Protein AF-A0A137QNC9-F1 (afdb_monomer_lite)

Structure (mmCIF, N/CA/C/O backbone):
data_AF-A0A137QNC9-F1
#
_entry.id   AF-A0A137QNC9-F1
#
loop_
_atom_site.group_PDB
_atom_site.id
_atom_site.type_symbol
_atom_site.label_atom_id
_atom_site.label_alt_id
_atom_site.label_comp_id
_atom_site.label_asym_id
_atom_site.label_entity_id
_atom_site.label_seq_id
_atom_site.pdbx_PDB_ins_code
_atom_site.Cartn_x
_atom_site.Cartn_y
_atom_site.Cartn_z
_atom_site.occupancy
_atom_site.B_iso_or_equiv
_atom_site.auth_seq_id
_atom_site.auth_comp_id
_atom_site.auth_asym_id
_atom_site.auth_atom_id
_atom_site.pdbx_PDB_model_num
ATOM 1 N N . MET A 1 1 ? 22.836 -0.985 69.797 1.00 36.28 1 MET A N 1
ATOM 2 C CA . MET A 1 1 ? 22.566 0.465 69.897 1.00 36.28 1 MET A CA 1
ATOM 3 C C . MET A 1 1 ? 21.157 0.668 69.343 1.00 36.28 1 MET A C 1
ATOM 5 O O . MET A 1 1 ? 20.919 0.148 68.266 1.00 36.28 1 MET A O 1
ATOM 9 N N . SER A 1 2 ? 20.116 1.112 70.057 1.00 25.67 2 SER A N 1
ATOM 10 C CA . SER A 1 2 ? 19.940 2.239 71.001 1.00 25.67 2 SER A CA 1
ATOM 11 C C . SER A 1 2 ? 19.971 3.620 70.328 1.00 25.67 2 SER A C 1
ATOM 13 O O . SER A 1 2 ? 20.937 3.893 69.629 1.00 25.67 2 SER A O 1
ATOM 15 N N . ALA A 1 3 ? 19.033 4.544 70.569 1.00 28.45 3 ALA A N 1
ATOM 16 C CA . ALA A 1 3 ? 17.704 4.458 71.206 1.00 28.45 3 ALA A CA 1
ATOM 17 C C . ALA A 1 3 ? 16.944 5.795 71.007 1.00 28.45 3 ALA A C 1
ATOM 19 O O . ALA A 1 3 ? 17.605 6.819 70.896 1.00 28.45 3 ALA A O 1
ATOM 20 N N . LEU A 1 4 ? 15.604 5.775 71.135 1.00 28.45 4 LEU A N 1
ATOM 21 C CA . LEU A 1 4 ? 14.725 6.922 71.475 1.00 28.45 4 LEU A CA 1
ATOM 22 C C . LEU A 1 4 ? 14.684 8.125 70.481 1.00 28.45 4 LEU A C 1
ATOM 24 O O . LEU A 1 4 ? 15.599 8.359 69.709 1.00 28.45 4 LEU A O 1
ATOM 28 N N . GLY A 1 5 ? 13.612 8.925 70.438 1.00 25.12 5 GLY A N 1
ATOM 29 C CA . GLY A 1 5 ? 12.312 8.721 71.082 1.00 25.12 5 GLY A CA 1
ATOM 30 C C . GLY A 1 5 ? 11.288 9.843 70.845 1.00 25.12 5 GLY A C 1
ATOM 31 O O . GLY A 1 5 ? 11.634 10.952 70.467 1.00 25.12 5 GLY A O 1
ATOM 32 N N . ILE A 1 6 ? 10.026 9.503 71.128 1.00 29.64 6 ILE A N 1
ATOM 33 C CA . ILE A 1 6 ? 9.035 10.305 71.872 1.00 29.64 6 ILE A CA 1
ATOM 34 C C . ILE A 1 6 ? 8.845 11.782 71.460 1.00 29.64 6 ILE A C 1
ATOM 36 O O . ILE A 1 6 ? 9.586 12.656 71.886 1.00 29.64 6 ILE A O 1
ATOM 40 N N . PHE A 1 7 ? 7.682 12.073 70.866 1.00 26.94 7 PHE A N 1
ATOM 41 C CA . PHE A 1 7 ? 6.724 13.024 71.456 1.00 26.94 7 PHE A CA 1
ATOM 42 C C . PHE A 1 7 ? 5.288 12.561 71.162 1.00 26.94 7 PHE A C 1
ATOM 44 O O . PHE A 1 7 ? 5.067 11.765 70.249 1.00 26.94 7 PHE A O 1
ATOM 51 N N . SER A 1 8 ? 4.308 12.969 71.977 1.00 26.45 8 SER A N 1
ATOM 52 C CA . SER A 1 8 ? 2.973 12.352 71.966 1.00 26.45 8 SER A CA 1
ATOM 53 C C . SER A 1 8 ? 1.828 13.310 72.287 1.00 26.45 8 SER A C 1
ATOM 55 O O . SER A 1 8 ? 1.968 14.125 73.191 1.00 26.45 8 SER A O 1
ATOM 57 N N . ARG A 1 9 ? 0.665 13.043 71.670 1.00 29.95 9 ARG A N 1
ATOM 58 C CA . ARG A 1 9 ? -0.686 13.540 72.009 1.00 29.95 9 ARG A CA 1
ATOM 59 C C . ARG A 1 9 ? -0.914 15.057 71.926 1.00 29.95 9 ARG A C 1
ATOM 61 O O . ARG A 1 9 ? -0.487 15.807 72.787 1.00 29.95 9 ARG A O 1
ATOM 68 N N . ILE A 1 10 ? -1.817 15.437 71.025 1.00 29.27 10 ILE A N 1
ATOM 69 C CA . ILE A 1 10 ? -3.150 15.969 71.366 1.00 29.27 10 ILE A CA 1
ATOM 70 C C . ILE A 1 10 ? -4.120 15.377 70.331 1.00 29.27 10 ILE A C 1
ATOM 72 O O . ILE A 1 10 ? -3.712 15.067 69.213 1.00 29.27 10 ILE A O 1
ATOM 76 N N . GLY A 1 11 ? -5.385 15.176 70.695 1.00 30.97 11 GLY A N 1
ATOM 77 C CA . GLY A 1 11 ? -6.416 14.735 69.759 1.00 30.97 11 GLY A CA 1
ATOM 78 C C . GLY A 1 11 ? -7.754 15.388 70.073 1.00 30.97 11 GLY A C 1
ATOM 79 O O . GLY A 1 11 ? -8.141 15.456 71.235 1.00 30.97 11 GLY A O 1
ATOM 80 N N . TYR A 1 12 ? -8.454 15.836 69.033 1.00 28.39 12 TYR A N 1
ATOM 81 C CA . TYR A 1 12 ? -9.879 16.163 69.061 1.00 28.39 12 TYR A CA 1
ATOM 82 C C . TYR A 1 12 ? -10.503 15.799 67.711 1.00 28.39 12 TYR A C 1
ATOM 84 O O . TYR A 1 12 ? -9.828 15.793 66.682 1.00 28.39 12 TYR A O 1
ATOM 92 N N . ALA A 1 13 ? -11.778 15.421 67.728 1.00 30.16 13 ALA A N 1
ATOM 93 C CA . ALA A 1 13 ? -12.428 14.778 66.593 1.00 30.16 13 ALA A CA 1
ATOM 94 C C . ALA A 1 13 ? -13.126 15.762 65.645 1.00 30.16 13 ALA A C 1
ATOM 96 O O . ALA A 1 13 ? -13.734 16.736 66.085 1.00 30.16 13 ALA A O 1
ATOM 97 N N . ARG A 1 14 ? -13.178 15.394 64.359 1.00 27.77 14 ARG A N 1
ATOM 98 C CA . ARG A 1 14 ? -14.380 15.512 63.516 1.00 27.77 14 ARG A CA 1
ATOM 99 C C . ARG A 1 14 ? -14.284 14.535 62.345 1.00 27.77 14 ARG A C 1
ATOM 101 O O . ARG A 1 14 ? -13.280 14.502 61.644 1.00 27.77 14 ARG A O 1
ATOM 108 N N . ALA A 1 15 ? -15.326 13.732 62.149 1.00 34.94 15 ALA A N 1
ATOM 109 C CA . ALA A 1 15 ? -15.453 12.892 60.965 1.00 34.94 15 ALA A CA 1
ATOM 110 C C . ALA A 1 15 ? -15.916 13.748 59.778 1.00 34.94 15 ALA A C 1
ATOM 112 O O . ALA A 1 15 ? -16.928 14.438 59.874 1.00 34.94 15 ALA A O 1
ATOM 113 N N . ALA A 1 16 ? -15.186 13.673 58.666 1.00 29.22 16 ALA A N 1
ATOM 114 C CA . ALA A 1 16 ? -15.615 14.186 57.368 1.00 29.22 16 ALA A CA 1
ATOM 115 C C . ALA A 1 16 ? -15.875 12.992 56.426 1.00 29.22 16 ALA A C 1
ATOM 117 O O . ALA A 1 16 ? -15.197 11.966 56.567 1.00 29.22 16 ALA A O 1
ATOM 118 N N . PRO A 1 17 ? -16.822 13.075 55.473 1.00 30.53 17 PRO A N 1
ATOM 119 C CA . PRO A 1 17 ? -17.079 11.978 54.546 1.00 30.53 17 PRO A CA 1
ATOM 120 C C . PRO A 1 17 ? -15.838 11.659 53.706 1.00 30.53 17 PRO A C 1
ATOM 122 O O . PRO A 1 17 ? -15.236 12.556 53.116 1.00 30.53 17 PRO A O 1
ATOM 125 N N . LYS A 1 18 ? -15.471 10.375 53.605 1.00 26.89 18 LYS A N 1
ATOM 126 C CA . LYS A 1 18 ? -14.440 9.923 52.662 1.00 26.89 18 LYS A CA 1
ATOM 127 C C . LYS A 1 18 ? -14.991 9.970 51.236 1.00 26.89 18 LYS A C 1
ATOM 129 O O . LYS A 1 18 ? -15.414 8.948 50.699 1.00 26.89 18 LYS A O 1
ATOM 134 N N . THR A 1 19 ? -14.940 11.138 50.604 1.00 31.59 19 THR A N 1
ATOM 135 C CA . THR A 1 19 ? -14.963 11.212 49.143 1.00 31.59 19 THR A CA 1
ATOM 136 C C . THR A 1 19 ? -13.762 10.424 48.621 1.00 31.59 19 THR A C 1
ATOM 138 O O . THR A 1 19 ? -12.608 10.813 48.807 1.00 31.59 19 THR A O 1
ATOM 141 N N . ARG A 1 20 ? -14.016 9.266 47.997 1.00 27.59 20 ARG A N 1
ATOM 142 C CA . ARG A 1 20 ? -12.987 8.557 47.232 1.00 27.59 20 ARG A CA 1
ATOM 143 C C . ARG A 1 20 ? -12.587 9.464 46.069 1.00 27.59 20 ARG A C 1
ATOM 145 O O . ARG A 1 20 ? -13.263 9.477 45.046 1.00 27.59 20 ARG A O 1
ATOM 152 N N . ARG A 1 21 ? -11.484 10.206 46.210 1.00 29.16 21 ARG A N 1
ATOM 153 C CA . ARG A 1 21 ? -10.731 10.639 45.030 1.00 29.16 21 ARG A CA 1
ATOM 154 C C . ARG A 1 21 ? -10.358 9.368 44.278 1.00 29.16 21 ARG A C 1
ATOM 156 O O . ARG A 1 21 ? -9.693 8.506 44.851 1.00 29.16 21 ARG A O 1
ATOM 163 N N . PHE A 1 22 ? -10.808 9.251 43.033 1.00 30.48 22 PHE A N 1
ATOM 164 C CA . PHE A 1 22 ? -10.213 8.304 42.103 1.00 30.48 22 PHE A CA 1
ATOM 165 C C . PHE A 1 22 ? -8.739 8.688 41.975 1.00 30.48 22 PHE A C 1
ATOM 167 O O . PHE A 1 22 ? -8.408 9.750 41.454 1.00 30.48 22 PHE A O 1
ATOM 174 N N . ILE A 1 23 ? -7.869 7.845 42.519 1.00 31.05 23 ILE A N 1
ATOM 175 C CA . ILE A 1 23 ? -6.488 7.755 42.070 1.00 31.05 23 ILE A CA 1
ATOM 176 C C . ILE A 1 23 ? -6.564 6.734 40.933 1.00 31.05 23 ILE A C 1
ATOM 178 O O . ILE A 1 23 ? -6.962 5.598 41.212 1.00 31.05 23 ILE A O 1
ATOM 182 N N . PRO A 1 24 ? -6.287 7.109 39.671 1.00 40.06 24 PRO A N 1
ATOM 183 C CA . PRO A 1 24 ? -6.196 6.137 38.590 1.00 40.06 24 PRO A CA 1
ATOM 184 C C . PRO A 1 24 ? -5.197 5.044 38.970 1.00 40.06 24 PRO A C 1
ATOM 186 O O . PRO A 1 24 ? -4.183 5.325 39.611 1.00 40.06 24 PRO A O 1
ATOM 189 N N . SER A 1 25 ? -5.468 3.800 38.583 1.00 41.09 25 SER A N 1
ATOM 190 C CA . SER A 1 25 ? -4.513 2.702 38.732 1.00 41.09 25 SER A CA 1
ATOM 191 C C . SER A 1 25 ? -3.387 2.876 37.711 1.00 41.09 25 SER A C 1
ATOM 193 O O . SER A 1 25 ? -3.369 2.195 36.689 1.00 41.09 25 SER A O 1
ATOM 195 N N . SER A 1 26 ? -2.491 3.834 37.959 1.00 48.34 26 SER A N 1
ATOM 196 C CA . SER A 1 26 ? -1.333 4.117 37.111 1.00 48.34 26 SER A CA 1
ATOM 197 C C . SER A 1 26 ? -0.527 2.840 36.903 1.00 48.34 26 SER A C 1
ATOM 199 O O . SER A 1 26 ? -0.136 2.204 37.890 1.00 48.34 26 SER A O 1
ATOM 201 N N . ARG A 1 27 ? -0.271 2.488 35.639 1.00 54.75 27 ARG A N 1
ATOM 202 C CA . ARG A 1 27 ? 0.516 1.310 35.269 1.00 54.75 27 ARG A CA 1
ATOM 203 C C . ARG A 1 27 ? 1.860 1.322 36.003 1.00 54.75 27 ARG A C 1
ATOM 205 O O . ARG A 1 27 ? 2.487 2.372 36.155 1.00 54.75 27 ARG A O 1
ATOM 212 N N . GLY A 1 28 ? 2.282 0.165 36.507 1.00 52.97 28 GLY A N 1
ATOM 213 C CA . GLY A 1 28 ? 3.537 0.057 37.250 1.00 52.97 28 GLY A CA 1
ATOM 214 C C . GLY A 1 28 ? 4.739 0.436 36.381 1.00 52.97 28 GLY A C 1
ATOM 215 O O . GLY A 1 28 ? 4.760 0.135 35.191 1.00 52.97 28 GLY A O 1
ATOM 216 N N . LEU A 1 29 ? 5.774 1.036 36.984 1.00 47.19 29 LEU A N 1
ATOM 217 C CA . LEU A 1 29 ? 7.011 1.444 36.286 1.00 47.19 29 LEU A CA 1
ATOM 218 C C . LEU A 1 29 ? 7.770 0.280 35.610 1.00 47.19 29 LEU A C 1
ATOM 220 O O . LEU A 1 29 ? 8.699 0.517 34.841 1.00 47.19 29 LEU A O 1
ATOM 224 N N . ALA A 1 30 ? 7.379 -0.966 35.884 1.00 51.03 30 ALA A N 1
ATOM 225 C CA . ALA A 1 30 ? 7.722 -2.139 35.095 1.00 51.03 30 ALA A CA 1
ATOM 226 C C . ALA A 1 30 ? 6.448 -2.970 34.862 1.00 51.03 30 ALA A C 1
ATOM 228 O O . ALA A 1 30 ? 5.854 -3.460 35.823 1.00 51.03 30 ALA A O 1
ATOM 229 N N . SER A 1 31 ? 6.045 -3.120 33.598 1.00 55.16 31 SER A N 1
ATOM 230 C CA . SER A 1 31 ? 4.897 -3.932 33.156 1.00 55.16 31 SER A CA 1
ATOM 231 C C . SER A 1 31 ? 5.289 -5.315 32.615 1.00 55.16 31 SER A C 1
ATOM 233 O O . SER A 1 31 ? 4.423 -6.155 32.393 1.00 55.16 31 SER A O 1
ATOM 235 N N . LEU A 1 32 ? 6.587 -5.552 32.395 1.00 65.88 32 LEU A N 1
ATOM 236 C CA . LEU A 1 32 ? 7.104 -6.789 31.808 1.00 65.88 32 LEU A CA 1
ATOM 237 C C . LEU A 1 32 ? 7.105 -7.935 32.817 1.00 65.88 32 LEU A C 1
ATOM 239 O O . LEU A 1 32 ? 7.441 -7.752 33.994 1.00 65.88 32 LEU A O 1
ATOM 243 N N . LYS A 1 33 ? 6.784 -9.138 32.345 1.00 73.06 33 LYS A N 1
ATOM 244 C CA . LYS A 1 33 ? 6.760 -10.334 33.186 1.00 73.06 33 LYS A CA 1
ATOM 245 C C . LYS A 1 33 ? 8.184 -10.733 33.550 1.00 73.06 33 LYS A C 1
ATOM 247 O O . LYS A 1 33 ? 9.122 -10.626 32.761 1.00 73.06 33 LYS A O 1
ATOM 252 N N . LYS A 1 34 ? 8.361 -11.230 34.775 1.00 77.56 34 LYS A N 1
ATOM 253 C CA . LYS A 1 34 ? 9.634 -11.839 35.166 1.00 77.56 34 LYS A CA 1
ATOM 254 C C . LYS A 1 34 ? 9.826 -13.121 34.333 1.00 77.56 34 LYS A C 1
ATOM 256 O O . LYS A 1 34 ? 8.919 -13.953 34.359 1.00 77.56 34 LYS A O 1
ATOM 261 N N . PRO A 1 35 ? 10.975 -13.321 33.658 1.00 79.50 35 PRO A N 1
ATOM 262 C CA . PRO A 1 35 ? 11.243 -14.560 32.932 1.00 79.50 35 PRO A CA 1
ATOM 263 C C . PRO A 1 35 ? 11.198 -15.770 33.876 1.00 79.50 35 PRO A C 1
ATOM 265 O O . PRO A 1 35 ? 11.553 -15.669 35.059 1.00 79.50 35 PRO A O 1
ATOM 268 N N . ALA A 1 36 ? 10.762 -16.916 33.355 1.00 82.69 36 ALA A N 1
ATOM 269 C CA . ALA A 1 36 ? 10.651 -18.159 34.117 1.00 82.69 36 ALA A CA 1
ATOM 270 C C . ALA A 1 36 ? 12.030 -18.797 34.365 1.00 82.69 36 ALA A C 1
ATOM 272 O O . ALA A 1 36 ? 12.232 -19.482 35.369 1.00 82.69 36 ALA A O 1
ATOM 273 N N . SER A 1 37 ? 12.985 -18.534 33.472 1.00 89.25 37 SER A N 1
ATOM 274 C CA . SER A 1 37 ? 14.354 -19.039 33.478 1.00 89.25 37 SER A CA 1
ATOM 275 C C . SER A 1 37 ? 15.372 -17.919 33.243 1.00 89.25 37 SER A C 1
ATOM 277 O O . SER A 1 37 ? 15.095 -16.928 32.574 1.00 89.25 37 SER A O 1
ATOM 279 N N . LEU A 1 38 ? 16.604 -18.113 33.723 1.00 85.38 38 LEU A N 1
ATOM 280 C CA . LEU A 1 38 ? 17.752 -17.261 33.372 1.00 85.38 38 LEU A CA 1
ATOM 281 C C . LEU A 1 38 ? 18.099 -17.332 31.868 1.00 85.38 38 LEU A C 1
ATOM 283 O O . LEU A 1 38 ? 18.800 -16.465 31.356 1.00 85.38 38 LEU A O 1
ATOM 287 N N . PHE A 1 39 ? 17.626 -18.373 31.178 1.00 88.44 39 PHE A N 1
ATOM 288 C CA . PHE A 1 39 ? 17.890 -18.633 29.761 1.00 88.44 39 PHE A CA 1
ATOM 289 C C . PHE A 1 39 ? 16.769 -18.154 28.820 1.00 88.44 39 PHE A C 1
ATOM 291 O O . PHE A 1 39 ? 16.887 -18.338 27.608 1.00 88.44 39 PHE A O 1
ATOM 298 N N . ASP A 1 40 ? 15.696 -17.560 29.351 1.00 85.88 40 ASP A N 1
ATOM 299 C CA . ASP A 1 40 ? 14.621 -16.995 28.528 1.00 85.88 40 ASP A CA 1
ATOM 300 C C . ASP A 1 40 ? 15.068 -15.662 27.892 1.00 85.88 40 ASP A C 1
ATOM 302 O O . ASP A 1 40 ? 15.790 -14.885 28.527 1.00 85.88 40 ASP A O 1
ATOM 306 N N . PRO A 1 41 ? 14.638 -15.346 26.656 1.00 85.81 41 PRO A N 1
ATOM 307 C CA . PRO A 1 41 ? 14.890 -14.039 26.058 1.00 85.81 41 PRO A CA 1
ATOM 308 C C . PRO A 1 41 ? 14.138 -12.926 26.805 1.00 85.81 41 PRO A C 1
ATOM 310 O O . PRO A 1 41 ? 12.983 -13.090 27.190 1.00 85.81 41 PRO A O 1
ATOM 313 N N . LEU A 1 42 ? 14.781 -11.765 26.953 1.00 87.19 42 LEU A N 1
ATOM 314 C CA . LEU A 1 42 ? 14.193 -10.565 27.575 1.00 87.19 42 LEU A CA 1
ATOM 315 C C . LEU A 1 42 ? 13.498 -9.637 26.554 1.00 87.19 42 LEU A C 1
ATOM 317 O O . LEU A 1 42 ? 12.871 -8.644 26.922 1.00 87.19 42 LEU A O 1
ATOM 321 N N . ASP A 1 43 ? 13.625 -9.954 25.264 1.00 89.31 43 ASP A N 1
ATOM 322 C CA . ASP A 1 43 ? 13.065 -9.244 24.112 1.00 89.31 43 ASP A CA 1
ATOM 323 C C . ASP A 1 43 ? 11.944 -10.058 23.434 1.00 89.31 43 ASP A C 1
ATOM 325 O O . ASP A 1 43 ? 11.914 -10.248 22.216 1.00 89.31 43 ASP A O 1
ATOM 329 N N . THR A 1 44 ? 11.024 -10.583 24.249 1.00 90.12 44 THR A N 1
ATOM 330 C CA . THR A 1 44 ? 9.786 -11.231 23.796 1.00 90.12 44 THR A CA 1
ATOM 331 C C . THR A 1 44 ? 8.804 -10.206 23.224 1.00 90.12 44 THR A C 1
ATOM 333 O O . THR A 1 44 ? 8.556 -9.155 23.815 1.00 90.12 44 THR A O 1
ATOM 336 N N . PHE A 1 45 ? 8.218 -10.522 22.067 1.00 94.25 45 PHE A N 1
ATOM 337 C CA . PHE A 1 45 ? 7.383 -9.579 21.318 1.00 94.25 45 PHE A CA 1
ATOM 338 C C . PHE A 1 45 ? 5.923 -9.507 21.799 1.00 94.25 45 PHE A C 1
ATOM 340 O O . PHE A 1 45 ? 5.290 -8.464 21.671 1.00 94.25 45 PHE A O 1
ATOM 347 N N . SER A 1 46 ? 5.369 -10.573 22.386 1.00 90.50 46 SER A N 1
ATOM 348 C CA . SER A 1 46 ? 3.953 -10.597 22.800 1.00 90.50 46 SER A CA 1
ATOM 349 C C . SER A 1 46 ? 3.608 -9.510 23.829 1.00 90.50 46 SER A C 1
ATOM 351 O O . SER A 1 46 ? 2.549 -8.903 23.735 1.00 90.50 46 SER A O 1
ATOM 353 N N . GLU A 1 47 ? 4.538 -9.192 24.739 1.00 85.88 47 GLU A N 1
ATOM 354 C CA . GLU A 1 47 ? 4.428 -8.100 25.731 1.00 85.88 47 GLU A CA 1
ATOM 355 C C . GLU A 1 47 ? 4.725 -6.701 25.141 1.00 85.88 47 GLU A C 1
ATOM 357 O O . GLU A 1 47 ? 4.805 -5.710 25.866 1.00 85.88 47 GLU A O 1
ATOM 362 N N . ARG A 1 48 ? 4.918 -6.618 23.817 1.00 90.44 48 ARG A N 1
ATOM 363 C CA . ARG A 1 48 ? 5.011 -5.380 23.019 1.00 90.44 48 ARG A CA 1
ATOM 364 C C . ARG A 1 48 ? 3.821 -5.222 22.077 1.00 90.44 48 ARG A C 1
ATOM 366 O O . ARG A 1 48 ? 3.449 -4.101 21.759 1.00 90.44 48 ARG A O 1
ATOM 373 N N . HIS A 1 49 ? 3.272 -6.344 21.605 1.00 94.31 49 HIS A N 1
ATOM 374 C CA . HIS A 1 49 ? 2.185 -6.388 20.627 1.00 94.31 49 HIS A CA 1
ATOM 375 C C . HIS A 1 49 ? 0.793 -6.300 21.248 1.00 94.31 49 HIS A C 1
ATOM 377 O O . HIS A 1 49 ? -0.104 -5.723 20.636 1.00 94.31 49 HIS A O 1
ATOM 383 N N . ILE A 1 50 ? 0.606 -6.895 22.428 1.00 93.56 50 ILE A N 1
ATOM 384 C CA . ILE A 1 50 ? -0.652 -6.860 23.176 1.00 93.56 50 ILE A CA 1
ATOM 385 C C . ILE A 1 50 ? -0.597 -5.669 24.139 1.00 93.56 50 ILE A C 1
ATOM 387 O O . ILE A 1 50 ? 0.327 -5.561 24.945 1.00 93.56 50 ILE A O 1
ATOM 391 N N . GLY A 1 51 ? -1.572 -4.767 24.028 1.00 90.06 51 GLY A N 1
ATOM 392 C CA . GLY A 1 51 ? -1.614 -3.508 24.773 1.00 90.06 51 GLY A CA 1
ATOM 393 C C . GLY A 1 51 ? -1.900 -3.677 26.270 1.00 90.06 51 GLY A C 1
ATOM 394 O O . GLY A 1 51 ? -1.124 -3.149 27.077 1.00 90.06 51 GLY A O 1
ATOM 395 N N . PRO A 1 52 ? -2.975 -4.393 26.665 1.00 90.31 52 PRO A N 1
ATOM 396 C CA . PRO A 1 52 ? -3.324 -4.630 28.066 1.00 90.31 52 PRO A CA 1
ATOM 397 C C . PRO A 1 52 ? -2.427 -5.692 28.718 1.00 90.31 52 PRO A C 1
ATOM 399 O O . PRO A 1 52 ? -2.201 -6.761 28.152 1.00 90.31 52 PRO A O 1
ATOM 402 N N . ASP A 1 53 ? -1.952 -5.433 29.938 1.00 88.88 53 ASP A N 1
ATOM 403 C CA . ASP A 1 53 ? -1.238 -6.424 30.755 1.00 88.88 53 ASP A CA 1
ATOM 404 C C . ASP A 1 53 ? -2.195 -7.367 31.515 1.00 88.88 53 ASP A C 1
ATOM 406 O O . ASP A 1 53 ? -3.420 -7.281 31.394 1.00 88.88 53 ASP A O 1
ATOM 410 N N . ASP A 1 54 ? -1.652 -8.312 32.291 1.00 89.19 54 ASP A N 1
ATOM 411 C CA . ASP A 1 54 ? -2.450 -9.320 33.010 1.00 89.19 54 ASP A CA 1
ATOM 412 C C . ASP A 1 54 ? -3.414 -8.699 34.041 1.00 89.19 54 ASP A C 1
ATOM 414 O O . ASP A 1 54 ? -4.496 -9.243 34.282 1.00 89.19 54 ASP A O 1
ATOM 418 N N . ALA A 1 55 ? -3.054 -7.563 34.651 1.00 90.88 55 ALA A N 1
ATOM 419 C CA . ALA A 1 55 ? -3.889 -6.888 35.644 1.00 90.88 55 ALA A CA 1
ATOM 420 C C . ALA A 1 55 ? -4.980 -6.040 34.973 1.00 90.88 55 ALA A C 1
ATOM 422 O O . ALA A 1 55 ? -6.130 -6.035 35.421 1.00 90.88 55 ALA A O 1
ATOM 423 N N . GLU A 1 56 ? -4.643 -5.378 33.865 1.00 92.12 56 GLU A N 1
ATOM 424 C CA . GLU A 1 56 ? -5.606 -4.693 32.999 1.00 92.12 56 GLU A CA 1
ATOM 425 C C . GLU A 1 56 ? -6.625 -5.690 32.419 1.00 92.12 56 GLU A C 1
ATOM 427 O O . GLU A 1 56 ? -7.832 -5.490 32.558 1.00 92.12 56 GLU A O 1
ATOM 432 N N . THR A 1 57 ? -6.154 -6.826 31.898 1.00 94.06 57 THR A N 1
ATOM 433 C CA . THR A 1 57 ? -6.975 -7.945 31.401 1.00 94.06 57 THR A CA 1
ATOM 434 C C . THR A 1 57 ? -7.937 -8.466 32.474 1.00 94.06 57 THR A C 1
ATOM 436 O O . THR A 1 57 ? -9.123 -8.666 32.201 1.00 94.06 57 THR A O 1
ATOM 439 N N . ALA A 1 58 ? -7.469 -8.643 33.716 1.00 95.19 58 ALA A N 1
ATOM 440 C CA . ALA A 1 58 ? -8.316 -9.068 34.831 1.00 95.19 58 ALA A CA 1
ATOM 441 C C . ALA A 1 58 ? -9.402 -8.027 35.184 1.00 95.19 58 ALA A C 1
ATOM 443 O O . ALA A 1 58 ? -10.569 -8.399 35.321 1.00 95.19 58 ALA A O 1
ATOM 444 N N . LYS A 1 59 ? -9.054 -6.728 35.249 1.00 94.94 59 LYS A N 1
ATOM 445 C CA . LYS A 1 59 ? -10.011 -5.611 35.432 1.00 94.94 59 LYS A CA 1
ATOM 446 C C . LYS A 1 59 ? -11.072 -5.602 34.324 1.00 94.94 59 LYS A C 1
ATOM 448 O O . LYS A 1 59 ? -12.252 -5.373 34.597 1.00 94.94 59 LYS A O 1
ATOM 453 N N . MET A 1 60 ? -10.672 -5.840 33.074 1.00 96.69 60 MET A N 1
ATOM 454 C CA . MET A 1 60 ? -11.587 -5.867 31.929 1.00 96.69 60 MET A CA 1
ATOM 455 C C . MET A 1 60 ? -12.559 -7.048 32.015 1.00 96.69 60 MET A C 1
ATOM 457 O O . MET A 1 60 ? -13.765 -6.831 31.897 1.00 96.69 60 MET A O 1
ATOM 461 N N . LEU A 1 61 ? -12.064 -8.259 32.304 1.00 98.00 61 LEU A N 1
ATOM 462 C CA . LEU A 1 61 ? -12.890 -9.458 32.509 1.00 98.00 61 LEU A CA 1
ATOM 463 C C . LEU A 1 61 ? -13.896 -9.281 33.656 1.00 98.00 61 LEU A C 1
ATOM 465 O O . LEU A 1 61 ? -15.082 -9.554 33.459 1.00 98.00 61 LEU A O 1
ATOM 469 N N . GLU A 1 62 ? -13.463 -8.749 34.806 1.00 97.31 62 GLU A N 1
ATOM 470 C CA . GLU A 1 62 ? -14.353 -8.426 35.932 1.00 97.31 62 GLU A CA 1
ATOM 471 C C . GLU A 1 62 ? -15.453 -7.442 35.501 1.00 97.31 62 GLU A C 1
ATOM 473 O O . GLU A 1 62 ? -16.634 -7.681 35.758 1.00 97.31 62 GLU A O 1
ATOM 478 N N . THR A 1 63 ? -15.086 -6.386 34.763 1.00 96.00 63 THR A N 1
ATOM 479 C CA . THR A 1 63 ? -16.028 -5.368 34.263 1.00 96.00 63 THR A CA 1
ATOM 480 C C . THR A 1 63 ? -17.083 -5.954 33.316 1.00 96.00 63 THR A C 1
ATOM 482 O O . THR A 1 63 ? -18.241 -5.541 33.368 1.00 96.00 63 THR A O 1
ATOM 485 N N . ILE A 1 64 ? -16.720 -6.924 32.465 1.00 96.75 64 ILE A N 1
ATOM 486 C CA . ILE A 1 64 ? -17.663 -7.567 31.530 1.00 96.75 64 ILE A CA 1
ATOM 487 C C . ILE A 1 64 ? -18.402 -8.789 32.112 1.00 96.75 64 ILE A C 1
ATOM 489 O O . ILE A 1 64 ? -19.267 -9.346 31.422 1.00 96.75 64 ILE A O 1
ATOM 493 N N . GLY A 1 65 ? -18.108 -9.167 33.364 1.00 96.69 65 GLY A N 1
ATOM 494 C CA . GLY A 1 65 ? -18.829 -10.174 34.152 1.00 96.69 65 GLY A CA 1
ATOM 495 C C . GLY A 1 65 ? -18.202 -11.575 34.222 1.00 96.69 65 GLY A C 1
ATOM 496 O O . GLY A 1 65 ? -18.891 -12.511 34.630 1.00 96.69 65 GLY A O 1
ATOM 497 N N . TYR A 1 66 ? -16.932 -11.749 33.840 1.00 97.69 66 TYR A N 1
ATOM 498 C CA . TYR A 1 66 ? -16.257 -13.055 33.774 1.00 97.69 66 TYR A CA 1
ATOM 499 C C . TYR A 1 66 ? -15.063 -13.152 34.731 1.00 97.69 66 TYR A C 1
ATOM 501 O O . TYR A 1 66 ? -14.425 -12.158 35.064 1.00 97.69 66 TYR A O 1
ATOM 509 N N . LYS A 1 67 ? -14.748 -14.376 35.176 1.00 94.88 67 LYS A N 1
ATOM 510 C CA . LYS A 1 67 ? -13.604 -14.653 36.068 1.00 94.88 67 LYS A CA 1
ATOM 511 C C . LYS A 1 67 ? -12.341 -15.067 35.322 1.00 94.88 67 LYS A C 1
ATOM 513 O O . LYS A 1 67 ? -11.244 -14.864 35.830 1.00 94.88 67 LYS A O 1
ATOM 518 N N . THR A 1 68 ? -12.493 -15.675 34.149 1.00 96.75 68 THR A N 1
ATOM 519 C CA . THR A 1 68 ? -11.383 -16.127 33.310 1.00 96.75 68 THR A CA 1
ATOM 520 C C . THR A 1 68 ? -11.625 -15.736 31.857 1.00 96.75 68 THR A C 1
ATOM 522 O O . THR A 1 68 ? -12.766 -15.547 31.430 1.00 96.75 68 THR A O 1
ATOM 525 N N . MET A 1 69 ? -10.540 -15.648 31.085 1.00 96.69 69 MET A N 1
ATOM 526 C CA . MET A 1 69 ? -10.621 -15.439 29.640 1.00 96.69 69 MET A CA 1
ATOM 527 C C . MET A 1 69 ? -11.404 -16.572 28.961 1.00 96.69 69 MET A C 1
ATOM 529 O O . MET A 1 69 ? -12.213 -16.314 28.077 1.00 96.69 69 MET A O 1
ATOM 533 N N . ASP A 1 70 ? -11.228 -17.821 29.398 1.00 95.25 70 ASP A N 1
ATOM 534 C CA . ASP A 1 70 ? -11.887 -18.960 28.757 1.00 95.25 70 ASP A CA 1
ATOM 535 C C . ASP A 1 70 ? -13.397 -19.010 29.048 1.00 95.25 70 ASP A C 1
ATOM 537 O O . ASP A 1 70 ? -14.155 -19.378 28.155 1.00 95.25 70 ASP A O 1
ATOM 541 N N . ASP A 1 71 ? -13.875 -18.542 30.210 1.00 96.69 71 ASP A N 1
ATOM 542 C CA . ASP A 1 71 ? -15.317 -18.336 30.460 1.00 96.69 71 ASP A CA 1
ATOM 543 C C . ASP A 1 71 ? -15.924 -17.291 29.503 1.00 96.69 71 ASP A C 1
ATOM 545 O O . ASP A 1 71 ? -17.039 -17.460 29.003 1.00 96.69 71 ASP A O 1
ATOM 549 N N . PHE A 1 72 ? -15.181 -16.217 29.218 1.00 97.94 72 PHE A N 1
ATOM 550 C CA . PHE A 1 72 ? -15.597 -15.169 28.286 1.00 97.94 72 PHE A CA 1
ATOM 551 C C . PHE A 1 72 ? -15.611 -15.666 26.829 1.00 97.94 72 PHE A C 1
ATOM 553 O O . PHE A 1 72 ? -16.602 -15.478 26.115 1.00 97.94 72 PHE A O 1
ATOM 560 N N . ILE A 1 73 ? -14.562 -16.371 26.393 1.00 97.25 73 ILE A N 1
ATOM 561 C CA . ILE A 1 73 ? -14.509 -17.017 25.071 1.00 97.25 73 ILE A CA 1
ATOM 562 C C . ILE A 1 73 ? -15.613 -18.076 24.941 1.00 97.25 73 ILE A C 1
ATOM 564 O O . ILE A 1 73 ? -16.257 -18.161 23.892 1.00 97.25 73 ILE A O 1
ATOM 568 N N . ASN A 1 74 ? -15.907 -18.816 26.018 1.00 95.06 74 ASN A N 1
ATOM 569 C CA . ASN A 1 74 ? -16.995 -19.793 26.071 1.00 95.06 74 ASN A CA 1
ATOM 570 C C . ASN A 1 74 ? -18.369 -19.179 25.764 1.00 95.06 74 ASN A C 1
ATOM 572 O O . ASN A 1 74 ? -19.195 -19.852 25.149 1.00 95.06 74 ASN A O 1
ATOM 576 N N . ALA A 1 75 ? -18.600 -17.924 26.158 1.00 96.06 75 ALA A N 1
ATOM 577 C CA . ALA A 1 75 ? -19.828 -17.184 25.875 1.00 96.06 75 ALA A CA 1
ATOM 578 C C . ALA A 1 75 ? -19.815 -16.433 24.526 1.00 96.06 75 ALA A C 1
ATOM 580 O O . ALA A 1 75 ? -20.873 -16.014 24.052 1.00 96.06 75 ALA A O 1
ATOM 581 N N . THR A 1 76 ? -18.644 -16.249 23.912 1.00 96.38 76 THR A N 1
ATOM 582 C CA . THR A 1 76 ? -18.462 -15.394 22.725 1.00 96.38 76 THR A CA 1
ATOM 583 C C . THR A 1 76 ? -18.438 -16.186 21.418 1.00 96.38 76 THR A C 1
ATOM 585 O O . THR A 1 76 ? -19.137 -15.816 20.477 1.00 96.38 76 THR A O 1
ATOM 588 N N . VAL A 1 77 ? -17.684 -17.291 21.360 1.00 96.62 77 VAL A N 1
ATOM 589 C CA . VAL A 1 77 ? -17.493 -18.094 20.135 1.00 96.62 77 VAL A CA 1
ATOM 590 C C . VAL A 1 77 ? -18.396 -19.341 20.165 1.00 96.62 77 VAL A C 1
ATOM 592 O O . VAL A 1 77 ? -18.261 -20.135 21.100 1.00 96.62 77 VAL A O 1
ATOM 595 N N . PRO A 1 78 ? -19.275 -19.585 19.173 1.00 94.44 78 PRO A N 1
ATOM 596 C CA . PRO A 1 78 ? -20.117 -20.781 19.083 1.00 94.44 78 PRO A CA 1
ATOM 597 C C . PRO A 1 78 ? -19.348 -22.100 19.283 1.00 94.44 78 PRO A C 1
ATOM 599 O O . PRO A 1 78 ? -18.324 -22.303 18.630 1.00 94.44 78 PRO A O 1
ATOM 602 N N . PRO A 1 79 ? -19.802 -23.038 20.141 1.00 92.31 79 PRO A N 1
ATOM 603 C CA . PRO A 1 79 ? -19.078 -24.289 20.397 1.00 92.31 79 PRO A CA 1
ATOM 604 C C . PRO A 1 79 ? -18.855 -25.179 19.163 1.00 92.31 79 PRO A C 1
ATOM 606 O O . PRO A 1 79 ? -17.835 -25.857 19.092 1.00 92.31 79 PRO A O 1
ATOM 609 N N . LYS A 1 80 ? -19.780 -25.172 18.190 1.00 92.00 80 LYS A N 1
ATOM 610 C CA . LYS A 1 80 ? -19.768 -26.074 17.017 1.00 92.00 80 LYS A CA 1
ATOM 611 C C . LYS A 1 80 ? -18.600 -25.855 16.045 1.00 92.00 80 LYS A C 1
ATOM 613 O O . LYS A 1 80 ? -18.231 -26.778 15.326 1.00 92.00 80 LYS A O 1
ATOM 618 N N . ILE A 1 81 ? -18.042 -24.644 16.013 1.00 94.31 81 ILE A N 1
ATOM 619 C CA . ILE A 1 81 ? -16.987 -24.239 15.068 1.00 94.31 81 ILE A CA 1
ATOM 620 C C . ILE A 1 81 ? -15.595 -24.184 15.707 1.00 94.31 81 ILE A C 1
ATOM 622 O O . ILE A 1 81 ? -14.639 -23.753 15.058 1.00 94.31 81 ILE A O 1
ATOM 626 N N . ARG A 1 82 ? -15.467 -24.525 16.996 1.00 94.69 82 ARG A N 1
ATOM 627 C CA . ARG A 1 82 ? -14.195 -24.352 17.700 1.00 94.69 82 ARG A CA 1
ATOM 628 C C . ARG A 1 82 ? -13.194 -25.419 17.294 1.00 94.69 82 ARG A C 1
ATOM 630 O O . ARG A 1 82 ? -13.498 -26.609 17.323 1.00 94.69 82 ARG A O 1
ATOM 637 N N . ILE A 1 83 ? -11.978 -24.980 16.994 1.00 95.06 83 ILE A N 1
ATOM 638 C CA . ILE A 1 83 ? -10.842 -25.884 16.815 1.00 95.06 83 ILE A CA 1
ATOM 639 C C . ILE A 1 83 ? -10.298 -26.328 18.177 1.00 95.06 83 ILE A C 1
ATOM 641 O O . ILE A 1 83 ? -10.516 -25.679 19.202 1.00 95.06 83 ILE A O 1
ATOM 645 N N . ALA A 1 84 ? -9.588 -27.455 18.205 1.00 89.31 84 ALA A N 1
ATOM 646 C CA . ALA A 1 84 ? -8.957 -27.932 19.430 1.00 89.31 84 ALA A CA 1
ATOM 647 C C . ALA A 1 84 ? -7.869 -26.950 19.902 1.00 89.31 84 ALA A C 1
ATOM 649 O O . ALA A 1 84 ? -7.081 -26.460 19.097 1.00 89.31 84 ALA A O 1
ATOM 650 N N . ALA A 1 85 ? -7.769 -26.716 21.214 1.00 81.31 85 ALA A N 1
ATOM 651 C CA . ALA A 1 85 ? -6.872 -25.707 21.798 1.00 81.31 85 ALA A CA 1
ATOM 652 C C . ALA A 1 85 ? -5.361 -25.944 21.554 1.00 81.31 85 ALA A C 1
ATOM 654 O O . ALA A 1 85 ? -4.550 -25.073 21.851 1.00 81.31 85 ALA A O 1
ATOM 655 N N . TYR A 1 86 ? -4.979 -27.109 21.019 1.00 80.88 86 TYR A N 1
ATOM 656 C CA . TYR A 1 86 ? -3.610 -27.443 20.610 1.00 80.88 86 TYR A CA 1
ATOM 657 C C . TYR A 1 86 ? -3.343 -27.261 19.102 1.00 80.88 86 TYR A C 1
ATOM 659 O O . TYR A 1 86 ? -2.205 -27.426 18.675 1.00 80.88 86 TYR A O 1
ATOM 667 N N . ALA A 1 87 ? -4.354 -26.937 18.284 1.00 88.06 87 ALA A N 1
ATOM 668 C CA . ALA A 1 87 ? -4.215 -26.824 16.826 1.00 88.06 87 ALA A CA 1
ATOM 669 C C . ALA A 1 87 ? -3.293 -25.666 16.392 1.00 88.06 87 ALA A C 1
ATOM 671 O O . ALA A 1 87 ? -2.613 -25.762 15.371 1.00 88.06 87 ALA A O 1
ATOM 672 N N . ILE A 1 88 ? -3.247 -24.597 17.194 1.00 93.69 88 ILE A N 1
ATOM 673 C CA . ILE A 1 88 ? -2.311 -23.475 17.070 1.00 93.69 88 ILE A CA 1
ATOM 674 C C . ILE A 1 88 ? -1.579 -23.335 18.414 1.00 93.69 88 ILE A C 1
ATOM 676 O O . ILE A 1 88 ? -2.075 -22.710 19.348 1.00 93.69 88 ILE A O 1
ATOM 680 N N . SER A 1 89 ? -0.404 -23.961 18.529 1.00 93.06 89 SER A N 1
ATOM 681 C CA . SER A 1 89 ? 0.444 -23.950 19.735 1.00 93.06 89 SER A CA 1
ATOM 682 C C . SER A 1 89 ? 1.880 -23.505 19.433 1.00 93.06 89 SER A C 1
ATOM 684 O O . SER A 1 89 ? 2.304 -23.491 18.274 1.00 93.06 89 SER A O 1
ATOM 686 N N . ASN A 1 90 ? 2.661 -23.197 20.475 1.00 93.19 90 ASN A N 1
ATOM 687 C CA . ASN A 1 90 ? 4.094 -22.893 20.344 1.00 93.19 90 ASN A CA 1
ATOM 688 C C . ASN A 1 90 ? 4.947 -24.088 19.874 1.00 93.19 90 ASN A C 1
ATOM 690 O O . ASN A 1 90 ? 6.077 -23.878 19.436 1.00 93.19 90 ASN A O 1
ATOM 694 N N . ASP A 1 91 ? 4.426 -25.314 19.942 1.00 90.38 91 ASP A N 1
ATOM 695 C CA . ASP A 1 91 ? 5.083 -26.504 19.387 1.00 90.38 91 ASP A CA 1
ATOM 696 C C . ASP A 1 91 ? 4.918 -26.554 17.862 1.00 90.38 91 ASP A C 1
ATOM 698 O O . ASP A 1 91 ? 5.833 -26.959 17.149 1.00 90.38 91 ASP A O 1
ATOM 702 N N . SER A 1 92 ? 3.765 -26.089 17.364 1.00 90.06 92 SER A N 1
ATOM 703 C CA . SER A 1 92 ? 3.452 -26.018 15.931 1.00 90.06 92 SER A CA 1
ATOM 704 C C . SER A 1 92 ? 4.039 -24.778 15.237 1.00 90.06 92 SER A C 1
ATOM 706 O O . SER A 1 92 ? 4.641 -24.884 14.172 1.00 90.06 92 SER A O 1
ATOM 708 N N . ILE A 1 93 ? 3.937 -23.602 15.869 1.00 94.25 93 ILE A N 1
ATOM 709 C CA . ILE A 1 93 ? 4.482 -22.331 15.381 1.00 94.25 93 ILE A CA 1
ATOM 710 C C . ILE A 1 93 ? 5.346 -21.750 16.501 1.00 94.25 93 ILE A C 1
ATOM 712 O O . ILE A 1 93 ? 4.850 -21.104 17.426 1.00 94.25 93 ILE A O 1
ATOM 716 N N . LYS A 1 94 ? 6.652 -22.018 16.445 1.00 94.06 94 LYS A N 1
ATOM 717 C CA . LYS A 1 94 ? 7.586 -21.648 17.513 1.00 94.06 94 LYS A CA 1
ATOM 718 C C . LYS A 1 94 ? 7.873 -20.135 17.534 1.00 94.06 94 LYS A C 1
ATOM 720 O O . LYS A 1 94 ? 8.336 -19.625 16.512 1.00 94.06 94 LYS A O 1
ATOM 725 N N . PRO A 1 95 ? 7.688 -19.439 18.676 1.00 95.25 95 PRO A N 1
ATOM 726 C CA . PRO A 1 95 ? 8.015 -18.022 18.805 1.00 95.25 95 PRO A CA 1
ATOM 727 C C . PRO A 1 95 ? 9.529 -17.770 18.813 1.00 95.25 95 PRO A C 1
ATOM 729 O O . PRO A 1 95 ? 10.305 -18.567 19.351 1.00 95.25 95 PRO A O 1
ATOM 732 N N . TYR A 1 96 ? 9.926 -16.623 18.267 1.00 96.31 96 TYR A N 1
ATOM 733 C CA . TYR A 1 96 ? 11.264 -16.033 18.315 1.00 96.31 96 TYR A CA 1
ATOM 734 C C . TYR A 1 96 ? 11.231 -14.704 19.081 1.00 96.31 96 TYR A C 1
ATOM 736 O O . TYR A 1 96 ? 10.276 -13.940 18.971 1.00 96.31 96 TYR A O 1
ATOM 744 N N . SER A 1 97 ? 12.310 -14.384 19.797 1.00 95.50 97 SER A N 1
ATOM 745 C CA . SER A 1 97 ? 12.531 -13.020 20.296 1.00 95.50 97 SER A CA 1
ATOM 746 C C . SER A 1 97 ? 12.874 -12.048 19.156 1.00 95.50 97 SER A C 1
ATOM 748 O O . SER A 1 97 ? 13.252 -12.479 18.061 1.00 95.50 97 SER A O 1
ATOM 750 N N . GLU A 1 98 ? 12.774 -10.737 19.380 1.00 95.56 98 GLU A N 1
ATOM 751 C CA . GLU A 1 98 ? 13.036 -9.734 18.332 1.00 95.56 98 GLU A CA 1
ATOM 752 C C . GLU A 1 98 ? 14.469 -9.835 17.763 1.00 95.56 98 GLU A C 1
ATOM 754 O O . GLU A 1 98 ? 14.683 -9.769 16.546 1.00 95.56 98 GLU A O 1
ATOM 759 N N . SER A 1 99 ? 15.461 -10.108 18.616 1.00 95.75 99 SER A N 1
ATOM 760 C CA . SER A 1 99 ? 16.848 -10.372 18.207 1.00 95.75 99 SER A CA 1
ATOM 761 C C . SER A 1 99 ? 16.992 -11.678 17.420 1.00 95.75 99 SER A C 1
ATOM 763 O O . SER A 1 99 ? 17.773 -11.739 16.466 1.00 95.75 99 SER A O 1
ATOM 765 N N . GLN A 1 100 ? 16.228 -12.717 17.774 1.00 97.00 100 GLN A N 1
ATOM 766 C CA . GLN A 1 100 ? 16.221 -13.998 17.057 1.00 97.00 100 GLN A CA 1
ATOM 767 C C . GLN A 1 100 ? 15.573 -13.868 15.671 1.00 97.00 100 GLN A C 1
ATOM 769 O O . GLN A 1 100 ? 16.125 -14.386 14.695 1.00 97.00 100 GLN A O 1
ATOM 774 N N . LEU A 1 101 ? 14.472 -13.113 15.550 1.00 97.38 101 LEU A N 1
ATOM 775 C CA . LEU A 1 101 ? 13.893 -12.739 14.257 1.00 97.38 101 LEU A CA 1
ATOM 776 C C . LEU A 1 101 ? 14.936 -12.018 13.402 1.00 97.38 101 LEU A C 1
ATOM 778 O O . LEU A 1 101 ? 15.204 -12.443 12.280 1.00 97.38 101 LEU A O 1
ATOM 782 N N . LYS A 1 102 ? 15.555 -10.956 13.932 1.00 97.12 102 LYS A N 1
ATOM 783 C CA . LYS A 1 102 ? 16.562 -10.155 13.220 1.00 97.12 102 LYS A CA 1
ATOM 784 C C . LYS A 1 102 ? 17.731 -11.011 12.716 1.00 97.12 102 LYS A C 1
ATOM 786 O O . LYS A 1 102 ? 18.206 -10.798 11.599 1.00 97.12 102 LYS A O 1
ATOM 791 N N . ALA A 1 103 ? 18.158 -12.003 13.500 1.00 97.62 103 ALA A N 1
ATOM 792 C CA . ALA A 1 103 ? 19.184 -12.966 13.109 1.00 97.62 103 ALA A CA 1
ATOM 793 C C . ALA A 1 103 ? 18.717 -13.912 11.983 1.00 97.62 103 ALA A C 1
ATOM 795 O O . ALA A 1 103 ? 19.405 -14.016 10.966 1.00 97.62 103 ALA A O 1
ATOM 796 N N . LYS A 1 104 ? 17.538 -14.549 12.099 1.00 97.69 104 LYS A N 1
ATOM 797 C CA . LYS A 1 104 ? 16.963 -15.410 11.039 1.00 97.69 104 LYS A CA 1
ATOM 798 C C . LYS A 1 104 ? 16.709 -14.618 9.754 1.00 97.69 104 LYS A C 1
ATOM 800 O O . LYS A 1 104 ? 17.083 -15.086 8.684 1.00 97.69 104 LYS A O 1
ATOM 805 N N . ALA A 1 105 ? 16.136 -13.419 9.844 1.00 97.75 105 ALA A N 1
ATOM 806 C CA . ALA A 1 105 ? 15.873 -12.551 8.698 1.00 97.75 105 ALA A CA 1
ATOM 807 C C . ALA A 1 105 ? 17.168 -12.176 7.960 1.00 97.75 105 ALA A C 1
ATOM 809 O O . ALA A 1 105 ? 17.183 -12.149 6.729 1.00 97.75 105 ALA A O 1
ATOM 810 N N . ARG A 1 106 ? 18.272 -11.931 8.685 1.00 98.19 106 ARG A N 1
ATOM 811 C CA . ARG A 1 106 ? 19.593 -11.691 8.078 1.00 98.19 106 ARG A CA 1
ATOM 812 C C . ARG A 1 106 ? 20.164 -12.967 7.454 1.00 98.19 106 ARG A C 1
ATOM 814 O O . ARG A 1 106 ? 20.695 -12.905 6.351 1.00 98.19 106 ARG A O 1
ATOM 821 N N . ALA A 1 107 ? 20.026 -14.112 8.122 1.00 98.44 107 ALA A N 1
ATOM 822 C CA . ALA A 1 107 ? 20.498 -15.402 7.621 1.00 98.44 107 ALA A CA 1
ATOM 823 C C . ALA A 1 107 ? 19.758 -15.864 6.351 1.00 98.44 107 ALA A C 1
ATOM 825 O O . ALA A 1 107 ? 20.396 -16.431 5.469 1.00 98.44 107 ALA A O 1
ATOM 826 N N . LEU A 1 108 ? 18.452 -15.593 6.234 1.00 98.25 108 LEU A N 1
ATOM 827 C CA . LEU A 1 108 ? 17.686 -15.802 4.999 1.00 98.25 108 LEU A CA 1
ATOM 828 C C . LEU A 1 108 ? 18.048 -14.768 3.927 1.00 98.25 108 LEU A C 1
ATOM 830 O O . LEU A 1 108 ? 18.275 -15.142 2.783 1.00 98.25 108 LEU A O 1
ATOM 834 N N . GLY A 1 109 ? 18.195 -13.489 4.289 1.00 97.88 109 GLY A N 1
ATOM 835 C CA . GLY A 1 109 ? 18.580 -12.442 3.337 1.00 97.88 109 GLY A CA 1
ATOM 836 C C . GLY A 1 109 ? 19.936 -12.724 2.685 1.00 97.88 109 GLY A C 1
ATOM 837 O O . GLY A 1 109 ? 20.096 -12.543 1.485 1.00 97.88 109 GLY A O 1
ATOM 838 N N . ASN A 1 110 ? 20.892 -13.270 3.438 1.00 97.62 110 ASN A N 1
ATOM 839 C CA . ASN A 1 110 ? 22.196 -13.689 2.916 1.00 97.62 110 ASN A CA 1
ATOM 840 C C . ASN A 1 110 ? 22.135 -14.883 1.929 1.00 97.62 110 ASN A C 1
ATOM 842 O O . ASN A 1 110 ? 23.167 -15.242 1.369 1.00 97.62 110 ASN A O 1
ATOM 846 N N . GLN A 1 111 ? 20.966 -15.501 1.714 1.00 98.25 111 GLN A N 1
ATOM 847 C CA . GLN A 1 111 ? 20.731 -16.517 0.674 1.00 98.25 111 GLN A CA 1
ATOM 848 C C . GLN A 1 111 ? 20.177 -15.912 -0.627 1.00 98.25 111 GLN A C 1
ATOM 850 O O . GLN A 1 111 ? 20.114 -16.607 -1.641 1.00 98.25 111 GLN A O 1
ATOM 855 N N . ASN A 1 112 ? 19.798 -14.628 -0.614 1.00 98.38 112 ASN A N 1
ATOM 856 C CA . ASN A 1 112 ? 19.461 -13.869 -1.812 1.00 98.38 112 ASN A CA 1
ATOM 857 C C . ASN A 1 112 ? 20.731 -13.204 -2.374 1.00 98.38 112 ASN A C 1
ATOM 859 O O . ASN A 1 112 ? 21.474 -12.539 -1.647 1.00 98.38 112 ASN A O 1
ATOM 863 N N . LYS A 1 113 ? 20.981 -13.357 -3.677 1.00 97.56 113 LYS A N 1
ATOM 864 C CA . LYS A 1 113 ? 22.128 -12.761 -4.373 1.00 97.56 113 LYS A CA 1
ATOM 865 C C . LYS A 1 113 ? 21.716 -11.404 -4.947 1.00 97.56 113 LYS A C 1
ATOM 867 O O . LYS A 1 113 ? 20.874 -11.331 -5.836 1.00 97.56 113 LYS A O 1
ATOM 872 N N . VAL A 1 114 ? 22.324 -10.325 -4.458 1.00 95.88 114 VAL A N 1
ATOM 873 C CA . VAL A 1 114 ? 22.070 -8.964 -4.963 1.00 95.88 114 VAL A CA 1
ATOM 874 C C . VAL A 1 114 ? 22.892 -8.739 -6.239 1.00 95.88 114 VAL A C 1
ATOM 876 O O . VAL A 1 114 ? 24.000 -8.212 -6.190 1.00 95.88 114 VAL A O 1
ATOM 879 N N . PHE A 1 115 ? 22.373 -9.217 -7.370 1.00 97.12 115 PHE A N 1
ATOM 880 C CA . PHE A 1 115 ? 22.965 -9.047 -8.704 1.00 97.12 115 PHE A CA 1
ATOM 881 C C . PHE A 1 115 ? 22.579 -7.698 -9.332 1.00 97.12 115 PHE A C 1
ATOM 883 O O . PHE A 1 115 ? 21.559 -7.103 -8.976 1.00 97.12 115 PHE A O 1
ATOM 890 N N . LYS A 1 116 ? 23.360 -7.230 -10.315 1.00 97.19 116 LYS A N 1
ATOM 891 C CA . LYS A 1 116 ? 22.978 -6.085 -11.155 1.00 97.19 116 LYS A CA 1
ATOM 892 C C . LYS A 1 116 ? 21.981 -6.554 -12.219 1.00 97.19 116 LYS A C 1
ATOM 894 O O . LYS A 1 116 ? 22.317 -7.386 -13.058 1.00 97.19 116 LYS A O 1
ATOM 899 N N . ASN A 1 117 ? 20.752 -6.042 -12.181 1.00 96.25 117 ASN A N 1
ATOM 900 C CA . ASN A 1 117 ? 19.670 -6.503 -13.056 1.00 96.25 117 ASN A CA 1
ATOM 901 C C . ASN A 1 117 ? 19.448 -5.549 -14.233 1.00 96.25 117 ASN A C 1
ATOM 903 O O . ASN A 1 117 ? 19.039 -4.417 -14.004 1.00 96.25 117 ASN A O 1
ATOM 907 N N . PHE A 1 118 ? 19.613 -6.044 -15.462 1.00 98.38 118 PHE A N 1
ATOM 908 C CA . PHE A 1 118 ? 19.253 -5.361 -16.713 1.00 98.38 118 PHE A CA 1
ATOM 909 C C . PHE A 1 118 ? 18.090 -6.082 -17.428 1.00 98.38 118 PHE A C 1
ATOM 911 O O . PHE A 1 118 ? 18.045 -6.157 -18.653 1.00 98.38 118 PHE A O 1
ATOM 918 N N . ILE A 1 119 ? 17.169 -6.685 -16.664 1.00 98.00 119 ILE A N 1
ATOM 919 C CA . ILE A 1 119 ? 16.066 -7.514 -17.192 1.00 98.00 119 ILE A CA 1
ATOM 920 C C . ILE A 1 119 ? 14.909 -6.652 -17.741 1.00 98.00 119 ILE A C 1
ATOM 922 O O . ILE A 1 119 ? 14.262 -7.037 -18.714 1.00 98.00 119 ILE A O 1
ATOM 926 N N . GLY A 1 120 ? 14.633 -5.500 -17.118 1.00 96.38 120 GLY A N 1
ATOM 927 C CA . GLY A 1 120 ? 13.538 -4.609 -17.510 1.00 96.38 120 GLY A CA 1
ATOM 928 C C . GLY A 1 120 ? 12.157 -5.210 -17.246 1.00 96.38 120 GLY A C 1
ATOM 929 O O . GLY A 1 120 ? 11.838 -5.567 -16.109 1.00 96.38 120 GLY A O 1
ATOM 930 N N . MET A 1 121 ? 11.339 -5.317 -18.301 1.00 96.62 121 MET A N 1
ATOM 931 C CA . MET A 1 121 ? 9.966 -5.855 -18.263 1.00 96.62 121 MET A CA 1
ATOM 932 C C . MET A 1 121 ? 9.048 -5.126 -17.257 1.00 96.62 121 MET A C 1
ATOM 934 O O . MET A 1 121 ? 8.295 -5.767 -16.527 1.00 96.62 121 MET A O 1
ATOM 938 N N . GLY A 1 122 ? 9.144 -3.794 -17.181 1.00 95.50 122 GLY A N 1
ATOM 939 C CA . GLY A 1 122 ? 8.365 -2.955 -16.252 1.00 95.50 122 GLY A CA 1
ATOM 940 C C . GLY A 1 122 ? 8.984 -2.779 -14.856 1.00 95.50 122 GLY A C 1
ATOM 941 O O . GLY A 1 122 ? 8.394 -2.117 -13.999 1.00 95.50 122 GLY A O 1
ATOM 942 N N . TYR A 1 123 ? 10.177 -3.338 -14.618 1.00 97.81 123 TYR A N 1
ATOM 943 C CA . TYR A 1 123 ? 10.885 -3.269 -13.338 1.00 97.81 123 TYR A CA 1
ATOM 944 C C . TYR A 1 123 ? 12.347 -2.824 -13.507 1.00 97.81 123 TYR A C 1
ATOM 946 O O . TYR A 1 123 ? 13.095 -3.370 -14.317 1.00 97.81 123 TYR A O 1
ATOM 954 N N . HIS A 1 124 ? 12.760 -1.861 -12.681 1.00 96.06 124 HIS A N 1
ATOM 955 C CA . HIS A 1 124 ? 14.063 -1.185 -12.713 1.00 96.06 124 HIS A CA 1
ATOM 956 C C . HIS A 1 124 ? 14.622 -1.073 -11.289 1.00 96.06 124 HIS A C 1
ATOM 958 O O . HIS A 1 124 ? 13.839 -0.928 -10.349 1.00 96.06 124 HIS A O 1
ATOM 964 N N . ASN A 1 125 ? 15.945 -1.089 -11.096 1.00 94.31 125 ASN A N 1
ATOM 965 C CA . ASN A 1 125 ? 16.535 -0.881 -9.771 1.00 94.31 125 ASN A CA 1
ATOM 966 C C . ASN A 1 125 ? 16.443 0.616 -9.409 1.00 94.31 125 ASN A C 1
ATOM 968 O O . ASN A 1 125 ? 17.179 1.443 -9.948 1.00 94.31 125 ASN A O 1
ATOM 972 N N . ALA A 1 126 ? 15.524 0.977 -8.511 1.00 89.44 126 ALA A N 1
ATOM 973 C CA . ALA A 1 126 ? 15.328 2.366 -8.102 1.00 89.44 126 ALA A CA 1
ATOM 974 C C . ALA A 1 126 ? 16.453 2.874 -7.184 1.00 89.44 126 ALA A C 1
ATOM 976 O O . ALA A 1 126 ? 16.884 2.177 -6.261 1.00 89.44 126 ALA A O 1
ATOM 977 N N . VAL A 1 127 ? 16.866 4.129 -7.378 1.00 96.19 127 VAL A N 1
ATOM 978 C CA . VAL A 1 127 ? 17.680 4.864 -6.403 1.00 96.19 127 VAL A CA 1
ATOM 979 C C . VAL A 1 127 ? 16.724 5.614 -5.480 1.00 96.19 127 VAL A C 1
ATOM 981 O O . VAL A 1 127 ? 16.092 6.586 -5.878 1.00 96.19 127 VAL A O 1
ATOM 984 N N . VAL A 1 128 ? 16.567 5.137 -4.245 1.00 97.38 128 VAL A N 1
ATOM 985 C CA . VAL A 1 128 ? 15.697 5.782 -3.248 1.00 97.38 128 VAL A CA 1
ATOM 986 C C . VAL A 1 128 ? 16.466 6.923 -2.569 1.00 97.38 128 VAL A C 1
ATOM 988 O O . VAL A 1 128 ? 17.493 6.647 -1.944 1.00 97.38 128 VAL A O 1
ATOM 991 N N . PRO A 1 129 ? 16.004 8.188 -2.623 1.00 98.19 129 PRO A N 1
ATOM 992 C CA . PRO A 1 129 ? 16.639 9.276 -1.885 1.00 98.19 129 PRO A CA 1
ATOM 993 C C . PRO A 1 129 ? 16.600 8.998 -0.371 1.00 98.19 129 PRO A C 1
ATOM 995 O O . PRO A 1 129 ? 15.511 8.739 0.153 1.00 98.19 129 PRO A O 1
ATOM 998 N N . PRO A 1 130 ? 17.730 9.066 0.364 1.00 97.38 130 PRO A N 1
ATOM 999 C CA . PRO A 1 130 ? 17.775 8.701 1.784 1.00 97.38 130 PRO A CA 1
ATOM 1000 C C . PRO A 1 130 ? 16.780 9.466 2.665 1.00 97.38 130 PRO A C 1
ATOM 1002 O O . PRO A 1 130 ? 16.194 8.883 3.574 1.00 97.38 130 PRO A O 1
ATOM 1005 N N . VAL A 1 131 ? 16.509 10.737 2.352 1.00 97.50 131 VAL A N 1
ATOM 1006 C CA . VAL A 1 131 ? 15.500 11.553 3.047 1.00 97.50 131 VAL A CA 1
ATOM 1007 C C . VAL A 1 131 ? 14.075 11.005 2.885 1.00 97.50 131 VAL A C 1
ATOM 1009 O O . VAL A 1 131 ? 13.312 11.014 3.850 1.00 97.50 131 VAL A O 1
ATOM 1012 N N . ILE A 1 132 ? 13.728 10.447 1.719 1.00 98.50 132 ILE A N 1
ATOM 1013 C CA . ILE A 1 132 ? 12.427 9.803 1.459 1.00 98.50 132 ILE A CA 1
ATOM 1014 C C . ILE A 1 132 ? 12.382 8.425 2.124 1.00 98.50 132 ILE A C 1
ATOM 1016 O O . ILE A 1 132 ? 11.404 8.092 2.797 1.00 98.50 132 ILE A O 1
ATOM 1020 N N . GLN A 1 133 ? 13.461 7.641 2.004 1.00 97.31 133 GLN A N 1
ATOM 1021 C CA . GLN A 1 133 ? 13.568 6.345 2.677 1.00 97.31 133 GLN A CA 1
ATOM 1022 C C . GLN A 1 133 ? 13.373 6.504 4.189 1.00 97.31 133 GLN A C 1
ATOM 1024 O O . GLN A 1 133 ? 12.559 5.807 4.790 1.00 97.31 133 GLN A O 1
ATOM 1029 N N . ARG A 1 134 ? 14.071 7.462 4.804 1.00 97.06 134 ARG A N 1
ATOM 1030 C CA . ARG A 1 134 ? 14.071 7.628 6.254 1.00 97.06 134 ARG A CA 1
ATOM 1031 C C . ARG A 1 134 ? 12.798 8.271 6.796 1.00 97.06 134 ARG A C 1
ATOM 1033 O O . ARG A 1 134 ? 12.310 7.842 7.838 1.00 97.06 134 ARG A O 1
ATOM 1040 N N . ASN A 1 135 ? 12.274 9.294 6.119 1.00 97.31 135 ASN A N 1
ATOM 1041 C CA . ASN A 1 135 ? 11.194 10.126 6.658 1.00 97.31 135 ASN A CA 1
ATOM 1042 C C . ASN A 1 135 ? 9.801 9.787 6.100 1.00 97.31 135 ASN A C 1
ATOM 1044 O O . ASN A 1 135 ? 8.825 10.349 6.594 1.00 97.31 135 ASN A O 1
ATOM 1048 N N . ILE A 1 136 ? 9.694 8.850 5.146 1.00 97.75 136 ILE A N 1
ATOM 1049 C CA . ILE A 1 136 ? 8.418 8.284 4.667 1.00 97.75 136 ILE A CA 1
ATOM 1050 C C . ILE A 1 136 ? 8.409 6.759 4.823 1.00 97.75 136 ILE A C 1
ATOM 1052 O O . ILE A 1 136 ? 7.612 6.238 5.598 1.00 97.75 136 ILE A O 1
ATOM 1056 N N . PHE A 1 137 ? 9.303 6.033 4.140 1.00 97.00 137 PHE A N 1
ATOM 1057 C CA . PHE A 1 137 ? 9.260 4.560 4.106 1.00 97.00 137 PHE A CA 1
ATOM 1058 C C . PHE A 1 137 ? 9.533 3.915 5.478 1.00 97.00 137 PHE A C 1
ATOM 1060 O O . PHE A 1 137 ? 8.850 2.971 5.868 1.00 97.00 137 PHE A O 1
ATOM 1067 N N . GLU A 1 138 ? 10.479 4.459 6.249 1.00 97.19 138 GLU A N 1
ATOM 1068 C CA . GLU A 1 138 ? 10.786 4.022 7.619 1.00 97.19 138 GLU A CA 1
ATOM 1069 C C . GLU A 1 138 ? 10.010 4.796 8.711 1.00 97.19 138 GLU A C 1
ATOM 1071 O O . GLU A 1 138 ? 10.230 4.555 9.901 1.00 97.19 138 GLU A O 1
ATOM 1076 N N . ASN A 1 139 ? 9.084 5.698 8.351 1.00 96.88 139 ASN A N 1
ATOM 1077 C CA . ASN A 1 139 ? 8.409 6.597 9.295 1.00 96.88 139 ASN A CA 1
ATOM 1078 C C . ASN A 1 139 ? 6.946 6.183 9.594 1.00 96.88 139 ASN A C 1
ATOM 1080 O O . ASN A 1 139 ? 6.088 6.299 8.711 1.00 96.88 139 ASN A O 1
ATOM 1084 N N . PRO A 1 140 ? 6.598 5.793 10.840 1.00 94.50 140 PRO A N 1
ATOM 1085 C CA . PRO A 1 140 ? 5.232 5.395 11.188 1.00 94.50 140 PRO A CA 1
ATOM 1086 C C . PRO A 1 140 ? 4.195 6.513 11.016 1.00 94.50 140 PRO A C 1
ATOM 1088 O O . PRO A 1 140 ? 3.018 6.207 10.831 1.00 94.50 140 PRO A O 1
ATOM 1091 N N . ALA A 1 141 ? 4.606 7.787 11.002 1.00 93.00 141 ALA A N 1
ATOM 1092 C CA . ALA A 1 141 ? 3.716 8.914 10.713 1.00 93.00 141 ALA A CA 1
ATOM 1093 C C . ALA A 1 141 ? 3.264 9.001 9.238 1.00 93.00 141 ALA A C 1
ATOM 1095 O O . ALA A 1 141 ? 2.421 9.838 8.925 1.00 93.00 141 ALA A O 1
ATOM 1096 N N . TRP A 1 142 ? 3.799 8.154 8.349 1.00 97.19 142 TRP A N 1
ATOM 1097 C CA . TRP A 1 142 ? 3.349 8.003 6.958 1.00 97.19 142 TRP A CA 1
ATOM 1098 C C . TRP A 1 142 ? 2.725 6.635 6.656 1.00 97.19 142 TRP A C 1
ATOM 1100 O O . TRP A 1 142 ? 1.860 6.551 5.782 1.00 97.19 142 TRP A O 1
ATOM 1110 N N . TYR A 1 143 ? 3.152 5.564 7.340 1.00 97.56 143 TYR A N 1
ATOM 1111 C CA . TYR A 1 143 ? 2.695 4.205 7.025 1.00 97.56 143 TYR A CA 1
ATOM 1112 C C . TYR A 1 143 ? 1.592 3.639 7.934 1.00 97.56 143 TYR A C 1
ATOM 1114 O O . TYR A 1 143 ? 0.963 2.662 7.535 1.00 97.56 143 TYR A O 1
ATOM 1122 N N . THR A 1 144 ? 1.326 4.194 9.123 1.00 96.75 144 THR A N 1
ATOM 1123 C CA . THR A 1 144 ? 0.366 3.572 10.069 1.00 96.75 144 THR A CA 1
ATOM 1124 C C . THR A 1 144 ? -1.083 4.033 9.903 1.00 96.75 144 THR A C 1
ATOM 1126 O O . THR A 1 144 ? -2.004 3.308 10.266 1.00 96.75 144 THR A O 1
ATOM 1129 N N . GLN A 1 145 ? -1.325 5.221 9.344 1.00 90.00 145 GLN A N 1
ATOM 1130 C CA . GLN A 1 145 ? -2.675 5.667 8.990 1.00 90.00 145 GLN A CA 1
ATOM 1131 C C . GLN A 1 145 ? -3.255 4.841 7.828 1.00 90.00 145 GLN A C 1
ATOM 1133 O O . GLN A 1 145 ? -2.514 4.269 7.032 1.00 90.00 145 GLN A O 1
ATOM 1138 N N . TYR A 1 146 ? -4.583 4.821 7.672 1.00 92.88 146 TYR A N 1
ATOM 1139 C CA . TYR A 1 146 ? -5.251 4.187 6.525 1.00 92.88 146 TYR A CA 1
ATOM 1140 C C . TYR A 1 146 ? -5.856 5.227 5.565 1.00 92.88 146 TYR A C 1
ATOM 1142 O O . TYR A 1 146 ? -5.541 6.420 5.621 1.00 92.88 146 TYR A O 1
ATOM 1150 N N . THR A 1 147 ? -6.698 4.753 4.647 1.00 87.12 147 THR A N 1
ATOM 1151 C CA . THR A 1 147 ? -7.456 5.532 3.656 1.00 87.12 147 THR A CA 1
ATOM 1152 C C . THR A 1 147 ? -7.977 6.857 4.239 1.00 87.12 147 THR A C 1
ATOM 1154 O O . THR A 1 147 ? -8.523 6.842 5.343 1.00 87.12 147 THR A O 1
ATOM 1157 N N . PRO A 1 148 ? -7.854 8.002 3.537 1.00 89.38 148 PRO A N 1
ATOM 1158 C CA . PRO A 1 148 ? -8.255 9.316 4.048 1.00 89.38 148 PRO A CA 1
ATOM 1159 C C . PRO A 1 148 ? -9.784 9.523 4.033 1.00 89.38 148 PRO A C 1
ATOM 1161 O O . PRO A 1 148 ? -10.304 10.426 3.383 1.00 89.38 148 PRO A O 1
ATOM 1164 N N . TYR A 1 149 ? -10.516 8.688 4.778 1.00 76.94 149 TYR A N 1
ATOM 1165 C CA . TYR A 1 149 ? -11.962 8.812 5.013 1.00 76.94 149 TYR A CA 1
ATOM 1166 C C . TYR A 1 149 ? -12.332 10.081 5.805 1.00 76.94 149 TYR A C 1
ATOM 1168 O O . TYR A 1 149 ? -13.487 10.497 5.815 1.00 76.94 149 TYR A O 1
ATOM 1176 N N . GLN A 1 150 ? -11.361 10.674 6.505 1.00 80.31 150 GLN A N 1
ATOM 1177 C CA . GLN A 1 150 ? -11.524 11.849 7.359 1.00 80.31 150 GLN A CA 1
ATOM 1178 C C . GLN A 1 150 ? -10.545 12.937 6.881 1.00 80.31 150 GLN A C 1
ATOM 1180 O O . GLN A 1 150 ? -9.430 13.039 7.404 1.00 80.31 150 GLN A O 1
ATOM 1185 N N . PRO A 1 151 ? -10.898 13.686 5.816 1.00 78.56 151 PRO A N 1
ATOM 1186 C CA . PRO A 1 151 ? -9.960 14.549 5.097 1.00 78.56 151 PRO A CA 1
ATOM 1187 C C . PRO A 1 151 ? -9.332 15.656 5.953 1.00 78.56 151 PRO A C 1
ATOM 1189 O O . PRO A 1 151 ? -8.183 16.013 5.708 1.00 78.56 151 PRO A O 1
ATOM 1192 N N . GLU A 1 152 ? -10.018 16.164 6.979 1.00 75.25 152 GLU A N 1
ATOM 1193 C CA . GLU A 1 152 ? -9.536 17.271 7.826 1.00 75.25 152 GLU A CA 1
ATOM 1194 C C . GLU A 1 152 ? -8.274 16.910 8.628 1.00 75.25 152 GLU A C 1
ATOM 1196 O O . GLU A 1 152 ? -7.438 17.767 8.927 1.00 75.25 152 GLU A O 1
ATOM 1201 N N . ILE A 1 153 ? -8.125 15.617 8.928 1.00 76.69 153 ILE A N 1
ATOM 1202 C CA . ILE A 1 153 ? -7.006 15.008 9.661 1.00 76.69 153 ILE A CA 1
ATOM 1203 C C . ILE A 1 153 ? -6.114 14.157 8.732 1.00 76.69 153 ILE A C 1
ATOM 1205 O O . ILE A 1 153 ? -5.465 13.204 9.168 1.00 76.69 153 ILE A O 1
ATOM 1209 N N . SER A 1 154 ? -6.156 14.458 7.427 1.00 89.50 154 SER A N 1
ATOM 1210 C CA . SER A 1 154 ? -5.484 13.700 6.362 1.00 89.50 154 SER A CA 1
ATOM 1211 C C . SER A 1 154 ? -4.921 14.568 5.222 1.00 89.50 154 SER A C 1
ATOM 1213 O O . SER A 1 154 ? -4.635 14.043 4.142 1.00 89.50 154 SER A O 1
ATOM 1215 N N . GLN A 1 155 ? -4.818 15.894 5.394 1.00 87.69 155 GLN A N 1
ATOM 1216 C CA . GLN A 1 155 ? -4.449 16.791 4.286 1.00 87.69 155 GLN A CA 1
ATOM 1217 C C . GLN A 1 155 ? -3.017 16.568 3.782 1.00 87.69 155 GLN A C 1
ATOM 1219 O O . GLN A 1 155 ? -2.749 16.856 2.621 1.00 87.69 155 GLN A O 1
ATOM 1224 N N . GLY A 1 156 ? -2.110 16.029 4.601 1.00 90.19 156 GLY A N 1
ATOM 1225 C CA . GLY A 1 156 ? -0.720 15.788 4.217 1.00 90.19 156 GLY A CA 1
ATOM 1226 C C . GLY A 1 156 ? -0.604 14.705 3.154 1.00 90.19 156 GLY A C 1
ATOM 1227 O O . GLY A 1 156 ? -0.075 14.944 2.066 1.00 90.19 156 GLY A O 1
ATOM 1228 N N . ARG A 1 157 ? -1.175 13.523 3.418 1.00 96.19 157 ARG A N 1
ATOM 1229 C CA . ARG A 1 157 ? -1.198 12.452 2.410 1.00 96.19 157 ARG A CA 1
ATOM 1230 C C . ARG A 1 157 ? -2.120 12.762 1.232 1.00 96.19 157 ARG A C 1
ATOM 1232 O O . ARG A 1 157 ? -1.839 12.306 0.131 1.00 96.19 157 ARG A O 1
ATOM 1239 N N . LEU A 1 158 ? -3.177 13.557 1.420 1.00 94.00 158 LEU A N 1
ATOM 1240 C CA . LEU A 1 158 ? -4.029 14.008 0.312 1.00 94.00 158 LEU A CA 1
ATOM 1241 C C . LEU A 1 158 ? -3.295 14.979 -0.629 1.00 94.00 158 LEU A C 1
ATOM 1243 O O . LEU A 1 158 ? -3.357 14.787 -1.839 1.00 94.00 158 LEU A O 1
ATOM 1247 N N . GLU A 1 159 ? -2.553 15.958 -0.102 1.00 95.69 159 GLU A N 1
ATOM 1248 C CA . GLU A 1 159 ? -1.717 16.875 -0.894 1.00 95.69 159 GLU A CA 1
ATOM 1249 C C . GLU A 1 159 ? -0.630 16.106 -1.664 1.00 95.69 159 GLU A C 1
ATOM 1251 O O . GLU A 1 159 ? -0.468 16.287 -2.870 1.00 95.69 159 GLU A O 1
ATOM 1256 N N . SER A 1 160 ? 0.045 15.158 -1.004 1.00 97.94 160 SER A N 1
ATOM 1257 C CA . SER A 1 160 ? 1.034 14.282 -1.644 1.00 97.94 160 SER A CA 1
ATOM 1258 C C . SER A 1 160 ? 0.433 13.396 -2.755 1.00 97.94 160 SER A C 1
ATOM 1260 O O . SER A 1 160 ? 1.072 13.173 -3.785 1.00 97.94 160 SER A O 1
ATOM 1262 N N . LEU A 1 161 ? -0.819 12.948 -2.617 1.00 98.12 161 LEU A N 1
ATOM 1263 C CA . LEU A 1 161 ? -1.528 12.223 -3.679 1.00 98.12 161 LEU A CA 1
ATOM 1264 C C . LEU A 1 161 ? -2.010 13.143 -4.821 1.00 98.12 161 LEU A C 1
ATOM 1266 O O . LEU A 1 161 ? -2.077 12.691 -5.963 1.00 98.12 161 LEU A O 1
ATOM 1270 N N . VAL A 1 162 ? -2.274 14.432 -4.574 1.00 97.25 162 VAL A N 1
ATOM 1271 C CA . VAL A 1 162 ? -2.482 15.424 -5.651 1.00 97.25 162 VAL A CA 1
ATOM 1272 C C . VAL A 1 162 ? -1.170 15.714 -6.386 1.00 97.25 162 VAL A C 1
ATOM 1274 O O . VAL A 1 162 ? -1.173 15.794 -7.615 1.00 97.25 162 VAL A O 1
ATOM 1277 N N . ASN A 1 163 ? -0.033 15.761 -5.683 1.00 98.00 163 ASN A N 1
ATOM 1278 C CA . ASN A 1 163 ? 1.287 15.823 -6.320 1.00 98.00 163 ASN A CA 1
ATOM 1279 C C . ASN A 1 163 ? 1.518 14.594 -7.227 1.00 98.00 163 ASN A C 1
ATOM 1281 O O . ASN A 1 163 ? 1.984 14.758 -8.353 1.00 98.00 163 ASN A O 1
ATOM 1285 N N . PHE A 1 164 ? 1.126 13.384 -6.798 1.00 98.69 164 PHE A N 1
ATOM 1286 C CA . PHE A 1 164 ? 1.167 12.173 -7.636 1.00 98.69 164 PHE A CA 1
ATOM 1287 C C . PHE A 1 164 ? 0.287 12.298 -8.891 1.00 98.69 164 PHE A C 1
ATOM 1289 O O . PHE A 1 164 ? 0.769 12.066 -9.999 1.00 98.69 164 PHE A O 1
ATOM 1296 N N . GLN A 1 165 ? -0.980 12.701 -8.744 1.00 98.50 165 GLN A N 1
ATOM 1297 C CA . GLN A 1 165 ? -1.897 12.872 -9.880 1.00 98.50 165 GLN A CA 1
ATOM 1298 C C . GLN A 1 165 ? -1.367 13.915 -10.879 1.00 98.50 165 GLN A C 1
ATOM 1300 O O . GLN A 1 165 ? -1.303 13.647 -12.077 1.00 98.50 165 GLN A O 1
ATOM 1305 N N . THR A 1 166 ? -0.887 15.058 -10.383 1.00 98.00 166 THR A N 1
ATOM 1306 C CA . THR A 1 166 ? -0.304 16.141 -11.196 1.00 98.00 166 THR A CA 1
ATOM 1307 C C . THR A 1 166 ? 0.970 15.697 -11.915 1.00 98.00 166 THR A C 1
ATOM 1309 O O . THR A 1 166 ? 1.163 16.013 -13.089 1.00 98.00 166 THR A O 1
ATOM 1312 N N . MET A 1 167 ? 1.827 14.925 -11.238 1.00 98.56 167 MET A N 1
ATOM 1313 C CA . MET A 1 167 ? 3.029 14.333 -11.825 1.00 98.56 167 MET A CA 1
ATOM 1314 C C . MET A 1 167 ? 2.675 13.414 -12.998 1.00 98.56 167 MET A C 1
ATOM 1316 O O . MET A 1 167 ? 3.244 13.557 -14.081 1.00 98.56 167 MET A O 1
ATOM 1320 N N . VAL A 1 168 ? 1.717 12.504 -12.803 1.00 98.75 168 VAL A N 1
ATOM 1321 C CA . VAL A 1 168 ? 1.267 11.573 -13.845 1.00 98.75 168 VAL A CA 1
ATOM 1322 C C . VAL A 1 168 ? 0.637 12.329 -15.015 1.00 98.75 168 VAL A C 1
ATOM 1324 O O . VAL A 1 168 ? 1.070 12.134 -16.150 1.00 98.75 168 VAL A O 1
ATOM 1327 N N . SER A 1 169 ? -0.333 13.216 -14.771 1.00 98.19 169 SER A N 1
ATOM 1328 C CA . SER A 1 169 ? -0.995 14.001 -15.825 1.00 98.19 169 SER A CA 1
ATOM 1329 C C . SER A 1 169 ? -0.004 14.847 -16.629 1.00 98.19 169 SER A C 1
ATOM 1331 O O . SER A 1 169 ? -0.031 14.821 -17.859 1.00 98.19 169 SER A O 1
ATOM 1333 N N . SER A 1 170 ? 0.940 15.527 -15.968 1.00 98.00 170 SER A N 1
ATOM 1334 C CA . SER A 1 170 ? 1.934 16.373 -16.644 1.00 98.00 170 SER A CA 1
ATOM 1335 C C . SER A 1 170 ? 2.961 15.571 -17.458 1.00 98.00 170 SER A C 1
ATOM 1337 O O . SER A 1 170 ? 3.342 15.989 -18.555 1.00 98.00 170 SER A O 1
ATOM 1339 N N . LEU A 1 171 ? 3.391 14.401 -16.971 1.00 98.62 171 LEU A N 1
ATOM 1340 C CA . LEU A 1 171 ? 4.298 13.529 -17.723 1.00 98.62 171 LEU A CA 1
ATOM 1341 C C . LEU A 1 171 ? 3.588 12.825 -18.886 1.00 98.62 171 LEU A C 1
ATOM 1343 O O . LEU A 1 171 ? 4.159 12.759 -19.969 1.00 98.62 171 LEU A O 1
ATOM 1347 N N . THR A 1 172 ? 2.348 12.365 -18.709 1.00 98.69 172 THR A N 1
ATOM 1348 C CA . THR A 1 172 ? 1.571 11.653 -19.748 1.00 98.69 172 THR A CA 1
ATOM 1349 C C . THR A 1 172 ? 0.852 12.567 -20.750 1.00 98.69 172 THR A C 1
ATOM 1351 O O . THR A 1 172 ? 0.409 12.077 -21.790 1.00 98.69 172 THR A O 1
ATOM 1354 N N . ALA A 1 173 ? 0.783 13.875 -20.468 1.00 97.88 173 ALA A N 1
ATOM 1355 C CA . ALA A 1 173 ? -0.014 14.876 -21.188 1.00 97.88 173 ALA A CA 1
ATOM 1356 C C . ALA A 1 173 ? -1.527 14.557 -21.208 1.00 97.88 173 ALA A C 1
ATOM 1358 O O . ALA A 1 173 ? -2.198 14.753 -22.217 1.00 97.88 173 ALA A O 1
ATOM 1359 N N . MET A 1 174 ? -2.055 14.055 -20.085 1.00 98.00 174 MET A N 1
ATOM 1360 C CA . MET A 1 174 ? -3.449 13.612 -19.937 1.00 98.00 174 MET A CA 1
ATOM 1361 C C . MET A 1 174 ? -4.223 14.473 -18.935 1.00 98.00 174 MET A C 1
ATOM 1363 O O . MET A 1 174 ? -3.699 14.801 -17.870 1.00 98.00 174 MET A O 1
ATOM 1367 N N . ASP A 1 175 ? -5.494 14.750 -19.236 1.00 96.06 175 ASP A N 1
ATOM 1368 C CA . ASP A 1 175 ? -6.362 15.650 -18.457 1.00 96.06 175 ASP A CA 1
ATOM 1369 C C . ASP A 1 175 ? -6.473 15.285 -16.965 1.00 96.06 175 ASP A C 1
ATOM 1371 O O . ASP A 1 175 ? -6.557 16.169 -16.117 1.00 96.06 175 ASP A O 1
ATOM 1375 N N . ILE A 1 176 ? -6.511 13.989 -16.624 1.00 95.38 176 ILE A N 1
ATOM 1376 C CA . ILE A 1 176 ? -6.726 13.543 -15.240 1.00 95.38 176 ILE A CA 1
ATOM 1377 C C . ILE A 1 176 ? -6.067 12.191 -14.946 1.00 95.38 176 ILE A C 1
ATOM 1379 O O . ILE A 1 176 ? -6.092 11.286 -15.780 1.00 95.38 176 ILE A O 1
ATOM 1383 N N . ALA A 1 177 ? -5.538 12.034 -13.731 1.00 97.75 177 ALA A N 1
ATOM 1384 C CA . ALA A 1 177 ? -4.960 10.797 -13.205 1.00 97.75 177 ALA A CA 1
ATOM 1385 C C . ALA A 1 177 ? -5.577 10.403 -11.850 1.00 97.75 177 ALA A C 1
ATOM 1387 O O . ALA A 1 177 ? -6.159 11.240 -11.160 1.00 97.75 177 ALA A O 1
ATOM 1388 N N . ASN A 1 178 ? -5.456 9.128 -11.464 1.00 97.06 178 ASN A N 1
ATOM 1389 C CA . ASN A 1 178 ? -6.017 8.589 -10.219 1.00 97.06 178 ASN A CA 1
ATOM 1390 C C . ASN A 1 178 ? -4.989 8.439 -9.073 1.00 97.06 178 ASN A C 1
ATOM 1392 O O . ASN A 1 178 ? -3.776 8.524 -9.267 1.00 97.06 178 ASN A O 1
ATOM 1396 N N . ALA A 1 179 ? -5.480 8.159 -7.863 1.00 96.62 179 ALA A N 1
ATOM 1397 C CA . ALA A 1 179 ? -4.678 7.956 -6.653 1.00 96.62 179 ALA A CA 1
ATOM 1398 C C . ALA A 1 179 ? -4.153 6.504 -6.523 1.00 96.62 179 ALA A C 1
ATOM 1400 O O . ALA A 1 179 ? -4.321 5.847 -5.488 1.00 96.62 179 ALA A O 1
ATOM 1401 N N . SER A 1 180 ? -3.491 6.030 -7.583 1.00 97.81 180 SER A N 1
ATOM 1402 C CA . SER A 1 180 ? -2.870 4.707 -7.790 1.00 97.81 180 SER A CA 1
ATOM 1403 C C . SE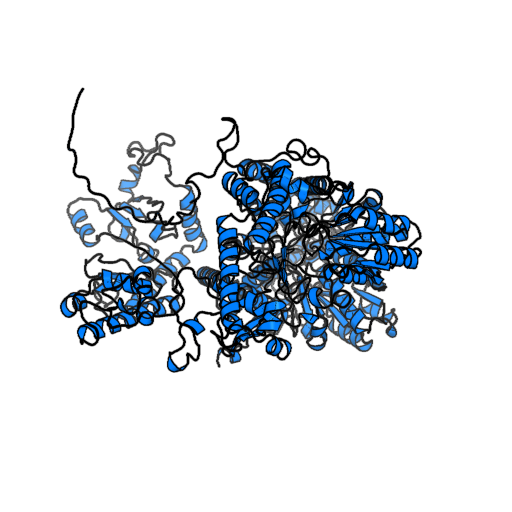R A 1 180 ? -3.788 3.484 -7.956 1.00 97.81 180 SER A C 1
ATOM 1405 O O . SER A 1 180 ? -4.864 3.375 -7.361 1.00 97.81 180 SER A O 1
ATOM 1407 N N . LEU A 1 181 ? -3.287 2.519 -8.736 1.00 98.25 181 LEU A N 1
ATOM 1408 C CA . LEU A 1 181 ? -3.736 1.126 -8.850 1.00 98.25 181 LEU A CA 1
ATOM 1409 C C . LEU A 1 181 ? -2.638 0.159 -8.351 1.00 98.25 181 LEU A C 1
ATOM 1411 O O . LEU A 1 181 ? -1.578 0.594 -7.901 1.00 98.25 181 LEU A O 1
ATOM 1415 N N . LEU A 1 182 ? -2.918 -1.149 -8.395 1.00 98.12 182 LEU A N 1
ATOM 1416 C CA . LEU A 1 182 ? -2.137 -2.202 -7.730 1.00 98.12 182 LEU A CA 1
ATOM 1417 C C . LEU A 1 182 ? -0.801 -2.530 -8.413 1.00 98.12 182 LEU A C 1
ATOM 1419 O O . LEU A 1 182 ? 0.217 -2.606 -7.730 1.00 98.12 182 LEU A O 1
ATOM 1423 N N . ASP A 1 183 ? -0.811 -2.731 -9.731 1.00 98.50 183 ASP A N 1
ATOM 1424 C CA . ASP A 1 183 ? 0.366 -2.932 -10.584 1.00 98.50 183 ASP A CA 1
ATOM 1425 C C . ASP A 1 183 ? 0.032 -2.582 -12.054 1.00 98.50 183 ASP A C 1
ATOM 1427 O O . ASP A 1 183 ? -1.117 -2.289 -12.391 1.00 98.50 183 ASP A O 1
ATOM 1431 N N . GLU A 1 184 ? 1.033 -2.555 -12.938 1.00 98.50 184 GLU A N 1
ATOM 1432 C CA . GLU A 1 184 ? 0.844 -2.158 -14.345 1.00 98.50 184 GLU A CA 1
ATOM 1433 C C . GLU A 1 184 ? -0.076 -3.115 -15.121 1.00 98.50 184 GLU A C 1
ATOM 1435 O O . GLU A 1 184 ? -0.904 -2.674 -15.919 1.00 98.50 184 GLU A O 1
ATOM 1440 N N . ALA A 1 185 ? 0.023 -4.418 -14.855 1.00 98.56 185 ALA A N 1
ATOM 1441 C CA . ALA A 1 185 ? -0.756 -5.442 -15.544 1.00 98.56 185 ALA A CA 1
ATOM 1442 C C . ALA A 1 185 ? -2.255 -5.335 -15.208 1.00 98.56 185 ALA A C 1
ATOM 1444 O O . ALA A 1 185 ? -3.116 -5.387 -16.089 1.00 98.56 185 ALA A O 1
ATOM 1445 N N . THR A 1 186 ? -2.574 -5.109 -13.932 1.00 98.50 186 THR A N 1
ATOM 1446 C CA . THR A 1 186 ? -3.936 -4.826 -13.468 1.00 98.50 186 THR A CA 1
ATOM 1447 C C . THR A 1 186 ? -4.427 -3.460 -13.948 1.00 98.50 186 THR A C 1
ATOM 1449 O O . THR A 1 186 ? -5.583 -3.360 -14.352 1.00 98.50 186 THR A O 1
ATOM 1452 N N . ALA A 1 187 ? -3.573 -2.430 -14.013 1.00 98.75 187 ALA A N 1
ATOM 1453 C CA . ALA A 1 187 ? -3.935 -1.130 -14.586 1.00 98.75 187 ALA A CA 1
ATOM 1454 C C . ALA A 1 187 ? -4.309 -1.225 -16.079 1.00 98.75 187 ALA A C 1
ATOM 1456 O O . ALA A 1 187 ? -5.340 -0.690 -16.490 1.00 98.75 187 ALA A O 1
ATOM 1457 N N . ALA A 1 188 ? -3.540 -1.969 -16.879 1.00 98.81 188 ALA A N 1
ATOM 1458 C CA . ALA A 1 188 ? -3.878 -2.264 -18.272 1.00 98.81 188 ALA A CA 1
ATOM 1459 C C . ALA A 1 188 ? -5.201 -3.046 -18.396 1.00 98.81 188 ALA A C 1
ATOM 1461 O O . ALA A 1 188 ? -6.022 -2.745 -19.267 1.00 98.81 188 ALA A O 1
ATOM 1462 N N . ALA A 1 189 ? -5.455 -3.995 -17.488 1.00 98.62 189 ALA A N 1
ATOM 1463 C CA . ALA A 1 189 ? -6.705 -4.751 -17.449 1.00 98.62 189 ALA A CA 1
ATOM 1464 C C . ALA A 1 189 ? -7.932 -3.886 -17.096 1.00 98.62 189 ALA A C 1
ATOM 1466 O O . ALA A 1 189 ? -8.990 -4.063 -17.702 1.00 98.62 189 ALA A O 1
ATOM 1467 N N . GLU A 1 190 ? -7.806 -2.904 -16.196 1.00 98.56 190 GLU A N 1
ATOM 1468 C CA . GLU A 1 190 ? -8.855 -1.893 -15.975 1.00 98.56 190 GLU A CA 1
ATOM 1469 C C . GLU A 1 190 ? -9.059 -0.998 -17.219 1.00 98.56 190 GLU A C 1
ATOM 1471 O O . GLU A 1 190 ? -10.187 -0.613 -17.532 1.00 98.56 190 GLU A O 1
ATOM 1476 N N . GLY A 1 191 ? -7.997 -0.720 -17.987 1.00 98.38 191 GLY A N 1
ATOM 1477 C CA . GLY A 1 191 ? -8.072 -0.000 -19.267 1.00 98.38 191 GLY A CA 1
ATOM 1478 C C . GLY A 1 191 ? -8.898 -0.750 -20.319 1.00 98.38 191 GLY A C 1
ATOM 1479 O O . GLY A 1 191 ? -9.802 -0.173 -20.929 1.00 98.38 191 GLY A O 1
ATOM 1480 N N . MET A 1 192 ? -8.663 -2.058 -20.464 1.00 98.62 192 MET A N 1
ATOM 1481 C CA . MET A 1 192 ? -9.472 -2.956 -21.301 1.00 98.62 192 MET A CA 1
ATOM 1482 C C . MET A 1 192 ? -10.949 -2.971 -20.870 1.00 98.62 192 MET A C 1
ATOM 1484 O O . MET A 1 192 ? -11.844 -2.852 -21.711 1.00 98.62 192 MET A O 1
ATOM 1488 N N . VAL A 1 193 ? -11.229 -3.074 -19.565 1.00 97.88 193 VAL A N 1
ATOM 1489 C CA . VAL A 1 193 ? -12.608 -3.050 -19.040 1.00 97.88 193 VAL A CA 1
ATOM 1490 C C . VAL A 1 193 ? -13.274 -1.692 -19.298 1.00 97.88 193 VAL A C 1
ATOM 1492 O O . VAL A 1 193 ? -14.435 -1.647 -19.713 1.00 97.88 193 VAL A O 1
ATOM 1495 N N . MET A 1 194 ? -12.550 -0.575 -19.162 1.00 97.62 194 MET A N 1
ATOM 1496 C CA . MET A 1 194 ? -13.074 0.753 -19.498 1.00 97.62 194 MET A CA 1
ATOM 1497 C C . MET A 1 194 ? -13.376 0.909 -20.996 1.00 97.62 194 MET A C 1
ATOM 1499 O O . MET A 1 194 ? -14.389 1.528 -21.346 1.00 97.62 194 MET A O 1
ATOM 1503 N N . ALA A 1 195 ? -12.548 0.343 -21.878 1.00 97.81 195 ALA A N 1
ATOM 1504 C CA . ALA A 1 195 ? -12.792 0.309 -23.320 1.00 97.81 195 ALA A CA 1
ATOM 1505 C C . ALA A 1 195 ? -14.064 -0.494 -23.652 1.00 97.81 195 ALA A C 1
ATOM 1507 O O . ALA A 1 195 ? -14.978 0.022 -24.301 1.00 97.81 195 ALA A O 1
ATOM 1508 N N . PHE A 1 196 ? -14.201 -1.698 -23.089 1.00 97.19 196 PHE A N 1
ATOM 1509 C CA . PHE A 1 196 ? -15.398 -2.541 -23.199 1.00 97.19 196 PHE A CA 1
ATOM 1510 C C . PHE A 1 196 ? -16.683 -1.828 -22.732 1.00 97.19 196 PHE A C 1
ATOM 1512 O O . PHE A 1 196 ? -17.661 -1.728 -23.479 1.00 97.19 196 PHE A O 1
ATOM 1519 N N . VAL A 1 197 ? -16.664 -1.233 -21.534 1.00 94.31 197 VAL A N 1
ATOM 1520 C CA . VAL A 1 197 ? -17.782 -0.450 -20.963 1.00 94.31 197 VAL A CA 1
ATOM 1521 C C . VAL A 1 197 ? -18.010 0.877 -21.716 1.00 94.31 197 VAL A C 1
ATOM 1523 O O . VAL A 1 197 ? -19.050 1.524 -21.575 1.00 94.31 197 VAL A O 1
ATOM 1526 N N . SER A 1 198 ? -17.073 1.313 -22.561 1.00 92.38 198 SER A N 1
ATOM 1527 C CA . SER A 1 198 ? -17.256 2.452 -23.475 1.00 92.38 198 SER A CA 1
ATOM 1528 C C . SER A 1 198 ? -17.857 2.055 -24.819 1.00 92.38 198 SER A C 1
ATOM 1530 O O . SER A 1 198 ? -18.697 2.792 -25.328 1.00 92.38 198 SER A O 1
ATOM 1532 N N . GLY A 1 199 ? -17.617 0.829 -25.286 1.00 89.00 199 GLY A N 1
ATOM 1533 C CA . GLY A 1 199 ? -18.410 0.161 -26.326 1.00 89.00 199 GLY A CA 1
ATOM 1534 C C . GLY A 1 199 ? -19.810 -0.298 -25.875 1.00 89.00 199 GLY A C 1
ATOM 1535 O O . GLY A 1 199 ? -20.397 -1.176 -26.509 1.00 89.00 199 GLY A O 1
ATOM 1536 N N . ASN A 1 200 ? -20.344 0.248 -24.771 1.00 89.25 200 ASN A N 1
ATOM 1537 C CA . ASN A 1 200 ? -21.592 -0.168 -24.111 1.00 89.25 200 ASN A CA 1
ATOM 1538 C C . ASN A 1 200 ? -21.672 -1.686 -23.830 1.00 89.25 200 ASN A C 1
ATOM 1540 O O . ASN A 1 200 ? -22.756 -2.266 -23.893 1.00 89.25 200 ASN A O 1
ATOM 1544 N N . SER A 1 201 ? -20.527 -2.338 -23.584 1.00 92.19 201 SER A N 1
ATOM 1545 C CA . SER A 1 201 ? -20.398 -3.789 -23.371 1.00 92.19 201 SER A CA 1
ATOM 1546 C C . SER A 1 201 ? -20.926 -4.669 -24.521 1.00 92.19 201 SER A C 1
ATOM 1548 O O . SER A 1 201 ? -21.192 -5.854 -24.325 1.00 92.19 201 SER A O 1
ATOM 1550 N N . LYS A 1 202 ? -21.093 -4.106 -25.730 1.00 92.31 202 LYS A N 1
ATOM 1551 C CA . LYS A 1 202 ? -21.561 -4.837 -26.926 1.00 92.31 202 LYS A CA 1
ATOM 1552 C C . LYS A 1 202 ? -20.417 -5.410 -27.754 1.00 92.31 202 LYS A C 1
ATOM 1554 O O . LYS A 1 202 ? -20.522 -6.533 -28.231 1.00 92.31 202 LYS A O 1
ATOM 1559 N N . LYS A 1 203 ? -19.365 -4.611 -27.919 1.00 95.12 203 LYS A N 1
ATOM 1560 C CA . LYS A 1 203 ? -18.136 -4.937 -28.644 1.00 95.12 203 LYS A CA 1
ATOM 1561 C C . LYS A 1 203 ? -17.223 -5.805 -27.787 1.00 95.12 203 LYS A C 1
ATOM 1563 O O . LYS A 1 203 ? -16.957 -5.413 -26.652 1.00 95.12 203 LYS A O 1
ATOM 1568 N N . LYS A 1 204 ? -16.742 -6.937 -28.295 1.00 96.25 204 LYS A N 1
ATOM 1569 C CA . LYS A 1 204 ? -16.048 -7.958 -27.494 1.00 96.25 204 LYS A CA 1
ATOM 1570 C C . LYS A 1 204 ? -14.579 -8.170 -27.832 1.00 96.25 204 LYS A C 1
ATOM 1572 O O . LYS A 1 204 ? -13.909 -8.834 -27.049 1.00 96.25 204 LYS A O 1
ATOM 1577 N N . THR A 1 205 ? -14.053 -7.620 -28.919 1.00 98.12 205 THR A N 1
ATOM 1578 C CA . THR A 1 205 ? -12.647 -7.812 -29.300 1.00 98.12 205 THR A CA 1
ATOM 1579 C C . THR A 1 205 ? -11.773 -6.675 -28.771 1.00 98.12 205 THR A C 1
ATOM 1581 O O . THR A 1 205 ? -12.040 -5.506 -29.042 1.00 98.12 205 THR A O 1
ATOM 1584 N N . PHE A 1 206 ? -10.713 -7.012 -28.034 1.00 98.69 206 PHE A N 1
ATOM 1585 C CA . PHE A 1 206 ? -9.686 -6.074 -27.574 1.00 98.69 206 PHE A CA 1
ATOM 1586 C C . PHE A 1 206 ? -8.330 -6.496 -28.145 1.00 98.69 206 PHE A C 1
ATOM 1588 O O . PHE A 1 206 ? -7.918 -7.648 -27.985 1.00 98.69 206 PHE A O 1
ATOM 1595 N N . LEU A 1 207 ? -7.659 -5.582 -28.844 1.00 98.75 207 LEU A N 1
ATOM 1596 C CA . LEU A 1 207 ? -6.401 -5.873 -29.533 1.00 98.75 207 LEU A CA 1
ATOM 1597 C C . LEU A 1 207 ? -5.210 -5.491 -28.650 1.00 98.75 207 LEU A C 1
ATOM 1599 O O . LEU A 1 207 ? -5.241 -4.466 -27.971 1.00 98.75 207 LEU A O 1
ATOM 1603 N N . VAL A 1 208 ? -4.154 -6.295 -28.667 1.00 98.75 208 VAL A N 1
ATOM 1604 C CA . VAL A 1 208 ? -2.953 -6.087 -27.852 1.00 98.75 208 VAL A CA 1
ATOM 1605 C C . VAL A 1 208 ? -1.728 -6.222 -28.744 1.00 98.75 208 VAL A C 1
ATOM 1607 O O . VAL A 1 208 ? -1.542 -7.244 -29.402 1.00 98.75 208 VAL A O 1
ATOM 1610 N N . ASP A 1 209 ? -0.895 -5.190 -28.777 1.00 98.62 209 ASP A N 1
ATOM 1611 C CA . ASP A 1 209 ? 0.347 -5.217 -29.541 1.00 98.62 209 ASP A CA 1
ATOM 1612 C C . ASP A 1 209 ? 1.318 -6.283 -28.995 1.00 98.62 209 ASP A C 1
ATOM 1614 O O . ASP A 1 209 ? 1.441 -6.466 -27.781 1.00 98.62 209 ASP A O 1
ATOM 1618 N N . SER A 1 210 ? 2.033 -6.982 -29.879 1.00 96.69 210 SER A N 1
ATOM 1619 C CA . SER A 1 210 ? 3.016 -8.012 -29.506 1.00 96.69 210 SER A CA 1
ATOM 1620 C C . SER A 1 210 ? 4.176 -7.495 -28.647 1.00 96.69 210 SER A C 1
ATOM 1622 O O . SER A 1 210 ? 4.853 -8.292 -28.005 1.00 96.69 210 SER A O 1
ATOM 1624 N N . GLY A 1 211 ? 4.397 -6.179 -28.613 1.00 96.88 211 GLY A N 1
ATOM 1625 C CA . GLY A 1 211 ? 5.375 -5.511 -27.763 1.00 96.88 211 GLY A CA 1
ATOM 1626 C C . GLY A 1 211 ? 4.926 -5.261 -26.314 1.00 96.88 211 GLY A C 1
ATOM 1627 O O . GLY A 1 211 ? 5.693 -4.692 -25.538 1.00 96.88 211 GLY A O 1
ATOM 1628 N N . VAL A 1 212 ? 3.705 -5.643 -25.928 1.00 98.56 212 VAL A N 1
ATOM 1629 C CA . VAL A 1 212 ? 3.213 -5.553 -24.539 1.00 98.56 212 VAL A CA 1
ATOM 1630 C C . VAL A 1 212 ? 3.840 -6.647 -23.669 1.00 98.56 212 VAL A C 1
ATOM 1632 O O . VAL A 1 212 ? 4.029 -7.778 -24.113 1.00 98.56 212 VAL A O 1
ATOM 1635 N N . PHE A 1 213 ? 4.167 -6.332 -22.409 1.00 98.31 213 PHE A N 1
ATOM 1636 C CA . PHE A 1 213 ? 4.861 -7.283 -21.532 1.00 98.31 213 PHE A CA 1
ATOM 1637 C C . PHE A 1 213 ? 4.070 -8.601 -21.316 1.00 98.31 213 PHE A C 1
ATOM 1639 O O . PHE A 1 213 ? 2.860 -8.550 -21.069 1.00 98.31 213 PHE A O 1
ATOM 1646 N N . PRO A 1 214 ? 4.723 -9.786 -21.299 1.00 97.25 214 PRO A N 1
ATOM 1647 C CA . PRO A 1 214 ? 4.041 -11.080 -21.159 1.00 97.25 214 PRO A CA 1
ATOM 1648 C C . PRO A 1 214 ? 3.148 -11.212 -19.917 1.00 97.25 214 PRO A C 1
ATOM 1650 O O . PRO A 1 214 ? 2.042 -11.746 -20.004 1.00 97.25 214 PRO A O 1
ATOM 1653 N N . GLN A 1 215 ? 3.575 -10.683 -18.764 1.00 97.94 215 GLN A N 1
ATOM 1654 C CA . GLN A 1 215 ? 2.757 -10.677 -17.545 1.00 97.94 215 GLN A CA 1
ATOM 1655 C C . GLN A 1 215 ? 1.499 -9.800 -17.677 1.00 97.94 215 GLN A C 1
ATOM 1657 O O . GLN A 1 215 ? 0.453 -10.135 -17.125 1.00 97.94 215 GLN A O 1
ATOM 1662 N N . THR A 1 216 ? 1.575 -8.711 -18.447 1.00 98.69 216 THR A N 1
ATOM 1663 C CA . THR A 1 216 ? 0.435 -7.833 -18.739 1.00 98.69 216 THR A CA 1
ATOM 1664 C C . THR A 1 216 ? -0.573 -8.552 -19.633 1.00 98.69 216 THR A C 1
ATOM 1666 O O . THR A 1 216 ? -1.770 -8.515 -19.353 1.00 98.69 216 THR A O 1
ATOM 1669 N N . ILE A 1 217 ? -0.098 -9.293 -20.641 1.00 98.56 217 ILE A N 1
ATOM 1670 C CA . ILE A 1 217 ? -0.939 -10.133 -21.509 1.00 98.56 217 ILE A CA 1
ATOM 1671 C C . ILE A 1 217 ? -1.655 -11.228 -20.698 1.00 98.56 217 ILE A C 1
ATOM 1673 O O . ILE A 1 217 ? -2.862 -11.401 -20.861 1.00 98.56 217 ILE A O 1
ATOM 1677 N N . ALA A 1 218 ? -0.961 -11.915 -19.784 1.00 98.00 218 ALA A N 1
ATOM 1678 C CA . ALA A 1 218 ? -1.573 -12.950 -18.943 1.00 98.00 218 ALA A CA 1
ATOM 1679 C C . ALA A 1 218 ? -2.687 -12.390 -18.036 1.00 98.00 218 ALA A C 1
ATOM 1681 O O . ALA A 1 218 ? -3.801 -12.911 -18.036 1.00 98.00 218 ALA A O 1
ATOM 1682 N N . VAL A 1 219 ? -2.448 -11.274 -17.332 1.00 98.62 219 VAL A N 1
ATOM 1683 C CA . VAL A 1 219 ? -3.475 -10.639 -16.477 1.00 98.62 219 VAL A CA 1
ATOM 1684 C C . VAL A 1 219 ? -4.659 -10.109 -17.299 1.00 98.62 219 VAL A C 1
ATOM 1686 O O . VAL A 1 219 ? -5.809 -10.227 -16.862 1.00 98.62 219 VAL A O 1
ATOM 1689 N N . LEU A 1 220 ? -4.419 -9.590 -18.511 1.00 98.31 220 LEU A N 1
ATOM 1690 C CA . LEU A 1 220 ? -5.481 -9.230 -19.460 1.00 98.31 220 LEU A CA 1
ATOM 1691 C C . LEU A 1 220 ? -6.337 -10.444 -19.833 1.00 98.31 220 LEU A C 1
ATOM 1693 O O . LEU A 1 220 ? -7.561 -10.363 -19.755 1.00 98.31 220 LEU A O 1
ATOM 1697 N N . GLN A 1 221 ? -5.721 -11.575 -20.183 1.00 97.62 221 GLN A N 1
ATOM 1698 C CA . GLN A 1 221 ? -6.431 -12.816 -20.506 1.00 97.62 221 GLN A CA 1
ATOM 1699 C C . GLN A 1 221 ? -7.252 -13.328 -19.312 1.00 97.62 221 GLN A C 1
ATOM 1701 O O . GLN A 1 221 ? -8.426 -13.669 -19.484 1.00 97.62 221 GLN A O 1
ATOM 1706 N N . THR A 1 222 ? -6.697 -13.303 -18.095 1.00 97.25 222 THR A N 1
ATOM 1707 C CA . THR A 1 222 ? -7.425 -13.653 -16.865 1.00 97.25 222 THR A CA 1
ATOM 1708 C C . THR A 1 222 ? -8.636 -12.748 -16.651 1.00 97.25 222 THR A C 1
ATOM 1710 O O . THR A 1 222 ? -9.731 -13.253 -16.408 1.00 97.25 222 THR A O 1
ATOM 1713 N N . ARG A 1 223 ? -8.480 -11.420 -16.772 1.00 97.88 223 ARG A N 1
ATOM 1714 C CA . ARG A 1 223 ? -9.574 -10.448 -16.580 1.00 97.88 223 ARG A CA 1
ATOM 1715 C C . ARG A 1 223 ? -10.639 -10.543 -17.676 1.00 97.88 223 ARG A C 1
ATOM 1717 O O . ARG A 1 223 ? -11.829 -10.419 -17.394 1.00 97.88 223 ARG A O 1
ATOM 1724 N N . ALA A 1 224 ? -10.237 -10.803 -18.918 1.00 97.88 224 ALA A N 1
ATOM 1725 C CA . ALA A 1 224 ? -11.129 -10.875 -20.074 1.00 97.88 224 ALA A CA 1
ATOM 1726 C C . ALA A 1 224 ? -12.177 -11.999 -19.966 1.00 97.88 224 ALA A C 1
ATOM 1728 O O . ALA A 1 224 ? -13.324 -11.805 -20.387 1.00 97.88 224 ALA A O 1
ATOM 1729 N N . LYS A 1 225 ? -11.822 -13.134 -19.336 1.00 95.50 225 LYS A N 1
ATOM 1730 C CA . LYS A 1 225 ? -12.722 -14.282 -19.105 1.00 95.50 225 LYS A CA 1
ATOM 1731 C C . LYS A 1 225 ? -14.009 -13.909 -18.362 1.00 95.50 225 LYS A C 1
ATOM 1733 O O . LYS A 1 225 ? -15.051 -14.501 -18.646 1.00 95.50 225 LYS A O 1
ATOM 1738 N N . GLY A 1 226 ? -13.962 -12.953 -17.431 1.00 93.94 226 GLY A N 1
ATOM 1739 C CA . GLY A 1 226 ? -15.133 -12.521 -16.658 1.00 93.94 226 GLY A CA 1
ATOM 1740 C C . GLY A 1 226 ? -16.140 -11.695 -17.464 1.00 93.94 226 GLY A C 1
ATOM 1741 O O . GLY A 1 226 ? -17.345 -11.819 -17.274 1.00 93.94 226 GLY A O 1
ATOM 1742 N N . PHE A 1 227 ? -15.658 -10.909 -18.429 1.00 95.69 227 PHE A N 1
ATOM 1743 C CA . PHE A 1 227 ? -16.491 -10.034 -19.266 1.00 95.69 227 PHE A CA 1
ATOM 1744 C C . PHE A 1 227 ? -16.861 -10.653 -20.626 1.00 95.69 227 PHE A C 1
ATOM 1746 O O . PHE A 1 227 ? -17.645 -10.076 -21.382 1.00 95.69 227 PHE A O 1
ATOM 1753 N N . GLY A 1 228 ? -16.300 -11.822 -20.959 1.00 95.62 228 GLY A N 1
ATOM 1754 C CA . GLY A 1 228 ? -16.451 -12.446 -22.275 1.00 95.62 228 GLY A CA 1
ATOM 1755 C C . GLY A 1 228 ? -15.768 -11.648 -23.391 1.00 95.62 228 GLY A C 1
ATOM 1756 O O . GLY A 1 228 ? -16.290 -11.596 -24.506 1.00 95.62 228 GLY A O 1
ATOM 1757 N N . ILE A 1 229 ? -14.645 -10.998 -23.070 1.00 98.12 229 ILE A N 1
ATOM 1758 C CA . ILE A 1 229 ? -13.803 -10.251 -24.014 1.00 98.12 229 ILE A CA 1
ATOM 1759 C C . ILE A 1 229 ? -12.842 -11.233 -24.699 1.00 98.12 229 ILE A C 1
ATOM 1761 O O . ILE A 1 229 ? -12.240 -12.086 -24.048 1.00 98.12 229 ILE A O 1
ATOM 1765 N N . ARG A 1 230 ? -12.668 -11.098 -26.014 1.00 97.81 230 ARG A N 1
ATOM 1766 C CA . ARG A 1 230 ? -11.630 -11.780 -26.790 1.00 97.81 230 ARG A CA 1
ATOM 1767 C C . ARG A 1 230 ? -10.404 -10.876 -26.875 1.00 97.81 230 ARG A C 1
ATOM 1769 O O . ARG A 1 230 ? -10.427 -9.872 -27.584 1.00 97.81 230 ARG A O 1
ATOM 1776 N N . VAL A 1 231 ? -9.343 -11.252 -26.168 1.00 98.31 231 VAL A N 1
ATOM 1777 C CA . VAL A 1 231 ? -8.012 -10.646 -26.313 1.00 98.31 231 VAL A CA 1
ATOM 1778 C C . VAL A 1 231 ? -7.341 -11.244 -27.550 1.00 98.31 231 VAL A C 1
ATOM 1780 O O . VAL A 1 231 ? -7.294 -12.467 -27.683 1.00 98.31 231 VAL A O 1
ATOM 1783 N N . VAL A 1 232 ? -6.836 -10.401 -28.452 1.00 98.19 232 VAL A N 1
ATOM 1784 C CA . VAL A 1 232 ? -6.101 -10.820 -29.658 1.00 98.19 232 VAL A CA 1
ATOM 1785 C C . VAL A 1 232 ? -4.737 -10.138 -29.664 1.00 98.19 232 VAL A C 1
ATOM 1787 O O . VAL A 1 232 ? -4.674 -8.911 -29.637 1.00 98.19 232 VAL A O 1
ATOM 1790 N N . THR A 1 233 ? -3.658 -10.923 -29.691 1.00 98.31 233 THR A N 1
ATOM 1791 C CA . THR A 1 233 ? -2.275 -10.421 -29.613 1.00 98.31 233 THR A CA 1
ATOM 1792 C C . THR A 1 233 ? -1.542 -10.574 -30.947 1.00 98.31 233 THR A C 1
ATOM 1794 O O . THR A 1 233 ? -1.650 -11.619 -31.588 1.00 98.31 233 THR A O 1
ATOM 1797 N N . GLY A 1 234 ? -0.789 -9.552 -31.362 1.00 97.75 234 GLY A N 1
ATOM 1798 C CA . GLY A 1 234 ? -0.030 -9.534 -32.620 1.00 97.75 234 GLY A CA 1
ATOM 1799 C C . GLY A 1 234 ? 0.429 -8.124 -33.005 1.00 97.75 234 GLY A C 1
ATOM 1800 O O . GLY A 1 234 ? 0.311 -7.203 -32.203 1.00 97.75 234 GLY A O 1
ATOM 1801 N N . ASP A 1 235 ? 0.926 -7.935 -34.230 1.00 96.38 235 ASP A N 1
ATOM 1802 C CA . ASP A 1 235 ? 1.217 -6.590 -34.751 1.00 96.38 235 ASP A CA 1
ATOM 1803 C C . ASP A 1 235 ? -0.070 -5.752 -34.829 1.00 96.38 235 ASP A C 1
ATOM 1805 O O . ASP A 1 235 ? -1.033 -6.130 -35.508 1.00 96.38 235 ASP A O 1
ATOM 1809 N N . ILE A 1 236 ? -0.096 -4.607 -34.142 1.00 97.25 236 ILE A N 1
ATOM 1810 C CA . ILE A 1 236 ? -1.333 -3.843 -33.969 1.00 97.25 236 ILE A CA 1
ATOM 1811 C C . ILE A 1 236 ? -1.824 -3.182 -35.264 1.00 97.25 236 ILE A C 1
ATOM 1813 O O . ILE A 1 236 ? -3.034 -3.052 -35.462 1.00 97.25 236 ILE A O 1
ATOM 1817 N N . GLU A 1 237 ? -0.919 -2.810 -36.177 1.00 94.56 237 GLU A N 1
ATOM 1818 C CA . GLU A 1 237 ? -1.302 -2.248 -37.477 1.00 94.56 237 GLU A CA 1
ATOM 1819 C C . GLU A 1 237 ? -1.993 -3.296 -38.358 1.00 94.56 237 GLU A C 1
ATOM 1821 O O . GLU A 1 237 ? -2.976 -2.971 -39.029 1.00 94.56 237 GLU A O 1
ATOM 1826 N N . SER A 1 238 ? -1.517 -4.543 -38.337 1.00 95.44 238 SER A N 1
ATOM 1827 C CA . SER A 1 238 ? -2.120 -5.680 -39.041 1.00 95.44 238 SER A CA 1
ATOM 1828 C C . SER A 1 238 ? -3.445 -6.107 -38.409 1.00 95.44 238 SER A C 1
ATOM 1830 O O . SER A 1 238 ? -4.430 -6.280 -39.128 1.00 95.44 238 SER A O 1
ATOM 1832 N N . LEU A 1 239 ? -3.515 -6.206 -37.075 1.00 96.25 239 LEU A N 1
ATOM 1833 C CA . LEU A 1 239 ? -4.749 -6.579 -36.372 1.00 96.25 239 LEU A CA 1
ATOM 1834 C C . LEU A 1 239 ? -5.888 -5.580 -36.628 1.00 96.25 239 LEU A C 1
ATOM 1836 O O . LEU A 1 239 ? -7.015 -6.000 -36.883 1.00 96.25 239 LEU A O 1
ATOM 1840 N N . LEU A 1 240 ? -5.596 -4.274 -36.652 1.00 93.56 240 LEU A N 1
ATOM 1841 C CA . LEU A 1 240 ? -6.569 -3.225 -36.999 1.00 93.56 240 LEU A CA 1
ATOM 1842 C C . LEU A 1 240 ? -7.090 -3.298 -38.450 1.00 93.56 240 LEU A C 1
ATOM 1844 O O . LEU A 1 240 ? -8.053 -2.606 -38.774 1.00 93.56 240 LEU A O 1
ATOM 1848 N N . GLN A 1 241 ? -6.474 -4.107 -39.319 1.00 91.56 241 GLN A N 1
ATOM 1849 C CA . GLN A 1 241 ? -6.916 -4.342 -40.700 1.00 91.56 241 GLN A CA 1
ATOM 1850 C C . GLN A 1 241 ? -7.634 -5.688 -40.877 1.00 91.56 241 GLN A C 1
ATOM 1852 O O . GLN A 1 241 ? -8.527 -5.789 -41.717 1.00 91.56 241 GLN A O 1
ATOM 1857 N N . SER A 1 242 ? -7.251 -6.721 -40.118 1.00 91.44 242 SER A N 1
ATOM 1858 C CA . SER A 1 242 ? -7.831 -8.066 -40.230 1.00 91.44 242 SER A CA 1
ATOM 1859 C C . SER A 1 242 ? -9.065 -8.292 -39.355 1.00 91.44 242 SER A C 1
ATOM 1861 O O . SER A 1 242 ? -9.898 -9.134 -39.687 1.00 91.44 242 SER A O 1
ATOM 1863 N N . GLU A 1 243 ? -9.176 -7.592 -38.223 1.00 93.12 243 GLU A N 1
ATOM 1864 C CA . GLU A 1 243 ? -10.255 -7.803 -37.255 1.00 93.12 243 GLU A CA 1
ATOM 1865 C C . GLU A 1 243 ? -11.512 -6.973 -37.538 1.00 93.12 243 GLU A C 1
ATOM 1867 O O . GLU A 1 243 ? -11.486 -5.920 -38.177 1.00 93.12 243 GLU A O 1
ATOM 1872 N N . SER A 1 244 ? -12.659 -7.456 -37.050 1.00 90.69 244 SER A N 1
ATOM 1873 C CA . SER A 1 244 ? -13.951 -6.825 -37.333 1.00 90.69 244 SER A CA 1
ATOM 1874 C C . SER A 1 244 ? -14.079 -5.458 -36.650 1.00 90.69 244 SER A C 1
ATOM 1876 O O . SER A 1 244 ? -14.366 -5.374 -35.456 1.00 90.69 244 SER A O 1
ATOM 1878 N N . ALA A 1 245 ? -13.955 -4.377 -37.427 1.00 87.06 245 ALA A N 1
ATOM 1879 C CA . ALA A 1 245 ? -14.119 -2.987 -36.980 1.00 87.06 245 ALA A CA 1
ATOM 1880 C C . ALA A 1 245 ? -15.371 -2.745 -36.106 1.00 87.06 245 ALA A C 1
ATOM 1882 O O . ALA A 1 245 ? -15.328 -1.993 -35.131 1.00 87.06 245 ALA A O 1
ATOM 1883 N N . SER A 1 246 ? -16.484 -3.420 -36.408 1.00 90.12 246 SER A N 1
ATOM 1884 C CA . SER A 1 246 ? -17.722 -3.344 -35.622 1.00 90.12 246 SER A CA 1
ATOM 1885 C C . SER A 1 246 ? -17.616 -3.909 -34.198 1.00 90.12 246 SER A C 1
ATOM 1887 O O . SER A 1 246 ? -18.414 -3.510 -33.351 1.00 90.12 246 SER A O 1
ATOM 1889 N N . ASP A 1 247 ? -16.653 -4.792 -33.916 1.00 95.12 247 ASP A N 1
ATOM 1890 C CA . ASP A 1 247 ? -16.490 -5.497 -32.635 1.00 95.12 247 ASP A CA 1
ATOM 1891 C C . ASP A 1 247 ? -15.241 -5.079 -31.826 1.00 95.12 247 ASP A C 1
ATOM 1893 O O . ASP A 1 247 ? -15.121 -5.444 -30.657 1.00 95.12 247 ASP A O 1
ATOM 1897 N N . ILE A 1 248 ? -14.334 -4.270 -32.391 1.00 97.69 248 ILE A N 1
ATOM 1898 C CA . ILE A 1 248 ? -13.139 -3.772 -31.682 1.00 97.69 248 ILE A CA 1
ATOM 1899 C C . ILE A 1 248 ? -13.538 -2.716 -30.637 1.00 97.69 248 ILE A C 1
ATOM 1901 O O . ILE A 1 248 ? -13.955 -1.607 -30.993 1.00 97.69 248 ILE A O 1
ATOM 1905 N N . CYS A 1 249 ? -13.421 -3.036 -29.344 1.00 97.62 249 CYS A N 1
ATOM 1906 C CA . CYS A 1 249 ? -13.715 -2.112 -28.241 1.00 97.62 249 CYS A CA 1
ATOM 1907 C C . CYS A 1 249 ? -12.530 -1.201 -27.875 1.00 97.62 249 CYS A C 1
ATOM 1909 O O . CYS A 1 249 ? -12.746 -0.098 -27.371 1.00 97.62 249 CYS A O 1
ATOM 1911 N N . GLY A 1 250 ? -11.297 -1.612 -28.176 1.00 98.19 250 GLY A N 1
ATOM 1912 C CA . GLY A 1 250 ? -10.092 -0.811 -27.976 1.00 98.19 250 GLY A CA 1
ATOM 1913 C C . GLY A 1 250 ? -8.807 -1.562 -28.315 1.00 98.19 250 GLY A C 1
ATOM 1914 O O . GLY A 1 250 ? -8.849 -2.731 -28.713 1.00 98.19 250 GLY A O 1
ATOM 1915 N N . VAL A 1 251 ? -7.682 -0.868 -28.144 1.00 98.56 251 VAL A N 1
ATOM 1916 C CA . VAL A 1 251 ? -6.328 -1.401 -28.349 1.00 98.56 251 VAL A CA 1
ATOM 1917 C C . VAL A 1 251 ? -5.429 -1.106 -27.150 1.00 98.56 251 VAL A C 1
ATOM 1919 O O . VAL A 1 251 ? -5.622 -0.089 -26.483 1.00 98.56 251 VAL A O 1
ATOM 1922 N N . LEU A 1 252 ? -4.421 -1.946 -26.914 1.00 98.88 252 LEU A N 1
ATOM 1923 C CA . LEU A 1 252 ? -3.305 -1.679 -26.004 1.00 98.88 252 LEU A CA 1
ATOM 1924 C C . LEU A 1 252 ? -1.966 -1.737 -26.747 1.00 98.88 252 LEU A C 1
ATOM 1926 O O . LEU A 1 252 ? -1.672 -2.724 -27.422 1.00 98.88 252 LEU A O 1
ATOM 1930 N N . VAL A 1 253 ? -1.142 -0.710 -26.546 1.00 98.75 253 VAL A N 1
ATOM 1931 C CA . VAL A 1 253 ? 0.263 -0.643 -26.982 1.00 98.75 253 VAL A CA 1
ATOM 1932 C C . VAL A 1 253 ? 1.189 -0.373 -25.790 1.00 98.75 253 VAL A C 1
ATOM 1934 O O . VAL A 1 253 ? 0.746 0.157 -24.770 1.00 98.75 253 VAL A O 1
ATOM 1937 N N . GLN A 1 254 ? 2.472 -0.714 -25.919 1.00 98.69 254 GLN A N 1
ATOM 1938 C CA . GLN A 1 254 ? 3.520 -0.460 -24.920 1.00 98.69 254 GLN A CA 1
ATOM 1939 C C . GLN A 1 254 ? 4.520 0.572 -25.480 1.00 98.69 254 GLN A C 1
ATOM 1941 O O . GLN A 1 254 ? 4.831 0.537 -26.671 1.00 98.69 254 GLN A O 1
ATOM 1946 N N . TYR A 1 255 ? 4.978 1.524 -24.662 1.00 98.38 255 TYR A N 1
ATOM 1947 C CA . TYR A 1 255 ? 5.748 2.687 -25.123 1.00 98.38 255 TYR A CA 1
ATOM 1948 C C . TYR A 1 255 ? 6.792 3.196 -24.094 1.00 98.38 255 TYR A C 1
ATOM 1950 O O . TYR A 1 255 ? 6.410 3.878 -23.136 1.00 98.38 255 TYR A O 1
ATOM 1958 N N . PRO A 1 256 ? 8.105 2.943 -24.285 1.00 98.19 256 PRO A N 1
ATOM 1959 C CA . PRO A 1 256 ? 8.696 2.007 -25.251 1.00 98.19 256 PRO A CA 1
ATOM 1960 C C . PRO A 1 256 ? 8.150 0.586 -25.086 1.00 98.19 256 PRO A C 1
ATOM 1962 O O . PRO A 1 256 ? 7.674 0.230 -24.008 1.00 98.19 256 PRO A O 1
ATOM 1965 N N . ASP A 1 257 ? 8.206 -0.218 -26.145 1.00 97.31 257 ASP A N 1
ATOM 1966 C CA . ASP A 1 257 ? 7.758 -1.612 -26.074 1.00 97.31 257 ASP A CA 1
ATOM 1967 C C . ASP A 1 257 ? 8.771 -2.546 -25.390 1.00 97.31 257 ASP A C 1
ATOM 1969 O O . ASP A 1 257 ? 9.853 -2.124 -24.976 1.00 97.31 257 ASP A O 1
ATOM 1973 N N . VAL A 1 258 ? 8.403 -3.822 -25.221 1.00 96.75 258 VAL A N 1
ATOM 1974 C CA . VAL A 1 258 ? 9.216 -4.821 -24.512 1.00 96.75 258 VAL A CA 1
ATOM 1975 C C . VAL A 1 258 ? 10.638 -4.917 -25.050 1.00 96.75 258 VAL A C 1
ATOM 1977 O O . VAL A 1 258 ? 11.568 -4.988 -24.252 1.00 96.75 258 VAL A O 1
ATOM 1980 N N . ASP A 1 259 ? 10.847 -4.858 -26.363 1.00 96.31 259 ASP A N 1
ATOM 1981 C CA . ASP A 1 259 ? 12.180 -4.953 -26.973 1.00 96.31 259 ASP A CA 1
ATOM 1982 C C . ASP A 1 259 ? 12.954 -3.629 -26.937 1.00 96.31 259 ASP A C 1
ATOM 1984 O O . ASP A 1 259 ? 14.132 -3.586 -27.305 1.00 96.31 259 ASP A O 1
ATOM 1988 N N . GLY A 1 260 ? 12.306 -2.581 -26.420 1.00 96.50 260 GLY A N 1
ATOM 1989 C CA . GLY A 1 260 ? 12.826 -1.239 -26.218 1.00 96.50 260 GLY A CA 1
ATOM 1990 C C . GLY A 1 260 ? 12.560 -0.288 -27.378 1.00 96.50 260 GLY A C 1
ATOM 1991 O O . GLY A 1 260 ? 13.074 0.831 -27.356 1.00 96.50 260 GLY A O 1
ATOM 1992 N N . ALA A 1 261 ? 11.790 -0.697 -28.392 1.00 96.69 261 ALA A N 1
ATOM 1993 C CA . ALA A 1 261 ? 11.574 0.113 -29.580 1.00 96.69 261 ALA A CA 1
ATOM 1994 C C . ALA A 1 261 ? 10.631 1.298 -29.311 1.00 96.69 261 ALA A C 1
ATOM 1996 O O . ALA A 1 261 ? 9.665 1.224 -28.544 1.00 96.69 261 ALA A O 1
ATOM 1997 N N . ILE A 1 262 ? 10.918 2.417 -29.979 1.00 97.38 262 ILE A N 1
ATOM 1998 C CA . ILE A 1 262 ? 10.087 3.625 -29.965 1.00 97.38 262 ILE A CA 1
ATOM 1999 C C . ILE A 1 262 ? 9.361 3.705 -31.310 1.00 97.38 262 ILE A C 1
ATOM 2001 O O . ILE A 1 262 ? 9.995 3.943 -32.343 1.00 97.38 262 ILE A O 1
ATOM 2005 N N . ARG A 1 263 ? 8.036 3.524 -31.282 1.00 94.69 263 ARG A N 1
ATOM 2006 C CA . ARG A 1 263 ? 7.127 3.592 -32.438 1.00 94.69 263 ARG A CA 1
ATOM 2007 C C . ARG A 1 263 ? 6.177 4.791 -32.326 1.00 94.69 263 ARG A C 1
ATOM 2009 O O . ARG A 1 263 ? 5.829 5.206 -31.223 1.00 94.69 263 ARG A O 1
ATOM 2016 N N . ASP A 1 264 ? 5.759 5.339 -33.468 1.00 95.38 264 ASP A N 1
ATOM 2017 C CA . ASP A 1 264 ? 4.710 6.366 -33.541 1.00 95.38 264 ASP A CA 1
ATOM 2018 C C . ASP A 1 264 ? 3.329 5.704 -33.632 1.00 95.38 264 ASP A C 1
ATOM 2020 O O . ASP A 1 264 ? 2.955 5.150 -34.667 1.00 95.38 264 ASP A O 1
ATOM 2024 N N . PHE A 1 265 ? 2.561 5.782 -32.547 1.00 97.44 265 PHE A N 1
ATOM 2025 C CA . PHE A 1 265 ? 1.219 5.209 -32.462 1.00 97.44 265 PHE A CA 1
ATOM 2026 C C . PHE A 1 265 ? 0.096 6.185 -32.866 1.00 97.44 265 PHE A C 1
ATOM 2028 O O . PHE A 1 265 ? -1.074 5.810 -32.791 1.00 97.44 265 PHE A O 1
ATOM 2035 N N . SER A 1 266 ? 0.402 7.390 -33.373 1.00 97.06 266 SER A N 1
ATOM 2036 C CA . SER A 1 266 ? -0.616 8.387 -33.775 1.00 97.06 266 SER A CA 1
ATOM 2037 C C . SER A 1 266 ? -1.649 7.816 -34.767 1.00 97.06 266 SER A C 1
ATOM 2039 O O . SER A 1 266 ? -2.852 8.008 -34.607 1.00 97.06 266 SER A O 1
ATOM 2041 N N . LYS A 1 267 ? -1.195 7.027 -35.753 1.00 96.88 267 LYS A N 1
ATOM 2042 C CA . LYS A 1 267 ? -2.066 6.344 -36.736 1.00 96.88 267 LYS A CA 1
ATOM 2043 C C . LYS A 1 267 ? -2.867 5.183 -36.140 1.00 96.88 267 LYS A C 1
ATOM 2045 O O . LYS A 1 267 ? -3.937 4.849 -36.642 1.00 96.88 267 LYS A O 1
ATOM 2050 N N . VAL A 1 268 ? -2.347 4.545 -35.092 1.00 97.44 268 VAL A N 1
ATOM 2051 C CA . VAL A 1 268 ? -3.020 3.451 -34.374 1.00 97.44 268 VAL A CA 1
ATOM 2052 C C . VAL A 1 268 ? -4.159 4.019 -33.527 1.00 97.44 268 VAL A C 1
ATOM 2054 O O . VAL A 1 268 ? -5.257 3.460 -33.550 1.00 97.44 268 VAL A O 1
ATOM 2057 N N . ALA A 1 269 ? -3.950 5.170 -32.878 1.00 97.94 269 ALA A N 1
ATOM 2058 C CA . ALA A 1 269 ? -5.008 5.924 -32.208 1.00 97.94 269 ALA A CA 1
ATOM 2059 C C . ALA A 1 269 ? -6.101 6.361 -33.205 1.00 97.94 269 ALA A C 1
ATOM 2061 O O . ALA A 1 269 ? -7.253 5.964 -33.040 1.00 97.94 269 ALA A O 1
ATOM 2062 N N . GLU A 1 270 ? -5.736 7.043 -34.300 1.00 97.75 270 GLU A N 1
ATOM 2063 C CA . GLU A 1 270 ? -6.669 7.490 -35.353 1.00 97.75 270 GLU A CA 1
ATOM 2064 C C . GLU A 1 270 ? -7.545 6.342 -35.900 1.00 97.75 270 GLU A C 1
ATOM 2066 O O . GLU A 1 270 ? -8.778 6.435 -35.915 1.00 97.75 270 GLU A O 1
ATOM 2071 N N . LYS A 1 271 ? -6.928 5.214 -36.288 1.00 96.88 271 LYS A N 1
ATOM 2072 C CA . LYS A 1 271 ? -7.646 4.005 -36.731 1.00 96.88 271 LYS A CA 1
ATOM 2073 C C . LYS A 1 271 ? -8.588 3.482 -35.640 1.00 96.88 271 LYS A C 1
ATOM 2075 O O . LYS A 1 271 ? -9.744 3.170 -35.931 1.00 96.88 271 LYS A O 1
ATOM 208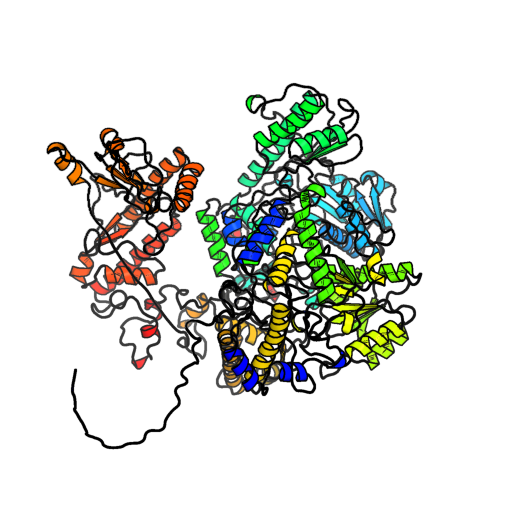0 N N . THR A 1 272 ? -8.135 3.436 -34.386 1.00 97.44 272 THR A N 1
ATOM 2081 C CA . THR A 1 272 ? -8.937 2.976 -33.238 1.00 97.44 272 THR A CA 1
ATOM 2082 C C . THR A 1 272 ? -10.149 3.878 -32.985 1.00 97.44 272 THR A C 1
ATOM 2084 O O . THR A 1 272 ? -11.245 3.381 -32.715 1.00 97.44 272 THR A O 1
ATOM 2087 N N . HIS A 1 273 ? -10.010 5.195 -33.144 1.00 97.56 273 HIS A N 1
ATOM 2088 C CA . HIS A 1 273 ? -11.134 6.130 -33.043 1.00 97.56 273 HIS A CA 1
ATOM 2089 C C . HIS A 1 273 ? -12.102 6.002 -34.213 1.00 97.56 273 HIS A C 1
ATOM 2091 O O . HIS A 1 273 ? -13.311 6.037 -33.989 1.00 97.56 273 HIS A O 1
ATOM 2097 N N . SER A 1 274 ? -11.603 5.773 -35.434 1.00 96.31 274 SER A N 1
ATOM 2098 C CA . SER A 1 274 ? -12.449 5.595 -36.625 1.00 96.31 274 SER A CA 1
ATOM 2099 C C . SER A 1 274 ? -13.448 4.438 -36.471 1.00 96.31 274 SER A C 1
ATOM 2101 O O . SER A 1 274 ? -14.598 4.537 -36.903 1.00 96.31 274 SER A O 1
ATOM 2103 N N . VAL A 1 275 ? -13.053 3.372 -35.761 1.00 94.62 275 VAL A N 1
ATOM 2104 C CA . VAL A 1 275 ? -13.927 2.232 -35.453 1.00 94.62 275 VAL A CA 1
ATOM 2105 C C . VAL A 1 275 ? -14.775 2.435 -34.193 1.00 94.62 275 VAL A C 1
ATOM 2107 O O . VAL A 1 275 ? -15.623 1.597 -33.903 1.00 94.62 275 VAL A O 1
ATOM 2110 N N . ASN A 1 276 ? -14.627 3.544 -33.459 1.00 94.94 276 ASN A N 1
ATOM 2111 C CA . ASN A 1 276 ? -15.199 3.795 -32.124 1.00 94.94 276 ASN A CA 1
ATOM 2112 C C . ASN A 1 276 ? -14.692 2.801 -31.054 1.00 94.94 276 ASN A C 1
ATOM 2114 O O . ASN A 1 276 ? -15.491 2.179 -30.343 1.00 94.94 276 ASN A O 1
ATOM 2118 N N . GLY A 1 277 ? -13.377 2.588 -30.984 1.00 96.88 277 GLY A N 1
ATOM 2119 C CA . GLY A 1 277 ? -12.686 1.997 -29.832 1.00 96.88 277 GLY A CA 1
ATOM 2120 C C . GLY A 1 277 ? -11.980 3.065 -28.981 1.00 96.88 277 GLY A C 1
ATOM 2121 O O . GLY A 1 277 ? -12.008 4.246 -29.327 1.00 96.88 277 GLY A O 1
ATOM 2122 N N . LEU A 1 278 ? -11.339 2.656 -27.880 1.00 98.25 278 LEU A N 1
ATOM 2123 C CA . LEU A 1 278 ? -10.404 3.501 -27.116 1.00 98.25 278 LEU A CA 1
ATOM 2124 C C . LEU A 1 278 ? -8.952 3.041 -27.303 1.00 98.25 278 LEU A C 1
ATOM 2126 O O . LEU A 1 278 ? -8.685 1.837 -27.306 1.00 98.25 278 LEU A O 1
ATOM 2130 N N . SER A 1 279 ? -8.022 3.992 -27.399 1.00 98.44 279 SER A N 1
ATOM 2131 C CA . SER A 1 279 ? -6.580 3.714 -27.454 1.00 98.44 279 SER A CA 1
ATOM 2132 C C . SER A 1 279 ? -5.959 3.742 -26.054 1.00 98.44 279 SER A C 1
ATOM 2134 O O . SER A 1 279 ? -6.028 4.769 -25.373 1.00 98.44 279 SER A O 1
ATOM 2136 N N . VAL A 1 280 ? -5.346 2.632 -25.630 1.00 98.75 280 VAL A N 1
ATOM 2137 C CA . VAL A 1 280 ? -4.672 2.473 -24.330 1.00 98.75 280 VAL A CA 1
ATOM 2138 C C . VAL A 1 280 ? -3.157 2.368 -24.531 1.00 98.75 280 VAL A C 1
ATOM 2140 O O . VAL A 1 280 ? -2.695 1.608 -25.381 1.00 98.75 280 VAL A O 1
ATOM 2143 N N . ALA A 1 281 ? -2.379 3.097 -23.731 1.00 98.81 281 ALA A N 1
ATOM 2144 C CA . ALA A 1 281 ? -0.917 3.081 -23.763 1.00 98.81 281 ALA A CA 1
ATOM 2145 C C . ALA A 1 281 ? -0.331 2.690 -22.396 1.00 98.81 281 ALA A C 1
ATOM 2147 O O . ALA A 1 281 ? -0.537 3.406 -21.417 1.00 98.81 281 ALA A O 1
ATOM 2148 N N . ALA A 1 282 ? 0.420 1.592 -22.323 1.00 98.81 282 ALA A N 1
ATOM 2149 C CA . ALA A 1 282 ? 1.280 1.276 -21.181 1.00 98.81 282 ALA A CA 1
ATOM 2150 C C . ALA A 1 282 ? 2.661 1.925 -21.388 1.00 98.81 282 ALA A C 1
ATOM 2152 O O . ALA A 1 282 ? 3.242 1.798 -22.466 1.00 98.81 282 ALA A O 1
ATOM 2153 N N . THR A 1 283 ? 3.175 2.685 -20.417 1.00 98.69 283 THR A N 1
ATOM 2154 C CA . THR A 1 283 ? 4.328 3.576 -20.645 1.00 98.69 283 THR A CA 1
ATOM 2155 C C . THR A 1 283 ? 5.176 3.852 -19.402 1.00 98.69 283 THR A C 1
ATOM 2157 O O . THR A 1 283 ? 4.714 3.737 -18.267 1.00 98.69 283 THR A O 1
ATOM 2160 N N . ASP A 1 284 ? 6.428 4.254 -19.626 1.00 98.50 284 ASP A N 1
ATOM 2161 C CA . ASP A 1 284 ? 7.406 4.558 -18.584 1.00 98.50 284 ASP A CA 1
ATOM 2162 C C . ASP A 1 284 ? 7.558 6.073 -18.337 1.00 98.50 284 ASP A C 1
ATOM 2164 O O . ASP A 1 284 ? 7.909 6.841 -19.235 1.00 98.50 284 ASP A O 1
ATOM 2168 N N . LEU A 1 285 ? 7.347 6.511 -17.091 1.00 98.56 285 LEU A N 1
ATOM 2169 C CA . LEU A 1 285 ? 7.372 7.934 -16.726 1.00 98.56 285 LEU A CA 1
ATOM 2170 C C . LEU A 1 285 ? 8.751 8.608 -16.838 1.00 98.56 285 LEU A C 1
ATOM 2172 O O . LEU A 1 285 ? 8.797 9.827 -17.013 1.00 98.56 285 LEU A O 1
ATOM 2176 N N . LEU A 1 286 ? 9.863 7.868 -16.749 1.00 98.69 286 LEU A N 1
ATOM 2177 C CA . LEU A 1 286 ? 11.195 8.439 -16.975 1.00 98.69 286 LEU A CA 1
ATOM 2178 C C . LEU A 1 286 ? 11.430 8.636 -18.476 1.00 98.69 286 LEU A C 1
ATOM 2180 O O . LEU A 1 286 ? 11.913 9.695 -18.881 1.00 98.69 286 LEU A O 1
ATOM 2184 N N . ALA A 1 287 ? 11.019 7.671 -19.303 1.00 98.50 287 ALA A N 1
ATOM 2185 C CA . ALA A 1 287 ? 11.063 7.795 -20.757 1.00 98.50 287 ALA A CA 1
ATOM 2186 C C . ALA A 1 287 ? 10.248 9.011 -21.239 1.00 98.50 287 ALA A C 1
ATOM 2188 O O . ALA A 1 287 ? 10.732 9.787 -22.065 1.00 98.50 287 ALA A O 1
ATOM 2189 N N . LEU A 1 288 ? 9.068 9.267 -20.655 1.00 98.69 288 LEU A N 1
ATOM 2190 C CA . LEU A 1 288 ? 8.229 10.433 -20.986 1.00 98.69 288 LEU A CA 1
ATOM 2191 C C . LEU A 1 288 ? 8.827 11.806 -20.619 1.00 98.69 288 LEU A C 1
ATOM 2193 O O . LEU A 1 288 ? 8.258 12.832 -20.990 1.00 98.69 288 LEU A O 1
ATOM 2197 N N . THR A 1 289 ? 9.986 11.873 -19.957 1.00 98.50 289 THR A N 1
ATOM 2198 C CA . THR A 1 289 ? 10.749 13.134 -19.847 1.00 98.50 289 THR A CA 1
ATOM 2199 C C . THR A 1 289 ? 11.455 13.509 -21.158 1.00 98.50 289 THR A C 1
ATOM 2201 O O . THR A 1 289 ? 11.778 14.677 -21.370 1.00 98.50 289 THR A O 1
ATOM 2204 N N . ARG A 1 290 ? 11.696 12.528 -22.047 1.00 97.75 290 ARG A N 1
ATOM 2205 C CA . ARG A 1 290 ? 12.407 12.675 -23.334 1.00 97.75 290 ARG A CA 1
ATOM 2206 C C . ARG A 1 290 ? 11.555 12.314 -24.547 1.00 97.75 290 ARG A C 1
ATOM 2208 O O . ARG A 1 290 ? 11.817 12.834 -25.630 1.00 97.75 290 ARG A O 1
ATOM 2215 N N . LEU A 1 291 ? 10.568 11.437 -24.379 1.00 98.38 291 LEU A N 1
ATOM 2216 C CA . LEU A 1 291 ? 9.678 10.964 -25.436 1.00 98.38 291 LEU A CA 1
ATOM 2217 C C . LEU A 1 291 ? 8.395 11.790 -25.518 1.00 98.38 291 LEU A C 1
ATOM 2219 O O . LEU A 1 291 ? 7.829 12.163 -24.490 1.00 98.38 291 LEU A O 1
ATOM 2223 N N . LYS A 1 292 ? 7.903 12.008 -26.743 1.00 98.25 292 LYS A N 1
ATOM 2224 C CA . LYS A 1 292 ? 6.585 12.590 -27.021 1.00 98.25 292 LYS A CA 1
ATOM 2225 C C . LYS A 1 292 ? 5.515 11.801 -26.238 1.00 98.25 292 LYS A C 1
ATOM 2227 O O . LYS A 1 292 ? 5.374 10.601 -26.492 1.00 98.25 292 LYS A O 1
ATOM 2232 N N . PRO A 1 293 ? 4.802 12.409 -25.277 1.00 98.31 293 PRO A N 1
ATOM 2233 C CA . PRO A 1 293 ? 3.928 11.680 -24.363 1.00 98.31 293 PRO A CA 1
ATOM 2234 C C . PRO A 1 293 ? 2.602 11.245 -25.019 1.00 98.31 293 PRO A C 1
ATOM 2236 O O . PRO A 1 293 ? 2.181 11.863 -25.999 1.00 98.31 293 PRO A O 1
ATOM 2239 N N . PRO A 1 294 ? 1.914 10.202 -24.503 1.00 98.56 294 PRO A N 1
ATOM 2240 C CA . PRO A 1 294 ? 0.774 9.601 -25.202 1.00 98.56 294 PRO A CA 1
ATOM 2241 C C . PRO A 1 294 ? -0.433 10.510 -25.447 1.00 98.56 294 PRO A C 1
ATOM 2243 O O . PRO A 1 294 ? -1.110 10.338 -26.462 1.00 98.56 294 PRO A O 1
ATOM 2246 N N . GLY A 1 295 ? -0.678 11.515 -24.600 1.00 98.00 295 GLY A N 1
ATOM 2247 C CA . GLY A 1 295 ? -1.708 12.524 -24.870 1.00 98.00 295 GLY A CA 1
ATOM 2248 C C . GLY A 1 295 ? -1.446 13.334 -26.148 1.00 98.00 295 GLY A C 1
ATOM 2249 O O . GLY A 1 295 ? -2.375 13.635 -26.892 1.00 98.00 295 GLY A O 1
ATOM 2250 N N . GLU A 1 296 ? -0.180 13.596 -26.493 1.00 97.81 296 GLU A N 1
ATOM 2251 C CA . GLU A 1 296 ? 0.199 14.327 -27.716 1.00 97.81 296 GLU A CA 1
ATOM 2252 C C . GLU A 1 296 ? 0.090 13.479 -29.001 1.00 97.81 296 GLU A C 1
ATOM 2254 O O . GLU A 1 296 ? 0.244 14.006 -30.108 1.00 97.81 296 GLU A O 1
ATOM 2259 N N . TRP A 1 297 ? -0.157 12.169 -28.891 1.00 97.50 297 TRP A N 1
ATOM 2260 C CA . TRP A 1 297 ? -0.588 11.311 -30.006 1.00 97.50 297 TRP A CA 1
ATOM 2261 C C . TRP A 1 297 ? -2.023 10.770 -29.836 1.00 97.50 297 TRP A C 1
ATOM 2263 O O . TRP A 1 297 ? -2.422 9.819 -30.499 1.00 97.50 297 TRP A O 1
ATOM 2273 N N . ASP A 1 298 ? -2.817 11.446 -29.000 1.00 97.50 298 ASP A N 1
ATOM 2274 C CA . ASP A 1 298 ? -4.246 11.226 -28.753 1.00 97.50 298 ASP A CA 1
ATOM 2275 C C . ASP A 1 298 ? -4.627 9.849 -28.161 1.00 97.50 298 ASP A C 1
ATOM 2277 O O . ASP A 1 298 ? -5.749 9.369 -28.344 1.00 97.50 298 ASP A O 1
ATOM 2281 N N . ALA A 1 299 ? -3.759 9.225 -27.356 1.00 98.38 299 ALA A N 1
ATOM 2282 C CA . ALA A 1 299 ? -4.166 8.098 -26.506 1.00 98.38 299 ALA A CA 1
ATOM 2283 C C . ALA A 1 299 ? -5.330 8.498 -25.571 1.00 98.38 299 ALA A C 1
ATOM 2285 O O . ALA A 1 299 ? -5.354 9.605 -25.043 1.00 98.38 299 ALA A O 1
ATOM 2286 N N . ASP A 1 300 ? -6.321 7.628 -25.348 1.00 98.69 300 ASP A N 1
ATOM 2287 C CA . ASP A 1 300 ? -7.466 7.932 -24.469 1.00 98.69 300 ASP A CA 1
ATOM 2288 C C . ASP A 1 300 ? -7.214 7.572 -23.003 1.00 98.69 300 ASP A C 1
ATOM 2290 O O . ASP A 1 300 ? -7.794 8.195 -22.108 1.00 98.69 300 ASP A O 1
ATOM 2294 N N . ILE A 1 301 ? -6.390 6.544 -22.784 1.00 98.81 301 ILE A N 1
ATOM 2295 C CA . ILE A 1 301 ? -6.043 5.963 -21.487 1.00 98.81 301 ILE A CA 1
ATOM 2296 C C . ILE A 1 301 ? -4.533 5.699 -21.472 1.00 98.81 301 ILE A C 1
ATOM 2298 O O . ILE A 1 301 ? -3.991 5.142 -22.427 1.00 98.81 301 ILE A O 1
ATOM 2302 N N . VAL A 1 302 ? -3.859 6.058 -20.382 1.00 98.88 302 VAL A N 1
ATOM 2303 C CA . VAL A 1 302 ? -2.416 5.868 -20.196 1.00 98.88 302 VAL A CA 1
ATOM 2304 C C . VAL A 1 302 ? -2.154 5.238 -18.830 1.00 98.88 302 VAL A C 1
ATOM 2306 O O . VAL A 1 302 ? -2.689 5.693 -17.818 1.00 98.88 302 VAL A O 1
ATOM 2309 N N . VAL A 1 303 ? -1.354 4.175 -18.799 1.00 98.88 303 VAL A N 1
ATOM 2310 C CA . VAL A 1 303 ? -1.070 3.358 -17.609 1.00 98.88 303 VAL A CA 1
ATOM 2311 C C . VAL A 1 303 ? 0.419 3.034 -17.506 1.00 98.88 303 VAL A C 1
ATOM 2313 O O . VAL A 1 303 ? 1.157 3.189 -18.476 1.00 98.88 303 VAL A O 1
ATOM 2316 N N . GLY A 1 304 ? 0.865 2.556 -16.348 1.00 98.44 304 GLY A N 1
ATOM 2317 C CA . GLY A 1 304 ? 2.243 2.100 -16.155 1.00 98.44 304 GLY A CA 1
ATOM 2318 C C . GLY A 1 304 ? 2.625 1.982 -14.683 1.00 98.44 304 GLY A C 1
ATOM 2319 O O . GLY A 1 304 ? 1.808 2.235 -13.792 1.00 98.44 304 GLY A O 1
ATOM 2320 N N . ASN A 1 305 ? 3.877 1.619 -14.422 1.00 96.94 305 ASN A N 1
ATOM 2321 C CA . ASN A 1 305 ? 4.457 1.525 -13.081 1.00 96.94 305 ASN A CA 1
ATOM 2322 C C . ASN A 1 305 ? 5.263 2.789 -12.702 1.00 96.94 305 ASN A C 1
ATOM 2324 O O . ASN A 1 305 ? 6.091 3.249 -13.487 1.00 96.94 305 ASN A O 1
ATOM 2328 N N . THR A 1 306 ? 5.103 3.333 -11.485 1.00 98.12 306 THR A N 1
ATOM 2329 C CA . THR A 1 306 ? 5.963 4.431 -10.983 1.00 98.12 306 THR A CA 1
ATOM 2330 C C . THR A 1 306 ? 7.181 3.955 -10.184 1.00 98.12 306 THR A C 1
ATOM 2332 O O . THR A 1 306 ? 7.906 4.790 -9.651 1.00 98.12 306 THR A O 1
ATOM 2335 N N . ALA A 1 307 ? 7.436 2.643 -10.087 1.00 96.44 307 ALA A N 1
ATOM 2336 C CA . ALA A 1 307 ? 8.496 2.058 -9.252 1.00 96.44 307 ALA A CA 1
ATOM 2337 C C . ALA A 1 307 ? 9.871 2.736 -9.382 1.00 96.44 307 ALA A C 1
ATOM 2339 O O . ALA A 1 307 ? 10.531 3.003 -8.377 1.00 96.44 307 ALA A O 1
ATOM 2340 N N . ARG A 1 308 ? 10.301 3.052 -10.614 1.00 97.31 308 ARG A N 1
ATOM 2341 C CA . ARG A 1 308 ? 11.636 3.625 -10.863 1.00 97.31 308 ARG A CA 1
ATOM 2342 C C . ARG A 1 308 ? 11.820 5.033 -10.285 1.00 97.31 308 ARG A C 1
ATOM 2344 O O . ARG A 1 308 ? 12.957 5.458 -10.123 1.00 97.31 308 ARG A O 1
ATOM 2351 N N . PHE A 1 309 ? 10.738 5.720 -9.911 1.00 98.44 309 PHE A N 1
ATOM 2352 C CA . PHE A 1 309 ? 10.778 6.959 -9.133 1.00 98.44 309 PHE A CA 1
ATOM 2353 C C . PHE A 1 309 ? 10.933 6.649 -7.634 1.00 98.44 309 PHE A C 1
ATOM 2355 O O . PHE A 1 309 ? 10.029 6.863 -6.829 1.00 98.44 309 PHE A O 1
ATOM 2362 N N . GLY A 1 310 ? 12.096 6.109 -7.262 1.00 96.25 310 GLY A N 1
ATOM 2363 C CA . GLY A 1 310 ? 12.505 5.976 -5.863 1.00 96.25 310 GLY A CA 1
ATOM 2364 C C . GLY A 1 310 ? 11.753 4.940 -5.015 1.00 96.25 310 GLY A C 1
ATOM 2365 O O . GLY A 1 310 ? 11.683 5.127 -3.802 1.00 96.25 310 GLY A O 1
ATOM 2366 N N . VAL A 1 311 ? 11.218 3.851 -5.588 1.00 97.81 311 VAL A N 1
ATOM 2367 C CA . VAL A 1 311 ? 10.584 2.754 -4.821 1.00 97.81 311 VAL A CA 1
ATOM 2368 C C . VAL A 1 311 ? 11.337 1.419 -5.022 1.00 97.81 311 VAL A C 1
ATOM 2370 O O . VAL A 1 311 ? 11.523 1.006 -6.166 1.00 97.81 311 VAL A O 1
ATOM 2373 N N . PRO A 1 312 ? 11.775 0.710 -3.955 1.00 96.06 312 PRO A N 1
ATOM 2374 C CA . PRO A 1 312 ? 12.541 -0.543 -4.072 1.00 96.06 312 PRO A CA 1
ATOM 2375 C C . PRO A 1 312 ? 11.846 -1.629 -4.913 1.00 96.06 312 PRO A C 1
ATOM 2377 O O . PRO A 1 312 ? 10.627 -1.770 -4.857 1.00 96.06 312 PRO A O 1
ATOM 2380 N N . THR A 1 313 ? 12.601 -2.454 -5.648 1.00 94.31 313 THR A N 1
ATOM 2381 C CA . THR A 1 313 ? 12.048 -3.524 -6.509 1.00 94.31 313 THR A CA 1
ATOM 2382 C C . THR A 1 313 ? 11.306 -4.611 -5.733 1.00 94.31 313 THR A C 1
ATOM 2384 O O . THR A 1 313 ? 10.313 -5.140 -6.236 1.00 94.31 313 THR A O 1
ATOM 2387 N N . GLY A 1 314 ? 11.761 -4.936 -4.518 1.00 95.88 314 GLY A N 1
ATOM 2388 C CA . GLY A 1 314 ? 11.024 -5.745 -3.539 1.00 95.88 314 GLY A CA 1
ATOM 2389 C C . GLY A 1 314 ? 10.573 -7.134 -4.015 1.00 95.88 314 GLY A C 1
ATOM 2390 O O . GLY A 1 314 ? 9.556 -7.628 -3.535 1.00 95.88 314 GLY A O 1
ATOM 2391 N N . TYR A 1 315 ? 11.269 -7.723 -4.995 1.00 87.38 315 TYR A N 1
ATOM 2392 C CA . TYR A 1 315 ? 10.889 -8.938 -5.734 1.00 87.38 315 TYR A CA 1
ATOM 2393 C C . TYR A 1 315 ? 9.448 -8.939 -6.289 1.00 87.38 315 TYR A C 1
ATOM 2395 O O . TYR A 1 315 ? 8.803 -9.980 -6.383 1.00 87.38 315 TYR A O 1
ATOM 2403 N N . GLY A 1 316 ? 8.948 -7.763 -6.688 1.00 96.31 316 GLY A N 1
ATOM 2404 C CA . GLY A 1 316 ? 7.658 -7.600 -7.375 1.00 96.31 316 GLY A CA 1
ATOM 2405 C C . GLY A 1 316 ? 6.842 -6.397 -6.920 1.00 96.31 316 GLY A C 1
ATOM 2406 O O . GLY A 1 316 ? 6.014 -5.903 -7.684 1.00 96.31 316 GLY A O 1
ATOM 2407 N N . GLY A 1 317 ? 7.106 -5.900 -5.710 1.00 96.38 317 GLY A N 1
ATOM 2408 C CA . GLY A 1 317 ? 6.440 -4.731 -5.150 1.00 96.38 317 GLY A CA 1
ATOM 2409 C C . GLY A 1 317 ? 6.589 -4.627 -3.626 1.00 96.38 317 GLY A C 1
ATOM 2410 O O . GLY A 1 317 ? 7.387 -5.357 -3.027 1.00 96.38 317 GLY A O 1
ATOM 2411 N N . PRO A 1 318 ? 5.799 -3.757 -2.975 1.00 97.69 318 PRO A N 1
ATOM 2412 C CA . PRO A 1 318 ? 4.709 -2.976 -3.563 1.00 97.69 318 PRO A CA 1
ATOM 2413 C C . PRO A 1 318 ? 5.209 -1.788 -4.399 1.00 97.69 318 PRO A C 1
ATOM 2415 O O . PRO A 1 318 ? 6.188 -1.138 -4.040 1.00 97.69 318 PRO A O 1
ATOM 2418 N N . HIS A 1 319 ? 4.493 -1.468 -5.477 1.00 98.19 319 HIS A N 1
ATOM 2419 C CA . HIS A 1 319 ? 4.707 -0.281 -6.316 1.00 98.19 319 HIS A CA 1
ATOM 2420 C C . HIS A 1 319 ? 3.365 0.368 -6.626 1.00 98.19 319 HIS A C 1
ATOM 2422 O O . HIS A 1 319 ? 2.367 -0.336 -6.714 1.00 98.19 319 HIS A O 1
ATOM 2428 N N . ALA A 1 320 ? 3.327 1.685 -6.828 1.00 98.56 320 ALA A N 1
ATOM 2429 C CA . ALA A 1 320 ? 2.127 2.339 -7.335 1.00 98.56 320 ALA A CA 1
ATOM 2430 C C . ALA A 1 320 ? 2.079 2.247 -8.864 1.00 98.56 320 ALA A C 1
ATOM 2432 O O . ALA A 1 320 ? 2.971 2.743 -9.553 1.00 98.56 320 ALA A O 1
ATOM 2433 N N . ALA A 1 321 ? 1.013 1.655 -9.399 1.00 98.62 321 ALA A N 1
ATOM 2434 C CA . ALA A 1 321 ? 0.677 1.834 -10.803 1.00 98.62 321 ALA A CA 1
ATOM 2435 C C . ALA A 1 321 ? -0.152 3.104 -10.984 1.00 98.62 321 ALA A C 1
ATOM 2437 O O . ALA A 1 321 ? -0.975 3.441 -10.128 1.00 98.62 321 ALA A O 1
ATOM 2438 N N . PHE A 1 322 ? 0.048 3.802 -12.096 1.00 98.56 322 PHE A N 1
ATOM 2439 C CA . PHE A 1 322 ? -0.727 4.985 -12.447 1.00 98.56 322 PHE A CA 1
ATOM 2440 C C . PHE A 1 322 ? -1.781 4.669 -13.510 1.00 98.56 322 PHE A C 1
ATOM 2442 O O . PHE A 1 322 ? -1.643 3.731 -14.297 1.00 98.56 322 PHE A O 1
ATOM 2449 N N . PHE A 1 323 ? -2.842 5.472 -13.522 1.00 98.75 323 PHE A N 1
ATOM 2450 C CA . PHE A 1 323 ? -3.915 5.395 -14.504 1.00 98.75 323 PHE A CA 1
ATOM 2451 C C . PHE A 1 323 ? -4.409 6.812 -14.802 1.00 98.75 323 PHE A C 1
ATOM 2453 O O . PHE A 1 323 ? -4.890 7.499 -13.897 1.00 98.75 323 PHE A O 1
ATOM 2460 N N . ALA A 1 324 ? -4.272 7.248 -16.052 1.00 98.69 324 ALA A N 1
ATOM 2461 C CA . ALA A 1 324 ? -4.646 8.577 -16.522 1.00 98.69 324 ALA A CA 1
ATOM 2462 C C . ALA A 1 324 ? -5.509 8.505 -17.785 1.00 98.69 324 ALA A C 1
ATOM 2464 O O . ALA A 1 324 ? -5.384 7.572 -18.577 1.00 98.69 324 ALA A O 1
ATOM 2465 N N . VAL A 1 325 ? -6.414 9.467 -17.965 1.00 98.44 325 VAL A N 1
ATOM 2466 C CA . VAL A 1 325 ? -7.412 9.469 -19.046 1.00 98.44 325 VAL A CA 1
ATOM 2467 C C . VAL A 1 325 ? -7.735 10.875 -19.543 1.00 98.44 325 VAL A C 1
ATOM 2469 O O . VAL A 1 325 ? -7.488 11.863 -18.853 1.00 98.44 325 VAL A O 1
ATOM 2472 N N . LYS A 1 326 ? -8.357 10.955 -20.724 1.00 97.06 326 LYS A N 1
ATOM 2473 C CA . LYS A 1 326 ? -9.062 12.167 -21.172 1.00 97.06 326 LYS A CA 1
ATOM 2474 C C . LYS A 1 326 ? -10.290 12.433 -20.291 1.00 97.06 326 LYS A C 1
ATOM 2476 O O . LYS A 1 326 ? -10.990 11.492 -19.903 1.00 97.06 326 LYS A O 1
ATOM 2481 N N . ASP A 1 327 ? -10.629 13.699 -20.059 1.00 93.56 327 ASP A N 1
ATOM 2482 C CA . ASP A 1 327 ? -11.673 14.163 -19.129 1.00 93.56 327 ASP A CA 1
ATOM 2483 C C . ASP A 1 327 ? -13.028 13.467 -19.355 1.00 93.56 327 ASP A C 1
ATOM 2485 O O . ASP A 1 327 ? -13.690 13.020 -18.412 1.00 93.56 327 ASP A O 1
ATOM 2489 N N . LYS A 1 328 ? -13.374 13.245 -20.633 1.00 94.56 328 LYS A N 1
ATOM 2490 C CA . LYS A 1 328 ? -14.567 12.512 -21.098 1.00 94.56 328 LYS A CA 1
ATOM 2491 C C . LYS A 1 328 ? -14.769 11.137 -20.432 1.00 94.56 328 LYS A C 1
ATOM 2493 O O . LYS A 1 328 ? -15.893 10.636 -20.397 1.00 94.56 328 LYS A O 1
ATOM 2498 N N . LEU A 1 329 ? -13.707 10.517 -19.904 1.00 95.31 329 LEU A N 1
ATOM 2499 C CA . LEU A 1 329 ? -13.722 9.194 -19.272 1.00 95.31 329 LEU A CA 1
ATOM 2500 C C . LEU A 1 329 ? -13.738 9.224 -17.733 1.00 95.31 329 LEU A C 1
ATOM 2502 O O . LEU A 1 329 ? -14.012 8.187 -17.126 1.00 95.31 329 LEU A O 1
ATOM 2506 N N . LYS A 1 330 ? -13.522 10.374 -17.072 1.00 92.94 330 LYS A N 1
ATOM 2507 C CA . LYS A 1 330 ? -13.264 10.457 -15.614 1.00 92.94 330 LYS A CA 1
ATOM 2508 C C . LYS A 1 330 ? -14.317 9.788 -14.722 1.00 92.94 330 LYS A C 1
ATOM 2510 O O . LYS A 1 330 ? -13.993 9.194 -13.697 1.00 92.94 330 LYS A O 1
ATOM 2515 N N . ARG A 1 331 ? -15.587 9.788 -15.146 1.00 90.44 331 ARG A N 1
ATOM 2516 C CA . ARG A 1 331 ? -16.700 9.122 -14.434 1.00 90.44 331 ARG A CA 1
ATOM 2517 C C . ARG A 1 331 ? -16.661 7.585 -14.473 1.00 90.44 331 ARG A C 1
ATOM 2519 O O . ARG A 1 331 ? -17.410 6.962 -13.725 1.00 90.44 331 ARG A O 1
ATOM 2526 N N . LYS A 1 332 ? -15.817 6.979 -15.314 1.00 93.25 332 LYS A N 1
ATOM 2527 C CA . LYS A 1 332 ? -15.585 5.524 -15.396 1.00 93.25 332 LYS A CA 1
ATOM 2528 C C . LYS A 1 332 ? -14.280 5.081 -14.727 1.00 93.25 332 LYS A C 1
ATOM 2530 O O . LYS A 1 332 ? -14.023 3.886 -14.673 1.00 93.25 332 LYS A O 1
ATOM 2535 N N . MET A 1 333 ? -13.458 6.023 -14.264 1.00 94.19 333 MET A N 1
ATOM 2536 C CA . MET A 1 333 ? -12.095 5.758 -13.805 1.00 94.19 333 MET A CA 1
ATOM 2537 C C . MET A 1 333 ? -12.062 4.802 -12.598 1.00 94.19 333 MET A C 1
ATOM 2539 O O . MET A 1 333 ? -12.830 5.031 -11.657 1.00 94.19 333 MET A O 1
ATOM 2543 N N . PRO A 1 334 ? -11.201 3.763 -12.606 1.00 95.75 334 PRO A N 1
ATOM 2544 C CA . PRO A 1 334 ? -11.028 2.846 -11.483 1.00 95.75 334 PRO A CA 1
ATOM 2545 C C . PRO A 1 334 ? -10.311 3.525 -10.309 1.00 95.75 334 PRO A C 1
ATOM 2547 O O . PRO A 1 334 ? -9.549 4.480 -10.482 1.00 95.75 334 PRO A O 1
ATOM 2550 N N . GLY A 1 335 ? -10.505 2.983 -9.107 1.00 92.94 335 GLY A N 1
ATOM 2551 C CA . GLY A 1 335 ? -9.792 3.420 -7.907 1.00 92.94 335 GLY A CA 1
ATOM 2552 C C . GLY A 1 335 ? -10.185 4.806 -7.394 1.00 92.94 335 GLY A C 1
ATOM 2553 O O . GLY A 1 335 ? -11.172 5.418 -7.811 1.00 92.94 335 GLY A O 1
ATOM 2554 N N . ARG A 1 336 ? -9.407 5.292 -6.430 1.00 93.81 336 ARG A N 1
ATOM 2555 C CA . ARG A 1 336 ? -9.641 6.570 -5.749 1.00 93.81 336 ARG A CA 1
ATOM 2556 C C . ARG A 1 336 ? -9.164 7.737 -6.606 1.00 93.81 336 ARG A C 1
ATOM 2558 O O . ARG A 1 336 ? -8.258 7.593 -7.420 1.00 93.81 336 ARG A O 1
ATOM 2565 N N . LEU A 1 337 ? -9.762 8.899 -6.389 1.00 93.75 337 LEU A N 1
ATOM 2566 C CA . LEU A 1 337 ? -9.409 10.150 -7.050 1.00 93.75 337 LEU A CA 1
ATOM 2567 C C . LEU A 1 337 ? -9.387 11.239 -5.984 1.00 93.75 337 LEU A C 1
ATOM 2569 O O . LEU A 1 337 ? -10.389 11.407 -5.289 1.00 93.75 337 LEU A O 1
ATOM 2573 N N . ILE A 1 338 ? -8.274 11.952 -5.830 1.00 95.25 338 ILE A N 1
ATOM 2574 C CA . ILE A 1 338 ? -8.226 13.124 -4.954 1.00 95.25 338 ILE A CA 1
ATOM 2575 C C . ILE A 1 338 ? -8.689 14.339 -5.752 1.00 95.25 338 ILE A C 1
ATOM 2577 O O . ILE A 1 338 ? -8.309 14.492 -6.913 1.00 95.25 338 ILE A O 1
ATOM 2581 N N . GLY A 1 339 ? -9.503 15.199 -5.148 1.00 89.69 339 GLY A N 1
ATOM 2582 C CA . GLY A 1 339 ? -9.881 16.480 -5.728 1.00 89.69 339 GLY A CA 1
ATOM 2583 C C . GLY A 1 339 ? -9.818 17.627 -4.727 1.00 89.69 339 GLY A C 1
ATOM 2584 O O . GLY A 1 339 ? -10.008 17.439 -3.521 1.00 89.69 339 GLY A O 1
ATOM 2585 N N . ARG A 1 340 ? -9.563 18.826 -5.249 1.00 89.81 340 ARG A N 1
ATOM 2586 C CA . ARG A 1 340 ? -9.652 20.100 -4.538 1.00 89.81 340 ARG A CA 1
ATOM 2587 C C . ARG A 1 340 ? -11.125 20.459 -4.331 1.00 89.81 340 ARG A C 1
ATOM 2589 O O . ARG A 1 340 ? -11.911 20.477 -5.272 1.00 89.81 340 ARG A O 1
ATOM 2596 N N . SER A 1 341 ? -11.486 20.760 -3.095 1.00 86.06 341 SER A N 1
ATOM 2597 C CA . SER A 1 341 ? -12.737 21.405 -2.706 1.00 86.06 341 SER A CA 1
ATOM 2598 C C . SER A 1 341 ? -12.413 22.605 -1.806 1.00 86.06 341 SER A C 1
ATOM 2600 O O . SER A 1 341 ? -11.297 23.133 -1.840 1.00 86.06 341 SER A O 1
ATOM 2602 N N . ARG A 1 342 ? -13.385 23.041 -1.007 1.00 77.81 342 ARG A N 1
ATOM 2603 C CA . ARG A 1 342 ? -13.261 24.090 0.003 1.00 77.81 342 ARG A CA 1
ATOM 2604 C C . ARG A 1 342 ? -13.706 23.600 1.380 1.00 77.81 342 ARG A C 1
ATOM 2606 O O . ARG A 1 342 ? -14.526 22.684 1.478 1.00 77.81 342 ARG A O 1
ATOM 2613 N N . ASP A 1 343 ? -13.192 24.236 2.422 1.00 72.12 343 ASP A N 1
ATOM 2614 C CA . ASP A 1 343 ? -13.668 24.088 3.797 1.00 72.12 343 ASP A CA 1
ATOM 2615 C C . ASP A 1 343 ? -14.811 25.075 4.129 1.00 72.12 343 ASP A C 1
ATOM 2617 O O . ASP A 1 343 ? -15.243 25.858 3.277 1.00 72.12 343 ASP A O 1
ATOM 2621 N N . ALA A 1 344 ? -15.325 25.040 5.361 1.00 61.84 344 ALA A N 1
ATOM 2622 C CA . ALA A 1 344 ? -16.422 25.897 5.814 1.00 61.84 344 ALA A CA 1
ATOM 2623 C C . ALA A 1 344 ? -16.049 27.392 5.943 1.00 61.84 344 ALA A C 1
ATOM 2625 O O . ALA A 1 344 ? -16.944 28.234 6.028 1.00 61.84 344 ALA A O 1
ATOM 2626 N N . GLU A 1 345 ? -14.756 27.738 5.922 1.00 59.44 345 GLU A N 1
ATOM 2627 C CA . GLU A 1 345 ? -14.260 29.119 5.812 1.00 59.44 345 GLU A CA 1
ATOM 2628 C C . GLU A 1 345 ? -14.013 29.530 4.343 1.00 59.44 345 GLU A C 1
ATOM 2630 O O . GLU A 1 345 ? -13.661 30.678 4.070 1.00 59.44 345 GLU A O 1
ATOM 2635 N N . GLY A 1 346 ? -14.225 28.614 3.389 1.00 66.19 346 GLY A N 1
ATOM 2636 C CA . GLY A 1 346 ? -14.019 28.811 1.953 1.00 66.19 346 GLY A CA 1
ATOM 2637 C C . GLY A 1 346 ? -12.588 28.550 1.470 1.00 66.19 346 GLY A C 1
ATOM 2638 O O . GLY A 1 346 ? -12.304 28.780 0.295 1.00 66.19 346 GLY A O 1
ATOM 2639 N N . LYS A 1 347 ? -11.687 28.072 2.337 1.00 70.94 347 LYS A N 1
ATOM 2640 C CA . LYS A 1 347 ? -10.274 27.821 2.004 1.00 70.94 347 LYS A CA 1
ATOM 2641 C C . LYS A 1 347 ? -10.118 26.537 1.183 1.00 70.94 347 LYS A C 1
ATOM 2643 O O . LYS A 1 347 ? -10.858 25.589 1.444 1.00 70.94 347 LYS A O 1
ATOM 2648 N N . PRO A 1 348 ? -9.150 26.447 0.250 1.00 78.50 348 PRO A N 1
ATOM 2649 C CA . PRO A 1 348 ? -8.868 25.209 -0.474 1.00 78.50 348 PRO A CA 1
ATOM 2650 C C . PRO A 1 348 ? -8.548 24.037 0.466 1.00 78.50 348 PRO A C 1
ATOM 2652 O O . PRO A 1 348 ? -7.729 24.172 1.373 1.00 78.50 348 PRO A O 1
ATOM 2655 N N . ALA A 1 349 ? -9.176 22.885 0.226 1.00 77.69 349 ALA A N 1
ATOM 2656 C CA . ALA A 1 349 ? -8.978 21.657 0.997 1.00 77.69 349 ALA A CA 1
ATOM 2657 C C . ALA A 1 349 ? -9.195 20.417 0.113 1.00 77.69 349 ALA A C 1
ATOM 2659 O O . ALA A 1 349 ? -10.094 20.398 -0.728 1.00 77.69 349 ALA A O 1
ATOM 2660 N N . TYR A 1 350 ? -8.396 19.368 0.293 1.00 88.94 350 TYR A N 1
ATOM 2661 C CA . TYR A 1 350 ? -8.435 18.157 -0.534 1.00 88.94 350 TYR A CA 1
ATOM 2662 C C . TYR A 1 350 ? -9.348 17.066 0.046 1.00 88.94 350 TYR A C 1
ATOM 2664 O O . TYR A 1 350 ? -9.486 16.939 1.263 1.00 88.94 350 TYR A O 1
ATOM 2672 N N . ARG A 1 351 ? -9.941 16.237 -0.822 1.00 87.38 351 ARG A N 1
ATOM 2673 C CA . ARG A 1 351 ? -10.810 15.100 -0.453 1.00 87.38 351 ARG A CA 1
ATOM 2674 C C . ARG A 1 351 ? -10.790 13.981 -1.493 1.00 87.38 351 ARG A C 1
ATOM 2676 O O . ARG A 1 351 ? -10.356 14.187 -2.621 1.00 87.38 351 ARG A O 1
ATOM 2683 N N . LEU A 1 352 ? -11.324 12.814 -1.130 1.00 85.75 352 LEU A N 1
ATOM 2684 C CA . LEU A 1 352 ? -11.709 11.776 -2.092 1.00 85.75 352 LEU A CA 1
ATOM 2685 C C . LEU A 1 352 ? -12.937 12.253 -2.891 1.00 85.75 352 LEU A C 1
ATOM 2687 O O . LEU A 1 352 ? -13.952 12.598 -2.291 1.00 85.75 352 LEU A O 1
ATOM 2691 N N . SER A 1 353 ? -12.861 12.251 -4.223 1.00 88.56 353 SER A N 1
ATOM 2692 C CA . SER A 1 353 ? -13.895 12.793 -5.118 1.00 88.56 353 SER A CA 1
ATOM 2693 C C . SER A 1 353 ? -14.493 11.749 -6.068 1.00 88.56 353 SER A C 1
ATOM 2695 O O . SER A 1 353 ? -13.864 10.757 -6.455 1.00 88.56 353 SER A O 1
ATOM 2697 N N . LEU A 1 354 ? -15.751 11.976 -6.460 1.00 86.56 354 LEU A N 1
ATOM 2698 C CA . LEU A 1 354 ? -16.582 11.051 -7.235 1.00 86.56 354 LEU A CA 1
ATOM 2699 C C . LEU A 1 354 ? -16.636 9.638 -6.619 1.00 86.56 354 LEU A C 1
ATOM 2701 O O . LEU A 1 354 ? -16.615 8.642 -7.348 1.00 86.56 354 LEU A O 1
ATOM 2705 N N . GLN A 1 355 ? -16.707 9.538 -5.286 1.00 81.44 355 GLN A N 1
ATOM 2706 C CA . GLN A 1 355 ? -16.679 8.263 -4.544 1.00 81.44 355 GLN A CA 1
ATOM 2707 C C . GLN A 1 355 ? -17.812 7.303 -4.942 1.00 81.44 355 GLN A C 1
ATOM 2709 O O . GLN A 1 355 ? -17.693 6.091 -4.788 1.00 81.44 355 GLN A O 1
ATOM 2714 N N . THR A 1 356 ? -18.890 7.810 -5.549 1.00 86.19 356 THR A N 1
ATOM 2715 C CA . THR A 1 356 ? -19.981 6.993 -6.112 1.00 86.19 356 THR A CA 1
ATOM 2716 C C . THR A 1 356 ? -19.553 6.071 -7.266 1.00 86.19 356 THR A C 1
ATOM 2718 O O . THR A 1 356 ? -20.388 5.325 -7.771 1.00 86.19 356 THR A O 1
ATOM 2721 N N . ARG A 1 357 ? -18.283 6.086 -7.696 1.00 91.62 357 ARG A N 1
ATOM 2722 C CA . ARG A 1 357 ? -17.667 5.074 -8.580 1.00 91.62 357 ARG A CA 1
ATOM 2723 C C . ARG A 1 357 ? -17.205 3.812 -7.841 1.00 91.62 357 ARG A C 1
ATOM 2725 O O . ARG A 1 357 ? -16.996 2.789 -8.494 1.00 91.62 357 ARG A O 1
ATOM 2732 N N . GLU A 1 358 ? -16.982 3.900 -6.531 1.00 85.31 358 GLU A N 1
ATOM 2733 C CA . GLU A 1 358 ? -16.243 2.918 -5.734 1.00 85.31 358 GLU A CA 1
ATOM 2734 C C . GLU A 1 358 ? -17.144 1.836 -5.114 1.00 85.31 358 GLU A C 1
ATOM 2736 O O . GLU A 1 358 ? -18.343 2.029 -4.881 1.00 85.31 358 GLU A O 1
ATOM 2741 N N . GLN A 1 359 ? -16.530 0.690 -4.808 1.00 80.38 359 GLN A N 1
ATOM 2742 C CA . GLN A 1 359 ? -17.178 -0.517 -4.281 1.00 80.38 359 GLN A CA 1
ATOM 2743 C C . GLN A 1 359 ? -18.076 -0.265 -3.055 1.00 80.38 359 GLN A C 1
ATOM 2745 O O . GLN A 1 359 ? -19.183 -0.800 -2.987 1.00 80.38 359 GLN A O 1
ATOM 2750 N N . HIS A 1 360 ? -17.659 0.620 -2.141 1.00 72.44 360 HIS A N 1
ATOM 2751 C CA . HIS A 1 360 ? -18.328 0.829 -0.853 1.00 72.44 360 HIS A CA 1
ATOM 2752 C C . HIS A 1 360 ? -19.688 1.542 -0.974 1.00 72.44 360 HIS A C 1
ATOM 2754 O O . HIS A 1 360 ? -20.519 1.426 -0.076 1.00 72.44 360 HIS A O 1
ATOM 2760 N N . ILE A 1 361 ? -19.940 2.232 -2.096 1.00 77.38 361 ILE A N 1
ATOM 2761 C CA . ILE A 1 361 ? -21.246 2.822 -2.433 1.00 77.38 361 ILE A CA 1
ATOM 2762 C C . ILE A 1 361 ? -21.973 1.979 -3.488 1.00 77.38 361 ILE A C 1
ATOM 2764 O O . ILE A 1 361 ? -23.182 1.776 -3.387 1.00 77.38 361 ILE A O 1
ATOM 2768 N N . ARG A 1 362 ? -21.265 1.507 -4.525 1.00 84.50 362 ARG A N 1
ATOM 2769 C CA . ARG A 1 362 ? -21.902 0.937 -5.725 1.00 84.50 362 ARG A CA 1
ATOM 2770 C C . ARG A 1 362 ? -21.918 -0.582 -5.847 1.00 84.50 362 ARG A C 1
ATOM 2772 O O . ARG A 1 362 ? -22.631 -1.065 -6.728 1.00 84.50 362 ARG A O 1
ATOM 2779 N N . ARG A 1 363 ? -21.196 -1.322 -5.001 1.00 90.56 363 ARG A N 1
ATOM 2780 C CA . ARG A 1 363 ? -21.212 -2.796 -4.973 1.00 90.56 363 ARG A CA 1
ATOM 2781 C C . ARG A 1 363 ? -20.988 -3.384 -6.380 1.00 90.56 363 ARG A C 1
ATOM 2783 O O . ARG A 1 363 ? -20.035 -2.988 -7.046 1.00 90.56 363 ARG A O 1
ATOM 2790 N N . GLU A 1 364 ? -21.878 -4.240 -6.887 1.00 87.69 364 GLU A N 1
ATOM 2791 C CA . GLU A 1 364 ? -21.789 -4.860 -8.224 1.00 87.69 364 GLU A CA 1
ATOM 2792 C C . GLU A 1 364 ? -21.808 -3.874 -9.412 1.00 87.69 364 GLU A C 1
ATOM 2794 O O . GLU A 1 364 ? -21.577 -4.277 -10.549 1.00 87.69 364 GLU A O 1
ATOM 2799 N N . LYS A 1 365 ? -22.089 -2.584 -9.175 1.00 89.06 365 LYS A N 1
ATOM 2800 C CA . LYS A 1 365 ? -22.140 -1.516 -10.194 1.00 89.06 365 LYS A CA 1
ATOM 2801 C C . LYS A 1 365 ? -20.955 -0.542 -10.116 1.00 89.06 365 LYS A C 1
ATOM 2803 O O . LYS A 1 365 ? -21.004 0.531 -10.732 1.00 89.06 365 LYS A O 1
ATOM 2808 N N . ALA A 1 366 ? -19.943 -0.860 -9.306 1.00 90.94 366 ALA A N 1
ATOM 2809 C CA . ALA A 1 366 ? -18.717 -0.078 -9.188 1.00 90.94 366 ALA A CA 1
ATOM 2810 C C . ALA A 1 366 ? -17.891 -0.125 -10.487 1.00 90.94 366 ALA A C 1
ATOM 2812 O O . ALA A 1 366 ? -18.113 -0.965 -11.355 1.00 90.94 366 ALA A O 1
ATOM 2813 N N . THR A 1 367 ? -16.947 0.804 -10.633 1.00 92.75 367 THR A N 1
ATOM 2814 C CA . THR A 1 367 ? -16.049 0.859 -11.808 1.00 92.75 367 THR A CA 1
ATOM 2815 C C . THR A 1 367 ? -14.986 -0.241 -11.801 1.00 92.75 367 THR A C 1
ATOM 2817 O O . THR A 1 367 ? -14.575 -0.690 -12.861 1.00 92.75 367 THR A O 1
ATOM 2820 N N . SER A 1 368 ? -14.583 -0.688 -10.611 1.00 96.00 368 SER A N 1
ATOM 2821 C CA . SER A 1 368 ? -13.670 -1.802 -10.342 1.00 96.00 368 SER A CA 1
ATOM 2822 C C . SER A 1 368 ? -13.956 -2.332 -8.927 1.00 96.00 368 SER A C 1
ATOM 2824 O O . SER A 1 368 ? -14.630 -1.661 -8.138 1.00 96.00 368 SER A O 1
ATOM 2826 N N . ASN A 1 369 ? -13.444 -3.517 -8.588 1.00 95.44 369 ASN A N 1
ATOM 2827 C CA . ASN A 1 369 ? -13.515 -4.070 -7.234 1.00 95.44 369 ASN A CA 1
ATOM 2828 C C . ASN A 1 369 ? -12.414 -3.532 -6.296 1.00 95.44 369 ASN A C 1
ATOM 2830 O O . ASN A 1 369 ? -12.439 -3.837 -5.108 1.00 95.44 369 ASN A O 1
ATOM 2834 N N . ILE A 1 370 ? -11.456 -2.740 -6.795 1.00 94.31 370 ILE A N 1
ATOM 2835 C CA . ILE A 1 370 ? -10.342 -2.216 -5.991 1.00 94.31 370 ILE A CA 1
ATOM 2836 C C . ILE A 1 370 ? -10.823 -1.430 -4.752 1.00 94.31 370 ILE A C 1
ATOM 2838 O O . ILE A 1 370 ? -11.779 -0.652 -4.803 1.00 94.31 370 ILE A O 1
ATOM 2842 N N . CYS A 1 371 ? -10.127 -1.624 -3.628 1.00 90.38 371 CYS A N 1
ATOM 2843 C CA . CYS A 1 371 ? -10.348 -0.894 -2.379 1.00 90.38 371 CYS A CA 1
ATOM 2844 C C . CYS A 1 371 ? -9.015 -0.333 -1.859 1.00 90.38 371 CYS A C 1
ATOM 2846 O O . CYS A 1 371 ? -8.676 0.805 -2.175 1.00 90.38 371 CYS A O 1
ATOM 2848 N N . THR A 1 372 ? -8.225 -1.133 -1.133 1.00 91.31 372 THR A N 1
ATOM 2849 C CA . THR A 1 372 ? -6.807 -0.839 -0.859 1.00 91.31 372 THR A CA 1
ATOM 2850 C C . THR A 1 372 ? -6.057 -0.686 -2.190 1.00 91.31 372 THR A C 1
ATOM 2852 O O . THR A 1 372 ? -6.229 -1.523 -3.076 1.00 91.31 372 THR A O 1
ATOM 2855 N N . SER A 1 373 ? -5.251 0.371 -2.330 1.00 93.75 373 SER A N 1
ATOM 2856 C CA . SER A 1 373 ? -4.386 0.619 -3.496 1.00 93.75 373 SER A CA 1
ATOM 2857 C C . SER A 1 373 ? -2.909 0.612 -3.074 1.00 93.75 373 SER A C 1
ATOM 2859 O O . SER A 1 373 ? -2.495 -0.322 -2.390 1.00 93.75 373 SER A O 1
ATOM 2861 N N . GLN A 1 374 ? -2.107 1.612 -3.458 1.00 97.94 374 GLN A N 1
ATOM 2862 C CA . GLN A 1 374 ? -0.651 1.664 -3.238 1.00 97.94 374 GLN A CA 1
ATOM 2863 C C . GLN A 1 374 ? -0.203 3.056 -2.732 1.00 97.94 374 GLN A C 1
ATOM 2865 O O . GLN A 1 374 ? 0.854 3.568 -3.103 1.00 97.94 374 GLN A O 1
ATOM 2870 N N . ALA A 1 375 ? -1.032 3.697 -1.899 1.00 97.75 375 ALA A N 1
ATOM 2871 C CA . ALA A 1 375 ? -0.928 5.114 -1.530 1.00 97.75 375 ALA A CA 1
ATOM 2872 C C . ALA A 1 375 ? 0.438 5.550 -0.951 1.00 97.75 375 ALA A C 1
ATOM 2874 O O . ALA A 1 375 ? 0.957 6.587 -1.361 1.00 97.75 375 ALA A O 1
ATOM 2875 N N . LEU A 1 376 ? 1.065 4.762 -0.070 1.00 98.38 376 LEU A N 1
ATOM 2876 C CA . LEU A 1 376 ? 2.404 5.061 0.463 1.00 98.38 376 LEU A CA 1
ATOM 2877 C C . LEU A 1 376 ? 3.466 5.145 -0.648 1.00 98.38 376 LEU A C 1
ATOM 2879 O O . LEU A 1 376 ? 4.354 5.994 -0.602 1.00 98.38 376 LEU A O 1
ATOM 2883 N N . LEU A 1 377 ? 3.353 4.294 -1.668 1.00 98.50 377 LEU A N 1
ATOM 2884 C CA . LEU A 1 377 ? 4.310 4.193 -2.769 1.00 98.50 377 LEU A CA 1
ATOM 2885 C C . LEU A 1 377 ? 4.061 5.285 -3.817 1.00 98.50 377 LEU A C 1
ATOM 2887 O O . LEU A 1 377 ? 5.010 5.817 -4.388 1.00 98.50 377 LEU A O 1
ATOM 2891 N N . ALA A 1 378 ? 2.798 5.683 -3.998 1.00 98.69 378 ALA A N 1
ATOM 2892 C CA . ALA A 1 378 ? 2.432 6.875 -4.756 1.00 98.69 378 ALA A CA 1
ATOM 2893 C C . ALA A 1 378 ? 3.012 8.146 -4.106 1.00 98.69 378 ALA A C 1
ATOM 2895 O O . ALA A 1 378 ? 3.573 8.992 -4.800 1.00 98.69 378 ALA A O 1
ATOM 2896 N N . ASN A 1 379 ? 2.974 8.240 -2.772 1.00 98.50 379 ASN A N 1
ATOM 2897 C CA . ASN A 1 379 ? 3.597 9.338 -2.029 1.00 98.50 379 ASN A CA 1
ATOM 2898 C C . ASN A 1 379 ? 5.129 9.343 -2.161 1.00 98.50 379 ASN A C 1
ATOM 2900 O O . ASN A 1 379 ? 5.711 10.404 -2.373 1.00 98.50 379 ASN A O 1
ATOM 2904 N N . MET A 1 380 ? 5.791 8.181 -2.115 1.00 98.69 380 MET A N 1
ATOM 2905 C CA . MET A 1 380 ? 7.236 8.091 -2.382 1.00 98.69 380 MET A CA 1
ATOM 2906 C C . MET A 1 380 ? 7.596 8.559 -3.801 1.00 98.69 380 MET A C 1
ATOM 2908 O O . MET A 1 380 ? 8.510 9.368 -3.953 1.00 98.69 380 MET A O 1
ATOM 2912 N N . ALA A 1 381 ? 6.850 8.123 -4.823 1.00 98.75 381 ALA A N 1
ATOM 2913 C CA . ALA A 1 381 ? 7.083 8.525 -6.213 1.00 98.75 381 ALA A CA 1
ATOM 2914 C C . ALA A 1 381 ? 6.818 10.024 -6.455 1.00 98.75 381 ALA A C 1
ATOM 2916 O O . ALA A 1 381 ? 7.598 10.688 -7.140 1.00 98.75 381 ALA A O 1
ATOM 2917 N N . ALA A 1 382 ? 5.769 10.583 -5.840 1.00 98.62 382 ALA A N 1
ATOM 2918 C CA . ALA A 1 382 ? 5.510 12.020 -5.866 1.00 98.62 382 ALA A CA 1
ATOM 2919 C C . ALA A 1 382 ? 6.655 12.810 -5.214 1.00 98.62 382 ALA A C 1
ATOM 2921 O O . ALA A 1 382 ? 7.130 13.788 -5.786 1.00 98.62 382 ALA A O 1
ATOM 2922 N N . MET A 1 383 ? 7.147 12.364 -4.055 1.00 98.62 383 MET A N 1
ATOM 2923 C CA . MET A 1 383 ? 8.246 13.027 -3.347 1.00 98.62 383 MET A CA 1
ATOM 2924 C C . MET A 1 383 ? 9.582 12.915 -4.088 1.00 98.62 383 MET A C 1
ATOM 2926 O O . MET A 1 383 ? 10.358 13.866 -4.068 1.00 98.62 383 MET A O 1
ATOM 2930 N N . TYR A 1 384 ? 9.829 11.820 -4.813 1.00 98.75 384 TYR A N 1
ATOM 2931 C CA . TYR A 1 384 ? 10.970 11.698 -5.727 1.00 98.75 384 TYR A CA 1
ATOM 2932 C C . TYR A 1 384 ? 10.890 12.755 -6.844 1.00 98.75 384 TYR A C 1
ATOM 2934 O O . TYR A 1 384 ? 11.850 13.495 -7.068 1.00 98.75 384 TYR A O 1
ATOM 2942 N N . ALA A 1 385 ? 9.727 12.916 -7.487 1.00 98.69 385 ALA A N 1
ATOM 2943 C CA . ALA A 1 385 ? 9.527 13.958 -8.498 1.00 98.69 385 ALA A CA 1
ATOM 2944 C C . ALA A 1 385 ? 9.615 15.387 -7.923 1.00 98.69 385 ALA A C 1
ATOM 2946 O O . ALA A 1 385 ? 10.124 16.282 -8.598 1.00 98.69 385 ALA A O 1
ATOM 2947 N N . VAL A 1 386 ? 9.172 15.609 -6.679 1.00 98.62 386 VAL A N 1
ATOM 2948 C CA . VAL A 1 386 ? 9.322 16.891 -5.965 1.00 98.62 386 VAL A CA 1
ATOM 2949 C C . VAL A 1 386 ? 10.790 17.190 -5.640 1.00 98.62 386 VAL A C 1
ATOM 2951 O O . VAL A 1 386 ? 11.225 18.323 -5.832 1.00 98.62 386 VAL A O 1
ATOM 2954 N N . TYR A 1 387 ? 11.562 16.188 -5.206 1.00 98.62 387 TYR A N 1
ATOM 2955 C CA . TYR A 1 387 ? 12.976 16.335 -4.841 1.00 98.62 387 TYR A CA 1
ATOM 2956 C C . TYR A 1 387 ? 13.877 16.615 -6.048 1.00 98.62 387 TYR A C 1
ATOM 2958 O O . TYR A 1 387 ? 14.765 17.463 -5.985 1.00 98.62 387 TYR A O 1
ATOM 2966 N N . HIS A 1 388 ? 13.647 15.916 -7.163 1.00 98.69 388 HIS A N 1
ATOM 2967 C CA . HIS A 1 388 ? 14.462 16.065 -8.369 1.00 98.69 388 HIS A CA 1
ATOM 2968 C C . HIS A 1 388 ? 13.999 17.213 -9.280 1.00 98.69 388 HIS A C 1
ATOM 2970 O O . HIS A 1 388 ? 14.828 17.815 -9.970 1.00 98.69 388 HIS A O 1
ATOM 2976 N N . GLY A 1 389 ? 12.696 17.510 -9.312 1.00 98.25 389 GLY A N 1
ATOM 2977 C CA . GLY A 1 389 ? 12.096 18.456 -10.253 1.00 98.25 389 GLY A CA 1
ATOM 2978 C C . GLY A 1 389 ? 12.242 18.041 -11.727 1.00 98.25 389 GLY A C 1
ATOM 2979 O O . GLY A 1 389 ? 12.912 17.052 -12.053 1.00 98.25 389 GLY A O 1
ATOM 2980 N N . PRO A 1 390 ? 11.651 18.797 -12.669 1.00 98.06 390 PRO A N 1
ATOM 2981 C CA . PRO A 1 390 ? 11.710 18.448 -14.089 1.00 98.06 390 PRO A CA 1
ATOM 2982 C C . PRO A 1 390 ? 13.144 18.410 -14.639 1.00 98.06 390 PRO A C 1
ATOM 2984 O O . PRO A 1 390 ? 13.469 17.564 -15.474 1.00 98.06 390 PRO A O 1
ATOM 2987 N N . GLN A 1 391 ? 14.043 19.263 -14.137 1.00 97.81 391 GLN A N 1
ATOM 2988 C CA . GLN A 1 391 ? 15.443 19.297 -14.568 1.00 97.81 391 GLN A CA 1
ATOM 2989 C C . GLN A 1 391 ? 16.254 18.129 -13.985 1.00 97.81 391 GLN A C 1
ATOM 2991 O O . GLN A 1 391 ? 17.166 17.641 -14.649 1.00 97.81 391 GLN A O 1
ATOM 2996 N N . GLY A 1 392 ? 15.956 17.661 -12.766 1.00 98.25 392 GLY A N 1
ATOM 2997 C CA . GLY A 1 392 ? 16.606 16.479 -12.192 1.00 98.25 392 GLY A CA 1
ATOM 2998 C C . GLY A 1 392 ? 16.182 15.197 -12.893 1.00 98.25 392 GLY A C 1
ATOM 2999 O O . GLY A 1 392 ? 17.048 14.443 -13.331 1.00 98.25 392 GLY A O 1
ATOM 3000 N N . LEU A 1 393 ? 14.875 15.011 -13.105 1.00 98.62 393 LEU A N 1
ATOM 3001 C CA . LEU A 1 393 ? 14.344 13.884 -13.879 1.00 98.62 393 LEU A CA 1
ATOM 3002 C C . LEU A 1 393 ? 14.901 13.867 -15.313 1.00 98.62 393 LEU A C 1
ATOM 3004 O O . LEU A 1 393 ? 15.302 12.810 -15.795 1.00 98.62 393 LEU A O 1
ATOM 3008 N N . SER A 1 394 ? 15.029 15.038 -15.956 1.00 98.25 394 SER A N 1
ATOM 3009 C CA . SER A 1 394 ? 15.685 15.164 -17.268 1.00 98.25 394 SER A CA 1
ATOM 3010 C C . SER A 1 394 ? 17.128 14.652 -17.252 1.00 98.25 394 SER A C 1
ATOM 3012 O O . SER A 1 394 ? 17.478 13.831 -18.095 1.00 98.25 394 SER A O 1
ATOM 3014 N N . ARG A 1 395 ? 17.951 15.070 -16.275 1.00 98.38 395 ARG A N 1
ATOM 3015 C CA . ARG A 1 395 ? 19.355 14.623 -16.154 1.00 98.38 395 ARG A CA 1
ATOM 3016 C C . ARG A 1 395 ? 19.475 13.120 -15.892 1.00 98.38 395 ARG A C 1
ATOM 3018 O O . ARG A 1 395 ? 20.403 12.483 -16.387 1.00 98.38 395 ARG A O 1
ATOM 3025 N N . ILE A 1 396 ? 18.550 12.552 -15.117 1.00 98.69 396 ILE A N 1
ATOM 3026 C CA . ILE A 1 396 ? 18.493 11.110 -14.844 1.00 98.69 396 ILE A CA 1
ATOM 3027 C C . ILE A 1 396 ? 18.179 10.356 -16.144 1.00 98.69 396 ILE A C 1
ATOM 3029 O O . ILE A 1 396 ? 18.922 9.450 -16.519 1.00 98.69 396 ILE A O 1
ATOM 3033 N N . ALA A 1 397 ? 17.156 10.782 -16.890 1.00 98.50 397 ALA A N 1
ATOM 3034 C CA . ALA A 1 397 ? 16.796 10.183 -18.173 1.00 98.50 397 ALA A CA 1
ATOM 3035 C C . ALA A 1 397 ? 17.892 10.339 -19.245 1.00 98.50 397 ALA A C 1
ATOM 3037 O O . ALA A 1 397 ? 18.169 9.393 -19.980 1.00 98.50 397 ALA A O 1
ATOM 3038 N N . GLU A 1 398 ? 18.556 11.498 -19.312 1.00 97.38 398 GLU A N 1
ATOM 3039 C CA . GLU A 1 398 ? 19.705 11.746 -20.195 1.00 97.38 398 GLU A CA 1
ATOM 3040 C C . GLU A 1 398 ? 20.871 10.802 -19.895 1.00 97.38 398 GLU A C 1
ATOM 3042 O O . GLU A 1 398 ? 21.450 10.235 -20.822 1.00 97.38 398 GLU A O 1
ATOM 3047 N N . ARG A 1 399 ? 21.183 10.569 -18.614 1.00 97.62 399 ARG A N 1
ATOM 3048 C CA . ARG A 1 399 ? 22.225 9.617 -18.208 1.00 97.62 399 ARG A CA 1
ATOM 3049 C C . ARG A 1 399 ? 21.858 8.173 -18.551 1.00 97.62 399 ARG A C 1
ATOM 3051 O O . ARG A 1 399 ? 22.710 7.453 -19.064 1.00 97.62 399 ARG A O 1
ATOM 3058 N N . VAL A 1 400 ? 20.623 7.748 -18.275 1.00 98.50 400 VAL A N 1
ATOM 3059 C CA . VAL A 1 400 ? 20.161 6.379 -18.568 1.00 98.50 400 VAL A CA 1
ATOM 3060 C C . VAL A 1 400 ? 20.171 6.117 -20.078 1.00 98.50 400 VAL A C 1
ATOM 3062 O O . VAL A 1 400 ? 20.749 5.122 -20.523 1.00 98.50 400 VAL A O 1
ATOM 3065 N N . HIS A 1 401 ? 19.634 7.044 -20.878 1.00 98.38 401 HIS A N 1
ATOM 3066 C CA . HIS A 1 401 ? 19.700 6.970 -22.338 1.00 98.38 401 HIS A CA 1
ATOM 3067 C C . HIS A 1 401 ? 21.154 6.948 -22.825 1.00 98.38 401 HIS A C 1
ATOM 3069 O O . HIS A 1 401 ? 21.553 6.028 -23.536 1.00 98.38 401 HIS A O 1
ATOM 3075 N N . GLY A 1 402 ? 21.978 7.897 -22.372 1.00 97.88 402 GLY A N 1
ATOM 3076 C CA . GLY A 1 402 ? 23.379 8.001 -22.772 1.00 97.88 402 GLY A CA 1
ATOM 3077 C C . GLY A 1 402 ? 24.188 6.739 -22.465 1.00 97.88 402 GLY A C 1
ATOM 3078 O O . GLY A 1 402 ? 24.921 6.263 -23.326 1.00 97.88 402 GLY A O 1
ATOM 3079 N N . PHE A 1 403 ? 24.016 6.130 -21.288 1.00 98.38 403 PHE A N 1
ATOM 3080 C CA . PHE A 1 403 ? 24.695 4.874 -20.936 1.00 98.38 403 PHE A CA 1
ATOM 3081 C C . PHE A 1 403 ? 24.243 3.703 -21.823 1.00 98.38 403 PHE A C 1
ATOM 3083 O O . PHE A 1 403 ? 25.081 2.904 -22.243 1.00 98.38 403 PHE A O 1
ATOM 3090 N N . THR A 1 404 ? 22.956 3.650 -22.179 1.00 98.50 404 THR A N 1
ATOM 3091 C CA . THR A 1 404 ? 22.413 2.673 -23.141 1.00 98.50 404 THR A CA 1
ATOM 3092 C C . THR A 1 404 ? 23.052 2.847 -24.522 1.00 98.50 404 THR A C 1
ATOM 3094 O O . THR A 1 404 ? 23.450 1.873 -25.157 1.00 98.50 404 THR A O 1
ATOM 3097 N N . GLN A 1 405 ? 23.231 4.091 -24.977 1.00 97.81 405 GLN A N 1
ATOM 3098 C CA . GLN A 1 405 ? 23.896 4.387 -26.249 1.00 97.81 405 GLN A CA 1
ATOM 3099 C C . GLN A 1 405 ? 25.395 4.054 -26.235 1.00 97.81 405 GLN A C 1
ATOM 3101 O O . GLN A 1 405 ? 25.899 3.497 -27.208 1.00 97.81 405 GLN A O 1
ATOM 3106 N N . VAL A 1 406 ? 26.113 4.344 -25.144 1.00 98.06 406 VAL A N 1
ATOM 3107 C CA . VAL A 1 406 ? 27.535 3.974 -24.994 1.00 98.06 406 VAL A CA 1
ATOM 3108 C C . VAL A 1 406 ? 27.709 2.456 -25.027 1.00 98.06 406 VAL A C 1
ATOM 3110 O O . VAL A 1 406 ? 28.587 1.960 -25.735 1.00 98.06 406 VAL A O 1
ATOM 3113 N N . PHE A 1 407 ? 26.834 1.716 -24.339 1.00 98.06 407 PHE A N 1
ATOM 3114 C CA . PHE A 1 407 ? 26.773 0.259 -24.428 1.00 98.06 407 PHE A CA 1
ATOM 3115 C C . PHE A 1 407 ? 26.566 -0.215 -25.875 1.00 98.06 407 PHE A C 1
ATOM 3117 O O . PHE A 1 407 ? 27.384 -0.984 -26.374 1.00 98.06 407 PHE A O 1
ATOM 3124 N N . VAL A 1 408 ? 25.538 0.282 -26.575 1.00 97.38 408 VAL A N 1
ATOM 3125 C CA . VAL A 1 408 ? 25.242 -0.098 -27.972 1.00 97.38 408 VAL A CA 1
ATOM 3126 C C . VAL A 1 408 ? 26.408 0.191 -28.914 1.00 97.38 408 VAL A C 1
ATOM 3128 O O . VAL A 1 408 ? 26.784 -0.681 -29.699 1.00 97.38 408 VAL A O 1
ATOM 3131 N N . ASN A 1 409 ? 27.003 1.383 -28.838 1.00 96.19 409 ASN A N 1
ATOM 3132 C CA . ASN A 1 409 ? 28.096 1.784 -29.725 1.00 96.19 409 ASN A CA 1
ATOM 3133 C C . ASN A 1 409 ? 29.296 0.833 -29.597 1.00 96.19 409 ASN A C 1
ATOM 3135 O O . ASN A 1 409 ? 29.863 0.406 -30.601 1.00 96.19 409 ASN A O 1
ATOM 3139 N N . ILE A 1 410 ? 29.657 0.454 -28.367 1.00 97.25 410 ILE A N 1
ATOM 3140 C CA . ILE A 1 410 ? 30.797 -0.436 -28.123 1.00 97.25 410 ILE A CA 1
ATOM 3141 C C . ILE A 1 410 ? 30.431 -1.894 -28.441 1.00 97.25 410 ILE A C 1
ATOM 3143 O O . ILE A 1 410 ? 31.215 -2.593 -29.078 1.00 97.25 410 ILE A O 1
ATOM 3147 N N . VAL A 1 411 ? 29.231 -2.358 -28.081 1.00 97.31 411 VAL A N 1
ATOM 3148 C CA . VAL A 1 411 ? 28.787 -3.742 -28.333 1.00 97.31 411 VAL A CA 1
ATOM 3149 C C . VAL A 1 411 ? 28.574 -4.031 -29.822 1.00 97.31 411 VAL A C 1
ATOM 3151 O O . VAL A 1 411 ? 28.955 -5.106 -30.283 1.00 97.31 411 VAL A O 1
ATOM 3154 N N . THR A 1 412 ? 28.078 -3.075 -30.610 1.00 96.56 412 THR A N 1
ATOM 3155 C CA . THR A 1 412 ? 28.051 -3.221 -32.078 1.00 96.56 412 THR A CA 1
ATOM 3156 C C . THR A 1 412 ? 29.453 -3.127 -32.693 1.00 96.56 412 THR A C 1
ATOM 3158 O O . THR A 1 412 ? 29.757 -3.864 -33.628 1.00 96.56 412 THR A O 1
ATOM 3161 N N . GLY A 1 413 ? 30.361 -2.334 -32.107 1.00 96.31 413 GLY A N 1
ATOM 3162 C CA . GLY A 1 413 ? 31.792 -2.339 -32.444 1.00 96.31 413 GLY A CA 1
ATOM 3163 C C . GLY A 1 413 ? 32.507 -3.672 -32.162 1.00 96.31 413 GLY A C 1
ATOM 3164 O O . GLY A 1 413 ? 33.479 -4.000 -32.838 1.00 96.31 413 GLY A O 1
ATOM 3165 N N . LEU A 1 414 ? 31.996 -4.473 -31.219 1.00 97.44 414 LEU A N 1
ATOM 3166 C CA . LEU A 1 414 ? 32.426 -5.852 -30.943 1.00 97.44 414 LEU A CA 1
ATOM 3167 C C . LEU A 1 414 ? 31.792 -6.896 -31.891 1.00 97.44 414 LEU A C 1
ATOM 3169 O O . LEU A 1 414 ? 32.021 -8.092 -31.718 1.00 97.44 414 LEU A O 1
ATOM 3173 N N . GLY A 1 415 ? 31.002 -6.465 -32.880 1.00 97.25 415 GLY A N 1
ATOM 3174 C CA . GLY A 1 415 ? 30.404 -7.314 -33.916 1.00 97.25 415 GLY A CA 1
ATOM 3175 C C . GLY A 1 415 ? 28.990 -7.825 -33.623 1.00 97.25 415 GLY A C 1
ATOM 3176 O O . GLY A 1 415 ? 28.386 -8.432 -34.504 1.00 97.25 415 GLY A O 1
ATOM 3177 N N . TYR A 1 416 ? 28.430 -7.577 -32.434 1.00 98.06 416 TYR A N 1
ATOM 3178 C CA . TYR A 1 416 ? 27.046 -7.956 -32.119 1.00 98.06 416 TYR A CA 1
ATOM 3179 C C . TYR A 1 416 ? 26.038 -7.103 -32.903 1.00 98.06 416 TYR A C 1
ATOM 3181 O O . TYR A 1 416 ? 26.309 -5.950 -33.244 1.00 98.06 416 TYR A O 1
ATOM 3189 N N . LYS A 1 417 ? 24.836 -7.637 -33.149 1.00 97.88 417 LYS A N 1
ATOM 3190 C CA . LYS A 1 417 ? 23.801 -6.959 -33.940 1.00 97.88 417 LYS A CA 1
ATOM 3191 C C . LYS A 1 417 ? 22.676 -6.426 -33.052 1.00 97.88 417 LYS A C 1
ATOM 3193 O O . LYS A 1 417 ? 21.973 -7.188 -32.399 1.00 97.88 417 LYS A O 1
ATOM 3198 N N . LEU A 1 418 ? 22.472 -5.111 -33.071 1.00 97.44 418 LEU A N 1
ATOM 3199 C CA . LEU A 1 418 ? 21.278 -4.477 -32.508 1.00 97.44 418 LEU A CA 1
ATOM 3200 C C . LEU A 1 418 ? 20.042 -4.853 -33.345 1.00 97.44 418 LEU A C 1
ATOM 3202 O O . LEU A 1 418 ? 20.105 -4.843 -34.576 1.00 97.44 418 LEU A O 1
ATOM 3206 N N . VAL A 1 419 ? 18.928 -5.176 -32.685 1.00 96.19 419 VAL A N 1
ATOM 3207 C CA . VAL A 1 419 ? 17.658 -5.544 -33.336 1.00 96.19 419 VAL A CA 1
ATOM 3208 C C . VAL A 1 419 ? 16.713 -4.342 -33.441 1.00 96.19 419 VAL A C 1
ATOM 3210 O O . VAL A 1 419 ? 16.166 -4.091 -34.514 1.00 96.19 419 VAL A O 1
ATOM 3213 N N . ASN A 1 420 ? 16.543 -3.566 -32.365 1.00 92.62 420 ASN A N 1
ATOM 3214 C CA . ASN A 1 420 ? 15.674 -2.387 -32.341 1.00 92.62 420 ASN A CA 1
ATOM 3215 C C . ASN A 1 420 ? 16.435 -1.101 -32.719 1.00 92.62 420 ASN A C 1
ATOM 3217 O O . ASN A 1 420 ? 17.343 -0.669 -32.017 1.00 92.62 420 ASN A O 1
ATOM 3221 N N . GLY A 1 421 ? 16.047 -0.463 -33.829 1.00 83.31 421 GLY A N 1
ATOM 3222 C CA . GLY A 1 421 ? 16.737 0.723 -34.365 1.00 83.31 421 GLY A CA 1
ATOM 3223 C C . GLY A 1 421 ? 16.513 2.036 -33.598 1.00 83.31 421 GLY A C 1
ATOM 3224 O O . GLY A 1 421 ? 17.257 2.990 -33.803 1.00 83.31 421 GLY A O 1
ATOM 3225 N N . SER A 1 422 ? 15.509 2.095 -32.720 1.00 95.81 422 SER A N 1
ATOM 3226 C CA . SER A 1 422 ? 15.232 3.217 -31.815 1.00 95.81 422 SER A CA 1
ATOM 3227 C C . SER A 1 422 ? 15.102 2.701 -30.383 1.00 95.81 422 SER A C 1
ATOM 3229 O O . SER A 1 422 ? 14.634 1.580 -30.178 1.00 95.81 422 SER A O 1
ATOM 3231 N N . PHE A 1 423 ? 15.527 3.494 -29.395 1.00 97.88 423 PHE A N 1
ATOM 3232 C CA . PHE A 1 423 ? 15.431 3.117 -27.980 1.00 97.88 423 PHE A CA 1
ATOM 3233 C C . PHE A 1 423 ? 15.553 4.292 -27.012 1.00 97.88 423 PHE A C 1
ATOM 3235 O O . PHE A 1 423 ? 16.193 5.303 -27.308 1.00 97.88 423 PHE A O 1
ATOM 3242 N N . PHE A 1 424 ? 14.970 4.122 -25.820 1.00 98.44 424 PHE A N 1
ATOM 3243 C CA . PHE A 1 424 ? 15.252 4.957 -24.651 1.00 98.44 424 PHE A CA 1
ATOM 3244 C C . PHE A 1 424 ? 16.345 4.308 -23.790 1.00 98.44 424 PHE A C 1
ATOM 3246 O O . PHE A 1 424 ? 17.493 4.742 -23.857 1.00 98.44 424 PHE A O 1
ATOM 3253 N N . ASP A 1 425 ? 16.002 3.258 -23.041 1.00 98.25 425 ASP A N 1
ATOM 3254 C CA . ASP A 1 425 ? 16.871 2.596 -22.057 1.00 98.25 425 ASP A CA 1
ATOM 3255 C C . ASP A 1 425 ? 16.997 1.076 -22.242 1.00 98.25 425 ASP A C 1
ATOM 3257 O O . ASP A 1 425 ? 17.696 0.418 -21.478 1.00 98.25 425 ASP A O 1
ATOM 3261 N N . THR A 1 426 ? 16.301 0.509 -23.226 1.00 98.62 426 THR A N 1
ATOM 3262 C CA . THR A 1 426 ? 16.173 -0.936 -23.424 1.00 98.62 426 THR A CA 1
ATOM 3263 C C . THR A 1 426 ? 16.583 -1.298 -24.841 1.00 98.62 426 THR A C 1
ATOM 3265 O O . THR A 1 426 ? 16.178 -0.641 -25.800 1.00 98.62 426 THR A O 1
ATOM 3268 N N . VAL A 1 427 ? 17.411 -2.331 -24.975 1.00 98.44 427 VAL A N 1
ATOM 3269 C CA . VAL A 1 427 ? 17.915 -2.800 -26.269 1.00 98.44 427 VAL A CA 1
ATOM 3270 C C . VAL A 1 427 ? 17.914 -4.316 -26.364 1.00 98.44 427 VAL A C 1
ATOM 3272 O O . VAL A 1 427 ? 18.203 -5.020 -25.394 1.00 98.44 427 VAL A O 1
ATOM 3275 N N . THR A 1 428 ? 17.625 -4.798 -27.567 1.00 98.44 428 THR A N 1
ATOM 3276 C CA . THR A 1 428 ? 17.597 -6.212 -27.929 1.00 98.44 428 THR A CA 1
ATOM 3277 C C . THR A 1 428 ? 18.760 -6.513 -28.867 1.00 98.44 428 THR A C 1
ATOM 3279 O O . THR A 1 428 ? 18.921 -5.858 -29.900 1.00 98.44 428 THR A O 1
ATOM 3282 N N . ILE A 1 429 ? 19.598 -7.481 -28.493 1.00 98.31 429 ILE A N 1
ATOM 3283 C CA . ILE A 1 429 ? 20.846 -7.818 -29.187 1.00 98.31 429 ILE A CA 1
ATOM 3284 C C . ILE A 1 429 ? 20.780 -9.259 -29.701 1.00 98.31 429 ILE A C 1
ATOM 3286 O O . ILE A 1 429 ? 20.652 -10.200 -28.918 1.00 98.31 429 ILE A O 1
ATOM 3290 N N . ASP A 1 430 ? 20.926 -9.410 -31.014 1.00 98.00 430 ASP A N 1
ATOM 3291 C CA . ASP A 1 430 ? 21.167 -10.668 -31.720 1.00 98.00 430 ASP A CA 1
ATOM 3292 C C . ASP A 1 430 ? 22.651 -11.034 -31.571 1.00 98.00 430 ASP A C 1
ATOM 3294 O O . ASP A 1 430 ? 23.546 -10.285 -31.993 1.00 98.00 430 ASP A O 1
ATOM 3298 N N . VAL A 1 431 ? 22.916 -12.176 -30.928 1.00 97.94 431 VAL A N 1
ATOM 3299 C CA . VAL A 1 431 ? 24.283 -12.634 -30.643 1.00 97.94 431 VAL A CA 1
ATOM 3300 C C . VAL A 1 431 ? 24.877 -13.506 -31.747 1.00 97.94 431 VAL A C 1
ATOM 3302 O O . VAL A 1 431 ? 26.078 -13.764 -31.708 1.00 97.94 431 VAL A O 1
ATOM 3305 N N . THR A 1 432 ? 24.092 -13.927 -32.746 1.00 96.88 432 THR A N 1
ATOM 3306 C CA . THR A 1 432 ? 24.528 -14.887 -33.782 1.00 96.88 432 THR A CA 1
ATOM 3307 C C . THR A 1 432 ? 25.738 -14.472 -34.628 1.00 96.88 432 THR A C 1
ATOM 3309 O O . THR A 1 432 ? 26.459 -15.374 -35.060 1.00 96.88 432 THR A O 1
ATOM 3312 N N . PRO A 1 433 ? 26.061 -13.175 -34.837 1.00 96.94 433 PRO A N 1
ATOM 3313 C CA . PRO A 1 433 ? 27.304 -12.793 -35.512 1.00 96.94 433 PRO A CA 1
ATOM 3314 C C . PRO A 1 433 ? 28.583 -13.101 -34.710 1.00 96.94 433 PRO A C 1
ATOM 3316 O O . PRO A 1 433 ? 29.675 -13.038 -35.272 1.00 96.94 433 PRO A O 1
ATOM 3319 N N . VAL A 1 434 ? 28.464 -13.394 -33.406 1.00 96.38 434 VAL A N 1
ATOM 3320 C CA . VAL A 1 434 ? 29.592 -13.506 -32.459 1.00 96.38 434 VAL A CA 1
ATOM 3321 C C . VAL A 1 434 ? 29.574 -14.822 -31.666 1.00 96.38 434 VAL A C 1
ATOM 3323 O O . VAL A 1 434 ? 30.626 -15.399 -31.395 1.00 96.38 434 VAL A O 1
ATOM 3326 N N . LEU A 1 435 ? 28.392 -15.310 -31.285 1.00 95.12 435 LEU A N 1
ATOM 3327 C CA . LEU A 1 435 ? 28.179 -16.475 -30.425 1.00 95.12 435 LEU A CA 1
ATOM 3328 C C . LEU A 1 435 ? 27.145 -17.425 -31.033 1.00 95.12 435 LEU A C 1
ATOM 3330 O O . LEU A 1 435 ? 26.174 -17.003 -31.649 1.00 95.12 435 LEU A O 1
ATOM 3334 N N . THR A 1 436 ? 27.303 -18.725 -30.785 1.00 92.44 436 THR A N 1
ATOM 3335 C CA . THR A 1 436 ? 26.366 -19.755 -31.270 1.00 92.44 436 THR A CA 1
ATOM 3336 C C . THR A 1 436 ? 25.053 -19.836 -30.485 1.00 92.44 436 THR A C 1
ATOM 3338 O O . THR A 1 436 ? 24.135 -20.514 -30.935 1.00 92.44 436 THR A O 1
ATOM 3341 N N . SER A 1 437 ? 24.959 -19.194 -29.315 1.00 95.25 437 SER A N 1
ATOM 3342 C CA . SER A 1 437 ? 23.733 -19.092 -28.512 1.00 95.25 437 SER A CA 1
ATOM 3343 C C . SER A 1 437 ? 23.847 -17.994 -27.449 1.00 95.25 437 SER A C 1
ATOM 3345 O O . SER A 1 437 ? 24.924 -17.772 -26.882 1.00 95.25 437 SER A O 1
ATOM 3347 N N . ALA A 1 438 ? 22.712 -17.372 -27.121 1.00 96.81 438 ALA A N 1
ATOM 3348 C CA . ALA A 1 438 ? 22.534 -16.448 -26.005 1.00 96.81 438 ALA A CA 1
ATOM 3349 C C . ALA A 1 438 ? 22.932 -17.050 -24.641 1.00 96.81 438 ALA A C 1
ATOM 3351 O O . ALA A 1 438 ? 23.420 -16.323 -23.773 1.00 96.81 438 ALA A O 1
ATOM 3352 N N . GLU A 1 439 ? 22.808 -18.369 -24.437 1.00 96.38 439 GLU A N 1
ATOM 3353 C CA . GLU A 1 439 ? 23.143 -19.014 -23.154 1.00 96.38 439 GLU A CA 1
ATOM 3354 C C . GLU A 1 439 ? 24.620 -18.829 -22.768 1.00 96.38 439 GLU A C 1
ATOM 3356 O O . GLU A 1 439 ? 24.946 -18.617 -21.599 1.00 96.38 439 GLU A O 1
ATOM 3361 N N . LEU A 1 440 ? 25.525 -18.830 -23.754 1.00 95.75 440 LEU A N 1
ATOM 3362 C CA . LEU A 1 440 ? 26.956 -18.602 -23.526 1.00 95.75 440 LEU A CA 1
ATOM 3363 C C . LEU A 1 440 ? 27.232 -17.203 -22.957 1.00 95.75 440 LEU A C 1
ATOM 3365 O O . LEU A 1 440 ? 28.168 -17.026 -22.174 1.00 95.75 440 LEU A O 1
ATOM 3369 N N . LEU A 1 441 ? 26.408 -16.221 -23.331 1.00 97.38 441 LEU A N 1
ATOM 3370 C CA . LEU A 1 441 ? 26.486 -14.849 -22.844 1.00 97.38 441 LEU A CA 1
ATOM 3371 C C . LEU A 1 441 ? 25.787 -14.693 -21.487 1.00 97.38 441 LEU A C 1
ATOM 3373 O O . LEU A 1 441 ? 26.352 -14.071 -20.589 1.00 97.38 441 LEU A O 1
ATOM 3377 N N . HIS A 1 442 ? 24.618 -15.317 -21.294 1.00 97.62 442 HIS A N 1
ATOM 3378 C CA . HIS A 1 442 ? 23.941 -15.356 -19.992 1.00 97.62 442 HIS A CA 1
ATOM 33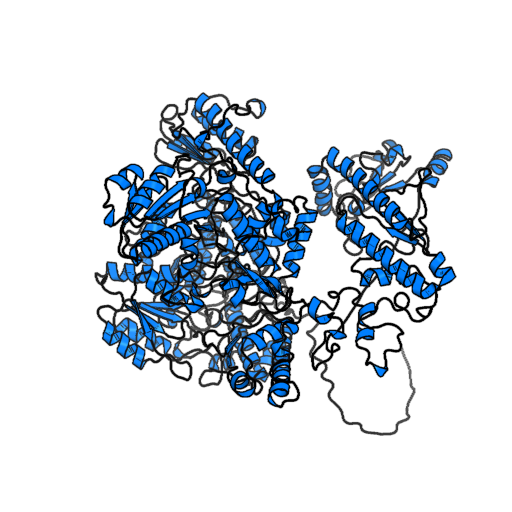79 C C . HIS A 1 442 ? 24.823 -15.973 -18.905 1.00 97.62 442 HIS A C 1
ATOM 3381 O O . HIS A 1 442 ? 24.893 -15.427 -17.805 1.00 97.62 442 HIS A O 1
ATOM 3387 N N . LYS A 1 443 ? 25.557 -17.048 -19.213 1.00 96.62 443 LYS A N 1
ATOM 3388 C CA . LYS A 1 443 ? 26.522 -17.628 -18.275 1.00 96.62 443 LYS A CA 1
ATOM 3389 C C . LYS A 1 443 ? 27.629 -16.634 -17.902 1.00 96.62 443 LYS A C 1
ATOM 3391 O O . LYS A 1 443 ? 27.859 -16.417 -16.719 1.00 96.62 443 LYS A O 1
ATOM 3396 N N . LYS A 1 444 ? 28.252 -15.976 -18.890 1.00 96.94 444 LYS A N 1
ATOM 3397 C CA . LYS A 1 444 ? 29.275 -14.935 -18.653 1.00 96.94 444 LYS A CA 1
ATOM 3398 C C . LYS A 1 444 ? 28.734 -13.753 -17.836 1.00 96.94 444 LYS A C 1
ATOM 3400 O O . LYS A 1 444 ? 29.473 -13.193 -17.034 1.00 96.94 444 LYS A O 1
ATOM 3405 N N . ALA A 1 445 ? 27.462 -13.388 -18.017 1.00 97.94 445 ALA A N 1
ATOM 3406 C CA . ALA A 1 445 ? 26.800 -12.361 -17.216 1.00 97.94 445 ALA A CA 1
ATOM 3407 C C . ALA A 1 445 ? 26.628 -12.811 -15.755 1.00 97.94 445 ALA A C 1
ATOM 3409 O O . ALA A 1 445 ? 27.022 -12.089 -14.841 1.00 97.94 445 ALA A O 1
ATOM 3410 N N . VAL A 1 446 ? 26.129 -14.032 -15.529 1.00 97.19 446 VAL A N 1
ATOM 3411 C CA . VAL A 1 446 ? 25.948 -14.609 -14.185 1.00 97.19 446 VAL A CA 1
ATOM 3412 C C . VAL A 1 446 ? 27.284 -14.770 -13.452 1.00 97.19 446 VAL A C 1
ATOM 3414 O O . VAL A 1 446 ? 27.371 -14.409 -12.279 1.00 97.19 446 VAL A O 1
ATOM 3417 N N . ASP A 1 447 ? 28.337 -15.214 -14.146 1.00 96.69 447 ASP A N 1
ATOM 3418 C CA . ASP A 1 447 ? 29.709 -15.289 -13.618 1.00 96.69 447 ASP A CA 1
ATOM 3419 C C . ASP A 1 447 ? 30.259 -13.896 -13.212 1.00 96.69 447 ASP A C 1
ATOM 3421 O O . ASP A 1 447 ? 31.127 -13.801 -12.344 1.00 96.69 447 ASP A O 1
ATOM 3425 N N . ALA A 1 448 ? 29.725 -12.810 -13.791 1.00 97.25 448 ALA A N 1
ATOM 3426 C CA . ALA A 1 448 ? 30.045 -11.416 -13.466 1.00 97.25 448 ALA A CA 1
ATOM 3427 C C . ALA A 1 448 ? 29.063 -10.747 -12.472 1.00 97.25 448 ALA A C 1
ATOM 3429 O O . ALA A 1 448 ? 29.202 -9.557 -12.187 1.00 97.25 448 ALA A O 1
ATOM 3430 N N . GLY A 1 449 ? 28.072 -11.473 -11.936 1.00 97.44 449 GLY A N 1
ATOM 3431 C CA . GLY A 1 449 ? 27.055 -10.918 -11.027 1.00 97.44 449 GLY A CA 1
ATOM 3432 C C . GLY A 1 449 ? 25.967 -10.079 -11.714 1.00 97.44 449 GLY A C 1
ATOM 3433 O O . GLY A 1 449 ? 25.358 -9.213 -11.080 1.00 97.44 449 GLY A O 1
ATOM 3434 N N . ILE A 1 450 ? 25.741 -10.307 -13.011 1.00 98.38 450 ILE A N 1
ATOM 3435 C CA . ILE A 1 450 ? 24.848 -9.537 -13.884 1.00 98.38 450 ILE A CA 1
ATOM 3436 C C . ILE A 1 450 ? 23.718 -10.433 -14.412 1.00 98.38 450 ILE A C 1
ATOM 3438 O O . ILE A 1 450 ? 23.961 -11.531 -14.909 1.00 98.38 450 ILE A O 1
ATOM 3442 N N . ASN A 1 451 ? 22.480 -9.934 -14.381 1.00 98.31 451 ASN A N 1
ATOM 3443 C CA . ASN A 1 451 ? 21.340 -10.551 -15.062 1.00 98.31 451 ASN A CA 1
ATOM 3444 C C . ASN A 1 451 ? 20.950 -9.753 -16.315 1.00 98.31 451 ASN A C 1
ATOM 3446 O O . ASN A 1 451 ? 20.733 -8.544 -16.242 1.00 98.31 451 ASN A O 1
ATOM 3450 N N . LEU A 1 452 ? 20.792 -10.456 -17.438 1.00 98.38 452 LEU A N 1
ATOM 3451 C CA . LEU A 1 452 ? 20.237 -9.960 -18.704 1.00 98.38 452 LEU A CA 1
ATOM 3452 C C . LEU A 1 452 ? 18.856 -10.582 -18.939 1.00 98.38 452 LEU A C 1
ATOM 3454 O O . LEU A 1 452 ? 18.599 -11.691 -18.458 1.00 98.38 452 LEU A O 1
ATOM 3458 N N . ARG A 1 453 ? 17.988 -9.932 -19.722 1.00 97.81 453 ARG A N 1
ATOM 3459 C CA . ARG A 1 453 ? 16.714 -10.538 -20.130 1.00 97.81 453 ARG A CA 1
ATOM 3460 C C . ARG A 1 453 ? 16.965 -11.669 -21.125 1.00 97.81 453 ARG A C 1
ATOM 3462 O O . ARG A 1 453 ? 17.620 -11.467 -22.146 1.00 97.81 453 ARG A O 1
ATOM 3469 N N . ARG A 1 454 ? 16.411 -12.843 -20.833 1.00 95.69 454 ARG A N 1
ATOM 3470 C CA . ARG A 1 454 ? 16.313 -13.974 -21.766 1.00 95.69 454 ARG A CA 1
ATOM 3471 C C . ARG A 1 454 ? 15.154 -13.708 -22.730 1.00 95.69 454 ARG A C 1
ATOM 3473 O O . ARG A 1 454 ? 14.078 -13.341 -22.263 1.00 95.69 454 ARG A O 1
ATOM 3480 N N . ILE A 1 455 ? 15.374 -13.857 -24.035 1.00 95.50 455 ILE A N 1
ATOM 3481 C CA . ILE A 1 455 ? 14.322 -13.722 -25.059 1.00 95.50 455 ILE A CA 1
ATOM 3482 C C . ILE A 1 455 ? 14.107 -15.082 -25.717 1.00 95.50 455 ILE A C 1
ATOM 3484 O O . ILE A 1 455 ? 13.051 -15.686 -25.553 1.00 95.50 455 ILE A O 1
ATOM 3488 N N . ASP A 1 456 ? 15.144 -15.585 -26.379 1.00 95.25 456 ASP A N 1
ATOM 3489 C CA . ASP A 1 456 ? 15.179 -16.879 -27.055 1.00 95.25 456 ASP A CA 1
ATOM 3490 C C . ASP A 1 456 ? 16.633 -17.409 -27.090 1.00 95.25 456 ASP A C 1
ATOM 3492 O O . ASP A 1 456 ? 17.494 -16.938 -26.341 1.00 95.25 456 ASP A O 1
ATOM 3496 N N . ASP A 1 457 ? 16.919 -18.410 -27.927 1.00 95.75 457 ASP A N 1
ATOM 3497 C CA . ASP A 1 457 ? 18.250 -19.021 -28.043 1.00 95.75 457 ASP A CA 1
ATOM 3498 C C . ASP A 1 457 ? 19.318 -18.110 -28.688 1.00 95.75 457 ASP A C 1
ATOM 3500 O O . ASP A 1 457 ? 20.512 -18.420 -28.589 1.00 95.75 457 ASP A O 1
ATOM 3504 N N . ILE A 1 458 ? 18.921 -17.014 -29.348 1.00 97.31 458 ILE A N 1
ATOM 3505 C CA . ILE A 1 458 ? 19.775 -16.144 -30.179 1.00 97.31 458 ILE A CA 1
ATOM 3506 C C . ILE A 1 458 ? 19.745 -14.655 -29.794 1.00 97.31 458 ILE A C 1
ATOM 3508 O O . ILE A 1 458 ? 20.689 -13.931 -30.118 1.00 97.31 458 ILE A O 1
ATOM 3512 N N . CYS A 1 459 ? 18.712 -14.194 -29.088 1.00 97.62 459 CYS A N 1
ATOM 3513 C CA . CYS A 1 459 ? 18.534 -12.805 -28.673 1.00 97.62 459 CYS A CA 1
ATOM 3514 C C . CYS A 1 459 ? 18.551 -12.640 -27.146 1.00 97.62 459 CYS A C 1
ATOM 3516 O O . CYS A 1 459 ? 17.968 -13.423 -26.392 1.00 97.62 459 CYS A O 1
ATOM 3518 N N . ILE A 1 460 ? 19.176 -11.552 -26.692 1.00 97.94 460 ILE A N 1
ATOM 3519 C CA . ILE A 1 460 ? 19.133 -11.080 -25.300 1.00 97.94 460 ILE A CA 1
ATOM 3520 C C . ILE A 1 460 ? 18.530 -9.680 -25.237 1.00 97.94 460 ILE A C 1
ATOM 3522 O O . ILE A 1 460 ? 18.617 -8.922 -26.203 1.00 97.94 460 ILE A O 1
ATOM 3526 N N . GLY A 1 461 ? 17.974 -9.314 -24.082 1.00 98.19 461 GLY A N 1
ATOM 3527 C CA . GLY A 1 461 ? 17.588 -7.937 -23.767 1.00 98.19 461 GLY A CA 1
ATOM 3528 C C . GLY A 1 461 ? 18.453 -7.342 -22.653 1.00 98.19 461 GLY A C 1
ATOM 3529 O O . GLY A 1 461 ? 18.832 -8.043 -21.709 1.00 98.19 461 GLY A O 1
ATOM 3530 N N . ALA A 1 462 ? 18.739 -6.045 -22.747 1.00 98.44 462 ALA A N 1
ATOM 3531 C CA . ALA A 1 462 ? 19.404 -5.262 -21.708 1.00 98.44 462 ALA A CA 1
ATOM 3532 C C . ALA A 1 462 ? 18.659 -3.934 -21.480 1.00 98.44 462 ALA A C 1
ATOM 3534 O O . ALA A 1 462 ? 18.590 -3.101 -22.382 1.00 98.44 462 ALA A O 1
ATOM 3535 N N . THR A 1 463 ? 18.126 -3.744 -20.271 1.00 98.62 463 THR A N 1
ATOM 3536 C CA . THR A 1 463 ? 17.444 -2.520 -19.814 1.00 98.62 463 THR A CA 1
ATOM 3537 C C . THR A 1 463 ? 18.280 -1.791 -18.765 1.00 98.62 463 THR A C 1
ATOM 3539 O O . THR A 1 463 ? 18.689 -2.393 -17.774 1.00 98.62 463 THR A O 1
ATOM 3542 N N . PHE A 1 464 ? 18.506 -0.494 -18.952 1.00 98.50 464 PHE A N 1
ATOM 3543 C CA . PHE A 1 464 ? 19.309 0.362 -18.080 1.00 98.50 464 PHE A CA 1
ATOM 3544 C C . PHE A 1 464 ? 18.440 1.169 -17.100 1.00 98.50 464 PHE A C 1
ATOM 3546 O O . PHE A 1 464 ? 17.280 1.483 -17.360 1.00 98.50 464 PHE A O 1
ATOM 3553 N N . ASP A 1 465 ? 19.012 1.544 -15.954 1.00 97.88 465 ASP A N 1
ATOM 3554 C CA . ASP A 1 465 ? 18.338 2.358 -14.940 1.00 97.88 465 ASP A CA 1
ATOM 3555 C C . ASP A 1 465 ? 19.273 3.364 -14.253 1.00 97.88 465 ASP A C 1
ATOM 3557 O O . ASP A 1 465 ? 20.483 3.392 -14.490 1.00 97.88 465 ASP A O 1
ATOM 3561 N N . GLU A 1 466 ? 18.695 4.226 -13.411 1.00 97.94 466 GLU A N 1
ATOM 3562 C CA . GLU A 1 466 ? 19.413 5.283 -12.687 1.00 97.94 466 GLU A CA 1
ATOM 3563 C C . GLU A 1 466 ? 20.570 4.737 -11.836 1.00 97.94 466 GLU A C 1
ATOM 3565 O O . GLU A 1 466 ? 21.603 5.396 -11.688 1.00 97.94 466 GLU A O 1
ATOM 3570 N N . SER A 1 467 ? 20.435 3.516 -11.306 1.00 96.88 467 SER A N 1
ATOM 3571 C CA . SER A 1 467 ? 21.447 2.914 -10.442 1.00 96.88 467 SER A CA 1
ATOM 3572 C C . SER A 1 467 ? 22.730 2.547 -11.191 1.00 96.88 467 SER A C 1
ATOM 3574 O O . SER A 1 467 ? 23.733 2.231 -10.550 1.00 96.88 467 SER A O 1
ATOM 3576 N N . VAL A 1 468 ? 22.724 2.502 -12.531 1.00 98.12 468 VAL A N 1
ATOM 3577 C CA . VAL A 1 468 ? 23.891 2.108 -13.333 1.00 98.12 468 VAL A CA 1
ATOM 3578 C C . VAL A 1 468 ? 25.018 3.131 -13.159 1.00 98.12 468 VAL A C 1
ATOM 3580 O O . VAL A 1 468 ? 24.894 4.321 -13.462 1.00 98.12 468 VAL A O 1
ATOM 3583 N N . THR A 1 469 ? 26.153 2.654 -12.660 1.00 97.62 469 THR A N 1
ATOM 3584 C CA . THR A 1 469 ? 27.409 3.400 -12.558 1.00 97.62 469 THR A CA 1
ATOM 3585 C C . THR A 1 469 ? 28.273 3.189 -13.809 1.00 97.62 469 THR A C 1
ATOM 3587 O O . THR A 1 469 ? 28.105 2.188 -14.507 1.00 97.62 469 THR A O 1
ATOM 3590 N N . PRO A 1 470 ? 29.255 4.068 -14.092 1.00 97.81 470 PRO A N 1
ATOM 3591 C CA . PRO A 1 470 ? 30.247 3.818 -15.143 1.00 97.81 470 PRO A CA 1
ATOM 3592 C C . PRO A 1 470 ? 30.985 2.480 -14.976 1.00 97.81 470 PRO A C 1
ATOM 3594 O O . PRO A 1 470 ? 31.358 1.851 -15.961 1.00 97.81 470 PRO A O 1
ATOM 3597 N N . GLN A 1 471 ? 31.160 2.014 -13.733 1.00 97.88 471 GLN A N 1
ATOM 3598 C CA . GLN A 1 471 ? 31.795 0.729 -13.453 1.00 97.88 471 GLN A CA 1
ATOM 3599 C C . GLN A 1 471 ? 30.865 -0.457 -13.745 1.00 97.88 471 GLN A C 1
ATOM 3601 O O . GLN A 1 471 ? 31.339 -1.460 -14.269 1.00 97.88 471 GLN A O 1
ATOM 3606 N N . ASP A 1 472 ? 29.558 -0.343 -13.478 1.00 98.06 472 ASP A N 1
ATOM 3607 C CA . ASP A 1 472 ? 28.566 -1.344 -13.908 1.00 98.06 472 ASP A CA 1
ATOM 3608 C C . ASP A 1 472 ? 28.523 -1.448 -15.439 1.00 98.06 472 ASP A C 1
ATOM 3610 O O . ASP A 1 472 ? 28.489 -2.548 -15.982 1.00 98.06 472 ASP A O 1
ATOM 3614 N N . LEU A 1 473 ? 28.571 -0.302 -16.131 1.00 98.38 473 LEU A N 1
ATOM 3615 C CA . LEU A 1 473 ? 28.594 -0.211 -17.592 1.00 98.38 473 LEU A CA 1
ATOM 3616 C C . LEU A 1 473 ? 29.842 -0.891 -18.185 1.00 98.38 473 LEU A C 1
ATOM 3618 O O . LEU A 1 473 ? 29.709 -1.714 -19.086 1.00 98.38 473 LEU A O 1
ATOM 3622 N N . VAL A 1 474 ? 31.037 -0.620 -17.646 1.00 98.50 474 VAL A N 1
ATOM 3623 C CA . VAL A 1 474 ? 32.280 -1.315 -18.042 1.00 98.50 474 VAL A CA 1
ATOM 3624 C C . VAL A 1 474 ? 32.200 -2.818 -17.764 1.00 98.50 474 VAL A C 1
ATOM 3626 O O . VAL A 1 474 ? 32.573 -3.615 -18.622 1.00 98.50 474 VAL A O 1
ATOM 3629 N N . SER A 1 475 ? 31.685 -3.227 -16.600 1.00 98.38 475 SER A N 1
ATOM 3630 C CA . SER A 1 475 ? 31.520 -4.646 -16.256 1.00 98.38 475 SER A CA 1
ATOM 3631 C C . SER A 1 475 ? 30.569 -5.359 -17.221 1.00 98.38 475 SER A C 1
ATOM 3633 O O . SER A 1 475 ? 30.891 -6.442 -17.705 1.00 98.38 475 SER A O 1
ATOM 3635 N N . LEU A 1 476 ? 29.443 -4.725 -17.567 1.00 98.56 476 LEU A N 1
ATOM 3636 C CA . LEU A 1 476 ? 28.490 -5.219 -18.557 1.00 98.56 476 LEU A CA 1
ATOM 3637 C C . LEU A 1 476 ? 29.126 -5.328 -19.951 1.00 98.56 476 LEU A C 1
ATOM 3639 O O . LEU A 1 476 ? 29.050 -6.387 -20.563 1.00 98.56 476 LEU A O 1
ATOM 3643 N N . ILE A 1 477 ? 29.797 -4.286 -20.450 1.00 98.62 477 ILE A N 1
ATOM 3644 C CA . ILE A 1 477 ? 30.459 -4.332 -21.766 1.00 98.62 477 ILE A CA 1
ATOM 3645 C C . ILE A 1 477 ? 31.533 -5.434 -21.799 1.00 98.62 477 ILE A C 1
ATOM 3647 O O . ILE A 1 477 ? 31.660 -6.146 -22.795 1.00 98.62 477 ILE A O 1
ATOM 3651 N N . ASN A 1 478 ? 32.251 -5.654 -20.694 1.00 98.50 478 ASN A N 1
ATOM 3652 C CA . ASN A 1 478 ? 33.265 -6.704 -20.600 1.00 98.50 478 ASN A CA 1
ATOM 3653 C C . ASN A 1 478 ? 32.693 -8.135 -20.638 1.00 98.50 478 ASN A C 1
ATOM 3655 O O . ASN A 1 478 ? 33.402 -9.048 -21.068 1.00 98.50 478 ASN A O 1
ATOM 3659 N N . VAL A 1 479 ? 31.411 -8.347 -20.311 1.00 98.44 479 VAL A N 1
ATOM 3660 C CA . VAL A 1 479 ? 30.707 -9.617 -20.589 1.00 98.44 479 VAL A CA 1
ATOM 3661 C C . VAL A 1 479 ? 30.605 -9.859 -22.102 1.00 98.44 479 VAL A C 1
ATOM 3663 O O . VAL A 1 479 ? 30.912 -10.956 -22.573 1.00 98.44 479 VAL A O 1
ATOM 3666 N N . PHE A 1 480 ? 30.261 -8.826 -22.880 1.00 98.50 480 PHE A N 1
ATOM 3667 C CA . PHE A 1 480 ? 30.158 -8.902 -24.343 1.00 98.50 480 PHE A CA 1
ATOM 3668 C C . PHE A 1 480 ? 31.535 -9.010 -25.008 1.00 98.50 480 PHE A C 1
ATOM 3670 O O . PHE A 1 480 ? 31.704 -9.844 -25.899 1.00 98.50 480 PHE A O 1
ATOM 3677 N N . ALA A 1 481 ? 32.541 -8.264 -24.537 1.00 97.94 481 ALA A N 1
ATOM 3678 C CA . ALA A 1 481 ? 33.927 -8.394 -25.000 1.00 97.94 481 ALA A CA 1
ATOM 3679 C C . ALA A 1 481 ? 34.474 -9.809 -24.740 1.00 97.94 481 ALA A C 1
ATOM 3681 O O . ALA A 1 481 ? 35.049 -10.426 -25.635 1.00 97.94 481 ALA A O 1
ATOM 3682 N N . SER A 1 482 ? 34.190 -10.380 -23.562 1.00 96.94 482 SER A N 1
ATOM 3683 C CA . SER A 1 482 ? 34.515 -11.775 -23.238 1.00 96.94 482 SER A CA 1
ATOM 3684 C C . SER A 1 482 ? 33.773 -12.786 -24.122 1.00 96.94 482 SER A C 1
ATOM 3686 O O . SER A 1 482 ? 34.281 -13.886 -24.339 1.00 96.94 482 SER A O 1
ATOM 3688 N N . GLY A 1 483 ? 32.577 -12.462 -24.624 1.00 94.50 483 GLY A N 1
ATOM 3689 C CA . GLY A 1 483 ? 31.891 -13.256 -25.649 1.00 94.50 483 GLY A CA 1
ATOM 3690 C C . GLY A 1 483 ? 32.576 -13.161 -27.016 1.00 94.50 483 GLY A C 1
ATOM 3691 O O . GLY A 1 483 ? 32.869 -14.188 -27.620 1.00 94.50 483 GLY A O 1
ATOM 3692 N N . ALA A 1 484 ? 32.944 -11.950 -27.440 1.00 95.69 484 ALA A N 1
ATOM 3693 C CA . ALA A 1 484 ? 33.650 -11.676 -28.696 1.00 95.69 484 ALA A CA 1
ATOM 3694 C C . ALA A 1 484 ? 35.135 -12.090 -28.703 1.00 95.69 484 ALA A C 1
ATOM 3696 O O . ALA A 1 484 ? 35.820 -11.908 -29.705 1.00 95.69 484 ALA A O 1
ATOM 3697 N N . SER A 1 485 ? 35.653 -12.634 -27.595 1.00 94.56 485 SER A N 1
ATOM 3698 C CA . SER A 1 485 ? 37.087 -12.911 -27.388 1.00 94.56 485 SER A CA 1
ATOM 3699 C C . SER A 1 485 ? 37.987 -11.675 -27.573 1.00 94.56 485 SER A C 1
ATOM 3701 O O . SER A 1 485 ? 39.164 -11.793 -27.913 1.00 94.56 485 SER A O 1
ATOM 3703 N N . ALA A 1 486 ? 37.428 -10.488 -27.333 1.00 96.00 486 ALA A N 1
ATOM 3704 C CA . ALA A 1 486 ? 38.107 -9.203 -27.407 1.00 96.00 486 ALA A CA 1
ATOM 3705 C C . ALA A 1 486 ? 38.760 -8.827 -26.065 1.00 96.00 486 ALA A C 1
ATOM 3707 O O . ALA A 1 486 ? 38.400 -9.344 -25.004 1.00 96.00 486 ALA A O 1
ATOM 3708 N N . SER A 1 487 ? 39.707 -7.887 -26.108 1.00 94.56 487 SER A N 1
ATOM 3709 C CA . SER A 1 487 ? 40.298 -7.294 -24.904 1.00 94.56 487 SER A CA 1
ATOM 3710 C C . SER A 1 487 ? 39.232 -6.604 -24.038 1.00 94.56 487 SER A C 1
ATOM 3712 O O . SER A 1 487 ? 38.343 -5.953 -24.589 1.00 94.56 487 SER A O 1
ATOM 3714 N N . PRO A 1 488 ? 39.321 -6.688 -22.697 1.00 95.44 488 PRO A N 1
ATOM 3715 C CA . PRO A 1 488 ? 38.437 -5.937 -21.815 1.00 95.44 488 PRO A CA 1
ATOM 3716 C C . PRO A 1 488 ? 38.729 -4.432 -21.896 1.00 95.44 488 PRO A C 1
ATOM 3718 O O . PRO A 1 488 ? 39.888 -4.022 -21.981 1.00 95.44 488 PRO A O 1
ATOM 3721 N N . ILE A 1 489 ? 37.674 -3.623 -21.815 1.00 96.81 489 ILE A N 1
ATOM 3722 C CA . ILE A 1 489 ? 37.741 -2.162 -21.744 1.00 96.81 489 ILE A CA 1
ATOM 3723 C C . ILE A 1 489 ? 37.827 -1.658 -20.296 1.00 96.81 489 ILE A C 1
ATOM 3725 O O . ILE A 1 489 ? 37.532 -2.376 -19.332 1.00 96.81 489 ILE A O 1
ATOM 3729 N N . SER A 1 490 ? 38.186 -0.385 -20.160 1.00 96.81 490 SER A N 1
ATOM 3730 C CA . SER A 1 490 ? 38.280 0.373 -18.916 1.00 96.81 490 SER A CA 1
ATOM 3731 C C . SER A 1 490 ? 37.350 1.597 -18.919 1.00 96.81 490 SER A C 1
ATOM 3733 O O . SER A 1 490 ? 36.669 1.895 -19.897 1.00 96.81 490 SER A O 1
ATOM 3735 N N . LEU A 1 491 ? 37.353 2.360 -17.820 1.00 95.00 491 LEU A N 1
ATOM 3736 C CA . LEU A 1 491 ? 36.649 3.647 -17.736 1.00 95.00 491 LEU A CA 1
ATOM 3737 C C . LEU A 1 491 ? 37.203 4.716 -18.699 1.00 95.00 491 LEU A C 1
ATOM 3739 O O . LEU A 1 491 ? 36.492 5.671 -18.992 1.00 95.00 491 LEU A O 1
ATOM 3743 N N . ALA A 1 492 ? 38.447 4.577 -19.175 1.00 94.88 492 ALA A N 1
ATOM 3744 C CA . ALA A 1 492 ? 39.070 5.527 -20.102 1.00 94.88 492 ALA A CA 1
ATOM 3745 C C . ALA A 1 492 ? 38.630 5.326 -21.565 1.00 94.88 492 ALA A C 1
ATOM 3747 O O . ALA A 1 492 ? 38.841 6.210 -22.390 1.00 94.88 492 ALA A O 1
ATOM 3748 N N . ASP A 1 493 ? 38.010 4.184 -21.872 1.00 94.38 493 ASP A N 1
ATOM 3749 C CA . ASP A 1 493 ? 37.528 3.821 -23.210 1.00 94.38 493 ASP A CA 1
ATOM 3750 C C . ASP A 1 493 ? 36.061 4.243 -23.442 1.00 94.38 493 ASP A C 1
ATOM 3752 O O . ASP A 1 493 ? 35.523 4.085 -24.538 1.00 94.38 493 ASP A O 1
ATOM 3756 N N . LEU A 1 494 ? 35.399 4.788 -22.412 1.00 95.25 494 LEU A N 1
ATOM 3757 C CA . LEU A 1 494 ? 34.047 5.335 -22.508 1.00 95.25 494 LEU A CA 1
ATOM 3758 C C . LEU A 1 494 ? 34.082 6.744 -23.123 1.00 95.25 494 LEU A C 1
ATOM 3760 O O . LEU A 1 494 ? 34.789 7.625 -22.638 1.00 95.25 494 LEU A O 1
ATOM 3764 N N . ALA A 1 495 ? 33.259 6.978 -24.145 1.00 93.62 495 ALA A N 1
ATOM 3765 C CA . ALA A 1 495 ? 33.085 8.282 -24.786 1.00 93.62 495 ALA A CA 1
ATOM 3766 C C . ALA A 1 495 ? 31.599 8.659 -24.856 1.00 93.62 495 ALA A C 1
ATOM 3768 O O . ALA A 1 495 ? 30.750 7.790 -25.041 1.00 93.62 495 ALA A O 1
ATOM 3769 N N . GLU A 1 496 ? 31.278 9.948 -24.727 1.00 92.12 496 GLU A N 1
ATOM 3770 C CA . GLU A 1 496 ? 29.892 10.433 -24.781 1.00 92.12 496 GLU A CA 1
ATOM 3771 C C . GLU A 1 496 ? 29.261 10.235 -26.180 1.00 92.12 496 GLU A C 1
ATOM 3773 O O . GLU A 1 496 ? 29.939 10.421 -27.200 1.00 92.12 496 GLU A O 1
ATOM 3778 N N . PRO A 1 497 ? 27.967 9.863 -26.264 1.00 90.56 497 PRO A N 1
ATOM 3779 C CA . PRO A 1 497 ? 27.275 9.690 -27.538 1.00 90.56 497 PRO A CA 1
ATOM 3780 C C . PRO A 1 497 ? 27.026 11.047 -28.214 1.00 90.56 497 PRO A C 1
ATOM 3782 O O . PRO A 1 497 ? 26.636 12.019 -27.573 1.00 90.56 497 PRO A O 1
ATOM 3785 N N . LYS A 1 498 ? 27.244 11.111 -29.533 1.00 87.38 498 LYS A N 1
ATOM 3786 C CA . LYS A 1 498 ? 27.140 12.354 -30.328 1.00 87.38 498 LYS A CA 1
ATOM 3787 C C . LYS A 1 498 ? 25.753 12.609 -30.923 1.00 87.38 498 LYS A C 1
ATOM 3789 O O . LYS A 1 498 ? 25.439 13.736 -31.289 1.00 87.38 498 LYS A O 1
ATOM 3794 N N . GLU A 1 499 ? 24.952 11.559 -31.042 1.00 87.25 499 GLU A N 1
ATOM 3795 C CA . GLU A 1 499 ? 23.623 11.541 -31.655 1.00 87.25 499 GLU A CA 1
ATOM 3796 C C . GLU A 1 499 ? 22.669 10.809 -30.701 1.00 87.25 499 GLU A C 1
ATOM 3798 O O . GLU A 1 499 ? 23.128 10.016 -29.881 1.00 87.25 499 GLU A O 1
ATOM 3803 N N . SER A 1 500 ? 21.357 11.058 -30.774 1.00 90.38 500 SER A N 1
ATOM 3804 C CA . SER A 1 500 ? 20.355 10.411 -29.906 1.00 90.38 500 SER A CA 1
ATOM 3805 C C . SER A 1 500 ? 19.577 9.337 -30.666 1.00 90.38 500 SER A C 1
ATOM 3807 O O . SER A 1 500 ? 19.090 9.597 -31.763 1.00 90.38 500 SER A O 1
ATOM 3809 N N . SER A 1 501 ? 19.391 8.167 -30.048 1.00 94.50 501 SER A N 1
ATOM 3810 C CA . SER A 1 501 ? 18.623 7.039 -30.609 1.00 94.50 501 SER A CA 1
ATOM 3811 C C . SER A 1 501 ? 17.098 7.203 -30.483 1.00 94.50 501 SER A C 1
ATOM 3813 O O . SER A 1 501 ? 16.341 6.274 -30.775 1.00 94.50 501 SER A O 1
ATOM 3815 N N . ILE A 1 502 ? 16.637 8.378 -30.041 1.00 96.38 502 ILE A N 1
ATOM 3816 C CA . ILE A 1 502 ? 15.232 8.793 -30.062 1.00 96.38 502 ILE A CA 1
ATOM 3817 C C . ILE A 1 502 ? 14.988 9.538 -31.390 1.00 96.38 502 ILE A C 1
ATOM 3819 O O . ILE A 1 502 ? 15.630 10.568 -31.613 1.00 96.38 502 ILE A O 1
ATOM 3823 N N . PRO A 1 503 ? 14.070 9.081 -32.266 1.00 95.19 503 PRO A N 1
ATOM 3824 C CA . PRO A 1 503 ? 13.745 9.778 -33.514 1.00 95.19 503 PRO A CA 1
ATOM 3825 C C . PRO A 1 503 ? 13.203 11.191 -33.263 1.00 95.19 503 PRO A C 1
ATOM 3827 O O . PRO A 1 503 ? 12.432 11.384 -32.327 1.00 95.19 503 PRO A O 1
ATOM 3830 N N . ASP A 1 504 ? 13.535 12.173 -34.111 1.00 94.62 504 ASP A N 1
ATOM 3831 C CA . ASP A 1 504 ? 13.154 13.584 -33.894 1.00 94.62 504 ASP A CA 1
ATOM 3832 C C . ASP A 1 504 ? 11.644 13.801 -33.713 1.00 94.62 504 ASP A C 1
ATOM 3834 O O . ASP A 1 504 ? 11.236 14.520 -32.806 1.00 94.62 504 ASP A O 1
ATOM 3838 N N . ALA A 1 505 ? 10.811 13.117 -34.505 1.00 94.75 505 ALA A N 1
ATOM 3839 C CA . ALA A 1 505 ? 9.348 13.175 -34.392 1.00 94.75 505 ALA A CA 1
ATOM 3840 C C . ALA A 1 505 ? 8.794 12.608 -33.065 1.00 94.75 505 ALA A C 1
ATOM 3842 O O . ALA A 1 505 ? 7.642 12.865 -32.718 1.00 94.75 505 ALA A O 1
ATOM 3843 N N . MET A 1 506 ? 9.611 11.847 -32.329 1.00 97.00 506 MET A N 1
ATOM 3844 C CA . MET A 1 506 ? 9.272 11.221 -31.049 1.00 97.00 506 MET A CA 1
ATOM 3845 C C . MET A 1 506 ? 9.966 11.893 -29.856 1.00 97.00 506 MET A C 1
ATOM 3847 O O . MET A 1 506 ? 9.814 11.416 -28.732 1.00 97.00 506 MET A O 1
ATOM 3851 N N . LYS A 1 507 ? 10.714 12.988 -30.055 1.00 96.94 507 LYS A N 1
ATOM 3852 C CA . LYS A 1 507 ? 11.294 13.778 -28.956 1.00 96.94 507 LYS A CA 1
ATOM 3853 C C . LYS A 1 507 ? 10.221 14.658 -28.316 1.00 96.94 507 LYS A C 1
ATOM 3855 O O . LYS A 1 507 ? 9.413 15.272 -29.010 1.00 96.94 507 LYS A O 1
ATOM 3860 N N . ARG A 1 508 ? 10.229 14.752 -26.986 1.00 97.44 508 ARG A N 1
ATOM 3861 C CA . ARG A 1 508 ? 9.349 15.662 -26.245 1.00 97.44 508 ARG A CA 1
ATOM 3862 C C . ARG A 1 508 ? 9.752 17.114 -26.494 1.00 97.44 508 ARG A C 1
ATOM 3864 O O . ARG A 1 508 ? 10.907 17.478 -26.288 1.00 97.44 508 ARG A O 1
ATOM 3871 N N . THR A 1 509 ? 8.783 17.945 -26.866 1.00 94.56 509 THR A N 1
ATOM 3872 C CA . THR A 1 509 ? 8.952 19.404 -27.000 1.00 94.56 509 THR A CA 1
ATOM 3873 C C . THR A 1 509 ? 8.191 20.200 -25.938 1.00 94.56 509 THR A C 1
ATOM 3875 O O . THR A 1 509 ? 8.453 21.387 -25.762 1.00 94.56 509 THR A O 1
ATOM 3878 N N . THR A 1 510 ? 7.250 19.574 -25.227 1.00 94.62 510 THR A N 1
ATOM 3879 C CA . THR A 1 510 ? 6.474 20.196 -24.146 1.00 94.62 510 THR A CA 1
ATOM 3880 C C . THR A 1 510 ? 7.214 20.164 -22.812 1.00 94.62 510 THR A C 1
ATOM 3882 O O . THR A 1 510 ? 7.896 19.194 -22.474 1.00 94.62 510 THR A O 1
ATOM 3885 N N . SER A 1 511 ? 7.047 21.216 -22.010 1.00 95.50 511 SER A N 1
ATOM 3886 C CA . SER A 1 511 ? 7.480 21.217 -20.612 1.00 95.50 511 SER A CA 1
ATOM 3887 C C . SER A 1 511 ? 6.647 20.245 -19.762 1.00 95.50 511 SER A C 1
ATOM 3889 O O . SER A 1 511 ? 5.563 19.803 -20.151 1.00 95.50 511 SER A O 1
ATOM 3891 N N . PHE A 1 512 ? 7.169 19.895 -18.587 1.00 97.81 512 PHE A N 1
ATOM 3892 C CA . PHE A 1 512 ? 6.493 19.066 -17.590 1.00 97.81 512 PHE A CA 1
ATOM 3893 C C . PHE A 1 512 ? 6.820 19.560 -16.176 1.00 97.81 512 PHE A C 1
ATOM 3895 O O . PHE A 1 512 ? 7.799 20.278 -15.977 1.00 97.81 512 PHE A O 1
ATOM 3902 N N . LEU A 1 513 ? 5.974 19.197 -15.207 1.00 97.19 513 LEU A N 1
ATOM 3903 C CA . LEU A 1 513 ? 6.050 19.610 -13.798 1.00 97.19 513 LEU A CA 1
ATOM 3904 C C . LEU A 1 513 ? 6.224 21.139 -13.581 1.00 97.19 513 LEU A C 1
ATOM 3906 O O . LEU A 1 513 ? 7.084 21.549 -12.797 1.00 97.19 513 LEU A O 1
ATOM 3910 N N . PRO A 1 514 ? 5.418 22.010 -14.232 1.00 94.62 514 PRO A N 1
ATOM 3911 C CA . PRO A 1 514 ? 5.537 23.465 -14.079 1.00 94.62 514 PRO A CA 1
ATOM 3912 C C . PRO A 1 514 ? 5.070 23.979 -12.706 1.00 94.62 514 PRO A C 1
ATOM 3914 O O . PRO A 1 514 ? 5.393 25.104 -12.331 1.00 94.62 514 PRO A O 1
ATOM 3917 N N . HIS A 1 515 ? 4.302 23.183 -11.952 1.00 93.00 515 HIS A N 1
ATOM 3918 C CA . HIS A 1 515 ? 3.762 23.590 -10.656 1.00 93.00 515 HIS A CA 1
ATOM 3919 C C . HIS A 1 515 ? 4.890 23.848 -9.626 1.00 93.00 515 HIS A C 1
ATOM 3921 O O . HIS A 1 515 ? 5.826 23.040 -9.540 1.00 93.00 515 HIS A O 1
ATOM 3927 N N . PRO A 1 516 ? 4.825 24.916 -8.798 1.00 91.12 516 PRO A N 1
ATOM 3928 C CA . PRO A 1 516 ? 5.932 25.289 -7.918 1.00 91.12 516 PRO A CA 1
ATOM 3929 C C . PRO A 1 516 ? 6.364 24.232 -6.895 1.00 91.12 516 PRO A C 1
ATOM 3931 O O . PRO A 1 516 ? 7.513 24.284 -6.468 1.00 91.12 516 PRO A O 1
ATOM 3934 N N . VAL A 1 517 ? 5.519 23.257 -6.525 1.00 93.81 517 VAL A N 1
ATOM 3935 C CA . VAL A 1 517 ? 5.925 22.181 -5.592 1.00 93.81 517 VAL A CA 1
ATOM 3936 C C . VAL A 1 517 ? 7.145 21.409 -6.109 1.00 93.81 517 VAL A C 1
ATOM 3938 O O . VAL A 1 517 ? 8.100 21.204 -5.368 1.00 93.81 517 VAL A O 1
ATOM 3941 N N . PHE A 1 518 ? 7.189 21.100 -7.410 1.00 97.94 518 PHE A N 1
ATOM 3942 C CA . PHE A 1 518 ? 8.296 20.376 -8.050 1.00 97.94 518 PHE A CA 1
ATOM 3943 C C . PHE A 1 518 ? 9.553 21.238 -8.255 1.00 97.94 518 PHE A C 1
ATOM 3945 O O . PHE A 1 518 ? 10.534 20.777 -8.835 1.00 97.94 518 PHE A O 1
ATOM 3952 N N . ASN A 1 519 ? 9.522 22.499 -7.812 1.00 94.69 519 ASN A N 1
ATOM 3953 C CA . ASN A 1 519 ? 10.535 23.519 -8.074 1.00 94.69 519 ASN A CA 1
ATOM 3954 C C . ASN A 1 519 ? 10.944 24.292 -6.792 1.00 94.69 519 ASN A C 1
ATOM 3956 O O . ASN A 1 519 ? 11.585 25.335 -6.897 1.00 94.69 519 ASN A O 1
ATOM 3960 N N . LYS A 1 520 ? 10.561 23.807 -5.595 1.00 89.94 520 LYS A N 1
ATOM 3961 C CA . LYS A 1 520 ? 10.770 24.484 -4.291 1.00 89.94 520 LYS A CA 1
ATOM 3962 C C . LYS A 1 520 ? 11.469 23.657 -3.200 1.00 89.94 520 LYS A C 1
ATOM 3964 O O . LYS A 1 520 ? 11.801 24.216 -2.161 1.00 89.94 520 LYS A O 1
ATOM 3969 N N . HIS A 1 521 ? 11.648 22.348 -3.382 1.00 93.00 521 HIS A N 1
ATOM 3970 C CA . HIS A 1 521 ? 12.062 21.440 -2.299 1.00 93.00 521 HIS A CA 1
ATOM 3971 C C . HIS A 1 521 ? 13.213 20.517 -2.728 1.00 93.00 521 HIS A C 1
ATOM 3973 O O . HIS A 1 521 ? 13.109 19.293 -2.653 1.00 93.00 521 HIS A O 1
ATOM 3979 N N . HIS A 1 522 ? 14.292 21.118 -3.243 1.00 93.75 522 HIS A N 1
ATOM 3980 C CA . HIS A 1 522 ? 15.411 20.403 -3.881 1.00 93.75 522 HIS A CA 1
ATOM 3981 C C . HIS A 1 522 ? 16.613 20.181 -2.956 1.00 93.75 522 HIS A C 1
ATOM 3983 O O . HIS A 1 522 ? 17.403 19.272 -3.205 1.00 93.75 522 HIS A O 1
ATOM 3989 N N . SER A 1 523 ? 16.774 20.966 -1.885 1.00 90.88 523 SER A N 1
ATOM 3990 C CA . SER A 1 523 ? 17.720 20.622 -0.817 1.00 90.88 523 SER A CA 1
ATOM 3991 C C . SER A 1 523 ? 17.124 19.583 0.136 1.00 90.88 523 SER A C 1
ATOM 3993 O O . SER A 1 523 ? 15.907 19.498 0.325 1.00 90.88 523 SER A O 1
ATOM 3995 N N . GLU A 1 524 ? 17.987 18.803 0.792 1.00 89.69 524 GLU A N 1
ATOM 3996 C CA . GLU A 1 524 ? 17.540 17.812 1.776 1.00 89.69 524 GLU A CA 1
ATOM 3997 C C . GLU A 1 524 ? 16.818 18.468 2.968 1.00 89.69 524 GLU A C 1
ATOM 3999 O O . GLU A 1 524 ? 15.835 17.920 3.463 1.00 89.69 524 GLU A O 1
ATOM 4004 N N . THR A 1 525 ? 17.223 19.679 3.370 1.00 81.12 525 THR A N 1
ATOM 4005 C CA . THR A 1 525 ? 16.565 20.456 4.434 1.00 81.12 525 THR A CA 1
ATOM 4006 C C . THR A 1 525 ? 15.157 20.911 4.042 1.00 81.12 525 THR A C 1
ATOM 4008 O O . THR A 1 525 ? 14.233 20.774 4.844 1.00 81.12 525 THR A O 1
ATOM 4011 N N . GLU A 1 526 ? 14.952 21.420 2.822 1.00 85.75 526 GLU A N 1
ATOM 4012 C CA . GLU A 1 526 ? 13.615 21.811 2.340 1.00 85.75 526 GLU A CA 1
ATOM 4013 C C . GLU A 1 526 ? 12.699 20.593 2.188 1.00 85.75 526 GLU A C 1
ATOM 4015 O O . GLU A 1 526 ? 11.538 20.647 2.590 1.00 85.75 526 GLU A O 1
ATOM 4020 N N . MET A 1 527 ? 13.225 19.481 1.663 1.00 95.81 527 MET A N 1
ATOM 4021 C CA . MET A 1 527 ? 12.494 18.218 1.539 1.00 95.81 527 MET A CA 1
ATOM 4022 C C . MET A 1 527 ? 12.112 17.649 2.914 1.00 95.81 527 MET A C 1
ATOM 4024 O O . MET A 1 527 ? 10.957 17.291 3.133 1.00 95.81 527 MET A O 1
ATOM 4028 N N . LEU A 1 528 ? 13.035 17.640 3.881 1.00 87.94 528 LEU A N 1
ATOM 4029 C CA . LEU A 1 528 ? 12.761 17.239 5.264 1.00 87.94 528 LEU A CA 1
ATOM 4030 C C . LEU A 1 528 ? 11.676 18.120 5.906 1.00 87.94 528 LEU A C 1
ATOM 4032 O O . LEU A 1 528 ? 10.753 17.598 6.536 1.00 87.94 528 LEU A O 1
ATOM 4036 N N . ARG A 1 529 ? 11.749 19.446 5.712 1.00 81.25 529 ARG A N 1
ATOM 4037 C CA . ARG A 1 529 ? 10.731 20.399 6.189 1.00 81.25 529 ARG A CA 1
ATOM 4038 C C . ARG A 1 529 ? 9.375 20.149 5.532 1.00 81.25 529 ARG A C 1
ATOM 4040 O O . ARG A 1 529 ? 8.377 20.128 6.248 1.00 81.25 529 ARG A O 1
ATOM 4047 N N . TYR A 1 530 ? 9.327 19.889 4.224 1.00 92.88 530 TYR A N 1
ATOM 4048 C CA . TYR A 1 530 ? 8.083 19.603 3.503 1.00 92.88 530 TYR A CA 1
ATOM 4049 C C . TYR A 1 530 ? 7.449 18.273 3.942 1.00 92.88 530 TYR A C 1
ATOM 4051 O O . TYR A 1 530 ? 6.279 18.253 4.324 1.00 92.88 530 TYR A O 1
ATOM 4059 N N . ILE A 1 531 ? 8.225 17.183 4.010 1.00 95.94 531 ILE A N 1
ATOM 4060 C CA . ILE A 1 531 ? 7.754 15.872 4.495 1.00 95.94 531 ILE A CA 1
ATOM 4061 C C . ILE A 1 531 ? 7.204 15.981 5.926 1.00 95.94 531 ILE A C 1
ATOM 4063 O O . ILE A 1 531 ? 6.139 15.435 6.218 1.00 95.94 531 ILE A O 1
ATOM 4067 N N . ASN A 1 532 ? 7.889 16.711 6.814 1.00 87.50 532 ASN A N 1
ATOM 4068 C CA . ASN A 1 532 ? 7.431 16.935 8.187 1.00 87.50 532 ASN A CA 1
ATOM 4069 C C . ASN A 1 532 ? 6.177 17.833 8.252 1.00 87.50 532 ASN A C 1
ATOM 4071 O O . ASN A 1 532 ? 5.256 17.553 9.020 1.00 87.50 532 ASN A O 1
ATOM 4075 N N . HIS A 1 533 ? 6.106 18.878 7.422 1.00 84.44 533 HIS A N 1
ATOM 4076 C CA . HIS A 1 533 ? 4.940 19.756 7.312 1.00 84.44 533 HIS A CA 1
ATOM 4077 C C . HIS A 1 533 ? 3.691 18.998 6.841 1.00 84.44 533 HIS A C 1
ATOM 4079 O O . HIS A 1 533 ? 2.609 19.230 7.379 1.00 84.44 533 HIS A O 1
ATOM 4085 N N . LEU A 1 534 ? 3.821 18.048 5.908 1.00 90.56 534 LEU A N 1
ATOM 4086 C CA . LEU A 1 534 ? 2.704 17.179 5.528 1.00 90.56 534 LEU A CA 1
ATOM 4087 C C . LEU A 1 534 ? 2.369 16.164 6.625 1.00 90.56 534 LEU A C 1
ATOM 4089 O O . LEU A 1 534 ? 1.199 16.028 6.968 1.00 90.56 534 LEU A O 1
ATOM 4093 N N . ALA A 1 535 ? 3.365 15.519 7.242 1.00 90.31 535 ALA A N 1
ATOM 4094 C CA . ALA A 1 535 ? 3.133 14.574 8.339 1.00 90.31 535 ALA A CA 1
ATOM 4095 C C . ALA A 1 535 ? 2.362 15.204 9.518 1.00 90.31 535 ALA A C 1
ATOM 4097 O O . ALA A 1 535 ? 1.508 14.554 10.111 1.00 90.31 535 ALA A O 1
ATOM 4098 N N . SER A 1 536 ? 2.590 16.489 9.822 1.00 81.50 536 SER A N 1
ATOM 4099 C CA . SER A 1 536 ? 1.843 17.208 10.870 1.00 81.50 536 SER A CA 1
ATOM 4100 C C . SER A 1 536 ? 0.366 17.500 10.549 1.00 81.50 536 SER A C 1
ATOM 4102 O O . SER A 1 536 ? -0.376 17.887 11.448 1.00 81.50 536 SER A O 1
ATOM 4104 N N . LYS A 1 537 ? -0.083 17.292 9.300 1.00 81.62 537 LYS A N 1
ATOM 4105 C CA . LYS A 1 537 ? -1.495 17.402 8.873 1.00 81.62 537 LYS A CA 1
ATOM 4106 C C . LYS A 1 537 ? -2.259 16.068 8.968 1.00 81.62 537 LYS A C 1
ATOM 4108 O O . LYS A 1 537 ? -3.444 16.023 8.631 1.00 81.62 537 LYS A O 1
ATOM 4113 N N . ASP A 1 538 ? -1.588 14.992 9.385 1.00 88.19 538 ASP A N 1
ATOM 4114 C CA . ASP A 1 538 ? -2.044 13.604 9.270 1.00 88.19 538 ASP A CA 1
ATOM 4115 C C . ASP A 1 538 ? -2.096 12.894 10.639 1.00 88.19 538 ASP A C 1
ATOM 4117 O O . ASP A 1 538 ? -1.067 12.685 11.285 1.00 88.19 538 ASP A O 1
ATOM 4121 N N . LEU A 1 539 ? -3.285 12.455 11.070 1.00 81.69 539 LEU A N 1
ATOM 4122 C CA . LEU A 1 539 ? -3.429 11.617 12.270 1.00 81.69 539 LEU A CA 1
ATOM 4123 C C . LEU A 1 539 ? -3.125 10.150 11.917 1.00 81.69 539 LEU A C 1
ATOM 4125 O O . LEU A 1 539 ? -3.651 9.600 10.947 1.00 81.69 539 LEU A O 1
ATOM 4129 N N . SER A 1 540 ? -2.262 9.526 12.716 1.00 91.19 540 SER A N 1
ATOM 4130 C CA . SER A 1 540 ? -1.687 8.186 12.524 1.00 91.19 540 SER A CA 1
ATOM 4131 C C . SER A 1 540 ? -1.537 7.455 13.870 1.00 91.19 540 SER A C 1
ATOM 4133 O O . SER A 1 540 ? -1.664 8.094 14.915 1.00 91.19 540 SER A O 1
ATOM 4135 N N . LEU A 1 541 ? -1.223 6.150 13.886 1.00 88.69 541 LEU A N 1
ATOM 4136 C CA . LEU A 1 541 ? -1.087 5.369 15.138 1.00 88.69 541 LEU A CA 1
ATOM 4137 C C . LEU A 1 541 ? 0.078 5.839 16.034 1.00 88.69 541 LEU A C 1
ATOM 4139 O O . LEU A 1 541 ? 0.178 5.445 17.189 1.00 88.69 541 LEU A O 1
ATOM 4143 N N . ALA A 1 542 ? 0.945 6.728 15.537 1.00 85.12 542 ALA A N 1
ATOM 4144 C CA . ALA A 1 542 ? 1.932 7.437 16.354 1.00 85.12 542 ALA A CA 1
ATOM 4145 C C . ALA A 1 542 ? 1.323 8.538 17.260 1.00 85.12 542 ALA A C 1
ATOM 4147 O O . ALA A 1 542 ? 2.057 9.158 18.032 1.00 85.12 542 ALA A O 1
ATOM 4148 N N . HIS A 1 543 ? 0.015 8.808 17.149 1.00 79.38 543 HIS A N 1
ATOM 4149 C CA . HIS A 1 543 ? -0.696 9.870 17.870 1.00 79.38 543 HIS A CA 1
ATOM 4150 C C . HIS A 1 543 ? -1.748 9.343 18.862 1.00 79.38 543 HIS A C 1
ATOM 4152 O O . HIS A 1 543 ? -1.776 9.802 20.003 1.00 79.38 543 HIS A O 1
ATOM 4158 N N . ALA A 1 544 ? -2.626 8.441 18.414 1.00 79.00 544 ALA A N 1
ATOM 4159 C CA . ALA A 1 544 ? -3.753 7.890 19.173 1.00 79.00 544 ALA A CA 1
ATOM 4160 C C . ALA A 1 544 ? -4.313 6.637 18.472 1.00 79.00 544 ALA A C 1
ATOM 4162 O O . ALA A 1 544 ? -4.026 6.413 17.290 1.00 79.00 544 ALA A O 1
ATOM 4163 N N . MET A 1 545 ? -5.172 5.883 19.165 1.00 88.25 545 MET A N 1
ATOM 4164 C CA . MET A 1 545 ? -5.930 4.770 18.573 1.00 88.25 545 MET A CA 1
ATOM 4165 C C . MET A 1 545 ? -6.753 5.221 17.353 1.00 88.25 545 MET A C 1
ATOM 4167 O O . MET A 1 545 ? -7.410 6.267 17.364 1.00 88.25 545 MET A O 1
ATOM 4171 N N . ILE A 1 546 ? -6.786 4.385 16.311 1.00 89.19 546 ILE A N 1
ATOM 4172 C CA . ILE A 1 546 ? -7.641 4.556 15.124 1.00 89.19 546 ILE A CA 1
ATOM 4173 C C . ILE A 1 546 ? -8.617 3.364 15.068 1.00 89.19 546 ILE A C 1
ATOM 4175 O O . ILE A 1 546 ? -8.321 2.366 14.418 1.00 89.19 546 ILE A O 1
ATOM 4179 N N . PRO A 1 547 ? -9.783 3.408 15.741 1.00 88.94 547 PRO A N 1
ATOM 4180 C CA . PRO A 1 547 ? -10.622 2.225 15.951 1.00 88.94 547 PRO A CA 1
ATOM 4181 C C . PRO A 1 547 ? -11.564 1.935 14.764 1.00 88.94 547 PRO A C 1
ATOM 4183 O O . PRO A 1 547 ? -12.784 1.822 14.918 1.00 88.94 547 PRO A O 1
ATOM 4186 N N . LEU A 1 548 ? -11.013 1.874 13.549 1.00 84.69 548 LEU A N 1
ATOM 4187 C CA . LEU A 1 548 ? -11.753 1.624 12.308 1.00 84.69 548 LEU A CA 1
ATOM 4188 C C . LEU A 1 548 ? -12.235 0.164 12.229 1.00 84.69 548 LEU A C 1
ATOM 4190 O O . LEU A 1 548 ? -11.434 -0.737 11.997 1.00 84.69 548 LEU A O 1
ATOM 4194 N N . GLY A 1 549 ? -13.549 -0.045 12.349 1.00 82.25 549 GLY A N 1
ATOM 4195 C CA . GLY A 1 549 ? -14.215 -1.330 12.115 1.00 82.25 549 GLY A CA 1
ATOM 4196 C C . GLY A 1 549 ? -13.877 -1.981 10.769 1.00 82.25 549 GLY A C 1
ATOM 4197 O O . GLY A 1 549 ? -13.753 -1.285 9.753 1.00 82.25 549 GLY A O 1
ATOM 4198 N N . SER A 1 550 ? -13.745 -3.309 10.779 1.00 91.06 550 SER A N 1
ATOM 4199 C CA . SER A 1 550 ? -13.230 -4.174 9.710 1.00 91.06 550 SER A CA 1
ATOM 4200 C C . SER A 1 550 ? -11.932 -3.669 9.054 1.00 91.06 550 SER A C 1
ATOM 4202 O O . SER A 1 550 ? -11.724 -3.843 7.849 1.00 91.06 550 SER A O 1
ATOM 4204 N N . CYS A 1 551 ? -11.036 -3.030 9.814 1.00 85.12 551 CYS A N 1
ATOM 4205 C CA . CYS A 1 551 ? -9.738 -2.548 9.311 1.00 85.12 551 CYS A CA 1
ATOM 4206 C C . CYS A 1 551 ? -8.533 -3.028 10.132 1.00 85.12 551 CYS A C 1
ATOM 4208 O O . CYS A 1 551 ? -7.416 -2.954 9.624 1.00 85.12 551 CYS A O 1
ATOM 4210 N N . THR A 1 552 ? -8.735 -3.522 11.355 1.00 95.75 552 THR A N 1
ATOM 4211 C CA . THR A 1 552 ? -7.708 -4.036 12.275 1.00 95.75 552 THR A CA 1
ATOM 4212 C C . THR A 1 552 ? -6.445 -3.169 12.311 1.00 95.75 552 THR A C 1
ATOM 4214 O O . THR A 1 552 ? -5.368 -3.577 11.874 1.00 95.75 552 THR A O 1
ATOM 4217 N N . MET A 1 553 ? -6.575 -1.950 12.836 1.00 94.31 553 MET A N 1
ATOM 4218 C CA . MET A 1 553 ? -5.495 -0.957 12.955 1.00 94.31 553 MET A CA 1
ATOM 4219 C C . MET A 1 553 ? -4.482 -1.301 14.074 1.00 94.31 553 MET A C 1
ATOM 4221 O O . MET A 1 553 ? -4.231 -0.500 14.968 1.00 94.31 553 MET A O 1
ATOM 4225 N N . LYS A 1 554 ? -3.934 -2.523 14.057 1.00 96.25 554 LYS A N 1
ATOM 4226 C CA . LYS A 1 554 ? -3.007 -3.053 15.073 1.00 96.25 554 LYS A CA 1
ATOM 4227 C C . LYS A 1 554 ? -1.568 -2.551 14.888 1.00 96.25 554 LYS A C 1
ATOM 4229 O O . LYS A 1 554 ? -1.221 -1.990 13.850 1.00 96.25 554 LYS A O 1
ATOM 4234 N N . LEU A 1 555 ? -0.696 -2.846 15.857 1.00 96.12 555 LEU A N 1
ATOM 4235 C CA . LEU A 1 555 ? 0.730 -2.508 15.797 1.00 96.12 555 LEU A CA 1
ATOM 4236 C C . LEU A 1 555 ? 1.426 -3.049 14.528 1.00 96.12 555 LEU A C 1
ATOM 4238 O O . LEU A 1 555 ? 1.563 -4.260 14.345 1.00 96.12 555 LEU A O 1
ATOM 4242 N N . ASN A 1 556 ? 1.987 -2.143 13.721 1.00 97.19 556 ASN A N 1
ATOM 4243 C CA . ASN A 1 556 ? 2.983 -2.460 12.693 1.00 97.19 556 ASN A CA 1
ATOM 4244 C C . ASN A 1 556 ? 4.383 -2.350 13.325 1.00 97.19 556 ASN A C 1
ATOM 4246 O O . ASN A 1 556 ? 4.909 -1.251 13.499 1.00 97.19 556 ASN A O 1
ATOM 4250 N N . SER A 1 557 ? 4.979 -3.466 13.754 1.00 95.81 557 SER A N 1
ATOM 4251 C CA . SER A 1 557 ? 6.157 -3.404 14.631 1.00 95.81 557 SER A CA 1
ATOM 4252 C C . SER A 1 557 ? 7.458 -3.073 13.893 1.00 95.81 557 SER A C 1
ATOM 4254 O O . SER A 1 557 ? 7.781 -3.663 12.861 1.00 95.81 557 SER A O 1
ATOM 4256 N N . THR A 1 558 ? 8.276 -2.185 14.464 1.00 95.88 558 THR A N 1
ATOM 4257 C CA . THR A 1 558 ? 9.559 -1.747 13.882 1.00 95.88 558 THR A CA 1
ATOM 4258 C C . THR A 1 558 ? 10.476 -2.920 13.515 1.00 95.88 558 THR A C 1
ATOM 4260 O O . THR A 1 558 ? 11.100 -2.913 12.455 1.00 95.88 558 THR A O 1
ATOM 4263 N N . SER A 1 559 ? 10.515 -3.970 14.340 1.00 95.62 559 SER A N 1
ATOM 4264 C CA . SER A 1 559 ? 11.323 -5.175 14.100 1.00 95.62 559 SER A CA 1
ATOM 4265 C C . SER A 1 559 ? 10.865 -6.009 12.895 1.00 95.62 559 SER A C 1
ATOM 4267 O O . SER A 1 559 ? 11.689 -6.702 12.298 1.00 95.62 559 SER A O 1
ATOM 4269 N N . SER A 1 560 ? 9.598 -5.891 12.480 1.00 95.75 560 SER A N 1
ATOM 4270 C CA . SER A 1 560 ? 9.081 -6.462 11.225 1.00 95.75 560 SER A CA 1
ATOM 4271 C C . SER A 1 560 ? 9.340 -5.574 9.994 1.00 95.75 560 SER A C 1
ATOM 4273 O O . SER A 1 560 ? 9.485 -6.094 8.890 1.00 95.75 560 SER A O 1
ATOM 4275 N N . MET A 1 561 ? 9.472 -4.254 10.185 1.00 96.62 561 MET A N 1
ATOM 4276 C CA . MET A 1 561 ? 9.726 -3.270 9.118 1.00 96.62 561 MET A CA 1
ATOM 4277 C C . MET A 1 561 ? 11.211 -3.166 8.727 1.00 96.62 561 MET A C 1
ATOM 4279 O O . MET A 1 561 ? 11.536 -2.995 7.554 1.00 96.62 561 MET A O 1
ATOM 4283 N N . ILE A 1 562 ? 12.132 -3.298 9.691 1.00 95.56 562 ILE A N 1
ATOM 4284 C CA . ILE A 1 562 ? 13.589 -3.144 9.488 1.00 95.56 562 ILE A CA 1
ATOM 4285 C C . ILE A 1 562 ? 14.181 -3.980 8.325 1.00 95.56 562 ILE A C 1
ATOM 4287 O O . ILE A 1 562 ? 15.093 -3.476 7.669 1.00 95.56 562 ILE A O 1
ATOM 4291 N N . PRO A 1 563 ? 13.751 -5.229 8.040 1.00 96.38 563 PRO A N 1
ATOM 4292 C CA . PRO A 1 563 ? 14.303 -6.006 6.926 1.00 96.38 563 PRO A CA 1
ATOM 4293 C C . PRO A 1 563 ? 14.007 -5.442 5.528 1.00 96.38 563 PRO A C 1
ATOM 4295 O O . PRO A 1 563 ? 14.736 -5.763 4.590 1.00 96.38 563 PRO A O 1
ATOM 4298 N N . LEU A 1 564 ? 12.969 -4.612 5.372 1.00 94.88 564 LEU A N 1
ATOM 4299 C CA . LEU A 1 564 ? 12.493 -4.132 4.068 1.00 94.88 564 LEU A CA 1
ATOM 4300 C C . LEU A 1 564 ? 13.508 -3.216 3.366 1.00 94.88 564 LEU A C 1
ATOM 4302 O O . LEU A 1 564 ? 13.642 -3.268 2.145 1.00 94.88 564 LEU A O 1
ATOM 4306 N N . SER A 1 565 ? 14.255 -2.407 4.127 1.00 94.38 565 SER A N 1
ATOM 4307 C CA . SER A 1 565 ? 15.301 -1.516 3.604 1.00 94.38 565 SER A CA 1
ATOM 4308 C C . SER A 1 565 ? 16.659 -2.207 3.389 1.00 94.38 565 SER A C 1
ATOM 4310 O O . SER A 1 565 ? 17.629 -1.556 3.000 1.00 94.38 565 SER A O 1
ATOM 4312 N N . TRP A 1 566 ? 16.768 -3.526 3.598 1.00 97.12 566 TRP A N 1
ATOM 4313 C CA . TRP A 1 566 ? 18.001 -4.271 3.315 1.00 97.12 566 TRP A CA 1
ATOM 4314 C C . TRP A 1 566 ? 18.086 -4.645 1.822 1.00 97.12 566 TRP A C 1
ATOM 4316 O O . TRP A 1 566 ? 17.135 -5.236 1.305 1.00 97.12 566 TRP A O 1
ATOM 4326 N N . PRO A 1 567 ? 19.222 -4.417 1.127 1.00 95.75 567 PRO A N 1
ATOM 4327 C CA . PRO A 1 567 ? 19.361 -4.735 -0.302 1.00 95.75 567 PRO A CA 1
ATOM 4328 C C . PRO A 1 567 ? 19.058 -6.196 -0.661 1.00 95.75 567 PRO A C 1
ATOM 4330 O O . PRO A 1 567 ? 18.547 -6.465 -1.744 1.00 95.75 567 PRO A O 1
ATOM 4333 N N . GLN A 1 568 ? 19.300 -7.128 0.269 1.00 96.88 568 GLN A N 1
ATOM 4334 C CA . GLN A 1 568 ? 18.967 -8.553 0.146 1.00 96.88 568 GLN A CA 1
ATOM 4335 C C . GLN A 1 568 ? 17.469 -8.842 -0.075 1.00 96.88 568 GLN A C 1
ATOM 4337 O O . GLN A 1 568 ? 17.120 -9.948 -0.482 1.00 96.88 568 GLN A O 1
ATOM 4342 N N . TYR A 1 569 ? 16.591 -7.877 0.203 1.00 97.31 569 TYR A N 1
ATOM 4343 C CA . TYR A 1 569 ? 15.152 -7.976 -0.032 1.00 97.31 569 TYR A CA 1
ATOM 4344 C C . TYR A 1 569 ? 14.651 -6.839 -0.931 1.00 97.31 569 TYR A C 1
ATOM 4346 O O . TYR A 1 569 ? 13.971 -7.103 -1.924 1.00 97.31 569 TYR A O 1
ATOM 4354 N N . GLY A 1 570 ? 15.019 -5.592 -0.623 1.00 95.06 570 GLY A N 1
ATOM 4355 C CA . GLY A 1 570 ? 14.555 -4.405 -1.343 1.00 95.06 570 GLY A CA 1
ATOM 4356 C C . GLY A 1 570 ? 15.054 -4.296 -2.787 1.00 95.06 570 GLY A C 1
ATOM 4357 O O . GLY A 1 570 ? 14.323 -3.771 -3.621 1.00 95.06 570 GLY A O 1
ATOM 4358 N N . ASN A 1 571 ? 16.242 -4.827 -3.106 1.00 95.12 571 ASN A N 1
ATOM 4359 C CA . ASN A 1 571 ? 16.912 -4.610 -4.399 1.00 95.12 571 ASN A CA 1
ATOM 4360 C C . ASN A 1 571 ? 16.918 -5.863 -5.300 1.00 95.12 571 ASN A C 1
ATOM 4362 O O . ASN A 1 571 ? 17.760 -5.985 -6.188 1.00 95.12 571 ASN A O 1
ATOM 4366 N N . ILE A 1 572 ? 16.000 -6.809 -5.081 1.00 96.75 572 ILE A N 1
ATOM 4367 C CA . ILE A 1 572 ? 15.881 -8.023 -5.901 1.00 96.75 572 ILE A CA 1
ATOM 4368 C C . ILE A 1 572 ? 14.795 -7.816 -6.971 1.00 96.75 572 ILE A C 1
ATOM 4370 O O . ILE A 1 572 ? 13.657 -7.474 -6.652 1.00 96.75 572 ILE A O 1
ATOM 4374 N N . HIS A 1 573 ? 15.139 -8.015 -8.245 1.00 97.75 573 HIS A N 1
ATOM 4375 C CA . HIS A 1 573 ? 14.224 -7.888 -9.393 1.00 97.75 573 HIS A CA 1
ATOM 4376 C C . HIS A 1 573 ? 13.274 -9.103 -9.493 1.00 97.75 573 HIS A C 1
ATOM 4378 O O . HIS A 1 573 ? 13.775 -10.221 -9.390 1.00 97.75 573 HIS A O 1
ATOM 4384 N N . PRO A 1 574 ? 11.947 -8.937 -9.702 1.00 97.25 574 PRO A N 1
ATOM 4385 C CA . PRO A 1 574 ? 10.950 -10.025 -9.639 1.00 97.25 574 PRO A CA 1
ATOM 4386 C C . PRO A 1 574 ? 11.175 -11.214 -10.577 1.00 97.25 574 PRO A C 1
ATOM 4388 O O . PRO A 1 574 ? 10.642 -12.290 -10.320 1.00 97.25 574 PRO A O 1
ATOM 4391 N N . PHE A 1 575 ? 11.933 -11.038 -11.661 1.00 97.25 575 PHE A N 1
ATOM 4392 C CA . PHE A 1 575 ? 12.238 -12.099 -12.625 1.00 97.25 575 PHE A CA 1
ATOM 4393 C C . PHE A 1 575 ? 13.706 -12.560 -12.536 1.00 97.25 575 PHE A C 1
ATOM 4395 O O . PHE A 1 575 ? 14.220 -13.190 -13.459 1.00 97.25 575 PHE A O 1
ATOM 4402 N N . ALA A 1 576 ? 14.396 -12.262 -11.426 1.00 96.19 576 ALA A N 1
ATOM 4403 C CA . ALA A 1 576 ? 15.714 -12.823 -11.142 1.00 96.19 576 ALA A CA 1
ATOM 4404 C C . ALA A 1 576 ? 15.635 -14.363 -10.986 1.00 96.19 576 ALA A C 1
ATOM 4406 O O . ALA A 1 576 ? 14.689 -14.855 -10.357 1.00 96.19 576 ALA A O 1
ATOM 4407 N N . PRO A 1 577 ? 16.610 -15.128 -11.525 1.00 94.75 577 PRO A N 1
ATOM 4408 C CA . PRO A 1 577 ? 16.619 -16.591 -11.473 1.00 94.75 577 PRO A CA 1
ATOM 4409 C C . PRO A 1 577 ? 16.484 -17.187 -10.064 1.00 94.75 577 PRO A C 1
ATOM 4411 O O . PRO A 1 577 ? 17.062 -16.682 -9.103 1.00 94.75 577 PRO A O 1
ATOM 4414 N N . TYR A 1 578 ? 15.774 -18.316 -9.960 1.00 93.12 578 TYR A N 1
ATOM 4415 C CA . TYR A 1 578 ? 15.442 -19.000 -8.698 1.00 93.12 578 TYR A CA 1
ATOM 4416 C C . TYR A 1 578 ? 16.650 -19.228 -7.768 1.00 93.12 578 TYR A C 1
ATOM 4418 O O . TYR A 1 578 ? 16.557 -19.043 -6.554 1.00 93.12 578 TYR A O 1
ATOM 4426 N N . ASP A 1 579 ? 17.816 -19.577 -8.327 1.00 94.69 579 ASP A N 1
ATOM 4427 C CA . ASP A 1 579 ? 19.032 -19.856 -7.554 1.00 94.69 579 ASP A CA 1
ATOM 4428 C C . ASP A 1 579 ? 19.604 -18.619 -6.827 1.00 94.69 579 ASP A C 1
ATOM 4430 O O . ASP A 1 579 ? 20.477 -18.737 -5.958 1.00 94.69 579 ASP A O 1
ATOM 4434 N N . GLN A 1 580 ? 19.115 -17.432 -7.187 1.00 97.50 580 GLN A N 1
ATOM 4435 C CA . GLN A 1 580 ? 19.486 -16.138 -6.629 1.00 97.50 580 GLN A CA 1
ATOM 4436 C C . GLN A 1 580 ? 18.533 -15.679 -5.516 1.00 97.50 580 GLN A C 1
ATOM 4438 O O . GLN A 1 580 ? 18.816 -14.669 -4.878 1.00 97.50 580 GLN A O 1
ATOM 4443 N N . VAL A 1 581 ? 17.423 -16.389 -5.266 1.00 97.31 581 VAL A N 1
ATOM 4444 C CA . VAL A 1 581 ? 16.311 -15.917 -4.411 1.00 97.31 581 VAL A CA 1
ATOM 4445 C C . VAL A 1 581 ? 15.798 -16.961 -3.404 1.00 97.31 581 VAL A C 1
ATOM 4447 O O . VAL A 1 581 ? 14.667 -16.894 -2.921 1.00 97.31 581 VAL A O 1
ATOM 4450 N N . HIS A 1 582 ? 16.653 -17.917 -3.026 1.00 98.12 582 HIS A N 1
ATOM 4451 C CA . HIS A 1 582 ? 16.349 -18.967 -2.041 1.00 98.12 582 HIS A CA 1
ATOM 4452 C C . HIS A 1 582 ? 15.824 -18.433 -0.693 1.00 98.12 582 HIS A C 1
ATOM 4454 O O . HIS A 1 582 ? 14.951 -19.052 -0.078 1.00 98.12 582 HIS A O 1
ATOM 4460 N N . GLY A 1 583 ? 16.322 -17.280 -0.236 1.00 98.12 583 GLY A N 1
ATOM 4461 C CA . GLY A 1 583 ? 15.860 -16.632 0.992 1.00 98.12 583 GLY A CA 1
ATOM 4462 C C . GLY A 1 583 ? 14.412 -16.156 0.881 1.00 98.12 583 GLY A C 1
ATOM 4463 O O . GLY A 1 583 ? 13.612 -16.419 1.778 1.00 98.12 583 GLY A O 1
ATOM 4464 N N . TYR A 1 584 ? 14.053 -15.534 -0.248 1.00 98.00 584 TYR A N 1
ATOM 4465 C CA . TYR A 1 584 ? 12.672 -15.148 -0.556 1.00 98.00 584 TYR A CA 1
ATOM 4466 C C . TYR A 1 584 ? 11.743 -16.364 -0.632 1.00 98.00 584 TYR A C 1
ATOM 4468 O O . TYR A 1 584 ? 10.724 -16.375 0.055 1.00 98.00 584 TYR A O 1
ATOM 4476 N N . HIS A 1 585 ? 12.109 -17.415 -1.377 1.00 97.38 585 HIS A N 1
ATOM 4477 C CA . HIS A 1 585 ? 11.293 -18.636 -1.448 1.00 97.38 585 HIS A CA 1
ATOM 4478 C C . HIS A 1 585 ? 11.122 -19.320 -0.085 1.00 97.38 585 HIS A C 1
ATOM 4480 O O . HIS A 1 585 ? 10.045 -19.838 0.199 1.00 97.38 585 HIS A O 1
ATOM 4486 N N . THR A 1 586 ? 12.130 -19.266 0.792 1.00 98.25 586 THR A N 1
ATOM 4487 C CA . THR A 1 586 ? 12.010 -19.788 2.163 1.00 98.25 586 THR A CA 1
ATOM 4488 C C . THR A 1 586 ? 11.011 -18.979 2.997 1.00 98.25 586 THR A C 1
ATOM 4490 O O . THR A 1 586 ? 10.194 -19.571 3.695 1.00 98.25 586 THR A O 1
ATOM 4493 N N . VAL A 1 587 ? 11.030 -17.641 2.918 1.00 98.25 587 VAL A N 1
ATOM 4494 C CA . VAL A 1 587 ? 10.041 -16.776 3.601 1.00 98.25 587 VAL A CA 1
ATOM 4495 C C . VAL A 1 587 ? 8.631 -17.021 3.066 1.00 98.25 587 VAL A C 1
ATOM 4497 O O . VAL A 1 587 ? 7.706 -17.189 3.857 1.00 98.25 587 VAL A O 1
ATOM 4500 N N . ILE A 1 588 ? 8.482 -17.059 1.738 1.00 97.94 588 ILE A N 1
ATOM 4501 C CA . ILE A 1 588 ? 7.213 -17.302 1.042 1.00 97.94 588 ILE A CA 1
ATOM 4502 C C . ILE A 1 588 ? 6.625 -18.642 1.480 1.00 97.94 588 ILE A C 1
ATOM 4504 O O . ILE A 1 588 ? 5.499 -18.667 1.967 1.00 97.94 588 ILE A O 1
ATOM 4508 N N . LYS A 1 589 ? 7.404 -19.729 1.412 1.00 97.88 589 LYS A N 1
ATOM 4509 C CA . LYS A 1 589 ? 6.911 -21.061 1.765 1.00 97.88 589 LYS A CA 1
ATOM 4510 C C . LYS A 1 589 ? 6.613 -21.205 3.260 1.00 97.88 589 LYS A C 1
ATOM 4512 O O . LYS A 1 589 ? 5.555 -21.715 3.613 1.00 97.88 589 LYS A O 1
ATOM 4517 N N . GLU A 1 590 ? 7.482 -20.692 4.141 1.00 97.94 590 GLU A N 1
ATOM 4518 C CA . GLU A 1 590 ? 7.186 -20.662 5.581 1.00 97.94 590 GLU A CA 1
ATOM 4519 C C . GLU A 1 590 ? 5.881 -19.882 5.865 1.00 97.94 590 GLU A C 1
ATOM 4521 O O . GLU A 1 590 ? 5.103 -20.306 6.714 1.00 97.94 590 GLU A O 1
ATOM 4526 N N . LEU A 1 591 ? 5.600 -18.778 5.155 1.00 98.50 591 LEU A N 1
ATOM 4527 C CA . LEU A 1 591 ? 4.350 -18.022 5.310 1.00 98.50 591 LEU A CA 1
ATOM 4528 C C . LEU A 1 591 ? 3.129 -18.770 4.751 1.00 98.50 591 LEU A C 1
ATOM 4530 O O . LEU A 1 591 ? 2.106 -18.822 5.429 1.00 98.50 591 LEU A O 1
ATOM 4534 N N . GLU A 1 592 ? 3.222 -19.364 3.559 1.00 98.50 592 GLU A N 1
ATOM 4535 C CA . GLU A 1 592 ? 2.156 -20.188 2.967 1.00 98.50 592 GLU A CA 1
ATOM 4536 C C . GLU A 1 592 ? 1.734 -21.324 3.906 1.00 98.50 592 GLU A C 1
ATOM 4538 O O . GLU A 1 592 ? 0.540 -21.503 4.149 1.00 98.50 592 GLU A O 1
ATOM 4543 N N . ASP A 1 593 ? 2.702 -22.037 4.489 1.00 98.38 593 ASP A N 1
ATOM 4544 C CA . ASP A 1 593 ? 2.445 -23.142 5.417 1.00 98.38 593 ASP A CA 1
ATOM 4545 C C . ASP A 1 593 ? 1.763 -22.661 6.710 1.00 98.38 593 ASP A C 1
ATOM 4547 O O . ASP A 1 593 ? 0.815 -23.296 7.181 1.00 98.38 593 ASP A O 1
ATOM 4551 N N . TYR A 1 594 ? 2.161 -21.505 7.259 1.00 98.25 594 TYR A N 1
ATOM 4552 C CA . TYR A 1 594 ? 1.484 -20.932 8.430 1.00 98.25 594 TYR A CA 1
ATOM 4553 C C . TYR A 1 594 ? 0.078 -20.412 8.122 1.00 98.25 594 TYR A C 1
ATOM 4555 O O . TYR A 1 594 ? -0.812 -20.579 8.956 1.00 98.25 594 TYR A O 1
ATOM 4563 N N . LEU A 1 595 ? -0.161 -19.819 6.948 1.00 98.44 595 LEU A N 1
ATOM 4564 C CA . LEU A 1 595 ? -1.508 -19.395 6.549 1.00 98.44 595 LEU A CA 1
ATOM 4565 C C . LEU A 1 595 ? -2.427 -20.608 6.326 1.00 98.44 595 LEU A C 1
ATOM 4567 O O . LEU A 1 595 ? -3.568 -20.586 6.792 1.00 98.44 595 LEU A O 1
ATOM 4571 N N . CYS A 1 596 ? -1.921 -21.695 5.730 1.00 98.44 596 CYS A N 1
ATOM 4572 C CA . CYS A 1 596 ? -2.642 -22.969 5.633 1.00 98.44 596 CYS A CA 1
ATOM 4573 C C . CYS A 1 596 ? -2.994 -23.517 7.026 1.00 98.44 596 CYS A C 1
ATOM 4575 O O . CYS A 1 596 ? -4.164 -23.785 7.297 1.00 98.44 596 CYS A O 1
ATOM 4577 N N . GLN A 1 597 ? -2.023 -23.598 7.948 1.00 96.75 597 GLN A N 1
ATOM 4578 C CA . GLN A 1 597 ? -2.263 -24.094 9.310 1.00 96.75 597 GLN A CA 1
ATOM 4579 C C . GLN A 1 597 ? -3.285 -23.233 10.075 1.00 96.75 597 GLN A C 1
ATOM 4581 O O . GLN A 1 597 ? -4.194 -23.770 10.709 1.00 96.75 597 GLN A O 1
ATOM 4586 N N . ILE A 1 598 ? -3.161 -21.903 10.009 1.00 97.56 598 ILE A N 1
ATOM 4587 C CA . ILE A 1 598 ? -4.061 -20.962 10.692 1.00 97.56 598 ILE A CA 1
ATOM 4588 C C . ILE A 1 598 ? -5.486 -21.049 10.132 1.00 97.56 598 ILE A C 1
ATOM 4590 O O . ILE A 1 598 ? -6.446 -20.997 10.901 1.00 97.56 598 ILE A O 1
ATOM 4594 N N . THR A 1 599 ? -5.642 -21.206 8.815 1.00 98.00 599 THR A N 1
ATOM 4595 C CA . THR A 1 599 ? -6.966 -21.261 8.173 1.00 98.00 599 THR A CA 1
ATOM 4596 C C . THR A 1 599 ? -7.599 -22.657 8.135 1.00 98.00 599 THR A C 1
ATOM 4598 O O . THR A 1 599 ? -8.818 -22.762 7.986 1.00 98.00 599 THR A O 1
ATOM 4601 N N . GLY A 1 600 ? -6.800 -23.713 8.318 1.00 97.00 600 GLY A N 1
ATOM 4602 C CA . GLY A 1 600 ? -7.210 -25.117 8.206 1.00 97.00 600 GLY A CA 1
ATOM 4603 C C . GLY A 1 600 ? -7.257 -25.652 6.769 1.00 97.00 600 GLY A C 1
ATOM 4604 O O . GLY A 1 600 ? -7.831 -26.714 6.543 1.00 97.00 600 GLY A O 1
ATOM 4605 N N . PHE A 1 601 ? -6.691 -24.921 5.807 1.00 98.50 601 PHE A N 1
ATOM 4606 C CA . PHE A 1 601 ? -6.707 -25.257 4.381 1.00 98.50 601 PHE A CA 1
ATOM 4607 C C . PHE A 1 601 ? -5.467 -26.038 3.920 1.00 98.50 601 PHE A C 1
ATOM 4609 O O . PHE A 1 601 ? -4.474 -26.145 4.637 1.00 98.50 601 PHE A O 1
ATOM 4616 N N . HIS A 1 602 ? -5.534 -26.590 2.704 1.00 98.31 602 HIS A N 1
ATOM 4617 C CA . HIS A 1 602 ? -4.508 -27.471 2.138 1.00 98.31 602 HIS A CA 1
ATOM 4618 C C . HIS A 1 602 ? -3.393 -26.720 1.392 1.00 98.31 602 HIS A C 1
ATOM 4620 O O . HIS A 1 602 ? -2.249 -27.173 1.351 1.00 98.31 602 HIS A O 1
ATOM 4626 N N . SER A 1 603 ? -3.706 -25.604 0.732 1.00 98.06 603 SER A N 1
ATOM 4627 C CA . SER A 1 603 ? -2.730 -24.869 -0.086 1.00 98.06 603 SER A CA 1
ATOM 4628 C C . SER A 1 603 ? -3.014 -23.375 -0.111 1.00 98.06 603 SER A C 1
ATOM 4630 O O . SER A 1 603 ? -4.155 -22.956 0.071 1.00 98.06 603 SER A O 1
ATOM 4632 N N . ALA A 1 604 ? -1.980 -22.577 -0.372 1.00 98.19 604 ALA A N 1
ATOM 4633 C CA . ALA A 1 604 ? -2.053 -21.123 -0.433 1.00 98.19 604 ALA A CA 1
ATOM 4634 C C . ALA A 1 604 ? -1.469 -20.576 -1.743 1.00 98.19 604 ALA A C 1
ATOM 4636 O O . ALA A 1 604 ? -0.707 -21.255 -2.427 1.00 98.19 604 ALA A O 1
ATOM 4637 N N . SER A 1 605 ? -1.801 -19.325 -2.068 1.00 98.00 605 SER A N 1
ATOM 4638 C CA . SER A 1 605 ? -1.090 -18.527 -3.071 1.00 98.00 605 SER A CA 1
ATOM 4639 C C . SER A 1 605 ? -0.923 -17.094 -2.575 1.00 98.00 605 SER A C 1
ATOM 4641 O O . SER A 1 605 ? -1.906 -16.443 -2.207 1.00 98.00 605 SER A O 1
ATOM 4643 N N . LEU A 1 606 ? 0.319 -16.596 -2.586 1.00 97.94 606 LEU A N 1
ATOM 4644 C CA . LEU A 1 606 ? 0.656 -15.214 -2.217 1.00 97.94 606 LEU A CA 1
ATOM 4645 C C . LEU A 1 606 ? 0.607 -14.220 -3.393 1.00 97.94 606 LEU A C 1
ATOM 4647 O O . LEU A 1 606 ? 0.923 -13.049 -3.200 1.00 97.94 606 LEU A O 1
ATOM 4651 N N . GLN A 1 607 ? 0.226 -14.652 -4.601 1.00 98.25 607 GLN A N 1
ATOM 4652 C CA . GLN A 1 607 ? 0.204 -13.781 -5.785 1.00 98.25 607 GLN A CA 1
ATOM 4653 C C . GLN A 1 607 ? -0.718 -12.543 -5.661 1.00 98.25 607 GLN A C 1
ATOM 4655 O O . GLN A 1 607 ? -0.279 -11.467 -6.073 1.00 98.25 607 GLN A O 1
ATOM 4660 N N . PRO A 1 608 ? -1.953 -12.622 -5.111 1.00 98.19 608 PRO A N 1
ATOM 4661 C CA . PRO A 1 608 ? -2.883 -11.495 -5.170 1.00 98.19 608 PRO A CA 1
ATOM 4662 C C . PRO A 1 608 ? -2.476 -10.337 -4.241 1.00 98.19 608 PRO A C 1
ATOM 4664 O O . PRO A 1 608 ? -2.469 -10.445 -3.013 1.00 98.19 608 PRO A O 1
ATOM 4667 N N . ASN A 1 609 ? -2.192 -9.176 -4.829 1.00 96.69 609 ASN A N 1
ATOM 4668 C CA . ASN A 1 609 ? -1.646 -7.993 -4.147 1.00 96.69 609 ASN A CA 1
ATOM 4669 C C . ASN A 1 609 ? -2.682 -7.074 -3.452 1.00 96.69 609 ASN A C 1
ATOM 4671 O O . ASN A 1 609 ? -2.361 -5.957 -3.055 1.00 96.69 609 ASN A O 1
ATOM 4675 N N . SER A 1 610 ? -3.922 -7.525 -3.238 1.00 97.50 610 SER A N 1
ATOM 4676 C CA . SER A 1 610 ? -4.906 -6.848 -2.372 1.00 97.50 610 SER A CA 1
ATOM 4677 C C . SER A 1 610 ? -6.034 -7.795 -1.957 1.00 97.50 610 SER A C 1
ATOM 4679 O O . SER A 1 610 ? -6.204 -8.847 -2.567 1.00 97.50 610 SER A O 1
ATOM 4681 N N . GLY A 1 611 ? -6.845 -7.420 -0.958 1.00 94.44 611 GLY A N 1
ATOM 4682 C CA . GLY A 1 611 ? -7.991 -8.242 -0.537 1.00 94.44 611 GLY A CA 1
ATOM 4683 C C . GLY A 1 611 ? -8.999 -8.493 -1.667 1.00 94.44 611 GLY A C 1
ATOM 4684 O O . GLY A 1 611 ? -9.368 -9.631 -1.936 1.00 94.44 611 GLY A O 1
ATOM 4685 N N . ALA A 1 612 ? -9.318 -7.445 -2.432 1.00 95.94 612 ALA A N 1
ATOM 4686 C CA . ALA A 1 612 ? -10.168 -7.533 -3.619 1.00 95.94 612 ALA A CA 1
ATOM 4687 C C . ALA A 1 612 ? -9.544 -8.384 -4.747 1.00 95.94 612 ALA A C 1
ATOM 4689 O O . ALA A 1 612 ? -10.259 -9.066 -5.483 1.00 95.94 612 ALA A O 1
ATOM 4690 N N . ALA A 1 613 ? -8.211 -8.396 -4.880 1.00 97.50 613 ALA A N 1
ATOM 4691 C CA . ALA A 1 613 ? -7.532 -9.335 -5.774 1.00 97.50 613 ALA A CA 1
ATOM 4692 C C . ALA A 1 613 ? -7.653 -10.783 -5.260 1.00 97.50 613 ALA A C 1
ATOM 4694 O O . ALA A 1 613 ? -7.887 -11.684 -6.062 1.00 97.50 613 ALA A O 1
ATOM 4695 N N . GLY A 1 614 ? -7.572 -11.009 -3.945 1.00 98.19 614 GLY A N 1
ATOM 4696 C CA . GLY A 1 614 ? -7.815 -12.309 -3.310 1.00 98.19 614 GLY A CA 1
ATOM 4697 C C . GLY A 1 614 ? -9.227 -12.842 -3.565 1.00 98.19 614 GLY A C 1
ATOM 4698 O O . GLY A 1 614 ? -9.380 -13.974 -4.017 1.00 98.19 614 GLY A O 1
ATOM 4699 N N . GLU A 1 615 ? -10.254 -12.005 -3.390 1.00 98.50 615 GLU A N 1
ATOM 4700 C CA . GLU A 1 615 ? -11.644 -12.330 -3.751 1.00 98.50 615 GLU A CA 1
ATOM 4701 C C . GLU A 1 615 ? -11.787 -12.719 -5.222 1.00 98.50 615 GLU A C 1
ATOM 4703 O O . GLU A 1 615 ? -12.309 -13.788 -5.539 1.00 98.50 615 GLU A O 1
ATOM 4708 N N . TYR A 1 616 ? -11.292 -11.869 -6.126 1.00 98.56 616 TYR A N 1
ATOM 4709 C CA . TYR A 1 616 ? -11.323 -12.127 -7.562 1.00 98.56 616 TYR A CA 1
ATOM 4710 C C . TYR A 1 616 ? -10.629 -13.453 -7.917 1.00 98.56 616 TYR A C 1
ATOM 4712 O O . TYR A 1 616 ? -11.150 -14.237 -8.708 1.00 98.56 616 TYR A O 1
ATOM 4720 N N . THR A 1 617 ? -9.487 -13.735 -7.285 1.00 98.62 617 THR A N 1
ATOM 4721 C CA . THR A 1 617 ? -8.716 -14.967 -7.494 1.00 98.62 617 THR A CA 1
ATOM 4722 C C . THR A 1 617 ? -9.474 -16.193 -6.992 1.00 98.62 617 THR A C 1
ATOM 4724 O O . THR A 1 617 ? -9.591 -17.169 -7.725 1.00 98.62 617 THR A O 1
ATOM 4727 N N . GLY A 1 618 ? -10.044 -16.143 -5.783 1.00 98.50 618 GLY A N 1
ATOM 4728 C CA . GLY A 1 618 ? -10.819 -17.250 -5.214 1.00 98.50 618 GLY A CA 1
ATOM 4729 C C . GLY A 1 618 ? -12.061 -17.598 -6.041 1.00 98.50 618 GLY A C 1
ATOM 4730 O O . GLY A 1 618 ? -12.368 -18.774 -6.227 1.00 98.50 618 GLY A O 1
ATOM 4731 N N . LEU A 1 619 ? -12.733 -16.595 -6.612 1.00 98.69 619 LEU A N 1
ATOM 4732 C CA . LEU A 1 619 ? -13.864 -16.813 -7.519 1.00 98.69 619 LEU A CA 1
ATOM 4733 C C . LEU A 1 619 ? -13.425 -17.334 -8.897 1.00 98.69 619 LEU A C 1
ATOM 4735 O O . LEU A 1 619 ? -14.111 -18.186 -9.458 1.00 98.69 619 LEU A O 1
ATOM 4739 N N . CYS A 1 620 ? -12.275 -16.896 -9.423 1.00 98.25 620 CYS A N 1
ATOM 4740 C CA . CYS A 1 620 ? -11.685 -17.485 -10.631 1.00 98.25 620 CYS A CA 1
ATOM 4741 C C . CYS A 1 620 ? -11.283 -18.956 -10.424 1.00 98.25 620 CYS A C 1
ATOM 4743 O O . CYS A 1 620 ? -11.500 -19.768 -11.319 1.00 98.25 620 CYS A O 1
ATOM 4745 N N . VAL A 1 621 ? -10.761 -19.309 -9.244 1.00 98.44 621 VAL A N 1
ATOM 4746 C CA . VAL A 1 621 ? -10.442 -20.689 -8.836 1.00 98.44 621 VAL A CA 1
ATOM 4747 C C . VAL A 1 621 ? -11.708 -21.553 -8.757 1.00 98.44 621 VAL A C 1
ATOM 4749 O O . VAL A 1 621 ? -11.752 -22.613 -9.376 1.00 98.44 621 VAL A O 1
ATOM 4752 N N . ILE A 1 622 ? -12.769 -21.081 -8.084 1.00 98.62 622 ILE A N 1
ATOM 4753 C CA . ILE A 1 622 ? -14.080 -21.763 -8.044 1.00 98.62 622 ILE A CA 1
ATOM 4754 C C . ILE A 1 622 ? -14.642 -21.966 -9.458 1.00 98.62 622 ILE A C 1
ATOM 4756 O O . ILE A 1 622 ? -15.143 -23.040 -9.788 1.00 98.62 622 ILE A O 1
ATOM 4760 N N . ARG A 1 623 ? -14.554 -20.941 -10.312 1.00 97.56 623 ARG A N 1
ATOM 4761 C CA . ARG A 1 623 ? -15.040 -21.016 -11.691 1.00 97.56 623 ARG A CA 1
ATOM 4762 C C . ARG A 1 623 ? -14.240 -22.021 -12.526 1.00 97.56 623 ARG A C 1
ATOM 4764 O O . ARG A 1 623 ? -14.852 -22.807 -13.238 1.00 97.56 623 ARG A O 1
ATOM 4771 N N . ALA A 1 624 ? -12.911 -22.025 -12.425 1.00 97.38 624 ALA A N 1
ATOM 4772 C CA . ALA A 1 624 ? -12.059 -22.976 -13.140 1.00 97.38 624 ALA A CA 1
ATOM 4773 C C . ALA A 1 624 ? -12.308 -24.428 -12.691 1.00 97.38 624 ALA A C 1
ATOM 4775 O O . ALA A 1 624 ? -12.349 -25.329 -13.528 1.00 97.38 624 ALA A O 1
ATOM 4776 N N . TYR A 1 625 ? -12.570 -24.645 -11.397 1.00 98.31 625 TYR A N 1
ATOM 4777 C CA . TYR A 1 625 ? -13.032 -25.930 -10.872 1.00 98.31 625 TYR A CA 1
ATOM 4778 C C . TYR A 1 625 ? -14.353 -26.372 -11.526 1.00 98.31 625 TYR A C 1
ATOM 4780 O O . TYR A 1 625 ? -14.397 -27.450 -12.120 1.00 98.31 625 TYR A O 1
ATOM 4788 N N . HIS A 1 626 ? -15.390 -25.523 -11.530 1.00 98.19 626 HIS A N 1
ATOM 4789 C CA . HIS A 1 626 ? -16.674 -25.832 -12.184 1.00 98.19 626 HIS A CA 1
ATOM 4790 C C . HIS A 1 626 ? -16.530 -26.073 -13.695 1.00 98.19 626 HIS A C 1
ATOM 4792 O O . HIS A 1 626 ? -17.104 -27.027 -14.220 1.00 98.19 626 HIS A O 1
ATOM 4798 N N . GLU A 1 627 ? -15.718 -25.271 -14.393 1.00 96.00 627 GLU A N 1
ATOM 4799 C CA . GLU A 1 627 ? -15.374 -25.484 -15.807 1.00 96.00 627 GLU A CA 1
ATOM 4800 C C . GLU A 1 627 ? -14.698 -26.859 -16.020 1.00 96.00 627 GLU A C 1
ATOM 4802 O O . GLU A 1 627 ? -15.054 -27.570 -16.961 1.00 96.00 627 GLU A O 1
ATOM 4807 N N . SER A 1 628 ? -13.807 -27.293 -15.116 1.00 96.88 628 SER A N 1
ATOM 4808 C CA . SER A 1 628 ? -13.141 -28.609 -15.178 1.00 96.88 628 SER A CA 1
ATOM 4809 C C . SER A 1 628 ? -14.073 -29.797 -14.909 1.00 96.88 628 SER A C 1
ATOM 4811 O O . SER A 1 628 ? -13.894 -30.865 -15.496 1.00 96.88 628 SER A O 1
ATOM 4813 N N . CYS A 1 629 ? -15.101 -29.604 -14.077 1.00 96.44 629 CYS A N 1
ATOM 4814 C CA . CYS A 1 629 ? -16.149 -30.592 -13.816 1.00 96.44 629 CYS A CA 1
ATOM 4815 C C . CYS A 1 629 ? -17.175 -30.701 -14.960 1.00 96.44 629 CYS A C 1
ATOM 4817 O O . CYS A 1 629 ? -18.064 -31.549 -14.901 1.00 96.44 629 CYS A O 1
ATOM 4819 N N . GLY A 1 630 ? -17.071 -29.859 -15.996 1.00 96.75 630 GLY A N 1
ATOM 4820 C CA . GLY A 1 630 ? -18.066 -29.762 -17.065 1.00 96.75 630 GLY A CA 1
ATOM 4821 C C . GLY A 1 630 ? -19.319 -28.970 -16.677 1.00 96.75 630 GLY A C 1
ATOM 4822 O O . GLY A 1 630 ? -20.280 -28.953 -17.439 1.00 96.75 630 GLY A O 1
ATOM 4823 N N . GLU A 1 631 ? -19.306 -28.287 -15.528 1.00 97.00 631 GLU A N 1
ATOM 4824 C CA . GLU A 1 631 ? -20.414 -27.490 -14.988 1.00 97.00 631 GLU A CA 1
ATOM 4825 C C . GLU A 1 631 ? -20.202 -25.973 -15.174 1.00 97.00 631 GLU A C 1
ATOM 4827 O O . GLU A 1 631 ? -20.687 -25.152 -14.394 1.00 97.00 631 GLU A O 1
ATOM 4832 N N . GLY A 1 632 ? -19.483 -25.572 -16.228 1.00 93.75 632 GLY A N 1
ATOM 4833 C CA . GLY A 1 632 ? -19.151 -24.171 -16.530 1.00 93.75 632 GLY A CA 1
ATOM 4834 C C . GLY A 1 632 ? -20.347 -23.234 -16.777 1.00 93.75 632 GLY A C 1
ATOM 4835 O O . GLY A 1 632 ? -20.150 -22.030 -16.922 1.00 93.75 632 GLY A O 1
ATOM 4836 N N . GLN A 1 633 ? -21.586 -23.744 -16.808 1.00 96.00 633 GLN A N 1
ATOM 4837 C CA . GLN A 1 633 ? -22.808 -22.929 -16.765 1.00 96.00 633 GLN A CA 1
ATOM 4838 C C . GLN A 1 633 ? -23.120 -22.360 -15.368 1.00 96.00 633 GLN A C 1
ATOM 4840 O O . GLN A 1 633 ? -24.005 -21.514 -15.241 1.00 96.00 633 GLN A O 1
ATOM 4845 N N . ARG A 1 634 ? -22.434 -22.822 -14.312 1.00 98.25 634 ARG A N 1
ATOM 4846 C CA . ARG A 1 634 ? -22.581 -22.300 -12.949 1.00 98.25 634 ARG A CA 1
ATOM 4847 C C . ARG A 1 634 ? -22.095 -20.851 -12.882 1.00 98.25 634 ARG A C 1
ATOM 4849 O O . ARG A 1 634 ? -20.899 -20.588 -12.795 1.00 98.25 634 ARG A O 1
ATOM 4856 N N . ASP A 1 635 ? -23.042 -19.913 -12.883 1.00 97.31 635 ASP A N 1
ATOM 4857 C CA . ASP A 1 635 ? -22.788 -18.470 -12.900 1.00 97.31 635 ASP A CA 1
ATOM 4858 C C . ASP A 1 635 ? -23.403 -17.695 -11.716 1.00 97.31 635 ASP A C 1
ATOM 4860 O O . ASP A 1 635 ? -23.146 -16.503 -11.576 1.00 97.31 635 ASP A O 1
ATOM 4864 N N . VAL A 1 636 ? -24.199 -18.316 -10.839 1.00 98.62 636 VAL A N 1
ATOM 4865 C CA . VAL A 1 636 ? -24.848 -17.625 -9.708 1.00 98.62 636 VAL A CA 1
ATOM 4866 C C . VAL A 1 636 ? -23.914 -17.537 -8.501 1.00 98.62 636 VAL A C 1
ATOM 4868 O O . VAL A 1 636 ? -23.455 -18.557 -7.985 1.00 98.62 636 VAL A O 1
ATOM 4871 N N . CYS A 1 637 ? -23.714 -16.318 -7.995 1.00 98.69 637 CYS A N 1
ATOM 4872 C CA . CYS A 1 637 ? -23.045 -16.059 -6.722 1.00 98.69 637 CYS A CA 1
ATOM 4873 C C . CYS A 1 637 ? -24.051 -15.528 -5.688 1.00 98.69 637 CYS A C 1
ATOM 4875 O O . CYS A 1 637 ? -24.616 -14.444 -5.863 1.00 98.69 637 CYS A O 1
ATOM 4877 N N . LEU A 1 638 ? -24.289 -16.284 -4.613 1.00 98.69 638 LEU A N 1
ATOM 4878 C CA . LEU A 1 638 ? -25.119 -15.853 -3.486 1.00 98.69 638 LEU A CA 1
ATOM 4879 C C . LEU A 1 638 ? -24.291 -14.972 -2.535 1.00 98.69 638 LEU A C 1
ATOM 4881 O O . LEU A 1 638 ? -23.189 -15.352 -2.144 1.00 98.69 638 LEU A O 1
ATOM 4885 N N . ILE A 1 639 ? -24.801 -13.796 -2.154 1.00 98.25 639 ILE A N 1
ATOM 4886 C CA . ILE A 1 639 ? -24.065 -12.839 -1.302 1.00 98.25 639 ILE A CA 1
ATOM 4887 C C . ILE A 1 639 ? -25.017 -12.190 -0.276 1.00 98.25 639 ILE A C 1
ATOM 4889 O O . ILE A 1 639 ? -26.014 -11.596 -0.690 1.00 98.25 639 ILE A O 1
ATOM 4893 N N . PRO A 1 640 ? -24.751 -12.243 1.044 1.00 96.19 640 PRO A N 1
ATOM 4894 C CA . PRO A 1 640 ? -25.548 -11.545 2.053 1.00 96.19 640 PRO A CA 1
ATOM 4895 C C . PRO A 1 640 ? -25.566 -10.025 1.851 1.00 96.19 640 PRO A C 1
ATOM 4897 O O . PRO A 1 640 ? -24.550 -9.417 1.511 1.00 96.19 640 PRO A O 1
ATOM 4900 N N . LEU A 1 641 ? -26.701 -9.379 2.135 1.00 91.94 641 LEU A N 1
ATOM 4901 C CA . LEU A 1 641 ? -26.825 -7.912 2.077 1.00 91.94 641 LEU A CA 1
ATOM 4902 C C . LEU A 1 641 ? -25.801 -7.180 2.970 1.00 91.94 641 LEU A C 1
ATOM 4904 O O . LEU A 1 641 ? -25.378 -6.074 2.630 1.00 91.94 641 LEU A O 1
ATOM 4908 N N . SER A 1 642 ? -25.376 -7.804 4.071 1.00 88.94 642 SER A N 1
ATOM 4909 C CA . SER A 1 642 ? -24.365 -7.299 5.009 1.00 88.94 642 SER A CA 1
ATOM 4910 C C . SER A 1 642 ? -22.921 -7.363 4.492 1.00 88.94 642 SER A C 1
ATOM 4912 O O . SER A 1 642 ? -22.068 -6.652 5.022 1.00 88.94 642 SER A O 1
ATOM 4914 N N . ALA A 1 643 ? -22.627 -8.172 3.465 1.00 90.44 643 ALA A N 1
ATOM 4915 C CA . ALA A 1 643 ? -21.269 -8.335 2.942 1.00 90.44 643 ALA A CA 1
ATOM 4916 C C . ALA A 1 643 ? -20.675 -7.001 2.453 1.00 90.44 643 ALA A C 1
ATOM 4918 O O . ALA A 1 643 ? -21.411 -6.099 2.033 1.00 90.44 643 ALA A O 1
ATOM 4919 N N . HIS A 1 644 ? -19.346 -6.893 2.477 1.00 91.19 644 HIS A N 1
ATOM 4920 C CA . HIS A 1 644 ? -18.624 -5.716 1.998 1.00 91.19 644 HIS A CA 1
ATOM 4921 C C . HIS A 1 644 ? -18.848 -5.482 0.486 1.00 91.19 644 HIS A C 1
ATOM 4923 O O . HIS A 1 644 ? -19.394 -6.322 -0.237 1.00 91.19 644 HIS A O 1
ATOM 4929 N N . GLY A 1 645 ? -18.541 -4.273 0.007 1.00 87.44 645 GLY A N 1
ATOM 4930 C CA . GLY A 1 645 ? -18.869 -3.857 -1.360 1.00 87.44 645 GLY A CA 1
ATOM 4931 C C . GLY A 1 645 ? -17.953 -4.460 -2.428 1.00 87.44 645 GLY A C 1
ATOM 4932 O O . GLY A 1 645 ? -18.343 -4.517 -3.595 1.00 87.44 645 GLY A O 1
ATOM 4933 N N . THR A 1 646 ? -16.778 -4.959 -2.033 1.00 93.12 646 THR A N 1
ATOM 4934 C CA . THR A 1 646 ? -15.848 -5.679 -2.910 1.00 93.12 646 THR A CA 1
ATOM 4935 C C . THR A 1 646 ? -16.428 -7.015 -3.349 1.00 93.12 646 THR A C 1
ATOM 4937 O O . THR A 1 646 ? -16.477 -7.256 -4.547 1.00 93.12 646 THR A O 1
ATOM 4940 N N . ASN A 1 647 ? -16.991 -7.816 -2.440 1.00 96.56 647 ASN A N 1
ATOM 4941 C CA . ASN A 1 647 ? -17.495 -9.169 -2.708 1.00 96.56 647 ASN A CA 1
ATOM 4942 C C . ASN A 1 647 ? -18.418 -9.228 -3.960 1.00 96.56 647 ASN A C 1
ATOM 4944 O O . ASN A 1 647 ? -18.125 -9.983 -4.890 1.00 96.56 647 ASN A O 1
ATOM 4948 N N . PRO A 1 648 ? -19.481 -8.398 -4.081 1.00 95.69 648 PRO A N 1
ATOM 4949 C CA . PRO A 1 648 ? -20.329 -8.364 -5.277 1.00 95.69 648 PRO A CA 1
ATOM 4950 C C . PRO A 1 648 ? -19.667 -7.726 -6.512 1.00 95.69 648 PRO A C 1
ATOM 4952 O O . PRO A 1 648 ? -20.042 -8.067 -7.633 1.00 95.69 648 PRO A O 1
ATOM 4955 N N . ALA A 1 649 ? -18.681 -6.837 -6.347 1.00 95.88 649 ALA A N 1
ATOM 4956 C CA . ALA A 1 649 ? -17.895 -6.302 -7.462 1.00 95.88 649 ALA A CA 1
ATOM 4957 C C . ALA A 1 649 ? -16.924 -7.358 -8.025 1.00 95.88 649 ALA A C 1
ATOM 4959 O O . ALA A 1 649 ? -16.837 -7.530 -9.238 1.00 95.88 649 ALA A O 1
ATOM 4960 N N . SER A 1 650 ? -16.253 -8.114 -7.153 1.00 98.19 650 SER A N 1
ATOM 4961 C CA . SER A 1 650 ? -15.384 -9.251 -7.473 1.00 98.19 650 SER A CA 1
ATOM 4962 C C . SER A 1 650 ? -16.162 -10.372 -8.163 1.00 98.19 650 SER A C 1
ATOM 4964 O O . SER A 1 650 ? -15.690 -10.916 -9.159 1.00 98.19 650 SER A O 1
ATOM 4966 N N . ALA A 1 651 ? -17.383 -10.666 -7.702 1.00 97.94 651 ALA A N 1
ATOM 4967 C CA . ALA A 1 651 ? -18.279 -11.621 -8.353 1.00 97.94 651 ALA A CA 1
ATOM 4968 C C . ALA A 1 651 ? -18.684 -11.177 -9.765 1.00 97.94 651 ALA A C 1
ATOM 4970 O O . ALA A 1 651 ? -18.494 -11.941 -10.712 1.00 97.94 651 ALA A O 1
ATOM 4971 N N . ALA A 1 652 ? -19.145 -9.933 -9.934 1.00 95.88 652 ALA A N 1
ATOM 4972 C CA . ALA A 1 652 ? -19.456 -9.390 -11.257 1.00 95.88 652 ALA A CA 1
ATOM 4973 C C . ALA A 1 652 ? -18.226 -9.392 -12.189 1.00 95.88 652 ALA A C 1
ATOM 4975 O O . ALA A 1 652 ? -18.337 -9.741 -13.362 1.00 95.88 652 ALA A O 1
ATOM 4976 N N . MET A 1 653 ? -17.041 -9.072 -11.659 1.00 96.50 653 MET A N 1
ATOM 4977 C CA . MET A 1 653 ? -15.772 -9.061 -12.394 1.00 96.50 653 MET A CA 1
ATOM 4978 C C . MET A 1 653 ? -15.285 -10.465 -12.797 1.00 96.50 653 MET A C 1
ATOM 4980 O O . MET A 1 653 ? -14.644 -10.598 -13.834 1.00 96.50 653 MET A O 1
ATOM 4984 N N . ALA A 1 654 ? -15.609 -11.514 -12.032 1.00 97.25 654 ALA A N 1
ATOM 4985 C CA . ALA A 1 654 ? -15.356 -12.916 -12.398 1.00 97.25 654 ALA A CA 1
ATOM 4986 C C . ALA A 1 654 ? -16.362 -13.473 -13.438 1.00 97.25 654 ALA A C 1
ATOM 4988 O O . ALA A 1 654 ? -16.177 -14.577 -13.964 1.00 97.25 654 ALA A O 1
ATOM 4989 N N . GLY A 1 655 ? -17.412 -12.704 -13.756 1.00 95.81 655 GLY A N 1
ATOM 4990 C CA . GLY A 1 655 ? -18.505 -13.082 -14.657 1.00 95.81 655 GLY A CA 1
ATOM 4991 C C . GLY A 1 655 ? -19.723 -13.703 -13.964 1.00 95.81 655 GLY A C 1
ATOM 4992 O O . GLY A 1 655 ? -20.587 -14.250 -14.643 1.00 95.81 655 GLY A O 1
ATOM 4993 N N . LEU A 1 656 ? -19.810 -13.630 -12.631 1.00 97.81 656 LEU A N 1
ATOM 4994 C CA . LEU A 1 656 ? -20.882 -14.245 -11.847 1.00 97.81 656 LEU A CA 1
ATOM 4995 C C . LEU A 1 656 ? -22.055 -13.279 -11.606 1.00 97.81 656 LEU A C 1
ATOM 4997 O O . LEU A 1 656 ? -21.884 -12.119 -11.220 1.00 97.81 656 LEU A O 1
ATOM 5001 N N . ARG A 1 657 ? -23.281 -13.783 -11.760 1.00 97.25 657 ARG A N 1
ATOM 5002 C CA . ARG A 1 657 ? -24.529 -13.083 -11.440 1.00 97.25 657 ARG A CA 1
ATOM 5003 C C . ARG A 1 657 ? -24.770 -13.082 -9.931 1.00 97.25 657 ARG A C 1
ATOM 5005 O O . ARG A 1 657 ? -25.148 -14.097 -9.347 1.00 97.25 657 ARG A O 1
ATOM 5012 N N . VAL A 1 658 ? -24.606 -11.914 -9.315 1.00 97.75 658 VAL A N 1
ATOM 5013 C CA . VAL A 1 658 ? -24.896 -11.690 -7.891 1.00 97.75 658 VAL A CA 1
ATOM 5014 C C . VAL A 1 658 ? -26.393 -11.843 -7.603 1.00 97.75 658 VAL A C 1
ATOM 5016 O O . VAL A 1 658 ? -27.230 -11.178 -8.216 1.00 97.75 658 VAL A O 1
ATOM 5019 N N . VAL A 1 659 ? -26.731 -12.670 -6.613 1.00 98.12 659 VAL A N 1
ATOM 5020 C CA . VAL A 1 659 ? -28.076 -12.795 -6.038 1.00 98.12 659 VAL A CA 1
ATOM 5021 C C . VAL A 1 659 ? -27.985 -12.533 -4.535 1.00 98.12 659 VAL A C 1
ATOM 5023 O O . VAL A 1 659 ? -27.369 -13.288 -3.785 1.00 98.12 659 VAL A O 1
ATOM 5026 N N . ALA A 1 660 ? -28.601 -11.438 -4.087 1.00 97.19 660 ALA A N 1
ATOM 5027 C CA . ALA A 1 660 ? -28.545 -11.025 -2.689 1.00 97.19 660 ALA A CA 1
ATOM 5028 C C . ALA A 1 660 ? -29.320 -11.986 -1.767 1.00 97.19 660 ALA A C 1
ATOM 5030 O O . ALA A 1 660 ? -30.464 -12.338 -2.070 1.00 97.19 660 ALA A O 1
ATOM 5031 N N . VAL A 1 661 ? -28.738 -12.346 -0.623 1.00 97.62 661 VAL A N 1
ATOM 5032 C CA . VAL A 1 661 ? -29.359 -13.124 0.467 1.00 97.62 661 VAL A CA 1
ATOM 5033 C C . VAL A 1 661 ? -29.747 -12.179 1.609 1.00 97.62 661 VAL A C 1
ATOM 5035 O O . VAL A 1 661 ? -29.025 -11.221 1.904 1.00 97.62 661 VAL A O 1
ATOM 5038 N N . LYS A 1 662 ? -30.913 -12.403 2.223 1.00 96.44 662 LYS A N 1
ATOM 5039 C CA . LYS A 1 662 ? -31.414 -11.575 3.326 1.00 96.44 662 LYS A CA 1
ATOM 5040 C C . LYS A 1 662 ? -30.591 -11.759 4.608 1.00 96.44 662 LYS A C 1
ATOM 5042 O O . LYS A 1 662 ? -29.924 -12.768 4.817 1.00 96.44 662 LYS A O 1
ATOM 5047 N N . VAL A 1 663 ? -30.713 -10.770 5.485 1.00 93.44 663 VAL A N 1
ATOM 5048 C CA . VAL A 1 663 ? -30.357 -10.861 6.904 1.00 93.44 663 VAL A CA 1
ATOM 5049 C C . VAL A 1 663 ? -31.593 -10.507 7.730 1.00 93.44 663 VAL A C 1
ATOM 5051 O O . VAL A 1 663 ? -32.429 -9.705 7.298 1.00 93.44 663 VAL A O 1
ATOM 5054 N N . HIS A 1 664 ? -31.731 -11.128 8.892 1.00 91.88 664 HIS A N 1
ATOM 5055 C CA . HIS A 1 664 ? -32.787 -10.863 9.857 1.00 91.88 664 HIS A CA 1
ATOM 5056 C C . HIS A 1 664 ? -32.556 -9.526 10.592 1.00 91.88 664 HIS A C 1
ATOM 5058 O O . HIS A 1 664 ? -31.488 -8.913 10.530 1.00 91.88 664 HIS A O 1
ATOM 5064 N N . SER A 1 665 ? -33.579 -9.027 11.295 1.00 86.81 665 SER A N 1
ATOM 5065 C CA . SER A 1 665 ? -33.530 -7.718 11.975 1.00 86.81 665 SER A CA 1
ATOM 5066 C C . SER A 1 665 ? -32.549 -7.645 13.153 1.00 86.81 665 SER A C 1
ATOM 5068 O O . SER A 1 665 ? -32.192 -6.544 13.577 1.00 86.81 665 SER A O 1
ATOM 5070 N N . ASP A 1 666 ? -32.131 -8.801 13.667 1.00 84.06 666 ASP A N 1
ATOM 5071 C CA . ASP A 1 666 ? -31.115 -9.020 14.704 1.00 84.06 666 ASP A CA 1
ATOM 5072 C C . ASP A 1 666 ? -29.693 -9.221 14.134 1.00 84.06 666 ASP A C 1
ATOM 5074 O O . ASP A 1 666 ? -28.753 -9.412 14.901 1.00 84.06 666 ASP A O 1
ATOM 5078 N N . GLY A 1 667 ? -29.533 -9.132 12.807 1.00 85.12 667 GLY A N 1
ATOM 5079 C CA . GLY A 1 667 ? -28.254 -9.193 12.097 1.00 85.12 667 GLY A CA 1
ATOM 5080 C C . GLY A 1 667 ? -27.900 -10.570 11.531 1.00 85.12 667 GLY A C 1
ATOM 5081 O O . GLY A 1 667 ? -27.080 -10.631 10.619 1.00 85.12 667 GLY A O 1
ATOM 5082 N N . ASN A 1 668 ? -28.534 -11.648 12.004 1.00 89.50 668 ASN A N 1
ATOM 5083 C CA . ASN A 1 668 ? -28.221 -13.014 11.576 1.00 89.50 668 ASN A CA 1
ATOM 5084 C C . ASN A 1 668 ? -28.566 -13.262 10.094 1.00 89.50 668 ASN A C 1
ATOM 5086 O O . ASN A 1 668 ? -29.517 -12.689 9.553 1.00 89.50 668 ASN A O 1
ATOM 5090 N N . LEU A 1 669 ? -27.830 -14.159 9.438 1.00 94.19 669 LEU A N 1
ATOM 5091 C CA . LEU A 1 669 ? -28.124 -14.639 8.088 1.00 94.19 669 LEU A CA 1
ATOM 5092 C C . LEU A 1 669 ? -29.487 -15.356 8.014 1.00 94.19 669 LEU A C 1
ATOM 5094 O O . LEU A 1 669 ? -29.772 -16.258 8.799 1.00 94.19 669 LEU A O 1
ATOM 5098 N N . ASP A 1 670 ? -30.309 -14.999 7.023 1.00 96.88 670 ASP A N 1
ATOM 5099 C CA . ASP A 1 670 ? -31.606 -15.642 6.769 1.00 96.88 670 ASP A CA 1
ATOM 5100 C C . ASP A 1 670 ? -31.389 -16.997 6.064 1.00 96.88 670 ASP A C 1
ATOM 5102 O O . ASP A 1 670 ? -31.301 -17.073 4.835 1.00 96.88 670 ASP A O 1
ATOM 5106 N N . LEU A 1 671 ? -31.249 -18.071 6.851 1.00 97.44 671 LEU A N 1
ATOM 5107 C CA . LEU A 1 671 ? -30.972 -19.424 6.343 1.00 97.44 671 LEU A CA 1
ATOM 5108 C C . LEU A 1 671 ? -32.107 -19.989 5.474 1.00 97.44 671 LEU A C 1
ATOM 5110 O O . LEU A 1 671 ? -31.840 -20.782 4.573 1.00 97.44 671 LEU A O 1
ATOM 5114 N N . GLU A 1 672 ? -33.355 -19.567 5.689 1.00 97.75 672 GLU A N 1
ATOM 5115 C CA . GLU A 1 672 ? -34.497 -19.996 4.872 1.00 97.75 672 GLU A CA 1
ATOM 5116 C C . GLU A 1 672 ? -34.485 -19.306 3.498 1.00 97.75 672 GLU A C 1
ATOM 5118 O O . GLU A 1 672 ? -34.666 -19.954 2.466 1.00 97.75 672 GLU A O 1
ATOM 5123 N N . ASP A 1 673 ? -34.188 -18.002 3.455 1.00 98.25 673 ASP A N 1
ATOM 5124 C CA . ASP A 1 673 ? -33.955 -17.269 2.206 1.00 98.25 673 ASP A CA 1
ATOM 5125 C C . ASP A 1 673 ? -32.709 -17.766 1.457 1.00 98.25 673 ASP A C 1
ATOM 5127 O O . ASP A 1 673 ? -32.738 -17.842 0.227 1.00 98.25 673 ASP A O 1
ATOM 5131 N N . LEU A 1 674 ? -31.649 -18.153 2.178 1.00 98.38 674 LEU A N 1
ATOM 5132 C CA . LEU A 1 674 ? -30.475 -18.817 1.608 1.00 98.38 674 LEU A CA 1
ATOM 5133 C C . LEU A 1 674 ? -30.861 -20.157 0.971 1.00 98.38 674 LEU A C 1
ATOM 5135 O O . LEU A 1 674 ? -30.564 -20.366 -0.205 1.00 98.38 674 LEU A O 1
ATOM 5139 N N . ARG A 1 675 ? -31.547 -21.042 1.710 1.00 98.56 675 ARG A N 1
ATOM 5140 C CA . ARG A 1 675 ? -31.932 -22.384 1.243 1.00 98.56 675 ARG A CA 1
ATOM 5141 C C . ARG A 1 675 ? -32.840 -22.305 0.019 1.00 98.56 675 ARG A C 1
ATOM 5143 O O . ARG A 1 675 ? -32.514 -22.880 -1.018 1.00 98.56 675 ARG A O 1
ATOM 5150 N N . ALA A 1 676 ? -33.882 -21.474 0.077 1.00 98.50 676 ALA A N 1
ATOM 5151 C CA . ALA A 1 676 ? -34.789 -21.245 -1.046 1.00 98.50 676 ALA A CA 1
ATOM 5152 C C . ALA A 1 676 ? -34.087 -20.665 -2.292 1.00 98.50 676 ALA A C 1
ATOM 5154 O O . ALA A 1 676 ? -34.527 -20.909 -3.416 1.00 98.50 676 ALA A O 1
ATOM 5155 N N . LYS A 1 677 ? -32.994 -19.902 -2.131 1.00 98.56 677 LYS A N 1
ATOM 5156 C CA . LYS A 1 677 ? -32.192 -19.382 -3.254 1.00 98.56 677 LYS A CA 1
ATOM 5157 C C . LYS A 1 677 ? -31.183 -20.396 -3.782 1.00 98.56 677 LYS A C 1
ATOM 5159 O O . LYS A 1 677 ? -31.023 -20.471 -4.997 1.00 98.56 677 LYS A O 1
ATOM 5164 N N . ALA A 1 678 ? -30.551 -21.180 -2.912 1.00 98.56 678 ALA A N 1
ATOM 5165 C CA . ALA A 1 678 ? -29.643 -22.256 -3.296 1.00 98.56 678 ALA A CA 1
ATOM 5166 C C . ALA A 1 678 ? -30.381 -23.340 -4.097 1.00 98.56 678 ALA A C 1
ATOM 5168 O O . ALA A 1 678 ? -29.946 -23.690 -5.190 1.00 98.56 678 ALA A O 1
ATOM 5169 N N . GLU A 1 679 ? -31.549 -23.783 -3.622 1.00 98.44 679 GLU A N 1
ATOM 5170 C CA . GLU A 1 679 ? -32.415 -24.740 -4.324 1.00 98.44 679 GLU A CA 1
ATOM 5171 C C . GLU A 1 679 ? -32.915 -24.179 -5.664 1.00 98.44 679 GLU A C 1
ATOM 5173 O O . GLU A 1 679 ? -32.761 -24.819 -6.703 1.00 98.44 679 GLU A O 1
ATOM 5178 N N . LYS A 1 680 ? -33.441 -22.943 -5.677 1.00 98.31 680 LYS A N 1
ATOM 5179 C CA . LYS A 1 680 ? -33.920 -22.272 -6.901 1.00 98.31 680 LYS A CA 1
ATOM 5180 C C . LYS A 1 680 ? -32.839 -22.115 -7.977 1.00 98.31 680 LYS A C 1
ATOM 5182 O O . LYS A 1 680 ? -33.166 -22.043 -9.161 1.00 98.31 680 LYS A O 1
ATOM 5187 N N . HIS A 1 681 ? -31.576 -21.987 -7.578 1.00 98.19 681 HIS A N 1
ATOM 5188 C CA . HIS A 1 681 ? -30.460 -21.749 -8.490 1.00 98.19 681 HIS A CA 1
ATOM 5189 C C . HIS A 1 681 ? -29.531 -22.958 -8.669 1.00 98.19 681 HIS A C 1
ATOM 5191 O O . HIS A 1 681 ? -28.543 -22.816 -9.382 1.00 98.19 681 HIS A O 1
ATOM 5197 N N . LYS A 1 682 ? -29.863 -24.131 -8.104 1.00 97.88 682 LYS A N 1
ATOM 5198 C CA . LYS A 1 682 ? -29.017 -25.338 -8.007 1.00 97.88 682 LYS A CA 1
ATOM 5199 C C . LYS A 1 682 ? -28.181 -25.646 -9.254 1.00 97.88 682 LYS A C 1
ATOM 5201 O O . LYS A 1 682 ? -26.963 -25.757 -9.154 1.00 97.88 682 LYS A O 1
ATOM 5206 N N . ASP A 1 683 ? -28.809 -25.717 -10.427 1.00 97.19 683 ASP A N 1
ATOM 5207 C CA . ASP A 1 683 ? -28.151 -26.117 -11.688 1.00 97.19 683 ASP A CA 1
ATOM 5208 C C . ASP A 1 683 ? -27.151 -25.072 -12.229 1.00 97.19 683 ASP A C 1
ATOM 5210 O O . ASP A 1 683 ? -26.364 -25.350 -13.135 1.00 97.19 683 ASP A O 1
ATOM 5214 N N . ASN A 1 684 ? -27.195 -23.855 -11.675 1.00 97.88 684 ASN A N 1
ATOM 5215 C CA . ASN A 1 684 ? -26.370 -22.704 -12.042 1.00 97.88 684 ASN A CA 1
ATOM 5216 C C . ASN A 1 684 ? -25.625 -22.120 -10.818 1.00 97.88 684 ASN A C 1
ATOM 5218 O O . ASN A 1 684 ? -25.044 -21.041 -10.916 1.00 97.88 684 ASN A O 1
ATOM 5222 N N . LEU A 1 685 ? -25.668 -22.771 -9.648 1.00 98.69 685 LEU A N 1
ATOM 5223 C CA . LEU A 1 685 ? -25.090 -22.252 -8.407 1.00 98.69 685 LEU A CA 1
ATOM 5224 C C . LEU A 1 685 ? -23.569 -22.421 -8.434 1.00 98.69 685 LEU A C 1
ATOM 5226 O O . LEU A 1 685 ? -23.079 -23.543 -8.358 1.00 98.69 685 LEU A O 1
ATOM 5230 N N . ALA A 1 686 ? -22.832 -21.315 -8.530 1.00 98.50 686 ALA A N 1
ATOM 5231 C CA . ALA A 1 686 ? -21.372 -21.318 -8.558 1.00 98.50 686 ALA A CA 1
ATOM 5232 C C . ALA A 1 686 ? -20.781 -21.167 -7.156 1.00 98.50 686 ALA A C 1
ATOM 5234 O O . ALA A 1 686 ? -19.964 -21.981 -6.726 1.00 98.50 686 ALA A O 1
ATOM 5235 N N . ALA A 1 687 ? -21.199 -20.114 -6.450 1.00 98.56 687 ALA A N 1
ATOM 5236 C CA . ALA A 1 687 ? -20.537 -19.655 -5.239 1.00 98.56 687 ALA A CA 1
ATOM 5237 C C . ALA A 1 687 ? -21.509 -19.074 -4.199 1.00 98.56 687 ALA A C 1
ATOM 5239 O O . ALA A 1 687 ? -22.586 -18.572 -4.529 1.00 98.56 687 ALA A O 1
ATOM 5240 N N . PHE A 1 688 ? -21.071 -19.066 -2.945 1.00 98.62 688 PHE A N 1
ATOM 5241 C CA . PHE A 1 688 ? -21.616 -18.262 -1.854 1.00 98.62 688 PHE A CA 1
ATOM 5242 C C . PHE A 1 688 ? -20.471 -17.502 -1.186 1.00 98.62 688 PHE A C 1
ATOM 5244 O O . PHE A 1 688 ? -19.485 -18.122 -0.799 1.00 98.62 688 PHE A O 1
ATOM 5251 N N . MET A 1 689 ? -20.580 -16.176 -1.062 1.00 98.56 689 MET A N 1
ATOM 5252 C CA . MET A 1 689 ? -19.571 -15.351 -0.385 1.00 98.56 689 MET A CA 1
ATOM 5253 C C . MET A 1 689 ? -20.068 -14.922 0.994 1.00 98.56 689 MET A C 1
ATOM 5255 O O . MET A 1 689 ? -21.063 -14.204 1.083 1.00 98.56 689 MET A O 1
ATOM 5259 N N . ILE A 1 690 ? -19.354 -15.295 2.058 1.00 97.38 690 ILE A N 1
ATOM 5260 C CA . ILE A 1 690 ? -19.711 -14.970 3.448 1.00 97.38 690 ILE A CA 1
ATOM 5261 C C . ILE A 1 690 ? -18.512 -14.425 4.233 1.00 97.38 690 ILE A C 1
ATOM 5263 O O . ILE A 1 690 ? -17.437 -15.014 4.224 1.00 97.38 690 ILE A O 1
ATOM 5267 N N . THR A 1 691 ? -18.691 -13.309 4.941 1.00 96.88 691 THR A N 1
ATOM 5268 C CA . THR A 1 691 ? -17.712 -12.781 5.911 1.00 96.88 691 THR A CA 1
ATOM 5269 C C . THR A 1 691 ? -17.969 -13.418 7.276 1.00 96.88 691 THR A C 1
ATOM 5271 O O . THR A 1 691 ? -19.122 -13.463 7.707 1.00 96.88 691 THR A O 1
ATOM 5274 N N . TYR 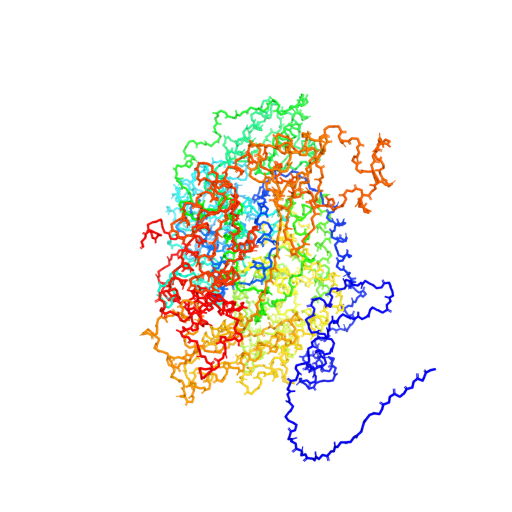A 1 692 ? -16.931 -13.909 7.966 1.00 95.56 692 TYR A N 1
ATOM 5275 C CA . TYR A 1 692 ? -17.093 -14.535 9.287 1.00 95.56 692 TYR A CA 1
ATOM 5276 C C . TYR A 1 692 ? -15.977 -14.147 10.287 1.00 95.56 692 TYR A C 1
ATOM 5278 O O . TYR A 1 692 ? -14.801 -14.251 9.929 1.00 95.56 692 TYR A O 1
ATOM 5286 N N . PRO A 1 693 ? -16.293 -13.749 11.541 1.00 94.88 693 PRO A N 1
ATOM 5287 C CA . PRO A 1 693 ? -17.612 -13.288 12.000 1.00 94.88 693 PRO A CA 1
ATOM 5288 C C . PRO A 1 693 ? -18.146 -12.167 11.099 1.00 94.88 693 PRO A C 1
ATOM 5290 O O . PRO A 1 693 ? -17.365 -11.488 10.426 1.00 94.88 693 PRO A O 1
ATOM 5293 N N . SER A 1 694 ? -19.467 -12.007 11.033 1.00 94.25 694 SER A N 1
ATOM 5294 C CA . SER A 1 694 ? -20.078 -11.118 10.043 1.00 94.25 694 SER A CA 1
ATOM 5295 C C . SER A 1 694 ? -19.723 -9.650 10.285 1.00 94.25 694 SER A C 1
ATOM 5297 O O . SER A 1 694 ? -19.307 -9.261 11.377 1.00 94.25 694 SER A O 1
ATOM 5299 N N . THR A 1 695 ? -19.909 -8.819 9.257 1.00 92.38 695 THR A N 1
ATOM 5300 C CA . THR A 1 695 ? -19.599 -7.371 9.235 1.00 92.38 695 THR A CA 1
ATOM 5301 C C . THR A 1 695 ? -20.374 -6.536 10.269 1.00 92.38 695 THR A C 1
ATOM 5303 O O . THR A 1 695 ? -20.161 -5.333 10.399 1.00 92.38 695 THR A O 1
ATOM 5306 N N . PHE A 1 696 ? -21.283 -7.169 11.012 1.00 92.50 696 PHE A N 1
ATOM 5307 C CA . PHE A 1 696 ? -21.973 -6.621 12.176 1.00 92.50 696 PHE A CA 1
ATOM 5308 C C . PHE A 1 696 ? -21.209 -6.814 13.499 1.00 92.50 696 PHE A C 1
ATOM 5310 O O . PHE A 1 696 ? -21.682 -6.351 14.538 1.00 92.50 696 PHE A O 1
ATOM 5317 N N . GLY A 1 697 ? -20.059 -7.495 13.480 1.00 92.62 697 GLY A N 1
ATOM 5318 C CA . GLY A 1 697 ? -19.252 -7.788 14.663 1.00 92.62 697 GLY A CA 1
ATOM 5319 C C . GLY A 1 697 ? -19.802 -8.923 15.526 1.00 92.62 697 GLY A C 1
ATOM 5320 O O . GLY A 1 697 ? -19.687 -8.864 16.748 1.00 92.62 697 GLY A O 1
ATOM 5321 N N . VAL A 1 698 ? -20.420 -9.954 14.936 1.00 93.69 698 VAL A N 1
ATOM 5322 C CA . VAL A 1 698 ? -21.064 -11.053 15.684 1.00 93.69 698 VAL A CA 1
ATOM 5323 C C . VAL A 1 698 ? -20.685 -12.425 15.116 1.00 93.69 698 VAL A C 1
ATOM 5325 O O . VAL A 1 698 ? -20.576 -12.614 13.906 1.00 93.69 698 VAL A O 1
ATOM 5328 N N . PHE A 1 699 ? -20.482 -13.400 16.007 1.00 94.62 699 PHE A N 1
ATOM 5329 C CA . PHE A 1 699 ? -20.397 -14.813 15.643 1.00 94.62 699 PHE A CA 1
ATOM 5330 C C . PHE A 1 699 ? -21.797 -15.430 15.561 1.00 94.62 699 PHE A C 1
ATOM 5332 O O . PHE A 1 699 ? -22.524 -15.449 16.553 1.00 94.62 699 PHE A O 1
ATOM 5339 N N . GLU A 1 700 ? -22.144 -15.968 14.395 1.00 86.94 700 GLU A N 1
ATOM 5340 C CA . GLU A 1 700 ? -23.449 -16.580 14.121 1.00 86.94 700 GLU A CA 1
ATOM 5341 C C . GLU A 1 700 ? -23.352 -18.114 14.204 1.00 86.94 700 GLU A C 1
ATOM 5343 O O . GLU A 1 700 ? -22.448 -18.708 13.611 1.00 86.94 700 GLU A O 1
ATOM 5348 N N . ASP A 1 701 ? -24.281 -18.771 14.912 1.00 84.69 701 ASP A N 1
ATOM 5349 C CA . ASP A 1 701 ? -24.294 -20.238 15.110 1.00 84.69 701 ASP A CA 1
ATOM 5350 C C . ASP A 1 701 ? -24.536 -21.042 13.812 1.00 84.69 701 ASP A C 1
ATOM 5352 O O . ASP A 1 701 ? -24.261 -22.244 13.760 1.00 84.69 701 ASP A O 1
ATOM 5356 N N . GLY A 1 702 ? -25.085 -20.396 12.777 1.00 90.88 702 GLY A N 1
ATOM 5357 C CA . GLY A 1 702 ? -25.580 -21.033 11.552 1.00 90.88 702 GLY A CA 1
ATOM 5358 C C . GLY A 1 702 ? -24.551 -21.268 10.441 1.00 90.88 702 GLY A C 1
ATOM 5359 O O . GLY A 1 702 ? -24.907 -21.860 9.426 1.00 90.88 702 GLY A O 1
ATOM 5360 N N . VAL A 1 703 ? -23.293 -20.829 10.589 1.00 95.56 703 VAL A N 1
ATOM 5361 C CA . VAL A 1 703 ? -22.322 -20.797 9.470 1.00 95.56 703 VAL A CA 1
ATOM 5362 C C . VAL A 1 703 ? -22.080 -22.164 8.814 1.00 95.56 703 VAL A C 1
ATOM 5364 O O . VAL A 1 703 ? -22.118 -22.260 7.591 1.00 95.56 703 VAL A O 1
ATOM 5367 N N . GLN A 1 704 ? -21.938 -23.239 9.596 1.00 96.75 704 GLN A N 1
ATOM 5368 C CA . GLN A 1 704 ? -21.767 -24.597 9.057 1.00 96.75 704 GLN A CA 1
ATOM 5369 C C . GLN A 1 704 ? -23.012 -25.096 8.302 1.00 96.75 704 GLN A C 1
ATOM 5371 O O . GLN A 1 704 ? -22.881 -25.826 7.322 1.00 96.75 704 GLN A O 1
ATOM 5376 N N . GLU A 1 705 ? -24.220 -24.693 8.718 1.00 97.38 705 GLU A N 1
ATOM 5377 C CA . GLU A 1 705 ? -25.452 -25.030 7.992 1.00 97.38 705 GLU A CA 1
ATOM 5378 C C . GLU A 1 705 ? -25.558 -24.227 6.691 1.00 97.38 705 GLU A C 1
ATOM 5380 O O . GLU A 1 705 ? -25.879 -24.798 5.651 1.00 97.38 705 GLU A O 1
ATOM 5385 N N . ALA A 1 706 ? -25.206 -22.936 6.720 1.00 97.44 706 ALA A N 1
ATOM 5386 C CA . ALA A 1 706 ? -25.137 -22.101 5.524 1.00 97.44 706 ALA A CA 1
ATOM 5387 C C . ALA A 1 706 ? -24.185 -22.695 4.475 1.00 97.44 706 ALA A C 1
ATOM 5389 O O . ALA A 1 706 ? -24.557 -22.807 3.310 1.00 97.44 706 ALA A O 1
ATOM 5390 N N . CYS A 1 707 ? -22.996 -23.146 4.889 1.00 98.06 707 CYS A N 1
ATOM 5391 C CA . CYS A 1 707 ? -22.049 -23.817 3.998 1.00 98.06 707 CYS A CA 1
ATOM 5392 C C . CYS A 1 707 ? -22.633 -25.122 3.433 1.00 98.06 707 CYS A C 1
ATOM 5394 O O . CYS A 1 707 ? -22.658 -25.313 2.216 1.00 98.06 707 CYS A O 1
ATOM 5396 N N . LYS A 1 708 ? -23.217 -25.971 4.292 1.00 98.19 708 LYS A N 1
ATOM 5397 C CA . LYS A 1 708 ? -23.838 -27.234 3.865 1.00 98.19 708 LYS A CA 1
ATOM 5398 C C . LYS A 1 708 ? -24.972 -27.027 2.850 1.00 98.19 708 LYS A C 1
ATOM 5400 O O . LYS A 1 708 ? -25.048 -27.767 1.876 1.00 98.19 708 LYS A O 1
ATOM 5405 N N . ILE A 1 709 ? -25.819 -26.010 3.035 1.00 98.62 709 ILE A N 1
ATOM 5406 C CA . ILE A 1 709 ? -26.907 -25.649 2.104 1.00 98.62 709 ILE A CA 1
ATOM 5407 C C . ILE A 1 709 ? -26.375 -25.363 0.687 1.00 98.62 709 ILE A C 1
ATOM 5409 O O . ILE A 1 709 ? -27.055 -25.656 -0.301 1.00 98.62 709 ILE A O 1
ATOM 5413 N N . ILE A 1 710 ? -25.165 -24.811 0.575 1.00 98.62 710 ILE A N 1
ATOM 5414 C CA . ILE A 1 710 ? -24.506 -24.511 -0.701 1.00 98.62 710 ILE A CA 1
ATOM 5415 C C . ILE A 1 710 ? -23.894 -25.773 -1.312 1.00 98.62 710 ILE A C 1
ATOM 5417 O O . ILE A 1 710 ? -24.133 -26.047 -2.491 1.00 98.62 710 ILE A O 1
ATOM 5421 N N . HIS A 1 711 ? -23.186 -26.578 -0.514 1.00 98.69 711 HIS A N 1
ATOM 5422 C CA . HIS A 1 711 ? -22.602 -27.852 -0.953 1.00 98.69 711 HIS A CA 1
ATOM 5423 C C . HIS A 1 711 ? -23.666 -28.862 -1.413 1.00 98.69 711 HIS A C 1
ATOM 5425 O O . HIS A 1 711 ? -23.532 -29.443 -2.488 1.00 98.69 711 HIS A O 1
ATOM 5431 N N . ASP A 1 712 ? -24.783 -28.990 -0.687 1.00 98.50 712 ASP A N 1
ATOM 5432 C CA . ASP A 1 712 ? -25.939 -29.833 -1.058 1.00 98.50 712 ASP A CA 1
ATOM 5433 C C . ASP A 1 712 ? -26.582 -29.419 -2.404 1.00 98.50 712 ASP A C 1
ATOM 5435 O O . ASP A 1 712 ? -27.343 -30.180 -3.018 1.00 98.50 712 ASP A O 1
ATOM 5439 N N . ASN A 1 713 ? -26.287 -28.204 -2.878 1.00 98.50 713 ASN A N 1
ATOM 5440 C CA . ASN A 1 713 ? -26.756 -27.638 -4.141 1.00 98.50 713 ASN A CA 1
ATOM 5441 C C . ASN A 1 713 ? -25.643 -27.424 -5.188 1.00 98.50 713 ASN A C 1
ATOM 5443 O O . ASN A 1 713 ? -25.888 -26.785 -6.210 1.00 98.50 713 ASN A O 1
ATOM 5447 N N . GLY A 1 714 ? -24.457 -28.009 -4.982 1.00 97.12 714 GLY A N 1
ATOM 5448 C CA . GLY A 1 714 ? -23.354 -28.007 -5.954 1.00 97.12 714 GLY A CA 1
ATOM 5449 C C . GLY A 1 714 ? -22.589 -26.684 -6.066 1.00 97.12 714 GLY A C 1
ATOM 5450 O O . GLY A 1 714 ? -21.808 -26.507 -6.995 1.00 97.12 714 GLY A O 1
ATOM 5451 N N . GLY A 1 715 ? -22.809 -25.743 -5.145 1.00 98.31 715 GLY A N 1
ATOM 5452 C CA . GLY A 1 715 ? -22.007 -24.526 -5.062 1.00 98.31 715 GLY A CA 1
ATOM 5453 C C . GLY A 1 715 ? -20.694 -24.730 -4.302 1.00 98.31 715 GLY A C 1
ATOM 5454 O O . GLY A 1 715 ? -20.440 -25.778 -3.706 1.00 98.31 715 GLY A O 1
ATOM 5455 N N . GLN A 1 716 ? -19.875 -23.684 -4.289 1.00 98.75 716 GLN A N 1
ATOM 5456 C CA . GLN A 1 716 ? -18.669 -23.573 -3.464 1.00 98.75 716 GLN A CA 1
ATOM 5457 C C . GLN A 1 716 ? -18.788 -22.401 -2.485 1.00 98.75 716 GLN A C 1
ATOM 5459 O O . GLN A 1 716 ? -19.467 -21.410 -2.760 1.00 98.75 716 GLN A O 1
ATOM 5464 N N . VAL A 1 717 ? -18.125 -22.491 -1.340 1.00 98.75 717 VAL A N 1
ATOM 5465 C CA . VAL A 1 717 ? -18.160 -21.477 -0.286 1.00 98.75 717 VAL A CA 1
ATOM 5466 C C . VAL A 1 717 ? -16.860 -20.682 -0.287 1.00 98.75 717 VAL A C 1
ATOM 5468 O O . VAL A 1 717 ? -15.787 -21.187 0.046 1.00 98.75 717 VAL A O 1
ATOM 5471 N N . TYR A 1 718 ? -16.979 -19.400 -0.611 1.00 98.69 718 TYR A N 1
ATOM 5472 C CA . TYR A 1 718 ? -15.925 -18.415 -0.449 1.00 98.69 718 TYR A CA 1
ATOM 5473 C C . TYR A 1 718 ? -16.094 -17.694 0.895 1.00 98.69 718 TYR A C 1
ATOM 5475 O O . TYR A 1 718 ? -17.115 -17.044 1.139 1.00 98.69 718 TYR A O 1
ATOM 5483 N N . LEU A 1 719 ? -15.078 -17.768 1.753 1.00 97.81 719 LEU A N 1
ATOM 5484 C CA . LEU A 1 719 ? -15.047 -17.059 3.027 1.00 97.81 719 LEU A CA 1
ATOM 5485 C C . LEU A 1 719 ? -14.199 -15.782 2.917 1.00 97.81 719 LEU A C 1
ATOM 5487 O O . LEU A 1 719 ? -13.043 -15.770 2.496 1.00 97.81 719 LEU A O 1
ATOM 5491 N N . ASP A 1 720 ? -14.800 -14.669 3.302 1.00 97.38 720 ASP A N 1
ATOM 5492 C CA . ASP A 1 720 ? -14.156 -13.370 3.394 1.00 97.38 720 ASP A CA 1
ATOM 5493 C C . ASP A 1 720 ? -13.471 -13.243 4.765 1.00 97.38 720 ASP A C 1
ATOM 5495 O O . ASP A 1 720 ? -14.106 -12.990 5.792 1.00 97.38 720 ASP A O 1
ATOM 5499 N N . GLY A 1 721 ? -12.156 -13.484 4.771 1.00 96.06 721 GLY A N 1
ATOM 5500 C CA . GLY A 1 721 ? -11.297 -13.447 5.954 1.00 96.06 721 GLY A CA 1
ATOM 5501 C C . GLY A 1 721 ? -10.853 -12.047 6.383 1.00 96.06 721 GLY A C 1
ATOM 5502 O O . GLY A 1 721 ? -9.867 -11.934 7.111 1.00 96.06 721 GLY A O 1
ATOM 5503 N N . ALA A 1 722 ? -11.555 -10.982 5.979 1.00 93.12 722 ALA A N 1
ATOM 5504 C CA . ALA A 1 722 ? -11.333 -9.633 6.505 1.00 93.12 722 ALA A CA 1
ATOM 5505 C C . ALA A 1 722 ? -11.354 -9.575 8.041 1.00 93.12 722 ALA A C 1
ATOM 5507 O O . ALA A 1 722 ? -10.531 -8.886 8.639 1.00 93.12 722 ALA A O 1
ATOM 5508 N N . ASN A 1 723 ? -12.254 -10.347 8.655 1.00 96.75 723 ASN A N 1
ATOM 5509 C CA . ASN A 1 723 ? -12.495 -10.381 10.097 1.00 96.75 723 ASN A CA 1
ATOM 5510 C C . ASN A 1 723 ? -11.736 -11.531 10.810 1.00 96.75 723 ASN A C 1
ATOM 5512 O O . ASN A 1 723 ? -12.070 -11.919 11.934 1.00 96.75 723 ASN A O 1
ATOM 5516 N N . LEU A 1 724 ? -10.684 -12.095 10.189 1.00 96.94 724 LEU A N 1
ATOM 5517 C CA . LEU A 1 724 ? -9.928 -13.240 10.732 1.00 96.94 724 LEU A CA 1
ATOM 5518 C C . LEU A 1 724 ? -9.236 -12.938 12.078 1.00 96.94 724 LEU A C 1
ATOM 5520 O O . LEU A 1 724 ? -8.933 -13.870 12.820 1.00 96.94 724 LEU A O 1
ATOM 5524 N N . ASN A 1 725 ? -9.055 -11.663 12.457 1.00 97.50 725 ASN A N 1
ATOM 5525 C CA . ASN A 1 725 ? -8.479 -11.296 13.760 1.00 97.50 725 ASN A CA 1
ATOM 5526 C C . ASN A 1 725 ? -9.300 -11.819 14.954 1.00 97.50 725 ASN A C 1
ATOM 5528 O O . ASN A 1 725 ? -8.753 -12.032 16.033 1.00 97.50 725 ASN A O 1
ATOM 5532 N N . ALA A 1 726 ? -10.594 -12.088 14.755 1.00 97.31 726 ALA A N 1
ATOM 5533 C CA . ALA A 1 726 ? -11.459 -12.715 15.750 1.00 97.31 726 ALA A CA 1
ATOM 5534 C C . ALA A 1 726 ? -11.295 -14.248 15.858 1.00 97.31 726 ALA A C 1
ATOM 5536 O O . ALA A 1 726 ? -11.785 -14.838 16.818 1.00 97.31 726 ALA A O 1
ATOM 5537 N N . GLN A 1 727 ? -10.672 -14.910 14.873 1.00 97.75 727 GLN A N 1
ATOM 5538 C CA . GLN A 1 727 ? -10.723 -16.371 14.729 1.00 97.75 727 GLN A CA 1
ATOM 5539 C C . GLN A 1 727 ? -9.488 -17.122 15.250 1.00 97.75 727 GLN A C 1
ATOM 5541 O O . GLN A 1 727 ? -9.649 -18.239 15.740 1.00 97.75 727 GLN A O 1
ATOM 5546 N N . ILE A 1 728 ? -8.273 -16.573 15.114 1.00 96.69 728 ILE A N 1
ATOM 5547 C CA . ILE A 1 728 ? -7.028 -17.366 15.161 1.00 96.69 728 ILE A CA 1
ATOM 5548 C C . ILE A 1 728 ? -6.887 -18.142 16.482 1.00 96.69 728 ILE A C 1
ATOM 5550 O O . ILE A 1 728 ? -6.892 -17.578 17.573 1.00 96.69 728 ILE A O 1
ATOM 5554 N N . GLY A 1 729 ? -6.762 -19.470 16.378 1.00 94.56 729 GLY A N 1
ATOM 5555 C CA . GLY A 1 729 ? -6.648 -20.366 17.535 1.00 94.56 729 GLY A CA 1
ATOM 5556 C C . GLY A 1 729 ? -7.960 -20.673 18.268 1.00 94.56 729 GLY A C 1
ATOM 5557 O O . GLY A 1 729 ? -7.948 -21.455 19.216 1.00 94.56 729 GLY A O 1
ATOM 5558 N N . LEU A 1 730 ? -9.081 -20.083 17.844 1.00 96.19 730 LEU A N 1
ATOM 5559 C CA . LEU A 1 730 ? -10.412 -20.247 18.443 1.00 96.19 730 LEU A CA 1
ATOM 5560 C C . LEU A 1 730 ? -11.368 -20.986 17.496 1.00 96.19 730 LEU A C 1
ATOM 5562 O O . LEU A 1 730 ? -12.116 -21.863 17.920 1.00 96.19 730 LEU A O 1
ATOM 5566 N N . THR A 1 731 ? -11.308 -20.654 16.208 1.00 96.50 731 THR A N 1
ATOM 5567 C CA . THR A 1 731 ? -12.002 -21.288 15.077 1.00 96.50 731 THR A CA 1
ATOM 5568 C C . THR A 1 731 ? -11.139 -21.098 13.817 1.00 96.50 731 THR A C 1
ATOM 5570 O O . THR A 1 731 ? -10.088 -20.459 13.895 1.00 96.50 731 THR A O 1
ATOM 5573 N N . ASN A 1 732 ? -11.522 -21.655 12.666 1.00 96.44 732 ASN A N 1
ATOM 5574 C CA . ASN A 1 732 ? -10.894 -21.307 11.389 1.00 96.44 732 ASN A CA 1
ATOM 5575 C C . ASN A 1 732 ? -11.860 -21.474 10.192 1.00 96.44 732 ASN A C 1
ATOM 5577 O O . ASN A 1 732 ? -12.849 -22.206 10.303 1.00 96.44 732 ASN A O 1
ATOM 5581 N N . PRO A 1 733 ? -11.587 -20.825 9.039 1.00 97.12 733 PRO A N 1
ATOM 5582 C CA . PRO A 1 733 ? -12.444 -20.873 7.855 1.00 97.12 733 PRO A CA 1
ATOM 5583 C C . PRO A 1 733 ? -12.800 -22.280 7.353 1.00 97.12 733 PRO A C 1
ATOM 5585 O O . PRO A 1 733 ? -13.948 -22.501 6.964 1.00 97.12 733 PRO A O 1
ATOM 5588 N N . ALA A 1 734 ? -11.869 -23.239 7.408 1.00 97.06 734 ALA A N 1
ATOM 5589 C CA . ALA A 1 734 ? -12.149 -24.624 7.024 1.00 97.06 734 ALA A CA 1
ATOM 5590 C C . ALA A 1 734 ? -13.147 -25.304 7.987 1.00 97.06 734 ALA A C 1
ATOM 5592 O O . ALA A 1 734 ? -14.085 -25.961 7.543 1.00 97.06 734 ALA A O 1
ATOM 5593 N N . THR A 1 735 ? -13.025 -25.081 9.303 1.00 96.38 735 THR A N 1
ATOM 5594 C CA . THR A 1 735 ? -13.972 -25.609 10.312 1.00 96.38 735 THR A CA 1
ATOM 5595 C C . THR A 1 735 ? -15.350 -24.939 10.226 1.00 96.38 735 THR A C 1
ATOM 5597 O O . THR A 1 735 ? -16.364 -25.551 10.572 1.00 96.38 735 THR A O 1
ATOM 5600 N N . CYS A 1 736 ? -15.418 -23.703 9.724 1.00 96.31 736 CYS A N 1
ATOM 5601 C CA . CYS A 1 736 ? -16.678 -23.042 9.374 1.00 96.31 736 CYS A CA 1
ATOM 5602 C C . CYS A 1 736 ? -17.355 -23.639 8.124 1.00 96.31 736 CYS A C 1
ATOM 5604 O O . CYS A 1 736 ? -18.558 -23.443 7.968 1.00 96.31 736 CYS A O 1
ATOM 5606 N N . GLY A 1 737 ? -16.622 -24.378 7.279 1.00 96.38 737 GLY A N 1
ATOM 5607 C CA . GLY A 1 737 ? -17.127 -25.008 6.052 1.00 96.38 737 GLY A CA 1
ATOM 5608 C C . GLY A 1 737 ? -16.821 -24.256 4.749 1.00 96.38 737 GLY A C 1
ATOM 5609 O O . GLY A 1 737 ? -17.505 -24.486 3.756 1.00 96.38 737 GLY A O 1
ATOM 5610 N N . GLY A 1 738 ? -15.834 -23.352 4.733 1.00 97.50 738 GLY A N 1
ATOM 5611 C CA . GLY A 1 738 ? -15.370 -22.710 3.496 1.00 97.50 738 GLY A CA 1
ATOM 5612 C C . GLY A 1 738 ? -14.530 -23.644 2.613 1.00 97.50 738 GLY A C 1
ATOM 5613 O O . GLY A 1 738 ? -13.782 -24.463 3.139 1.00 97.50 738 GLY A O 1
ATOM 5614 N N . ASP A 1 739 ? -14.586 -23.468 1.288 1.00 98.69 739 ASP A N 1
ATOM 5615 C CA . ASP A 1 739 ? -13.696 -24.133 0.315 1.00 98.69 739 ASP A CA 1
ATOM 5616 C C . ASP A 1 739 ? -12.470 -23.269 -0.033 1.00 98.69 739 ASP A C 1
ATOM 5618 O O . ASP A 1 739 ? -11.397 -23.781 -0.352 1.00 98.69 739 ASP A O 1
ATOM 5622 N N . VAL A 1 740 ? -12.617 -21.943 0.031 1.00 98.56 740 VAL A N 1
ATOM 5623 C CA . VAL A 1 740 ? -11.546 -20.961 -0.196 1.00 98.56 740 VAL A CA 1
ATOM 5624 C C . VAL A 1 740 ? -11.748 -19.748 0.707 1.00 98.56 740 VAL A C 1
ATOM 5626 O O . VAL A 1 740 ? -12.872 -19.295 0.908 1.00 98.56 740 VAL A O 1
ATOM 5629 N N . CYS A 1 741 ? -10.659 -19.192 1.236 1.00 98.25 741 CYS A N 1
ATOM 5630 C CA . CYS A 1 741 ? -10.664 -17.949 2.003 1.00 98.25 741 CYS A CA 1
ATOM 5631 C C . CYS A 1 741 ? -9.507 -17.047 1.578 1.00 98.25 741 CYS A C 1
ATOM 5633 O O . CYS A 1 741 ? -8.373 -17.516 1.472 1.00 98.25 741 CYS A O 1
ATOM 5635 N N . HIS A 1 742 ? -9.758 -15.749 1.401 1.00 98.25 742 HIS A N 1
ATOM 5636 C CA . HIS A 1 742 ? -8.675 -14.761 1.346 1.00 98.25 742 HIS A CA 1
ATOM 5637 C C . HIS A 1 742 ? -8.353 -14.209 2.741 1.00 98.25 742 HIS A C 1
ATOM 5639 O O . HIS A 1 742 ? -9.189 -14.274 3.641 1.00 98.25 742 HIS A O 1
ATOM 5645 N N . MET A 1 743 ? -7.161 -13.638 2.920 1.00 95.31 743 MET A N 1
ATOM 5646 C CA . MET A 1 743 ? -6.758 -12.961 4.161 1.00 95.31 743 MET A CA 1
ATOM 5647 C C . MET A 1 743 ? -6.238 -11.555 3.865 1.00 95.31 743 MET A C 1
ATOM 5649 O O . MET A 1 743 ? -5.333 -11.398 3.050 1.00 95.31 743 MET A O 1
ATOM 5653 N N . ASN A 1 744 ? -6.702 -10.525 4.575 1.00 97.56 744 ASN A N 1
ATOM 5654 C CA . ASN A 1 744 ? -6.035 -9.223 4.535 1.00 97.56 744 ASN A CA 1
ATOM 5655 C C . ASN A 1 744 ? -4.767 -9.257 5.413 1.00 97.56 744 ASN A C 1
ATOM 5657 O O . ASN A 1 744 ? -4.836 -9.032 6.625 1.00 97.56 744 ASN A O 1
ATOM 5661 N N . LEU A 1 745 ? -3.584 -9.455 4.816 1.00 98.31 745 LEU A N 1
ATOM 5662 C CA . LEU A 1 745 ? -2.315 -9.357 5.565 1.00 98.31 745 LEU A CA 1
ATOM 5663 C C . LEU A 1 745 ? -2.102 -7.953 6.173 1.00 98.31 745 LEU A C 1
ATOM 5665 O O . LEU A 1 745 ? -1.506 -7.810 7.236 1.00 98.31 745 LEU A O 1
ATOM 5669 N N . HIS A 1 746 ? -2.690 -6.939 5.536 1.00 97.69 746 HIS A N 1
ATOM 5670 C CA . HIS A 1 746 ? -2.763 -5.529 5.944 1.00 97.69 746 HIS A CA 1
ATOM 5671 C C . HIS A 1 746 ? -3.930 -5.206 6.899 1.00 97.69 746 HIS A C 1
ATOM 5673 O O . HIS A 1 746 ? -4.386 -4.070 6.971 1.00 97.69 746 HIS A O 1
ATOM 5679 N N . LYS A 1 747 ? -4.452 -6.226 7.588 1.00 97.12 747 LYS A N 1
ATOM 5680 C CA . LYS A 1 747 ? -5.347 -6.104 8.746 1.00 97.12 747 LYS A CA 1
ATOM 5681 C C . LYS A 1 747 ? -4.850 -7.049 9.844 1.00 97.12 747 LYS A C 1
ATOM 5683 O O . LYS A 1 747 ? -4.243 -6.644 10.830 1.00 97.12 747 LYS A O 1
ATOM 5688 N N . THR A 1 748 ? -5.026 -8.353 9.633 1.00 97.81 748 THR A N 1
ATOM 5689 C CA . THR A 1 748 ? -4.781 -9.380 10.655 1.00 97.81 748 THR A CA 1
ATOM 5690 C C . THR A 1 748 ? -3.293 -9.640 10.908 1.00 97.81 748 THR A C 1
ATOM 5692 O O . THR A 1 748 ? -2.913 -9.919 12.044 1.00 97.81 748 THR A O 1
ATOM 5695 N N . PHE A 1 749 ? -2.440 -9.510 9.885 1.00 98.19 749 PHE A N 1
ATOM 5696 C CA . PHE A 1 749 ? -1.025 -9.915 9.929 1.00 98.19 749 PHE A CA 1
ATOM 5697 C C . PHE A 1 749 ? -0.038 -8.740 9.788 1.00 98.19 749 PHE A C 1
ATOM 5699 O O . PHE A 1 749 ? 1.042 -8.888 9.210 1.00 98.19 749 PHE A O 1
ATOM 5706 N N . ALA A 1 750 ? -0.420 -7.586 10.344 1.00 97.12 750 ALA A N 1
ATOM 5707 C CA . ALA A 1 750 ? 0.430 -6.432 10.652 1.00 97.12 750 ALA A CA 1
ATOM 5708 C C . ALA A 1 750 ? 1.152 -5.707 9.489 1.00 97.12 750 ALA A C 1
ATOM 5710 O O . ALA A 1 750 ? 1.951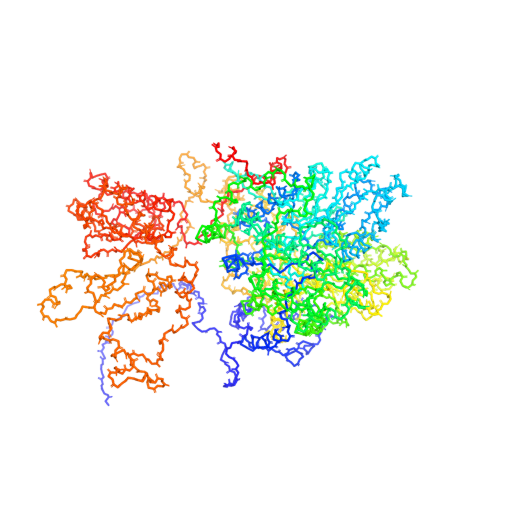 -4.811 9.772 1.00 97.12 750 ALA A O 1
ATOM 5711 N N . ILE A 1 751 ? 0.857 -5.993 8.210 1.00 98.44 751 ILE A N 1
ATOM 5712 C CA . ILE A 1 751 ? 1.307 -5.122 7.101 1.00 98.44 751 ILE A CA 1
ATOM 5713 C C . ILE A 1 751 ? 0.709 -3.712 7.297 1.00 98.44 751 ILE A C 1
ATOM 5715 O O . ILE A 1 751 ? -0.487 -3.611 7.575 1.00 98.44 751 ILE A O 1
ATOM 5719 N N . PRO A 1 752 ? 1.501 -2.631 7.164 1.00 97.06 752 PRO A N 1
ATOM 5720 C CA . PRO A 1 752 ? 1.045 -1.266 7.409 1.00 97.06 752 PRO A CA 1
ATOM 5721 C C . PRO A 1 752 ? 0.019 -0.772 6.388 1.00 97.06 752 PRO A C 1
ATOM 5723 O O . PRO A 1 752 ? 0.141 -1.000 5.184 1.00 97.06 752 PRO A O 1
ATOM 5726 N N . HIS A 1 753 ? -0.964 -0.027 6.890 1.00 97.62 753 HIS A N 1
ATOM 5727 C CA . HIS A 1 753 ? -2.110 0.498 6.145 1.00 97.62 753 HIS A CA 1
ATOM 5728 C C . HIS A 1 753 ? -1.756 1.586 5.112 1.00 97.62 753 HIS A C 1
ATOM 5730 O O . HIS A 1 753 ? -2.544 1.848 4.197 1.00 97.62 753 HIS A O 1
ATOM 5736 N N . GLY A 1 754 ? -0.581 2.213 5.221 1.00 96.31 754 GLY A N 1
ATOM 5737 C CA . GLY A 1 754 ? 0.070 3.005 4.169 1.00 96.31 754 GLY A CA 1
ATOM 5738 C C . GLY A 1 754 ? -0.695 4.242 3.683 1.00 96.31 754 GLY A C 1
ATOM 5739 O O . GLY A 1 754 ? -0.554 4.654 2.535 1.00 96.31 754 GLY A O 1
ATOM 5740 N N . GLY A 1 755 ? -1.593 4.796 4.493 1.00 92.81 755 GLY A N 1
ATOM 5741 C CA . GLY A 1 755 ? -2.502 5.868 4.083 1.00 92.81 755 GLY A CA 1
ATOM 5742 C C . GLY A 1 755 ? -3.608 5.426 3.115 1.00 92.81 755 GLY A C 1
ATOM 5743 O O . GLY A 1 755 ? -4.318 6.275 2.579 1.00 92.81 755 GLY A O 1
ATOM 5744 N N . GLY A 1 756 ? -3.779 4.117 2.892 1.00 91.88 756 GLY A N 1
ATOM 5745 C CA . GLY A 1 756 ? -4.732 3.534 1.937 1.00 91.88 756 GLY A CA 1
ATOM 5746 C C . GLY A 1 756 ? -4.161 2.421 1.045 1.00 91.88 756 GLY A C 1
ATOM 5747 O O . GLY A 1 756 ? -4.898 1.905 0.199 1.00 91.88 756 GLY A O 1
ATOM 5748 N N . GLY A 1 757 ? -2.885 2.071 1.221 1.00 93.38 757 GLY A N 1
ATOM 5749 C CA . GLY A 1 757 ? -2.138 1.037 0.502 1.00 93.38 757 GLY A CA 1
ATOM 5750 C C . GLY A 1 757 ? -0.634 1.153 0.794 1.00 93.38 757 GLY A C 1
ATOM 5751 O O . GLY A 1 757 ? -0.152 2.279 0.908 1.00 93.38 757 GLY A O 1
ATOM 5752 N N . PRO A 1 758 ? 0.128 0.055 0.910 1.00 96.81 758 PRO A N 1
ATOM 5753 C CA . PRO A 1 758 ? -0.045 -1.186 0.158 1.00 96.81 758 PRO A CA 1
ATOM 5754 C C . PRO A 1 758 ? -0.987 -2.210 0.795 1.00 96.81 758 PRO A C 1
ATOM 5756 O O . PRO A 1 758 ? -1.504 -2.037 1.896 1.00 96.81 758 PRO A O 1
ATOM 5759 N N . GLY A 1 759 ? -1.174 -3.322 0.088 1.00 93.12 759 GLY A N 1
ATOM 5760 C CA . GLY A 1 759 ? -1.753 -4.536 0.638 1.00 93.12 759 GLY A CA 1
ATOM 5761 C C . GLY A 1 759 ? -1.135 -5.797 0.036 1.00 93.12 759 GLY A C 1
ATOM 5762 O O . GLY A 1 759 ? -0.352 -5.759 -0.912 1.00 93.12 759 GLY A O 1
ATOM 5763 N N . VAL A 1 760 ? -1.536 -6.923 0.619 1.00 97.56 760 VAL A N 1
ATOM 5764 C CA . VAL A 1 760 ? -1.506 -8.270 0.035 1.00 97.56 760 VAL A CA 1
ATOM 5765 C C . VAL A 1 760 ? -2.803 -8.953 0.477 1.00 97.56 760 VAL A C 1
ATOM 5767 O O . VAL A 1 760 ? -3.310 -8.657 1.571 1.00 97.56 760 VAL A O 1
ATOM 5770 N N . GLY A 1 761 ? -3.360 -9.806 -0.379 1.00 97.81 761 GLY A N 1
ATOM 5771 C CA . GLY A 1 761 ? -4.579 -10.573 -0.133 1.00 97.81 761 GLY A CA 1
ATOM 5772 C C . GLY A 1 761 ? -4.442 -12.020 -0.603 1.00 97.81 761 GLY A C 1
ATOM 5773 O O . GLY A 1 761 ? -5.158 -12.401 -1.528 1.00 97.81 761 GLY A O 1
ATOM 5774 N N . PRO A 1 762 ? -3.526 -12.817 -0.017 1.00 98.31 762 PRO A N 1
ATOM 5775 C CA . PRO A 1 762 ? -3.363 -14.219 -0.377 1.00 98.31 762 PRO A CA 1
ATOM 5776 C C . PRO A 1 762 ? -4.676 -14.985 -0.234 1.00 98.31 762 PRO A C 1
ATOM 5778 O O . PRO A 1 762 ? -5.538 -14.614 0.569 1.00 98.31 762 PRO A O 1
ATOM 5781 N N . ILE A 1 763 ? -4.791 -16.089 -0.969 1.00 98.69 763 ILE A N 1
ATOM 5782 C CA . ILE A 1 763 ? -5.859 -17.075 -0.781 1.00 98.69 763 ILE A CA 1
ATOM 5783 C C . ILE A 1 763 ? -5.303 -18.360 -0.177 1.00 98.69 763 ILE A C 1
ATOM 5785 O O . ILE A 1 763 ? -4.161 -18.733 -0.437 1.00 98.69 763 ILE A O 1
ATOM 5789 N N . CYS A 1 764 ? -6.126 -19.028 0.623 1.00 98.75 764 CYS A N 1
ATOM 5790 C CA . CYS A 1 764 ? -5.954 -20.401 1.081 1.00 98.75 764 CYS A CA 1
ATOM 5791 C C . CYS A 1 764 ? -7.163 -21.223 0.616 1.00 98.75 764 CYS A C 1
ATOM 5793 O O . CYS A 1 764 ? -8.284 -20.711 0.611 1.00 98.75 764 CYS A O 1
ATOM 5795 N N . VAL A 1 765 ? -6.930 -22.461 0.180 1.00 98.75 765 VAL A N 1
ATOM 5796 C CA . VAL A 1 765 ? -7.913 -23.292 -0.530 1.00 98.75 765 VAL A CA 1
ATOM 5797 C C . VAL A 1 765 ? -7.925 -24.745 -0.049 1.00 98.75 765 VAL A C 1
ATOM 5799 O O . VAL A 1 765 ? -6.908 -25.291 0.395 1.00 98.75 765 VAL A O 1
ATOM 5802 N N . ALA A 1 766 ? -9.087 -25.382 -0.168 1.00 98.56 766 ALA A N 1
ATOM 5803 C CA . ALA A 1 766 ? -9.270 -26.818 -0.011 1.00 98.56 766 ALA A CA 1
ATOM 5804 C C . ALA A 1 766 ? -8.516 -27.610 -1.098 1.00 98.56 766 ALA A C 1
ATOM 5806 O O . ALA A 1 766 ? -8.162 -27.080 -2.154 1.00 98.56 766 ALA A O 1
ATOM 5807 N N . GLU A 1 767 ? -8.263 -28.893 -0.834 1.00 98.25 767 GLU A N 1
ATOM 5808 C CA . GLU A 1 767 ? -7.417 -29.755 -1.674 1.00 98.25 767 GLU A CA 1
ATOM 5809 C C . GLU A 1 767 ? -7.901 -29.832 -3.131 1.00 98.25 767 GLU A C 1
ATOM 5811 O O . GLU A 1 767 ? -7.091 -29.735 -4.051 1.00 98.25 767 GLU A O 1
ATOM 5816 N N . HIS A 1 768 ? -9.217 -29.903 -3.362 1.00 98.19 768 HIS A N 1
ATOM 5817 C CA . HIS A 1 768 ? -9.803 -29.962 -4.707 1.00 98.19 768 HIS A CA 1
ATOM 5818 C C . HIS A 1 768 ? -9.693 -28.654 -5.501 1.00 98.19 768 HIS A C 1
ATOM 5820 O O . HIS A 1 768 ? -9.803 -28.688 -6.723 1.00 98.19 768 HIS A O 1
ATOM 5826 N N . LEU A 1 769 ? -9.447 -27.518 -4.839 1.00 98.50 769 LEU A N 1
ATOM 5827 C CA . LEU A 1 769 ? -9.239 -26.213 -5.476 1.00 98.50 769 LEU A CA 1
ATOM 5828 C C . LEU A 1 769 ? -7.751 -25.875 -5.685 1.00 98.50 769 LEU A C 1
ATOM 5830 O O . LEU A 1 769 ? -7.426 -25.023 -6.514 1.00 98.50 769 LEU A O 1
ATOM 5834 N N . ALA A 1 770 ? -6.834 -26.563 -4.994 1.00 97.94 770 ALA A N 1
ATOM 5835 C CA . ALA A 1 770 ? -5.388 -26.375 -5.137 1.00 97.94 770 ALA A CA 1
ATOM 5836 C C . ALA A 1 770 ? -4.841 -26.527 -6.580 1.00 97.94 770 ALA A C 1
ATOM 5838 O O . ALA A 1 770 ? -3.934 -25.767 -6.930 1.00 97.94 770 ALA A O 1
ATOM 5839 N N . PRO A 1 771 ? -5.373 -27.414 -7.455 1.00 97.75 771 PRO A N 1
ATOM 5840 C CA . PRO A 1 771 ? -4.943 -27.507 -8.853 1.00 97.75 771 PRO A CA 1
ATOM 5841 C C . PRO A 1 771 ? -5.078 -26.198 -9.647 1.00 97.75 771 PRO A C 1
ATOM 5843 O O . PRO A 1 771 ? -4.280 -25.956 -10.550 1.00 97.75 771 PRO A O 1
ATOM 5846 N N . PHE A 1 772 ? -6.055 -25.356 -9.305 1.00 98.12 772 PHE A N 1
ATOM 5847 C CA . PHE A 1 772 ? -6.458 -24.190 -10.097 1.00 98.12 772 PHE A CA 1
ATOM 5848 C C . PHE A 1 772 ? -5.781 -22.883 -9.658 1.00 98.12 772 PHE A C 1
ATOM 5850 O O . PHE A 1 772 ? -6.094 -21.827 -10.204 1.00 98.12 772 PHE A O 1
ATOM 5857 N N . LEU A 1 773 ? -4.876 -22.922 -8.672 1.00 97.94 773 LEU A N 1
ATOM 5858 C CA . LEU A 1 773 ? -4.180 -21.733 -8.160 1.00 97.94 773 LEU A CA 1
ATOM 5859 C C . LEU A 1 773 ? -3.379 -20.997 -9.263 1.00 97.94 773 LEU A C 1
ATOM 5861 O O . LEU A 1 773 ? -2.939 -21.640 -10.217 1.00 97.94 773 LEU A O 1
ATOM 5865 N N . PRO A 1 774 ? -3.166 -19.666 -9.150 1.00 97.06 774 PRO A N 1
ATOM 5866 C CA . PRO A 1 774 ? -2.535 -18.875 -10.208 1.00 97.06 774 PRO A CA 1
ATOM 5867 C C . PRO A 1 774 ? -1.128 -19.331 -10.603 1.00 97.06 774 PRO A C 1
ATOM 5869 O O . PRO A 1 774 ? -0.247 -19.494 -9.757 1.00 97.06 774 PRO A O 1
ATOM 5872 N N . SER A 1 775 ? -0.912 -19.436 -11.911 1.00 96.31 775 SER A N 1
ATOM 5873 C CA . SER A 1 775 ? 0.397 -19.546 -12.551 1.00 96.31 775 SER A CA 1
ATOM 5874 C C . SER A 1 775 ? 1.005 -18.152 -12.805 1.00 96.31 775 SER A C 1
ATOM 5876 O O . SER A 1 775 ? 0.439 -17.123 -12.422 1.00 96.31 775 SER A O 1
ATOM 5878 N N . HIS A 1 776 ? 2.176 -18.087 -13.444 1.00 96.88 776 HIS A N 1
ATOM 5879 C CA . HIS A 1 776 ? 2.764 -16.837 -13.946 1.00 96.88 776 HIS A CA 1
ATOM 5880 C C . HIS A 1 776 ? 3.704 -17.111 -15.136 1.00 96.88 776 HIS A C 1
ATOM 5882 O O . HIS A 1 776 ? 4.479 -18.063 -15.053 1.00 96.88 776 HIS A O 1
ATOM 5888 N N . PRO A 1 777 ? 3.721 -16.297 -16.213 1.00 93.81 777 PRO A N 1
ATOM 5889 C CA . PRO A 1 777 ? 4.582 -16.546 -17.378 1.00 93.81 777 PRO A CA 1
ATOM 5890 C C . PRO A 1 777 ? 6.083 -16.671 -17.069 1.00 93.81 777 PRO A C 1
ATOM 5892 O O . PRO A 1 777 ? 6.770 -17.478 -17.689 1.00 93.81 777 PRO A O 1
ATOM 5895 N N . ALA A 1 778 ? 6.598 -15.912 -16.094 1.00 90.31 778 ALA A N 1
ATOM 5896 C CA . ALA A 1 778 ? 8.001 -15.974 -15.672 1.00 90.31 778 ALA A CA 1
ATOM 5897 C C . ALA A 1 778 ? 8.285 -17.082 -14.633 1.00 90.31 778 ALA A C 1
ATOM 5899 O O . ALA A 1 778 ? 9.444 -17.338 -14.308 1.00 90.31 778 ALA A O 1
ATOM 5900 N N . MET A 1 779 ? 7.249 -17.738 -14.100 1.00 89.12 779 MET A N 1
ATOM 5901 C CA . MET A 1 779 ? 7.363 -18.829 -13.126 1.00 89.12 779 MET A CA 1
ATOM 5902 C C . MET A 1 779 ? 6.206 -19.837 -13.304 1.00 89.12 779 MET A C 1
ATOM 5904 O O . MET A 1 779 ? 5.330 -19.933 -12.442 1.00 89.12 779 MET A O 1
ATOM 5908 N N . PRO A 1 780 ? 6.156 -20.568 -14.435 1.00 87.50 780 PRO A N 1
ATOM 5909 C CA . PRO A 1 780 ? 4.998 -21.380 -14.790 1.00 87.50 780 PRO A CA 1
ATOM 5910 C C . PRO A 1 780 ? 4.854 -22.607 -13.884 1.00 87.50 780 PRO A C 1
ATOM 5912 O O . PRO A 1 780 ? 5.765 -23.432 -13.752 1.00 87.50 780 PRO A O 1
ATOM 5915 N N . VAL A 1 781 ? 3.668 -22.763 -13.296 1.00 85.12 781 VAL A N 1
ATOM 5916 C CA . VAL A 1 781 ? 3.288 -23.958 -12.535 1.00 85.12 781 VAL A CA 1
ATOM 5917 C C . VAL A 1 781 ? 3.092 -25.123 -13.507 1.00 85.12 781 VAL A C 1
ATOM 5919 O O . VAL A 1 781 ? 2.452 -24.981 -14.545 1.00 85.12 781 VAL A O 1
ATOM 5922 N N . LYS A 1 782 ? 3.606 -26.313 -13.172 1.00 76.69 782 LYS A N 1
ATOM 5923 C CA . LYS A 1 782 ? 3.524 -27.517 -14.030 1.00 76.69 782 LYS A CA 1
ATOM 5924 C C . LYS A 1 782 ? 2.132 -28.173 -14.080 1.00 76.69 782 LYS A C 1
ATOM 5926 O O . LYS A 1 782 ? 2.035 -29.359 -14.386 1.00 76.69 782 LYS A O 1
ATOM 5931 N N . ASN A 1 783 ? 1.068 -27.432 -13.770 1.00 85.69 783 ASN A N 1
ATOM 5932 C CA . ASN A 1 783 ? -0.301 -27.921 -13.854 1.00 85.69 783 ASN A CA 1
ATOM 5933 C C . ASN A 1 783 ? -1.044 -27.254 -15.016 1.00 85.69 783 ASN A C 1
ATOM 5935 O O . ASN A 1 783 ? -1.115 -26.033 -15.090 1.00 85.69 783 ASN A O 1
ATOM 5939 N N . LYS A 1 784 ? -1.638 -28.076 -15.885 1.00 86.19 784 LYS A N 1
ATOM 5940 C CA . LYS A 1 784 ? -2.441 -27.646 -17.039 1.00 86.19 784 LYS A CA 1
ATOM 5941 C C . LYS A 1 784 ? -3.758 -26.954 -16.662 1.00 86.19 784 LYS A C 1
ATOM 5943 O O . LYS A 1 784 ? -4.326 -26.266 -17.499 1.00 86.19 784 LYS A O 1
ATOM 5948 N N . ASP A 1 785 ? -4.241 -27.173 -15.438 1.00 92.69 785 ASP A N 1
ATOM 5949 C CA . ASP A 1 785 ? -5.534 -26.668 -14.956 1.00 92.69 785 ASP A CA 1
ATOM 5950 C C . ASP A 1 785 ? -5.396 -25.396 -14.094 1.00 92.69 785 ASP A C 1
ATOM 5952 O O . ASP A 1 785 ? -6.394 -24.849 -13.631 1.00 92.69 785 ASP A O 1
ATOM 5956 N N . ALA A 1 786 ? -4.169 -24.908 -13.879 1.00 95.88 786 ALA A N 1
ATOM 5957 C CA . ALA A 1 786 ? -3.907 -23.653 -13.175 1.00 95.88 786 ALA A CA 1
ATOM 5958 C C . ALA A 1 786 ? -4.490 -22.452 -13.942 1.00 95.88 786 ALA A C 1
ATOM 5960 O O . ALA A 1 786 ? -4.419 -22.401 -15.172 1.00 95.88 786 ALA A O 1
ATOM 5961 N N . ILE A 1 787 ? -5.036 -21.455 -13.233 1.00 96.75 787 ILE A N 1
ATOM 5962 C CA . ILE A 1 787 ? -5.442 -20.202 -13.886 1.00 96.75 787 ILE A CA 1
ATOM 5963 C C . ILE A 1 787 ? -4.226 -19.338 -14.242 1.00 96.75 787 ILE A C 1
ATOM 5965 O O . ILE A 1 787 ? -3.174 -19.414 -13.608 1.00 96.75 787 ILE A O 1
ATOM 5969 N N . GLU A 1 788 ? -4.387 -18.487 -15.252 1.00 95.69 788 GLU A N 1
ATOM 5970 C CA . GLU A 1 788 ? -3.392 -17.478 -15.625 1.00 95.69 788 GLU A CA 1
ATOM 5971 C C . GLU A 1 788 ? -3.217 -16.402 -14.537 1.00 95.69 788 GLU A C 1
ATOM 5973 O O . GLU A 1 788 ? -4.011 -16.295 -13.596 1.00 95.69 788 GLU A O 1
ATOM 5978 N N . ALA A 1 789 ? -2.159 -15.597 -14.663 1.00 97.31 789 ALA A N 1
ATOM 5979 C CA . ALA A 1 789 ? -1.754 -14.629 -13.644 1.00 97.31 789 ALA A CA 1
ATOM 5980 C C . ALA A 1 789 ? -2.869 -13.638 -13.243 1.00 97.31 789 ALA A C 1
ATOM 5982 O O . ALA A 1 789 ? -3.650 -13.165 -14.073 1.00 97.31 789 ALA A O 1
ATOM 5983 N N . VAL A 1 790 ? -2.895 -13.268 -11.960 1.00 97.88 790 VAL A N 1
ATOM 5984 C CA . VAL A 1 790 ? -3.806 -12.273 -11.352 1.00 97.88 790 VAL A CA 1
ATOM 5985 C C . VAL A 1 790 ? -3.092 -10.995 -10.891 1.00 97.88 790 VAL A C 1
ATOM 5987 O O . VAL A 1 790 ? -3.740 -10.051 -10.439 1.00 97.88 790 VAL A O 1
ATOM 5990 N N . SER A 1 791 ? -1.761 -10.945 -10.979 1.00 98.12 791 SER A N 1
ATOM 5991 C CA . SER A 1 791 ? -0.925 -9.781 -10.641 1.00 98.12 791 SER A CA 1
ATOM 5992 C C . SER A 1 791 ? 0.372 -9.795 -11.467 1.00 98.12 791 SER A C 1
ATOM 5994 O O . SER A 1 791 ? 0.778 -10.841 -11.977 1.00 98.12 791 SER A O 1
ATOM 5996 N N . ALA A 1 792 ? 1.031 -8.643 -11.617 1.00 98.06 792 ALA A N 1
ATOM 5997 C CA . ALA A 1 792 ? 2.184 -8.477 -12.516 1.00 98.06 792 ALA A CA 1
ATOM 5998 C C . ALA A 1 792 ? 3.435 -9.286 -12.108 1.00 98.06 792 ALA A C 1
ATOM 6000 O O . ALA A 1 792 ? 4.232 -9.657 -12.970 1.00 98.06 792 ALA A O 1
ATOM 6001 N N . ALA A 1 793 ? 3.599 -9.603 -10.821 1.00 98.00 793 ALA A N 1
ATOM 6002 C CA . ALA A 1 793 ? 4.713 -10.392 -10.289 1.00 98.00 793 ALA A CA 1
ATOM 6003 C C . ALA A 1 793 ? 4.225 -11.725 -9.681 1.00 98.00 793 ALA A C 1
ATOM 6005 O O . ALA A 1 793 ? 3.117 -11.754 -9.139 1.00 98.00 793 ALA A O 1
ATOM 6006 N N . PRO A 1 794 ? 5.037 -12.808 -9.685 1.00 96.38 794 PRO A N 1
ATOM 6007 C CA . PRO A 1 794 ? 4.586 -14.152 -9.293 1.00 96.38 794 PRO A CA 1
ATOM 6008 C C . PRO A 1 794 ? 4.038 -14.250 -7.862 1.00 96.38 794 PRO A C 1
ATOM 6010 O O . PRO A 1 794 ? 3.146 -15.054 -7.600 1.00 96.38 794 PRO A O 1
ATOM 6013 N N . PHE A 1 795 ? 4.543 -13.401 -6.959 1.00 97.12 795 PHE A N 1
ATOM 6014 C CA . PHE A 1 795 ? 4.165 -13.314 -5.542 1.00 97.12 795 PHE A CA 1
ATOM 6015 C C . PHE A 1 795 ? 3.679 -11.904 -5.149 1.00 97.12 795 PHE A C 1
ATOM 6017 O O . PHE A 1 795 ? 3.796 -11.502 -3.989 1.00 97.12 795 PHE A O 1
ATOM 6024 N N . GLY A 1 796 ? 3.195 -11.125 -6.127 1.00 96.94 796 GLY A N 1
ATOM 6025 C CA . GLY A 1 796 ? 2.704 -9.762 -5.920 1.00 96.94 796 GLY A CA 1
ATOM 6026 C C . GLY A 1 796 ? 3.730 -8.853 -5.232 1.00 96.94 796 GLY A C 1
ATOM 6027 O O . GLY A 1 796 ? 4.872 -8.722 -5.674 1.00 96.94 796 GLY A O 1
ATOM 6028 N N . SER A 1 797 ? 3.322 -8.227 -4.127 1.00 97.88 797 SER A N 1
ATOM 6029 C CA . SER A 1 797 ? 4.154 -7.344 -3.296 1.00 97.88 797 SER A CA 1
ATOM 6030 C C . SER A 1 797 ? 5.115 -8.141 -2.389 1.00 97.88 797 SER A C 1
ATOM 6032 O O . SER A 1 797 ? 5.028 -8.062 -1.163 1.00 97.88 797 SER A O 1
ATOM 6034 N N . ALA A 1 798 ? 6.007 -8.946 -2.972 1.00 97.62 798 ALA A N 1
ATOM 6035 C CA . ALA A 1 798 ? 6.748 -9.993 -2.259 1.00 97.62 798 ALA A CA 1
ATOM 6036 C C . ALA A 1 798 ? 7.537 -9.513 -1.021 1.00 97.62 798 ALA A C 1
ATOM 6038 O O . ALA A 1 798 ? 7.593 -10.232 -0.022 1.00 97.62 798 ALA A O 1
ATOM 6039 N N . SER A 1 799 ? 8.106 -8.302 -1.041 1.00 97.12 799 SER A N 1
ATOM 6040 C CA . SER A 1 799 ? 8.866 -7.752 0.093 1.00 97.12 799 SER A CA 1
ATOM 6041 C C . SER A 1 799 ? 8.053 -7.638 1.387 1.00 97.12 799 SER A C 1
ATOM 6043 O O . SER A 1 799 ? 8.526 -8.048 2.445 1.00 97.12 799 SER A O 1
ATOM 6045 N N . ILE A 1 800 ? 6.811 -7.151 1.333 1.00 97.88 800 ILE A N 1
ATOM 6046 C CA . ILE A 1 800 ? 5.997 -6.916 2.540 1.00 97.88 800 ILE A CA 1
ATOM 6047 C C . ILE A 1 800 ? 5.426 -8.203 3.155 1.00 97.88 800 ILE A C 1
ATOM 6049 O O . ILE A 1 800 ? 5.003 -8.183 4.310 1.00 97.88 800 ILE A O 1
ATOM 6053 N N . ASN A 1 801 ? 5.532 -9.352 2.474 1.00 98.12 801 ASN A N 1
ATOM 6054 C CA . ASN A 1 801 ? 5.270 -10.664 3.082 1.00 98.12 801 ASN A CA 1
ATOM 6055 C C . ASN A 1 801 ? 6.236 -10.969 4.250 1.00 98.12 801 ASN A C 1
ATOM 6057 O O . ASN A 1 801 ? 5.870 -11.701 5.173 1.00 98.12 801 ASN A O 1
ATOM 6061 N N . LEU A 1 802 ? 7.430 -10.349 4.277 1.00 97.81 802 LEU A N 1
ATOM 6062 C CA . LEU A 1 802 ? 8.356 -10.401 5.419 1.00 97.81 802 LEU A CA 1
ATOM 6063 C C . LEU A 1 802 ? 7.710 -9.920 6.724 1.00 97.81 802 LEU A C 1
ATOM 6065 O O . LEU A 1 802 ? 8.058 -10.432 7.785 1.00 97.81 802 LEU A O 1
ATOM 6069 N N . ILE A 1 803 ? 6.774 -8.969 6.656 1.00 98.50 803 ILE A N 1
ATOM 6070 C CA . ILE A 1 803 ? 6.124 -8.369 7.827 1.00 98.50 803 ILE A CA 1
ATOM 6071 C C . ILE A 1 803 ? 5.201 -9.393 8.495 1.00 98.50 803 ILE A C 1
ATOM 6073 O O . ILE A 1 803 ? 5.310 -9.643 9.694 1.00 98.50 803 ILE A O 1
ATOM 6077 N N . SER A 1 804 ? 4.339 -10.048 7.712 1.00 98.62 804 SER A N 1
ATOM 6078 C CA . SER A 1 804 ? 3.424 -11.080 8.213 1.00 98.62 804 SER A CA 1
ATOM 6079 C C . SER A 1 804 ? 4.153 -12.349 8.650 1.00 98.62 804 SER A C 1
ATOM 6081 O O . SER A 1 804 ? 3.813 -12.925 9.684 1.00 98.62 804 SER A O 1
ATOM 6083 N N . TRP A 1 805 ? 5.208 -12.744 7.930 1.00 98.56 805 TRP A N 1
ATOM 6084 C CA . TRP A 1 805 ? 6.122 -13.800 8.372 1.00 98.56 805 TRP A CA 1
ATOM 6085 C C . TRP A 1 805 ? 6.768 -13.442 9.721 1.00 98.56 805 TRP A C 1
ATOM 6087 O O . TRP A 1 805 ? 6.727 -14.243 10.653 1.00 98.56 805 TRP A O 1
ATOM 6097 N N . ALA A 1 806 ? 7.287 -12.220 9.874 1.00 98.44 806 ALA A N 1
ATOM 6098 C CA . ALA A 1 806 ? 7.887 -11.741 11.118 1.00 98.44 806 ALA A CA 1
ATOM 6099 C C . ALA A 1 806 ? 6.888 -11.701 12.284 1.00 98.44 806 ALA A C 1
ATOM 6101 O O . ALA A 1 806 ? 7.219 -12.148 13.381 1.00 98.44 806 ALA A O 1
ATOM 6102 N N . TYR A 1 807 ? 5.667 -11.218 12.048 1.00 98.44 807 TYR A N 1
ATOM 6103 C CA . TYR A 1 807 ? 4.573 -11.188 13.021 1.00 98.44 807 TYR A CA 1
ATOM 6104 C C . TYR A 1 807 ? 4.251 -12.592 13.563 1.00 98.44 807 TYR A C 1
ATOM 6106 O O . TYR A 1 807 ? 4.299 -12.816 14.775 1.00 98.44 807 TYR A O 1
ATOM 6114 N N . ILE A 1 808 ? 4.031 -13.561 12.666 1.00 98.50 808 ILE A N 1
ATOM 6115 C CA . ILE A 1 808 ? 3.764 -14.966 13.018 1.00 98.50 808 ILE A CA 1
ATOM 6116 C C . ILE A 1 808 ? 4.952 -15.579 13.779 1.00 98.50 808 ILE A C 1
ATOM 6118 O O . ILE A 1 808 ? 4.759 -16.220 14.814 1.00 98.50 808 ILE A O 1
ATOM 6122 N N . LYS A 1 809 ? 6.190 -15.348 13.315 1.00 97.25 809 LYS A N 1
ATOM 6123 C CA . LYS A 1 809 ? 7.411 -15.849 13.971 1.00 97.25 809 LYS A CA 1
ATOM 6124 C C . LYS A 1 809 ? 7.642 -15.261 15.357 1.00 97.25 809 LYS A C 1
ATOM 6126 O O . LYS A 1 809 ? 8.144 -15.973 16.217 1.00 97.25 809 LYS A O 1
ATOM 6131 N N . MET A 1 810 ? 7.336 -13.986 15.583 1.00 97.75 810 MET A N 1
ATOM 6132 C CA . MET A 1 810 ? 7.599 -13.336 16.870 1.00 97.75 810 MET A CA 1
ATOM 6133 C C . MET A 1 810 ? 6.552 -13.676 17.936 1.00 97.75 810 MET A C 1
ATOM 6135 O O . MET A 1 810 ? 6.902 -13.838 19.103 1.00 97.75 810 MET A O 1
ATOM 6139 N N . LEU A 1 811 ? 5.280 -13.818 17.552 1.00 97.19 811 LEU A N 1
ATOM 6140 C CA . LEU A 1 811 ? 4.219 -14.222 18.480 1.00 97.19 811 LEU A CA 1
ATOM 6141 C C . LEU A 1 811 ? 4.211 -15.732 18.761 1.00 97.19 811 LEU A C 1
ATOM 6143 O O . LEU A 1 811 ? 3.905 -16.150 19.882 1.00 97.19 811 LEU A O 1
ATOM 6147 N N . GLY A 1 812 ? 4.526 -16.552 17.754 1.00 96.94 812 GLY A N 1
ATOM 6148 C CA . GLY A 1 812 ? 4.285 -17.992 17.802 1.00 96.94 812 GLY A CA 1
ATOM 6149 C C . GLY A 1 812 ? 2.798 -18.335 17.948 1.00 96.94 812 GLY A C 1
ATOM 6150 O O . GLY A 1 812 ? 1.930 -17.461 18.002 1.00 96.94 812 GLY A O 1
ATOM 6151 N N . GLY A 1 813 ? 2.487 -19.628 18.042 1.00 96.44 813 GLY A N 1
ATOM 6152 C CA . GLY A 1 813 ? 1.103 -20.097 18.118 1.00 96.44 813 GLY A CA 1
ATOM 6153 C C . GLY A 1 813 ? 0.347 -19.499 19.307 1.00 96.44 813 GLY A C 1
ATOM 6154 O O . GLY A 1 813 ? -0.730 -18.941 19.124 1.00 96.44 813 GLY A O 1
ATOM 6155 N N . LYS A 1 814 ? 0.935 -19.516 20.513 1.00 94.75 814 LYS A N 1
ATOM 6156 C CA . LYS A 1 814 ? 0.283 -18.952 21.706 1.00 94.75 814 LYS A CA 1
ATOM 6157 C C . LYS A 1 814 ? 0.063 -17.441 21.589 1.00 94.75 814 LYS A C 1
ATOM 6159 O O . LYS A 1 814 ? -1.031 -16.992 21.907 1.00 94.75 814 LYS A O 1
ATOM 6164 N N . GLY A 1 815 ? 1.053 -16.671 21.130 1.00 95.75 815 GLY A N 1
ATOM 6165 C CA . GLY A 1 815 ? 0.904 -15.218 21.006 1.00 95.75 815 GLY A CA 1
ATOM 6166 C C . GLY A 1 815 ? -0.177 -14.820 19.997 1.00 95.75 815 GLY A C 1
ATOM 6167 O O . GLY A 1 815 ? -0.887 -13.846 20.228 1.00 95.75 815 GLY A O 1
ATOM 6168 N N . LEU A 1 816 ? -0.357 -15.605 18.928 1.00 97.81 816 LEU A N 1
ATOM 6169 C CA . LEU A 1 816 ? -1.446 -15.425 17.963 1.00 97.81 816 LEU A CA 1
ATOM 6170 C C . LEU A 1 816 ? -2.826 -15.714 18.582 1.00 97.81 816 LEU A C 1
ATOM 6172 O O . LEU A 1 816 ? -3.749 -14.926 18.389 1.00 97.81 816 LEU A O 1
ATOM 6176 N N . VAL A 1 817 ? -2.970 -16.794 19.366 1.00 97.75 817 VAL A N 1
ATOM 6177 C CA . VAL A 1 817 ? -4.238 -17.088 20.067 1.00 97.75 817 VAL A CA 1
ATOM 6178 C C . VAL A 1 817 ? -4.544 -16.030 21.132 1.00 97.75 817 VAL A C 1
ATOM 6180 O O . VAL A 1 817 ? -5.682 -15.577 21.246 1.00 97.75 817 VAL A O 1
ATOM 6183 N N . ASP A 1 818 ? -3.540 -15.616 21.911 1.00 96.75 818 ASP A N 1
ATOM 6184 C CA . ASP A 1 818 ? -3.695 -14.589 22.947 1.00 96.75 818 ASP A CA 1
ATOM 6185 C C . ASP A 1 818 ? -4.109 -13.239 22.333 1.00 96.75 818 ASP A C 1
ATOM 6187 O O . ASP A 1 818 ? -5.016 -12.592 22.856 1.00 96.75 818 ASP A O 1
ATOM 6191 N N . ALA A 1 819 ? -3.522 -12.855 21.191 1.00 97.25 819 ALA A N 1
ATOM 6192 C CA . ALA A 1 819 ? -3.909 -11.665 20.434 1.00 97.25 819 ALA A CA 1
ATOM 6193 C C . ALA A 1 819 ? -5.397 -11.698 20.039 1.00 97.25 819 ALA A C 1
ATOM 6195 O O . ALA A 1 819 ? -6.140 -10.781 20.390 1.00 97.25 819 ALA A O 1
ATOM 6196 N N . SER A 1 820 ? -5.874 -12.777 19.406 1.00 98.00 820 SER A N 1
ATOM 6197 C CA . SER A 1 820 ? -7.302 -12.913 19.076 1.00 98.00 820 SER A CA 1
ATOM 6198 C C . SER A 1 820 ? -8.200 -12.891 20.319 1.00 98.00 820 SER A C 1
ATOM 6200 O O . SER A 1 820 ? -9.236 -12.227 20.308 1.00 98.00 820 SER A O 1
ATOM 6202 N N . LYS A 1 821 ? -7.802 -13.535 21.427 1.00 98.12 821 LYS A N 1
ATOM 6203 C CA . LYS A 1 821 ? -8.560 -13.486 22.693 1.00 98.12 821 LYS A CA 1
ATOM 6204 C C . LYS A 1 821 ? -8.669 -12.065 23.265 1.00 98.12 821 LYS A C 1
ATOM 6206 O O . LYS A 1 821 ? -9.745 -11.686 23.728 1.00 98.12 821 LYS A O 1
ATOM 6211 N N . VAL A 1 822 ? -7.597 -11.270 23.214 1.00 98.25 822 VAL A N 1
ATOM 6212 C CA . VAL A 1 822 ? -7.602 -9.884 23.717 1.00 98.25 822 VAL A CA 1
ATOM 6213 C C . VAL A 1 822 ? -8.360 -8.936 22.781 1.00 98.25 822 VAL A C 1
ATOM 6215 O O . VAL A 1 822 ? -9.115 -8.105 23.275 1.00 98.25 822 VAL A O 1
ATOM 6218 N N . ALA A 1 823 ? -8.289 -9.104 21.456 1.00 97.81 823 ALA A N 1
ATOM 6219 C CA . ALA A 1 823 ? -9.108 -8.321 20.521 1.00 97.81 823 ALA A CA 1
ATOM 6220 C C . ALA A 1 823 ? -10.622 -8.481 20.795 1.00 97.81 823 ALA A C 1
ATOM 6222 O O . ALA A 1 823 ? -11.363 -7.496 20.810 1.00 97.81 823 ALA A O 1
ATOM 6223 N N . LEU A 1 824 ? -11.076 -9.709 21.091 1.00 98.50 824 LEU A N 1
ATOM 6224 C CA . LEU A 1 824 ? -12.452 -9.976 21.531 1.00 98.50 824 LEU A CA 1
ATOM 6225 C C . LEU A 1 824 ? -12.773 -9.287 22.872 1.00 98.50 824 LEU A C 1
ATOM 6227 O O . LEU A 1 824 ? -13.842 -8.688 23.020 1.00 98.50 824 LEU A O 1
ATOM 6231 N N . LEU A 1 825 ? -11.864 -9.357 23.853 1.00 98.56 825 LEU A N 1
ATOM 6232 C CA . LEU A 1 825 ? -12.053 -8.746 25.174 1.00 98.56 825 LEU A CA 1
ATOM 6233 C C . LEU A 1 825 ? -12.153 -7.217 25.091 1.00 98.56 825 LEU A C 1
ATOM 6235 O O . LEU A 1 825 ? -13.057 -6.637 25.692 1.00 98.56 825 LEU A O 1
ATOM 6239 N N . ASN A 1 826 ? -11.276 -6.575 24.318 1.00 98.12 826 ASN A N 1
ATOM 6240 C CA . ASN A 1 826 ? -11.216 -5.122 24.165 1.00 98.12 826 ASN A CA 1
ATOM 6241 C C . ASN A 1 826 ? -12.534 -4.568 23.598 1.00 98.12 826 ASN A C 1
ATOM 6243 O O . ASN A 1 826 ? -13.126 -3.659 24.185 1.00 98.12 826 ASN A O 1
ATOM 6247 N N . ALA A 1 827 ? -13.067 -5.172 22.531 1.00 97.69 827 ALA A N 1
ATOM 6248 C CA . ALA A 1 827 ? -14.355 -4.775 21.958 1.00 97.69 827 ALA A CA 1
ATOM 6249 C C . ALA A 1 827 ? -15.537 -5.001 22.921 1.00 97.69 827 ALA A C 1
ATOM 6251 O O . ALA A 1 827 ? -16.411 -4.140 23.057 1.00 97.69 827 ALA A O 1
ATOM 6252 N N . ASN A 1 828 ? -15.555 -6.120 23.654 1.00 98.50 828 ASN A N 1
ATOM 6253 C CA . ASN A 1 828 ? -16.604 -6.390 24.643 1.00 98.50 828 ASN A CA 1
ATOM 6254 C C . ASN A 1 828 ? -16.517 -5.465 25.872 1.00 98.50 828 ASN A C 1
ATOM 6256 O O . ASN A 1 828 ? -17.550 -5.114 26.447 1.00 98.50 828 ASN A O 1
ATOM 6260 N N . TYR A 1 829 ? -15.316 -5.025 26.253 1.00 98.25 829 TYR A N 1
ATOM 6261 C CA . TYR A 1 829 ? -15.108 -4.022 27.297 1.00 98.25 829 TYR A CA 1
ATOM 6262 C C . TYR A 1 829 ? -15.638 -2.644 26.873 1.00 98.25 829 TYR A C 1
ATOM 6264 O O . TYR A 1 829 ? -16.386 -2.022 27.630 1.00 98.25 829 TYR A O 1
ATOM 6272 N N . MET A 1 830 ? -15.352 -2.204 25.641 1.00 97.12 830 MET A N 1
ATOM 6273 C CA . MET A 1 830 ? -15.938 -0.978 25.076 1.00 97.12 830 MET A CA 1
ATOM 6274 C C . MET A 1 830 ? -17.467 -1.056 25.010 1.00 97.12 830 MET A C 1
ATOM 6276 O O . MET A 1 830 ? -18.150 -0.111 25.407 1.00 97.12 830 MET A O 1
ATOM 6280 N N . ALA A 1 831 ? -18.021 -2.197 24.582 1.00 96.88 831 ALA A N 1
ATOM 6281 C CA . ALA A 1 831 ? -19.466 -2.421 24.549 1.00 96.88 831 ALA A CA 1
ATOM 6282 C C . ALA A 1 831 ? -20.109 -2.298 25.943 1.00 96.88 831 ALA A C 1
ATOM 6284 O O . ALA A 1 831 ? -21.193 -1.730 26.074 1.00 96.88 831 ALA A O 1
ATOM 6285 N N . ALA A 1 832 ? -19.430 -2.772 26.994 1.00 97.00 832 ALA A N 1
ATOM 6286 C CA . ALA A 1 832 ? -19.881 -2.603 28.374 1.00 97.00 832 ALA A CA 1
ATOM 6287 C C . ALA A 1 832 ? -19.748 -1.151 28.871 1.00 97.00 832 ALA A C 1
ATOM 6289 O O . ALA A 1 832 ? -20.673 -0.653 29.510 1.00 97.00 832 ALA A O 1
ATOM 6290 N N . ARG A 1 833 ? -18.651 -0.448 28.548 1.00 95.81 833 ARG A N 1
ATOM 6291 C CA . ARG A 1 833 ? -18.429 0.963 28.932 1.00 95.81 833 ARG A CA 1
ATOM 6292 C C . ARG A 1 833 ? -19.391 1.945 28.266 1.00 95.81 833 ARG A C 1
ATOM 6294 O O . ARG A 1 833 ? -19.771 2.926 28.894 1.00 95.81 833 ARG A O 1
ATOM 6301 N N . LEU A 1 834 ? -19.786 1.687 27.020 1.00 92.81 834 LEU A N 1
ATOM 6302 C CA . LEU A 1 834 ? -20.708 2.538 26.255 1.00 92.81 834 LEU A CA 1
ATOM 6303 C C . LEU A 1 834 ? -22.189 2.145 26.436 1.00 92.81 834 LEU A C 1
ATOM 6305 O O . LEU A 1 834 ? -23.084 2.872 25.994 1.00 92.81 834 LEU A O 1
ATOM 6309 N N . SER A 1 835 ? -22.458 1.034 27.130 1.00 93.69 835 SER A N 1
ATOM 6310 C CA . SER A 1 835 ? -23.804 0.599 27.513 1.00 93.69 835 SER A CA 1
ATOM 6311 C C . SER A 1 835 ? -24.520 1.660 28.356 1.00 93.69 835 SER A C 1
ATOM 6313 O O . SER A 1 835 ? -23.940 2.252 29.263 1.00 93.69 835 SER A O 1
ATOM 6315 N N . GLY A 1 836 ? -25.790 1.930 28.046 1.00 91.06 836 GLY A N 1
ATOM 6316 C CA . GLY A 1 836 ? -26.579 2.988 28.693 1.00 91.06 836 GLY A CA 1
ATOM 6317 C C . GLY A 1 836 ? -26.277 4.412 28.203 1.00 91.06 836 GLY A C 1
ATOM 6318 O O . GLY A 1 836 ? -27.061 5.317 28.479 1.00 91.06 836 GLY A O 1
ATOM 6319 N N . HIS A 1 837 ? -25.201 4.611 27.436 1.00 92.94 837 HIS A N 1
ATOM 6320 C CA . HIS A 1 837 ? -24.916 5.865 26.733 1.00 92.94 837 HIS A CA 1
ATOM 6321 C C . HIS A 1 837 ? -25.332 5.800 25.261 1.00 92.94 837 HIS A C 1
ATOM 6323 O O . HIS A 1 837 ? -25.902 6.764 24.751 1.00 92.94 837 HIS A O 1
ATOM 6329 N N . TYR A 1 838 ? -25.093 4.663 24.603 1.00 93.00 838 TYR A N 1
ATOM 6330 C CA . TYR A 1 838 ? -25.402 4.437 23.192 1.00 93.00 838 TYR A CA 1
ATOM 6331 C C . TYR A 1 838 ? -26.106 3.095 22.960 1.00 93.00 838 TYR A C 1
ATOM 6333 O O . TYR A 1 838 ? -25.907 2.126 23.699 1.00 93.00 838 TYR A O 1
ATOM 6341 N N . THR A 1 839 ? -26.892 3.020 21.886 1.00 93.62 839 THR A N 1
ATOM 6342 C CA . THR A 1 839 ? -27.562 1.788 21.459 1.00 93.62 839 THR A CA 1
ATOM 6343 C C . THR A 1 839 ? -26.586 0.857 20.723 1.00 93.62 839 THR A C 1
ATOM 6345 O O . THR A 1 839 ? -26.253 1.080 19.560 1.00 93.62 839 THR A O 1
ATOM 6348 N N . LEU A 1 840 ? -26.143 -0.222 21.383 1.00 93.81 840 LEU A N 1
ATOM 6349 C CA . LEU A 1 840 ? -25.433 -1.333 20.731 1.00 93.81 840 LEU A CA 1
ATOM 6350 C C . LEU A 1 840 ? -26.408 -2.099 19.823 1.00 93.81 840 LEU A C 1
ATOM 6352 O O . LEU A 1 840 ? -27.397 -2.657 20.306 1.00 93.81 840 LEU A O 1
ATOM 6356 N N . ARG A 1 841 ? -26.123 -2.135 18.517 1.00 94.25 841 ARG A N 1
ATOM 6357 C CA . ARG A 1 841 ? -27.046 -2.627 17.486 1.00 94.25 841 ARG A CA 1
ATOM 6358 C C . ARG A 1 841 ? -27.203 -4.150 17.486 1.00 94.25 841 ARG A C 1
ATOM 6360 O O . ARG A 1 841 ? -28.328 -4.633 17.382 1.00 94.25 841 ARG A O 1
ATOM 6367 N N . TYR A 1 842 ? -26.096 -4.884 17.599 1.00 94.12 842 TYR A N 1
ATOM 6368 C CA . TYR A 1 842 ? -26.040 -6.341 17.434 1.00 94.12 842 TYR A CA 1
ATOM 6369 C C . TYR A 1 842 ? -25.152 -7.006 18.493 1.00 94.12 842 TYR A C 1
ATOM 6371 O O . TYR A 1 842 ? -24.227 -6.385 19.017 1.00 94.12 842 TYR A O 1
ATOM 6379 N N . LYS A 1 843 ? -25.485 -8.255 18.844 1.00 93.88 843 LYS A N 1
ATOM 6380 C CA . LYS A 1 843 ? -24.813 -9.096 19.852 1.00 93.88 843 LYS A CA 1
ATOM 6381 C C . LYS A 1 843 ? -25.328 -10.537 19.766 1.00 93.88 843 LYS A C 1
ATOM 6383 O O . LYS A 1 843 ? -26.468 -10.748 19.359 1.00 93.88 843 LYS A O 1
ATOM 6388 N N . ASN A 1 844 ? -24.530 -11.510 20.200 1.00 92.62 844 ASN A N 1
ATOM 6389 C CA . ASN A 1 844 ? -24.943 -12.914 20.287 1.00 92.62 844 ASN A CA 1
ATOM 6390 C C . ASN A 1 844 ? -25.923 -13.168 21.460 1.00 92.62 844 ASN A C 1
ATOM 6392 O O . ASN A 1 844 ? -26.200 -12.278 22.270 1.00 92.62 844 ASN A O 1
ATOM 6396 N N . GLY A 1 845 ? -26.411 -14.408 21.597 1.00 89.25 845 GLY A N 1
ATOM 6397 C CA . GLY A 1 845 ? -27.357 -14.804 22.655 1.00 89.25 845 GLY A CA 1
ATOM 6398 C C . GLY A 1 845 ? -26.867 -14.599 24.101 1.00 89.25 845 GLY A C 1
ATOM 6399 O O . GLY A 1 845 ? -27.686 -14.440 25.003 1.00 89.25 845 GLY A O 1
ATOM 6400 N N . ASN A 1 846 ? -25.550 -14.516 24.327 1.00 91.88 846 ASN A N 1
ATOM 6401 C CA . ASN A 1 846 ? -24.932 -14.215 25.629 1.00 91.88 846 ASN A CA 1
ATOM 6402 C C . ASN A 1 846 ? -24.618 -12.713 25.813 1.00 91.88 846 ASN A C 1
ATOM 6404 O O . ASN A 1 846 ? -23.885 -12.318 26.730 1.00 91.88 846 ASN A O 1
ATOM 6408 N N . GLY A 1 847 ? -25.135 -11.864 24.919 1.00 93.12 847 GLY A N 1
ATOM 6409 C CA . GLY A 1 847 ? -24.923 -10.421 24.925 1.00 93.12 847 GLY A CA 1
ATOM 6410 C C . GLY A 1 847 ? -23.500 -9.991 24.562 1.00 93.12 847 GLY A C 1
ATOM 6411 O O . GLY A 1 847 ? -23.098 -8.906 24.976 1.00 93.12 847 GLY A O 1
ATOM 6412 N N . ARG A 1 848 ? -22.741 -10.825 23.838 1.00 95.94 848 ARG A N 1
ATOM 6413 C CA . ARG A 1 848 ? -21.351 -10.552 23.432 1.00 95.94 848 ARG A CA 1
ATOM 6414 C C . ARG A 1 848 ? -21.248 -10.108 21.975 1.00 95.94 848 ARG A C 1
ATOM 6416 O O . ARG A 1 848 ? -22.062 -10.505 21.142 1.00 95.94 848 ARG A O 1
ATOM 6423 N N . VAL A 1 849 ? -20.216 -9.326 21.679 1.00 97.25 849 VAL A N 1
ATOM 6424 C CA . VAL A 1 849 ? -19.748 -9.027 20.314 1.00 97.25 849 VAL A CA 1
ATOM 6425 C C . VAL A 1 849 ? -18.496 -9.853 19.995 1.00 97.25 849 VAL A C 1
ATOM 6427 O O . VAL A 1 849 ? -17.951 -10.520 20.875 1.00 97.25 849 VAL A O 1
ATOM 6430 N N . ALA A 1 850 ? -18.036 -9.825 18.747 1.00 97.12 850 ALA A N 1
ATOM 6431 C CA . ALA A 1 850 ? -16.752 -10.376 18.329 1.00 97.12 850 ALA A CA 1
ATOM 6432 C C . ALA A 1 850 ? -15.616 -9.359 18.603 1.00 97.12 850 ALA A C 1
ATOM 6434 O O . ALA A 1 850 ? -15.541 -8.788 19.687 1.00 97.12 850 ALA A O 1
ATOM 6435 N N . HIS A 1 851 ? -14.718 -9.144 17.637 1.00 97.88 851 HIS A N 1
ATOM 6436 C CA . HIS A 1 851 ? -13.595 -8.191 17.713 1.00 97.88 851 HIS A CA 1
ATOM 6437 C C . HIS A 1 851 ? -13.976 -6.719 17.482 1.00 97.88 851 HIS A C 1
ATOM 6439 O O . HIS A 1 851 ? -13.134 -5.835 17.612 1.00 97.88 851 HIS A O 1
ATOM 6445 N N . GLU A 1 852 ? -15.229 -6.453 17.117 1.00 96.25 852 GLU A N 1
ATOM 6446 C CA . GLU A 1 852 ? -15.727 -5.130 16.744 1.00 96.25 852 GLU A CA 1
ATOM 6447 C C . GLU A 1 852 ? -17.176 -4.963 17.223 1.00 96.25 852 GLU A C 1
ATOM 6449 O O . GLU A 1 852 ? -17.879 -5.957 17.419 1.00 96.25 852 GLU A O 1
ATOM 6454 N N . LEU A 1 853 ? -17.623 -3.722 17.430 1.00 96.19 853 LEU A N 1
ATOM 6455 C CA . LEU A 1 853 ? -18.972 -3.391 17.897 1.00 96.19 853 LEU A CA 1
ATOM 6456 C C . LEU A 1 853 ? -19.642 -2.330 17.015 1.00 96.19 853 LEU A C 1
ATOM 6458 O O . LEU A 1 853 ? -19.010 -1.356 16.607 1.00 96.19 853 LEU A O 1
ATOM 6462 N N . LEU A 1 854 ? -20.943 -2.499 16.758 1.00 95.00 854 LEU A N 1
ATOM 6463 C CA . LEU A 1 854 ? -21.748 -1.579 15.950 1.00 95.00 854 LEU A CA 1
ATOM 6464 C C . LEU A 1 854 ? -22.685 -0.747 16.840 1.00 95.00 854 LEU A C 1
ATOM 6466 O O . LEU A 1 854 ? -23.631 -1.278 17.427 1.00 95.00 854 LEU A O 1
ATOM 6470 N N . ILE A 1 855 ? -22.442 0.561 16.924 1.00 93.25 855 ILE A N 1
ATOM 6471 C CA . ILE A 1 855 ? -23.283 1.525 17.650 1.00 93.25 855 ILE A CA 1
ATOM 6472 C C . ILE A 1 855 ? -24.242 2.215 16.678 1.00 93.25 855 ILE A C 1
ATOM 6474 O O . ILE A 1 855 ? -23.814 2.694 15.632 1.00 93.25 855 ILE A O 1
ATOM 6478 N N . ASP A 1 856 ? -25.529 2.287 17.023 1.00 93.12 856 ASP A N 1
ATOM 6479 C CA . ASP A 1 856 ? -26.569 2.988 16.260 1.00 93.12 856 ASP A CA 1
ATOM 6480 C C . ASP A 1 856 ? -26.792 4.409 16.804 1.00 93.12 856 ASP A C 1
ATOM 6482 O O . ASP A 1 856 ? -26.951 4.606 18.009 1.00 93.12 856 ASP A O 1
ATOM 6486 N N . LEU A 1 857 ? -26.799 5.403 15.911 1.00 90.69 857 LEU A N 1
ATOM 6487 C CA . LEU A 1 857 ? -26.976 6.824 16.233 1.00 90.69 857 LEU A CA 1
ATOM 6488 C C . LEU A 1 857 ? -28.327 7.385 15.743 1.00 90.69 857 LEU A C 1
ATOM 6490 O O . LEU A 1 857 ? -28.576 8.588 15.852 1.00 90.69 857 LEU A O 1
ATOM 6494 N N . ALA A 1 858 ? -29.229 6.535 15.234 1.00 90.69 858 ALA A N 1
ATOM 6495 C CA . ALA A 1 858 ? -30.534 6.945 14.699 1.00 90.69 858 ALA A CA 1
ATOM 6496 C C . ALA A 1 858 ? -31.423 7.721 15.699 1.00 90.69 858 ALA A C 1
ATOM 6498 O O . ALA A 1 858 ? -32.269 8.520 15.288 1.00 90.69 858 ALA A O 1
ATOM 6499 N N . GLU A 1 859 ? -31.238 7.517 17.007 1.00 90.25 859 GLU A N 1
ATOM 6500 C CA . GLU A 1 859 ? -31.968 8.246 18.054 1.00 90.25 859 GLU A CA 1
ATOM 6501 C C . GLU A 1 859 ? -31.623 9.748 18.087 1.00 90.25 859 GLU A C 1
ATOM 6503 O O . GLU A 1 859 ? -32.524 10.584 18.205 1.00 90.25 859 GLU A O 1
ATOM 6508 N N . PHE A 1 860 ? -30.353 10.109 17.875 1.00 90.50 860 PHE A N 1
ATOM 6509 C CA . PHE A 1 860 ? -29.878 11.499 17.865 1.00 90.50 860 PHE A CA 1
ATOM 6510 C C . PHE A 1 860 ? -30.313 12.251 16.605 1.00 90.50 860 PHE A C 1
ATOM 6512 O O . PHE A 1 860 ? -30.621 13.445 16.666 1.00 90.50 860 PHE A O 1
ATOM 6519 N N . ASP A 1 861 ? -30.410 11.546 15.477 1.00 88.94 861 ASP A N 1
ATOM 6520 C CA . ASP A 1 861 ? -30.974 12.092 14.243 1.00 88.94 861 ASP A CA 1
ATOM 6521 C C . ASP A 1 861 ? -32.465 12.411 14.433 1.00 88.94 861 ASP A C 1
ATOM 6523 O O . ASP A 1 861 ? -32.909 13.542 14.232 1.00 88.94 861 ASP A O 1
ATOM 6527 N N . LYS A 1 862 ? -33.236 11.449 14.955 1.00 90.25 862 LYS A N 1
ATOM 6528 C CA . LYS A 1 862 ? -34.674 11.620 15.205 1.00 90.25 862 LYS A CA 1
ATOM 6529 C C . LYS A 1 862 ? -34.989 12.715 16.237 1.00 90.25 862 LYS A C 1
ATOM 6531 O O . LYS A 1 862 ? -36.011 13.386 16.105 1.00 90.25 862 LYS A O 1
ATOM 6536 N N . ALA A 1 863 ? -34.152 12.889 17.262 1.00 88.56 863 ALA A N 1
ATOM 6537 C CA . ALA A 1 863 ? -34.381 13.869 18.327 1.00 88.56 863 ALA A CA 1
ATOM 6538 C C . ALA A 1 863 ? -33.835 15.276 18.002 1.00 88.56 863 ALA A C 1
ATOM 6540 O O . ALA A 1 863 ? -34.481 16.282 18.316 1.00 88.56 863 ALA A O 1
ATOM 6541 N N . ALA A 1 864 ? -32.657 15.368 17.378 1.00 86.81 864 ALA A N 1
ATOM 6542 C CA . ALA A 1 864 ? -31.906 16.617 17.214 1.00 86.81 864 ALA A CA 1
ATOM 6543 C C . ALA A 1 864 ? -31.349 16.866 15.797 1.00 86.81 864 ALA A C 1
ATOM 6545 O O . ALA A 1 864 ? -30.724 17.901 15.580 1.00 86.81 864 ALA A O 1
ATOM 6546 N N . GLY A 1 865 ? -31.568 15.968 14.832 1.00 86.38 865 GLY A N 1
ATOM 6547 C CA . GLY A 1 865 ? -31.019 16.084 13.474 1.00 86.38 865 GLY A CA 1
ATOM 6548 C C . GLY A 1 865 ? -29.503 15.863 13.397 1.00 86.38 865 GLY A C 1
ATOM 6549 O O . GLY A 1 865 ? -28.865 16.296 12.433 1.00 86.38 865 GLY A O 1
ATOM 6550 N N . LEU A 1 866 ? -28.907 15.244 14.421 1.00 79.25 866 LEU A N 1
ATOM 6551 C CA . LEU A 1 866 ? -27.478 14.933 14.490 1.00 79.25 866 LEU A CA 1
ATOM 6552 C C . LEU A 1 866 ? -27.177 13.672 13.668 1.00 79.25 866 LEU A C 1
ATOM 6554 O O . LEU A 1 866 ? -27.790 12.628 13.878 1.00 79.25 866 LEU A O 1
ATOM 6558 N N . LYS A 1 867 ? -26.238 13.765 12.723 1.00 83.94 867 LYS A N 1
ATOM 6559 C CA . LYS A 1 867 ? -25.842 12.664 11.831 1.00 83.94 867 LYS A CA 1
ATOM 6560 C C . LYS A 1 867 ? -24.560 11.992 12.325 1.00 83.94 867 LYS A C 1
ATOM 6562 O O . LYS A 1 867 ? -23.784 12.605 13.051 1.00 83.94 867 LYS A O 1
ATOM 6567 N N . VAL A 1 868 ? -24.279 10.775 11.847 1.00 77.81 868 VAL A N 1
ATOM 6568 C CA . VAL A 1 868 ? -23.018 10.042 12.114 1.00 77.81 868 VAL A CA 1
ATOM 6569 C C . VAL A 1 868 ? -21.782 10.919 11.869 1.00 77.81 868 VAL A C 1
ATOM 6571 O O . VAL A 1 868 ? -20.839 10.904 12.657 1.00 77.81 868 VAL A O 1
ATOM 6574 N N . THR A 1 869 ? -21.809 11.742 10.818 1.00 74.50 869 THR A N 1
ATOM 6575 C CA . THR A 1 869 ? -20.736 12.686 10.485 1.00 74.50 869 THR A CA 1
ATOM 6576 C C . THR A 1 869 ? -20.508 13.758 11.550 1.00 74.50 869 THR A C 1
ATOM 6578 O O . THR A 1 869 ? -19.359 14.120 11.770 1.00 74.50 869 THR A O 1
ATOM 6581 N N . ASP A 1 870 ? -21.539 14.232 12.256 1.00 74.81 870 ASP A N 1
ATOM 6582 C CA . ASP A 1 870 ? -21.381 15.234 13.321 1.00 74.81 870 ASP A CA 1
ATOM 6583 C C . ASP A 1 870 ? -20.604 14.652 14.517 1.00 74.81 870 ASP A C 1
ATOM 6585 O O . ASP A 1 870 ? -19.652 15.263 15.001 1.00 74.81 870 ASP A O 1
ATOM 6589 N N . PHE A 1 871 ? -20.944 13.425 14.935 1.00 79.50 871 PHE A N 1
ATOM 6590 C CA . PHE A 1 871 ? -20.198 12.679 15.958 1.00 79.50 871 PHE A CA 1
ATOM 6591 C C . PHE A 1 871 ? -18.765 12.371 15.499 1.00 79.50 871 PHE A C 1
ATOM 6593 O O . PHE A 1 871 ? -17.821 12.527 16.272 1.00 79.50 871 PHE A O 1
ATOM 6600 N N . ALA A 1 872 ? -18.584 11.985 14.230 1.00 74.38 872 ALA A N 1
ATOM 6601 C CA . ALA A 1 872 ? -17.268 11.710 13.661 1.00 74.38 872 ALA A CA 1
ATOM 6602 C C . ALA A 1 872 ? -16.378 12.962 13.677 1.00 74.38 872 ALA A C 1
ATOM 6604 O O . ALA A 1 872 ? -15.267 12.926 14.198 1.00 74.38 872 ALA A O 1
ATOM 6605 N N . LYS A 1 873 ? -16.860 14.103 13.176 1.00 72.50 873 LYS A N 1
ATOM 6606 C CA . LYS A 1 873 ? -16.069 15.339 13.216 1.00 72.50 873 LYS A CA 1
ATOM 6607 C C . LYS A 1 873 ? -15.793 15.794 14.652 1.00 72.50 873 LYS A C 1
ATOM 6609 O O . LYS A 1 873 ? -14.699 16.279 14.919 1.00 72.50 873 LYS A O 1
ATOM 6614 N N . ARG A 1 874 ? -16.718 15.571 15.596 1.00 72.81 874 ARG A N 1
ATOM 6615 C CA . ARG A 1 874 ? -16.499 15.900 17.012 1.00 72.81 874 ARG A CA 1
ATOM 6616 C C . ARG A 1 874 ? -15.428 15.029 17.683 1.00 72.81 874 ARG A C 1
ATOM 6618 O O . ARG A 1 874 ? -14.670 15.560 18.484 1.00 72.81 874 ARG A O 1
ATOM 6625 N N . LEU A 1 875 ? -15.277 13.750 17.323 1.00 67.81 875 LEU A N 1
ATOM 6626 C CA . LEU A 1 875 ? -14.174 12.906 17.827 1.00 67.81 875 LEU A CA 1
ATOM 6627 C C . LEU A 1 875 ? -12.777 13.443 17.458 1.00 67.81 875 LEU A C 1
ATOM 6629 O O . LEU A 1 875 ? -11.842 13.280 18.243 1.00 67.81 875 LEU A O 1
ATOM 6633 N N . GLN A 1 876 ? -12.646 14.148 16.328 1.00 70.50 876 GLN A N 1
ATOM 6634 C CA . GLN A 1 876 ? -11.390 14.804 15.940 1.00 70.50 876 GLN A CA 1
ATOM 6635 C C . GLN A 1 876 ? -10.988 15.903 16.945 1.00 70.50 876 GLN A C 1
ATOM 6637 O O . GLN A 1 876 ? -9.802 16.088 17.219 1.00 70.50 876 GLN A O 1
ATOM 6642 N N . ASP A 1 877 ? -11.957 16.594 17.565 1.00 52.50 877 ASP A N 1
ATOM 6643 C CA . ASP A 1 877 ? -11.676 17.600 18.600 1.00 52.50 877 ASP A CA 1
ATOM 6644 C C . ASP A 1 877 ? -11.082 16.978 19.874 1.00 52.50 877 ASP A C 1
ATOM 6646 O O . ASP A 1 877 ? -10.272 17.630 20.537 1.00 52.50 877 ASP A O 1
ATOM 6650 N N . TYR A 1 878 ? -11.449 15.725 20.169 1.00 59.88 878 TYR A N 1
ATOM 6651 C CA . TYR A 1 878 ? -10.929 14.902 21.270 1.00 59.88 878 TYR A CA 1
ATOM 6652 C C . TYR A 1 878 ? -9.614 14.173 20.920 1.00 59.88 878 TYR A C 1
ATOM 6654 O O . TYR A 1 878 ? -9.094 13.418 21.739 1.00 59.88 878 TYR A O 1
ATOM 6662 N N . GLY A 1 879 ? -9.054 14.406 19.725 1.00 66.00 879 GLY A N 1
ATOM 6663 C CA . GLY A 1 879 ? -7.766 13.851 19.298 1.00 66.00 879 GLY A CA 1
ATOM 6664 C C . GLY A 1 879 ? -7.817 12.423 18.746 1.00 66.00 879 GLY A C 1
ATOM 6665 O O . GLY A 1 879 ? -6.766 11.803 18.618 1.00 66.00 879 GLY A O 1
ATOM 6666 N N . PHE A 1 880 ? -9.001 11.905 18.401 1.00 71.31 880 PHE A N 1
ATOM 6667 C CA . PHE A 1 880 ? -9.169 10.568 17.822 1.00 71.31 880 PHE A CA 1
ATOM 6668 C C . PHE A 1 880 ? -9.538 10.618 16.337 1.00 71.31 880 PHE A C 1
ATOM 6670 O O . PHE A 1 880 ? -10.329 11.460 15.902 1.00 71.31 880 PHE A O 1
ATOM 6677 N N . HIS A 1 881 ? -9.045 9.650 15.559 1.00 83.00 881 HIS A N 1
ATOM 6678 C CA . HIS A 1 881 ? -9.648 9.353 14.262 1.00 83.00 881 HIS A CA 1
ATOM 6679 C C . HIS A 1 881 ? -10.990 8.631 14.494 1.00 83.00 881 HIS A C 1
ATOM 6681 O O . HIS A 1 881 ? -11.039 7.666 15.256 1.00 83.00 881 HIS A O 1
ATOM 6687 N N . PRO A 1 882 ? -12.084 9.044 13.836 1.00 78.06 882 PRO A N 1
ATOM 6688 C CA . PRO A 1 882 ? -13.369 8.354 13.908 1.00 78.06 882 PRO A CA 1
ATOM 6689 C C . PRO A 1 882 ? -13.321 6.854 13.560 1.00 78.06 882 PRO A C 1
ATOM 6691 O O . PRO A 1 882 ? -12.544 6.462 12.683 1.00 78.06 882 PRO A O 1
ATOM 6694 N N . PRO A 1 883 ? -14.205 6.033 14.160 1.00 84.38 883 PRO A N 1
ATOM 6695 C CA . PRO A 1 883 ? -14.486 4.671 13.708 1.00 84.38 883 PRO A CA 1
ATOM 6696 C C . PRO A 1 883 ? -15.030 4.609 12.272 1.00 84.38 883 PRO A C 1
ATOM 6698 O O . PRO A 1 883 ? -15.290 5.632 11.628 1.00 84.38 883 PRO A O 1
ATOM 6701 N N . THR A 1 884 ? -15.268 3.396 11.770 1.00 85.00 884 THR A N 1
ATOM 6702 C CA . THR A 1 884 ? -15.855 3.186 10.439 1.00 85.00 884 THR A CA 1
ATOM 6703 C C . THR A 1 884 ? -17.299 3.696 10.440 1.00 85.00 884 THR A C 1
ATOM 6705 O O . THR A 1 884 ? -18.151 3.204 11.177 1.00 85.00 884 THR A O 1
ATOM 6708 N N . CYS A 1 885 ? -17.569 4.741 9.655 1.00 80.69 885 CYS A N 1
ATOM 6709 C CA . CYS A 1 885 ? -18.830 5.488 9.681 1.00 80.69 885 CYS A CA 1
ATOM 6710 C C . CYS A 1 885 ? -19.801 5.021 8.589 1.00 80.69 885 CYS A C 1
ATOM 6712 O O . CYS A 1 885 ? -19.401 4.826 7.443 1.00 80.69 885 CYS A O 1
ATOM 6714 N N . SER A 1 886 ? -21.091 4.919 8.923 1.00 83.38 886 SER A N 1
ATOM 6715 C CA . SER A 1 886 ? -22.198 4.662 7.984 1.00 83.38 886 SER A CA 1
ATOM 6716 C C . SER A 1 886 ? -22.119 3.345 7.186 1.00 83.38 886 SER A C 1
ATOM 6718 O O . SER A 1 886 ? -22.871 3.152 6.225 1.00 83.38 886 SER A O 1
ATOM 6720 N N . TRP A 1 887 ? -21.268 2.412 7.618 1.00 83.75 887 TRP A N 1
ATOM 6721 C CA . TRP A 1 887 ? -21.133 1.059 7.083 1.00 83.75 887 TRP A CA 1
ATOM 6722 C C . TRP A 1 887 ? -20.982 0.042 8.236 1.00 83.75 887 TRP A C 1
ATOM 6724 O O . TRP A 1 887 ? -20.335 0.371 9.230 1.00 83.75 887 TRP A O 1
ATOM 6734 N N . PRO A 1 888 ? -21.576 -1.167 8.143 1.00 85.25 888 PRO A N 1
ATOM 6735 C CA . PRO A 1 888 ? -22.495 -1.629 7.093 1.00 85.25 888 PRO A CA 1
ATOM 6736 C C . PRO A 1 888 ? -23.888 -0.975 7.148 1.00 85.25 888 PRO A C 1
ATOM 6738 O O . PRO A 1 888 ? -24.672 -1.137 6.215 1.00 85.25 888 PRO A O 1
ATOM 6741 N N . ILE A 1 889 ? -24.206 -0.215 8.205 1.00 89.25 889 ILE A N 1
ATOM 6742 C CA . ILE A 1 889 ? -25.490 0.486 8.372 1.00 89.25 889 ILE A CA 1
ATOM 6743 C C . ILE A 1 889 ? -25.273 2.001 8.410 1.00 89.25 889 ILE A C 1
ATOM 6745 O O . ILE A 1 889 ? -24.439 2.508 9.155 1.00 89.25 889 ILE A O 1
ATOM 6749 N N . GLN A 1 890 ? -26.072 2.732 7.628 1.00 85.56 890 GLN A N 1
ATOM 6750 C CA . GLN A 1 890 ? -25.931 4.177 7.400 1.00 85.56 890 GLN A CA 1
ATOM 6751 C C . GLN A 1 890 ? -26.026 5.042 8.669 1.00 85.56 890 GLN A C 1
ATOM 6753 O O . GLN A 1 890 ? -25.381 6.088 8.730 1.00 85.56 890 GLN A O 1
ATOM 6758 N N . THR A 1 891 ? -26.787 4.614 9.682 1.00 88.56 891 THR A N 1
ATOM 6759 C CA . THR A 1 891 ? -26.952 5.323 10.966 1.00 88.56 891 THR A CA 1
ATOM 6760 C C . THR A 1 891 ? -25.901 4.961 12.015 1.00 88.56 891 THR A C 1
ATOM 6762 O O . THR A 1 891 ? -25.971 5.473 13.131 1.00 88.56 891 THR A O 1
ATOM 6765 N N . CYS A 1 892 ? -24.940 4.091 11.693 1.00 91.06 892 CYS A N 1
ATOM 6766 C CA . CYS A 1 892 ? -24.060 3.475 12.681 1.00 91.06 892 CYS A CA 1
ATOM 6767 C C . CYS A 1 892 ? -22.587 3.910 12.598 1.00 91.06 892 CYS A C 1
ATOM 6769 O O . CYS A 1 892 ? -22.113 4.426 11.583 1.00 91.06 892 CYS A O 1
ATOM 6771 N N . MET A 1 893 ? -21.858 3.618 13.677 1.00 90.38 893 MET A N 1
ATOM 6772 C CA . MET A 1 893 ? -20.396 3.537 13.724 1.00 90.38 893 MET A CA 1
ATOM 6773 C C . MET A 1 893 ? -19.970 2.110 14.082 1.00 90.38 893 MET A C 1
ATOM 6775 O O . MET A 1 893 ? -20.468 1.555 15.063 1.00 90.38 893 MET A O 1
ATOM 6779 N N . LEU A 1 894 ? -19.047 1.537 13.309 1.00 93.69 894 LEU A N 1
ATOM 6780 C CA . LEU A 1 894 ? -18.418 0.239 13.559 1.00 93.69 894 LEU A CA 1
ATOM 6781 C C . LEU A 1 894 ? -17.007 0.466 14.126 1.00 93.69 894 LEU A C 1
ATOM 6783 O O . LEU A 1 894 ? -16.174 1.126 13.497 1.00 93.69 894 LEU A O 1
ATOM 6787 N N . ILE A 1 895 ? -16.773 -0.047 15.333 1.00 95.12 895 ILE A N 1
ATOM 6788 C CA . ILE A 1 895 ? -15.611 0.244 16.182 1.00 95.12 895 ILE A CA 1
ATOM 6789 C C . ILE A 1 895 ? -14.803 -1.041 16.385 1.00 95.12 895 ILE A C 1
ATOM 6791 O O . ILE A 1 895 ? -15.352 -2.020 16.883 1.00 95.12 895 ILE A O 1
ATOM 6795 N N . GLU A 1 896 ? -13.509 -1.032 16.065 1.00 97.31 896 GLU A N 1
ATOM 6796 C CA . GLU A 1 896 ? -12.586 -2.160 16.282 1.00 97.31 896 GLU A CA 1
ATOM 6797 C C . GLU A 1 896 ? -11.309 -1.658 16.988 1.00 97.31 896 GLU A C 1
ATOM 6799 O O . GLU A 1 896 ? -10.499 -0.991 16.346 1.00 97.31 896 GLU A O 1
ATOM 6804 N N . PRO A 1 897 ? -11.098 -1.941 18.290 1.00 89.75 897 PRO A N 1
ATOM 6805 C CA . PRO A 1 897 ? -9.912 -1.474 19.025 1.00 89.75 897 PRO A CA 1
ATOM 6806 C C . PRO A 1 897 ? -8.653 -2.323 18.792 1.00 89.75 897 PRO A C 1
ATOM 6808 O O . PRO A 1 897 ? -7.555 -1.889 19.118 1.00 89.75 897 PRO A O 1
ATOM 6811 N N . THR A 1 898 ? -8.785 -3.537 18.245 1.00 96.81 898 THR A N 1
ATOM 6812 C CA . THR A 1 898 ? -7.709 -4.550 18.170 1.00 96.81 898 THR A CA 1
ATOM 6813 C C . THR A 1 898 ? -7.143 -4.970 19.536 1.00 96.81 898 THR A C 1
ATOM 6815 O O . THR A 1 898 ? -7.623 -4.559 20.593 1.00 96.81 898 THR A O 1
ATOM 6818 N N . GLU A 1 899 ? -6.138 -5.846 19.523 1.00 97.81 899 GLU A N 1
ATOM 6819 C CA . GLU A 1 899 ? -5.406 -6.305 20.705 1.00 97.81 899 GLU A CA 1
ATOM 6820 C C . GLU A 1 899 ? -4.271 -5.374 21.173 1.00 97.81 899 GLU A C 1
ATOM 6822 O O . GLU A 1 899 ? -3.775 -5.542 22.287 1.00 97.81 899 GLU A O 1
ATOM 6827 N N . SER A 1 900 ? -3.823 -4.433 20.331 1.00 96.06 900 SER A N 1
ATOM 6828 C CA . SER A 1 900 ? -2.596 -3.655 20.577 1.00 96.06 900 SER A CA 1
ATOM 6829 C C . SER A 1 900 ? -2.791 -2.416 21.449 1.00 96.06 900 SER A C 1
ATOM 6831 O O . SER A 1 900 ? -1.817 -1.892 21.985 1.00 96.06 900 SER A O 1
ATOM 6833 N N . GLU A 1 901 ? -4.030 -1.965 21.620 1.00 91.44 901 GLU A N 1
ATOM 6834 C CA . GLU A 1 901 ? -4.346 -0.742 22.355 1.00 91.44 901 GLU A CA 1
ATOM 6835 C C . GLU A 1 901 ? -4.391 -0.982 23.868 1.00 91.44 901 GLU A C 1
ATOM 6837 O O . GLU A 1 901 ? -4.893 -2.004 24.344 1.00 91.44 901 GLU A O 1
ATOM 6842 N N . SER A 1 902 ? -3.840 -0.045 24.642 1.00 88.81 902 SER A N 1
ATOM 6843 C CA . SER A 1 902 ? -3.808 -0.147 26.104 1.00 88.81 902 SER A CA 1
ATOM 6844 C C . SER A 1 902 ? -5.188 0.105 26.716 1.00 88.81 902 SER A C 1
ATOM 6846 O O . SER A 1 902 ? -6.046 0.765 26.126 1.00 88.81 902 SER A O 1
ATOM 6848 N N . LEU A 1 903 ? -5.396 -0.359 27.952 1.00 89.00 903 LEU A N 1
ATOM 6849 C CA . LEU A 1 903 ? -6.634 -0.058 28.670 1.00 89.00 903 LEU A CA 1
ATOM 6850 C C . LEU A 1 903 ? -6.795 1.449 28.938 1.00 89.00 903 LEU A C 1
ATOM 6852 O O . LEU A 1 903 ? -7.917 1.936 28.988 1.00 89.00 903 LEU A O 1
ATOM 6856 N N . GLU A 1 904 ? -5.697 2.200 29.055 1.00 84.12 904 GLU A N 1
ATOM 6857 C CA . GLU A 1 904 ? -5.730 3.663 29.149 1.00 84.12 904 GLU A CA 1
ATOM 6858 C C . GLU A 1 904 ? -6.264 4.315 27.862 1.00 84.12 904 GLU A C 1
ATOM 6860 O O . GLU A 1 904 ? -7.128 5.187 27.938 1.00 84.12 904 GLU A O 1
ATOM 6865 N N . GLU A 1 905 ? -5.832 3.862 26.682 1.00 82.88 905 GLU A N 1
ATOM 6866 C CA . GLU A 1 905 ? -6.285 4.414 25.396 1.00 82.88 905 GLU A CA 1
ATOM 6867 C C . GLU A 1 905 ? -7.749 4.054 25.094 1.00 82.88 905 GLU A C 1
ATOM 6869 O O . GLU A 1 905 ? -8.542 4.894 24.652 1.00 82.88 905 GLU A O 1
ATOM 6874 N N . ILE A 1 906 ? -8.140 2.822 25.428 1.00 87.75 906 ILE A N 1
ATOM 6875 C CA . ILE A 1 906 ? -9.527 2.352 25.353 1.00 87.75 906 ILE A CA 1
ATOM 6876 C C . ILE A 1 906 ? -10.419 3.140 26.333 1.00 87.75 906 ILE A C 1
ATOM 6878 O O . ILE A 1 906 ? -11.520 3.554 25.955 1.00 87.75 906 ILE A O 1
ATOM 6882 N N . ASP A 1 907 ? -9.947 3.402 27.560 1.00 81.12 907 ASP A N 1
ATOM 6883 C CA . ASP A 1 907 ? -10.645 4.230 28.553 1.00 81.12 907 ASP A CA 1
ATOM 6884 C C . ASP A 1 907 ? -10.800 5.683 28.046 1.00 81.12 907 ASP A C 1
ATOM 6886 O O . ASP A 1 907 ? -11.914 6.214 28.089 1.00 81.12 907 ASP A O 1
ATOM 6890 N N . ARG A 1 908 ? -9.743 6.292 27.474 1.00 81.31 908 ARG A N 1
ATOM 6891 C CA . ARG A 1 908 ? -9.775 7.642 26.863 1.00 81.31 908 ARG A CA 1
ATOM 6892 C C . ARG A 1 908 ? -10.828 7.759 25.758 1.00 81.31 908 ARG A C 1
ATOM 6894 O O . ARG A 1 908 ? -11.602 8.718 25.756 1.00 81.31 908 ARG A O 1
ATOM 6901 N N . PHE A 1 909 ? -10.881 6.802 24.828 1.00 82.62 909 PHE A N 1
ATOM 6902 C CA . PHE A 1 909 ? -11.868 6.823 23.741 1.00 82.62 909 PHE A CA 1
ATOM 6903 C C . PHE A 1 909 ? -13.300 6.649 24.264 1.00 82.62 909 PHE A C 1
ATOM 6905 O O . PHE A 1 909 ? -14.216 7.350 23.824 1.00 82.62 909 PHE A O 1
ATOM 6912 N N . CYS A 1 910 ? -13.504 5.743 25.228 1.00 84.00 910 CYS A N 1
ATOM 6913 C CA . CYS A 1 910 ? -14.814 5.555 25.848 1.00 84.00 910 CYS A CA 1
ATOM 6914 C C . CYS A 1 910 ? -15.297 6.841 26.529 1.00 84.00 910 CYS A C 1
ATOM 6916 O O . CYS A 1 910 ? -16.449 7.233 26.343 1.00 84.00 910 CYS A O 1
ATOM 6918 N N . ASP A 1 911 ? -14.425 7.533 27.263 1.00 73.50 911 ASP A N 1
ATOM 6919 C CA . ASP A 1 911 ? -14.791 8.757 27.977 1.00 73.50 911 ASP A CA 1
ATOM 6920 C C . ASP A 1 911 ? -15.047 9.940 27.027 1.00 73.50 911 ASP A C 1
ATOM 6922 O O . ASP A 1 911 ? -15.983 10.709 27.265 1.00 73.50 911 ASP A O 1
ATOM 6926 N N . ALA A 1 912 ? -14.326 10.034 25.901 1.00 74.38 912 ALA A N 1
ATOM 6927 C CA . ALA A 1 912 ? -14.640 10.976 24.823 1.00 74.38 912 ALA A CA 1
ATOM 6928 C C . ALA A 1 912 ? -16.043 10.723 24.237 1.00 74.38 912 ALA A C 1
ATOM 6930 O O . ALA A 1 912 ? -16.873 11.633 24.187 1.00 74.38 912 ALA A O 1
ATOM 6931 N N . MET A 1 913 ? -16.367 9.473 23.881 1.00 83.38 913 MET A N 1
ATOM 6932 C CA . MET A 1 913 ? -17.706 9.097 23.402 1.00 83.38 913 MET A CA 1
ATOM 6933 C C . MET A 1 913 ? -18.802 9.398 24.438 1.00 83.38 913 MET A C 1
ATOM 6935 O O . MET A 1 913 ? -19.863 9.921 24.083 1.00 83.38 913 MET A O 1
ATOM 6939 N N . ILE A 1 914 ? -18.558 9.115 25.722 1.00 80.50 914 ILE A N 1
ATOM 6940 C CA . ILE A 1 914 ? -19.489 9.397 26.828 1.00 80.50 914 ILE A CA 1
ATOM 6941 C C . ILE A 1 914 ? -19.666 10.908 27.047 1.00 80.50 914 ILE A C 1
ATOM 6943 O O . ILE A 1 914 ? -20.758 11.345 27.418 1.00 80.50 914 ILE A O 1
ATOM 6947 N N . GLN A 1 915 ? -18.643 11.730 26.805 1.00 77.88 915 GLN A N 1
ATOM 6948 C CA . GLN A 1 915 ? -18.769 13.187 26.875 1.00 77.88 915 GLN A CA 1
ATOM 6949 C C . GLN A 1 915 ? -19.554 13.748 25.679 1.00 77.88 915 GLN A C 1
ATOM 6951 O O . GLN A 1 915 ? -20.501 14.505 25.894 1.00 77.88 915 GLN A O 1
ATOM 6956 N N . ILE A 1 916 ? -19.276 13.294 24.451 1.00 74.50 916 ILE A N 1
ATOM 6957 C CA . ILE A 1 916 ? -20.051 13.665 23.250 1.00 74.50 916 ILE A CA 1
ATOM 6958 C C . ILE A 1 916 ? -21.535 13.274 23.407 1.00 74.50 916 ILE A C 1
ATOM 6960 O O . ILE A 1 916 ? -22.424 14.015 22.984 1.00 74.50 916 ILE A O 1
ATOM 6964 N N . ARG A 1 917 ? -21.841 12.174 24.114 1.00 88.62 917 ARG A N 1
ATOM 6965 C CA . ARG A 1 917 ? -23.226 11.799 24.454 1.00 88.62 917 ARG A CA 1
ATOM 6966 C C . ARG A 1 917 ? -23.940 12.850 25.314 1.00 88.62 917 ARG A C 1
ATOM 6968 O O . ARG A 1 917 ? -25.152 13.012 25.164 1.00 88.62 917 ARG A O 1
ATOM 6975 N N . LYS A 1 918 ? -23.228 13.555 26.201 1.00 77.75 918 LYS A N 1
ATOM 6976 C CA . LYS A 1 918 ? -23.782 14.645 27.030 1.00 77.75 918 LYS A CA 1
ATOM 6977 C C . LYS A 1 918 ? -23.963 15.920 26.210 1.00 77.75 918 LYS A C 1
ATOM 6979 O O . LYS A 1 918 ? -25.013 16.541 26.305 1.00 77.75 918 LYS A O 1
ATOM 6984 N N . GLU A 1 919 ? -22.999 16.252 25.349 1.00 76.94 919 GLU A N 1
ATOM 6985 C CA . GLU A 1 919 ? -23.125 17.364 24.393 1.00 76.94 919 GLU A CA 1
ATOM 6986 C C . GLU A 1 919 ? -24.364 17.185 23.492 1.00 76.94 919 GLU A C 1
ATOM 6988 O O . GLU A 1 919 ? -25.136 18.122 23.297 1.00 76.94 919 GLU A O 1
ATOM 6993 N N . ALA A 1 920 ? -24.618 15.959 23.017 1.00 76.81 920 ALA A N 1
ATOM 6994 C CA . ALA A 1 920 ? -25.832 15.615 22.278 1.00 76.81 920 ALA A CA 1
ATOM 6995 C C . ALA A 1 920 ? -27.117 15.741 23.127 1.00 76.81 920 ALA A C 1
ATOM 6997 O O . ALA A 1 920 ? -28.132 16.220 22.623 1.00 76.81 920 ALA A O 1
ATOM 6998 N N . GLU A 1 921 ? -27.088 15.367 24.413 1.00 85.94 921 GLU A N 1
ATOM 6999 C CA . GLU A 1 921 ? -28.229 15.544 25.329 1.00 85.94 921 GLU A CA 1
ATOM 7000 C C . GLU A 1 921 ? -28.544 17.026 25.577 1.00 85.94 921 GLU A C 1
ATOM 7002 O O . GLU A 1 921 ? -29.708 17.417 25.633 1.00 85.94 921 GLU A O 1
ATOM 7007 N N . ASP A 1 922 ? -27.524 17.877 25.668 1.00 76.94 922 ASP A N 1
ATOM 7008 C CA . ASP A 1 922 ? -27.687 19.323 25.837 1.00 76.94 922 ASP A CA 1
ATOM 7009 C C . ASP A 1 922 ? -28.322 19.980 24.599 1.00 76.94 922 ASP A C 1
ATOM 7011 O O . ASP A 1 922 ? -29.059 20.959 24.731 1.00 76.94 922 ASP A O 1
ATOM 7015 N N . ILE A 1 923 ? -28.131 19.404 23.407 1.00 81.06 923 ILE A N 1
ATOM 7016 C CA . ILE A 1 923 ? -28.826 19.808 22.174 1.00 81.06 923 ILE A CA 1
ATOM 7017 C C . ILE A 1 923 ? -30.268 19.259 22.136 1.00 81.06 923 ILE A C 1
ATOM 7019 O O . ILE A 1 923 ? -31.196 19.973 21.752 1.00 81.06 923 ILE A O 1
ATOM 7023 N N . ILE A 1 924 ? -30.487 18.007 22.559 1.00 86.81 924 ILE A N 1
ATOM 7024 C CA . ILE A 1 924 ? -31.823 17.378 22.628 1.00 86.81 924 ILE A CA 1
ATOM 7025 C C . ILE A 1 924 ? -32.730 18.107 23.631 1.00 86.81 924 ILE A C 1
ATOM 7027 O O . ILE A 1 924 ? -33.888 18.393 23.321 1.00 86.81 924 ILE A O 1
ATOM 7031 N N . THR A 1 925 ? -32.193 18.452 24.802 1.00 88.56 925 THR A N 1
ATOM 7032 C CA . THR A 1 925 ? -32.893 19.176 25.878 1.00 88.56 925 THR A CA 1
ATOM 7033 C C . THR A 1 925 ? -32.980 20.690 25.654 1.00 88.56 925 THR A C 1
ATOM 7035 O O . THR A 1 925 ? -33.630 21.381 26.436 1.00 88.56 925 THR A O 1
ATOM 7038 N N . GLY A 1 926 ? -32.370 21.217 24.585 1.00 83.62 926 GLY A N 1
ATOM 7039 C CA . GLY A 1 926 ? -32.465 22.627 24.194 1.00 83.62 926 GLY A CA 1
ATOM 7040 C C . GLY A 1 926 ? -31.586 23.597 24.991 1.00 83.62 926 GLY A C 1
ATOM 7041 O O . GLY A 1 926 ? -31.799 24.804 24.902 1.00 83.62 926 GLY A O 1
ATOM 7042 N N . LYS A 1 927 ? -30.592 23.105 25.745 1.00 76.62 927 LYS A N 1
ATOM 7043 C CA . LYS A 1 927 ? -29.552 23.949 26.368 1.00 76.62 927 LYS A CA 1
ATOM 7044 C C . LYS A 1 927 ? -28.588 24.521 25.323 1.00 76.62 927 LYS A C 1
ATOM 7046 O O . LYS A 1 927 ? -28.104 25.635 25.487 1.00 76.62 927 LYS A O 1
ATOM 7051 N N . GLN A 1 928 ? -28.331 23.772 24.246 1.00 69.06 928 GLN A N 1
ATOM 7052 C CA . GLN A 1 928 ? -27.685 24.258 23.024 1.00 69.06 928 GLN A CA 1
ATOM 7053 C C . GLN A 1 928 ? -28.677 24.219 21.841 1.00 69.06 928 GLN A C 1
ATOM 7055 O O . GLN A 1 928 ? -29.524 23.325 21.779 1.00 69.06 928 GLN A O 1
ATOM 7060 N N . PRO A 1 929 ? -28.596 25.159 20.880 1.00 75.12 929 PRO A N 1
ATOM 7061 C CA . PRO A 1 929 ? -29.486 25.191 19.720 1.00 75.12 929 PRO A CA 1
ATOM 7062 C C . PRO A 1 929 ? -29.124 24.098 18.700 1.00 75.12 929 PRO A C 1
ATOM 7064 O O . PRO A 1 929 ? -27.949 23.807 18.475 1.00 75.12 929 PRO A O 1
ATOM 7067 N N . LYS A 1 930 ? -30.132 23.517 18.034 1.00 78.44 930 LYS A N 1
ATOM 7068 C CA . LYS A 1 930 ? -29.970 22.347 17.141 1.00 78.44 930 LYS A CA 1
ATOM 7069 C C . LYS A 1 930 ? -29.062 22.582 15.933 1.00 78.44 930 LYS A C 1
ATOM 7071 O O . LYS A 1 930 ? -28.329 21.676 15.538 1.00 78.44 930 LYS A O 1
ATOM 7076 N N . ASP A 1 931 ? -29.055 23.804 15.414 1.00 75.81 931 ASP A N 1
ATOM 7077 C CA . ASP A 1 931 ? -28.377 24.137 14.156 1.00 75.81 931 ASP A CA 1
ATOM 7078 C C . ASP A 1 931 ? -26.984 24.761 14.364 1.00 75.81 931 ASP A C 1
ATOM 7080 O O . ASP A 1 931 ? -26.242 24.949 13.404 1.00 75.81 931 ASP A O 1
ATOM 7084 N N . ASN A 1 932 ? -26.612 25.099 15.609 1.00 74.38 932 ASN A N 1
ATOM 7085 C CA . ASN A 1 932 ? -25.414 25.892 15.908 1.00 74.38 932 ASN A CA 1
ATOM 7086 C C . ASN A 1 932 ? -24.768 25.527 17.264 1.00 74.38 932 ASN A C 1
ATOM 7088 O O . ASN A 1 932 ? -24.804 26.292 18.228 1.00 74.38 932 ASN A O 1
ATOM 7092 N N . ASN A 1 933 ? -24.187 24.332 17.333 1.00 73.44 933 ASN A N 1
ATOM 7093 C CA . ASN A 1 933 ? -23.640 23.710 18.545 1.00 73.44 933 ASN A CA 1
ATOM 7094 C C . ASN A 1 933 ? -22.269 23.062 18.282 1.00 73.44 933 ASN A C 1
ATOM 7096 O O . ASN A 1 933 ? -21.790 23.062 17.144 1.00 73.44 933 ASN A O 1
ATOM 7100 N N . LEU A 1 934 ? -21.662 22.493 19.327 1.00 66.50 934 LEU A N 1
ATOM 7101 C CA . LEU A 1 934 ? -20.358 21.817 19.269 1.00 66.50 934 LEU A CA 1
ATOM 7102 C C . LEU A 1 934 ? -20.284 20.726 18.182 1.00 66.50 934 LEU A C 1
ATOM 7104 O O . LEU A 1 934 ? -19.294 20.651 17.461 1.00 66.50 934 LEU A O 1
ATOM 7108 N N . LEU A 1 935 ? -21.333 19.915 18.012 1.00 66.56 935 LEU A N 1
ATOM 7109 C CA . LEU A 1 935 ? -21.346 18.799 17.055 1.00 66.56 935 LEU A CA 1
ATOM 7110 C C . LEU A 1 935 ? -21.539 19.268 15.600 1.00 66.56 935 LEU A C 1
ATOM 7112 O O . LEU A 1 935 ? -20.935 18.711 14.684 1.00 66.56 935 LEU A O 1
ATOM 7116 N N . LYS A 1 936 ? -22.355 20.306 15.369 1.00 71.56 936 LYS A N 1
ATOM 7117 C CA . LYS A 1 936 ? -22.578 20.884 14.030 1.00 71.56 936 LYS A CA 1
ATOM 7118 C C . LYS A 1 936 ? -21.398 21.713 13.523 1.00 71.56 936 LYS A C 1
ATOM 7120 O O . LYS A 1 936 ? -21.154 21.720 12.321 1.00 71.56 936 LYS A O 1
ATOM 7125 N N . ASN A 1 937 ? -20.668 22.382 14.417 1.00 62.91 937 ASN A N 1
ATOM 7126 C CA . ASN A 1 937 ? -19.499 23.192 14.058 1.00 62.91 937 ASN A CA 1
ATOM 7127 C C . ASN A 1 937 ? -18.184 22.393 13.995 1.00 62.91 937 ASN A C 1
ATOM 7129 O O . ASN A 1 937 ? -17.226 22.885 13.412 1.00 62.91 937 ASN A O 1
ATOM 7133 N N . ALA A 1 938 ? -18.128 21.175 14.547 1.00 53.44 938 ALA A N 1
ATOM 7134 C CA . ALA A 1 938 ? -16.923 20.348 14.502 1.00 53.44 938 ALA A CA 1
ATOM 7135 C C . ALA A 1 938 ? -16.514 19.953 13.058 1.00 53.44 938 ALA A C 1
ATOM 7137 O O . ALA A 1 938 ? -17.391 19.746 12.207 1.00 53.44 938 ALA A O 1
ATOM 7138 N N . PRO A 1 939 ? -15.216 19.754 12.771 1.00 55.81 939 PRO A N 1
ATOM 7139 C CA . PRO A 1 939 ? -14.103 19.887 13.704 1.00 55.81 939 PRO A CA 1
ATOM 7140 C C . PRO A 1 939 ? -13.722 21.359 13.888 1.00 55.81 939 PRO A C 1
ATOM 7142 O O . PRO A 1 939 ? -13.988 22.182 13.014 1.00 55.81 939 PRO A O 1
ATOM 7145 N N . HIS A 1 940 ? -13.087 21.686 15.009 1.00 58.53 940 HIS A N 1
ATOM 7146 C CA . HIS A 1 940 ? -12.628 23.036 15.325 1.00 58.53 940 HIS A CA 1
ATOM 7147 C C . HIS A 1 940 ? -11.119 23.145 15.010 1.00 58.53 940 HIS A C 1
ATOM 7149 O O . HIS A 1 940 ? -10.295 22.801 15.863 1.00 58.53 940 HIS A O 1
ATOM 7155 N N . PRO A 1 941 ? -10.722 23.568 13.789 1.00 52.81 941 PRO A N 1
ATOM 7156 C CA . PRO A 1 941 ? -9.323 23.751 13.416 1.00 52.81 941 PRO A CA 1
ATOM 7157 C C . PRO A 1 941 ? -8.757 25.041 14.014 1.00 52.81 941 PRO A C 1
ATOM 7159 O O . PRO A 1 941 ? -9.453 25.836 14.652 1.00 52.81 941 PRO A O 1
ATOM 7162 N N . ILE A 1 942 ? -7.482 25.297 13.731 1.00 54.19 942 ILE A N 1
ATOM 7163 C CA . ILE A 1 942 ? -6.757 26.379 14.388 1.00 54.19 942 ILE A CA 1
ATOM 7164 C C . ILE A 1 942 ? -7.275 27.786 14.094 1.00 54.19 942 ILE A C 1
ATOM 7166 O O . ILE A 1 942 ? -7.392 28.596 15.010 1.00 54.19 942 ILE A O 1
ATOM 7170 N N . SER A 1 943 ? -7.642 28.073 12.842 1.00 48.72 943 SER A N 1
ATOM 7171 C CA . SER A 1 943 ? -8.161 29.390 12.461 1.00 48.72 943 SER A CA 1
ATOM 7172 C C . SER A 1 943 ? -9.516 29.699 13.086 1.00 48.72 943 SER A C 1
ATOM 7174 O O . SER A 1 943 ? -9.828 30.867 13.299 1.00 48.72 943 SER A O 1
ATOM 7176 N N . PHE A 1 944 ? -10.286 28.661 13.420 1.00 51.66 944 PHE A N 1
ATOM 7177 C CA . PHE A 1 944 ? -11.614 28.787 14.005 1.00 51.66 944 PHE A CA 1
ATOM 7178 C C . PHE A 1 944 ? -11.546 29.201 15.483 1.00 51.66 944 PHE A C 1
ATOM 7180 O O . PHE A 1 944 ? -12.341 30.020 15.945 1.00 51.66 944 PHE A O 1
ATOM 7187 N N . MET A 1 945 ? -10.571 28.669 16.230 1.00 46.78 945 MET A N 1
ATOM 7188 C CA . MET A 1 945 ? -10.406 28.951 17.663 1.00 46.78 945 MET A CA 1
ATOM 7189 C C . MET A 1 945 ? -9.984 30.400 17.950 1.00 46.78 945 MET A C 1
ATOM 7191 O O . MET A 1 945 ? -10.347 30.937 18.996 1.00 46.78 945 MET A O 1
ATOM 7195 N N . THR A 1 946 ? -9.292 31.047 17.008 1.00 47.75 946 THR A N 1
ATOM 7196 C CA . THR A 1 946 ? -8.801 32.435 17.107 1.00 47.75 946 THR A CA 1
ATOM 7197 C C . THR A 1 946 ? -9.499 33.383 16.125 1.00 47.75 946 THR A C 1
ATOM 7199 O O . THR A 1 946 ? -8.903 34.327 15.602 1.00 47.75 946 THR A O 1
ATOM 7202 N N . LEU A 1 947 ? -10.782 33.141 15.835 1.00 42.72 947 LEU A N 1
ATOM 7203 C CA . LEU A 1 947 ? -11.618 34.135 15.158 1.00 42.72 947 LEU A CA 1
ATOM 7204 C C . LEU A 1 947 ? -11.805 35.370 16.068 1.00 42.72 947 LEU A C 1
ATOM 7206 O O . LEU A 1 947 ? -12.066 35.199 17.264 1.00 42.72 947 LEU A O 1
ATOM 7210 N N . PRO A 1 948 ? -11.738 36.611 15.542 1.00 44.50 948 PRO A N 1
ATOM 7211 C CA . PRO A 1 948 ? -12.008 37.816 16.327 1.00 44.50 948 PRO A CA 1
ATOM 7212 C C . PRO A 1 948 ? -13.393 37.783 16.983 1.00 44.50 948 PRO A C 1
ATOM 7214 O O . PRO A 1 948 ? -14.362 37.348 16.357 1.00 44.50 948 PRO A O 1
ATOM 7217 N N . GLY A 1 949 ? -13.504 38.284 18.218 1.00 44.53 949 GLY A N 1
ATOM 7218 C CA . GLY A 1 949 ? -14.715 38.153 19.044 1.00 44.53 949 GLY A CA 1
ATOM 7219 C C . GLY A 1 949 ? -16.007 38.657 18.386 1.00 44.53 949 GLY A C 1
ATOM 7220 O O . GLY A 1 949 ? -17.052 38.034 18.541 1.00 44.53 949 GLY A O 1
ATOM 7221 N N . GLU A 1 950 ? -15.934 39.707 17.566 1.00 45.03 950 GLU A N 1
ATOM 7222 C CA . GLU A 1 950 ? -17.073 40.249 16.802 1.00 45.03 950 GLU A CA 1
ATOM 7223 C C . GLU A 1 950 ? -17.658 39.264 15.769 1.00 45.03 950 GLU A C 1
ATOM 7225 O O . GLU A 1 950 ? -18.800 39.417 15.340 1.00 45.03 950 GLU A O 1
ATOM 7230 N N . LYS A 1 951 ? -16.899 38.229 15.378 1.00 47.81 951 LYS A N 1
ATOM 7231 C CA . LYS A 1 951 ? -17.344 37.147 14.483 1.00 47.81 951 LYS A CA 1
ATOM 7232 C C . LYS A 1 951 ? -17.799 35.888 15.241 1.00 47.81 951 LYS A C 1
ATOM 7234 O O . LYS A 1 951 ? -18.351 34.975 14.623 1.00 47.81 951 LYS A O 1
ATOM 7239 N N . TRP A 1 952 ? -17.613 35.821 16.565 1.00 54.56 952 TRP A N 1
ATOM 7240 C CA . TRP A 1 952 ? -17.935 34.644 17.382 1.00 54.56 952 TRP A CA 1
ATOM 7241 C C . TRP A 1 952 ? -19.433 34.563 17.719 1.00 54.56 952 TRP A C 1
ATOM 7243 O O . TRP A 1 952 ? -19.904 34.966 18.779 1.00 54.56 952 TRP A O 1
ATOM 7253 N N . THR A 1 953 ? -20.208 33.999 16.796 1.00 56.72 953 THR A N 1
ATOM 7254 C CA . THR A 1 953 ? -21.673 33.859 16.891 1.00 56.72 953 THR A CA 1
ATOM 7255 C C . THR A 1 953 ? -22.099 32.505 17.484 1.00 56.72 953 THR A C 1
ATOM 7257 O O . THR A 1 953 ? -22.971 31.821 16.937 1.00 56.72 953 THR A O 1
ATOM 7260 N N . ARG A 1 954 ? -21.432 32.054 18.559 1.00 56.53 954 ARG A N 1
ATOM 7261 C CA . ARG A 1 954 ? -21.548 30.686 19.109 1.00 56.53 954 ARG A CA 1
ATOM 7262 C C . ARG A 1 954 ? -21.882 30.672 20.617 1.00 56.53 954 ARG A C 1
ATOM 7264 O O . ARG A 1 954 ? -21.367 31.516 21.344 1.00 56.53 954 ARG A O 1
ATOM 7271 N N . PRO A 1 955 ? -22.714 29.727 21.107 1.00 48.94 955 PRO A N 1
ATOM 7272 C CA . PRO A 1 955 ? -23.257 29.739 22.474 1.00 48.94 955 PRO A CA 1
ATOM 7273 C C . PRO A 1 955 ? -22.393 29.009 23.531 1.00 48.94 955 PRO A C 1
ATOM 7275 O O . PRO A 1 955 ? -22.918 28.594 24.560 1.00 48.94 955 PRO A O 1
ATOM 7278 N N . TYR A 1 956 ? -21.094 28.815 23.286 1.00 48.53 956 TYR A N 1
ATOM 7279 C CA . TYR A 1 956 ? -20.169 28.081 24.165 1.00 48.53 956 TYR A CA 1
ATOM 7280 C C . TYR A 1 956 ? -18.804 28.790 24.282 1.00 48.53 956 TYR A C 1
ATOM 7282 O O . TYR A 1 956 ? -18.467 29.640 23.452 1.00 48.53 956 TYR A O 1
ATOM 7290 N N . THR A 1 957 ? -18.047 28.488 25.345 1.00 46.84 957 THR A N 1
ATOM 7291 C CA . THR A 1 957 ? -16.797 29.185 25.717 1.00 46.84 957 THR A CA 1
ATOM 7292 C C . THR A 1 957 ? -15.535 28.456 25.226 1.00 46.84 957 THR A C 1
ATOM 7294 O O . THR A 1 957 ? -15.608 27.368 24.662 1.00 46.84 957 THR A O 1
ATOM 7297 N N . ARG A 1 958 ? -14.359 29.081 25.399 1.00 48.16 958 ARG A N 1
ATOM 7298 C CA . ARG A 1 958 ? -13.057 28.600 24.885 1.00 48.16 958 ARG A CA 1
ATOM 7299 C C . ARG A 1 958 ? -12.207 27.807 25.902 1.00 48.16 958 ARG A C 1
ATOM 7301 O O . ARG A 1 958 ? -11.058 27.500 25.611 1.00 48.16 958 ARG A O 1
ATOM 7308 N N . GLU A 1 959 ? -12.701 27.545 27.114 1.00 37.25 959 GLU A N 1
ATOM 7309 C CA . GLU A 1 959 ? -11.838 27.276 28.288 1.00 37.25 959 GLU A CA 1
ATOM 7310 C C . GLU A 1 959 ? -11.644 25.783 28.663 1.00 37.25 959 GLU A C 1
ATOM 7312 O O . GLU A 1 959 ? -11.028 25.479 29.682 1.00 37.25 959 GLU A O 1
ATOM 7317 N N . GLU A 1 960 ? -12.111 24.833 27.847 1.00 42.19 960 GLU A N 1
ATOM 7318 C CA . GLU A 1 960 ? -12.179 23.394 28.181 1.00 42.19 960 GLU A CA 1
ATOM 7319 C C . GLU A 1 960 ? -10.939 22.543 27.727 1.00 42.19 960 GLU A C 1
ATOM 7321 O O . GLU A 1 960 ? -11.142 21.425 27.261 1.00 42.19 960 GLU A O 1
ATOM 7326 N N . ALA A 1 961 ? -9.670 23.033 27.796 1.00 33.06 961 ALA A N 1
ATOM 7327 C CA . ALA A 1 961 ? -8.589 22.557 26.869 1.00 33.06 961 ALA A CA 1
ATOM 7328 C C . ALA A 1 961 ? -7.071 22.283 27.270 1.00 33.06 961 ALA A C 1
ATOM 7330 O O . ALA A 1 961 ? -6.304 22.069 26.341 1.00 33.06 961 ALA A O 1
ATOM 7331 N N . ALA A 1 962 ? -6.610 22.219 28.543 1.00 35.91 962 ALA A N 1
ATOM 7332 C CA . ALA A 1 962 ? -5.340 21.540 29.046 1.00 35.91 962 ALA A CA 1
ATOM 7333 C C . ALA A 1 962 ? -3.857 21.960 28.607 1.00 35.91 962 ALA A C 1
ATOM 7335 O O . ALA A 1 962 ? -3.744 23.002 27.982 1.00 35.91 962 ALA A O 1
ATOM 7336 N N . LEU A 1 963 ? -2.732 21.311 29.102 1.00 34.66 963 LEU A N 1
ATOM 7337 C CA . LEU A 1 963 ? -1.418 21.900 29.629 1.00 34.66 963 LEU A CA 1
ATOM 7338 C C . LEU A 1 963 ? 0.090 21.560 29.089 1.00 34.66 963 LEU A C 1
ATOM 7340 O O . LEU A 1 963 ? 0.284 21.547 27.885 1.00 34.66 963 LEU A O 1
ATOM 7344 N N . ASP A 1 964 ? 1.225 21.486 29.886 1.00 35.72 964 ASP A N 1
ATOM 7345 C CA . ASP A 1 964 ? 2.522 22.333 29.758 1.00 35.72 964 ASP A CA 1
ATOM 7346 C C . ASP A 1 964 ? 3.950 21.850 30.414 1.00 35.72 964 ASP A C 1
ATOM 7348 O O . ASP A 1 964 ? 3.813 20.958 31.249 1.00 35.72 964 ASP A O 1
ATOM 7352 N N . TRP A 1 965 ? 5.310 22.234 30.307 1.00 35.50 965 TRP A N 1
ATOM 7353 C CA . TRP A 1 965 ? 6.377 23.115 29.572 1.00 35.50 965 TRP A CA 1
ATOM 7354 C C . TRP A 1 965 ? 7.966 22.712 29.647 1.00 35.50 965 TRP A C 1
ATOM 7356 O O . TRP A 1 965 ? 8.257 21.525 29.762 1.00 35.50 965 TRP A O 1
ATOM 7366 N N . SER A 1 966 ? 9.010 23.639 29.558 1.00 36.72 966 SER A N 1
ATOM 7367 C CA . SER A 1 966 ? 10.555 23.508 29.365 1.00 36.72 966 SER A CA 1
ATOM 7368 C C . SER A 1 966 ? 11.568 24.095 30.477 1.00 36.72 966 SER A C 1
ATOM 7370 O O . SER A 1 966 ? 11.069 24.258 31.585 1.00 36.72 966 SER A O 1
ATOM 7372 N N . THR A 1 967 ? 12.925 24.448 30.468 1.00 36.62 967 THR A N 1
ATOM 7373 C CA . THR A 1 967 ? 14.206 24.744 29.624 1.00 36.62 967 THR A CA 1
ATOM 7374 C C . THR A 1 967 ? 15.559 24.658 30.513 1.00 36.62 967 THR A C 1
ATOM 7376 O O . THR A 1 967 ? 15.376 24.196 31.630 1.00 36.62 967 THR A O 1
ATOM 7379 N N . SER A 1 968 ? 16.900 25.040 30.367 1.00 37.72 968 SER A N 1
ATOM 7380 C CA . SER A 1 968 ? 18.056 25.599 29.487 1.00 37.72 968 SER A CA 1
ATOM 7381 C C . SER A 1 968 ? 19.462 25.619 30.308 1.00 37.72 968 SER A C 1
ATOM 7383 O O . SER A 1 968 ? 19.345 25.166 31.441 1.00 37.72 968 SER A O 1
ATOM 7385 N N . LYS A 1 969 ? 20.767 26.086 30.090 1.00 39.00 969 LYS A N 1
ATOM 7386 C CA . LYS A 1 969 ? 21.882 26.562 29.111 1.00 39.00 969 LYS A CA 1
ATOM 7387 C C . LYS A 1 969 ? 23.234 26.979 29.903 1.00 39.00 969 LYS A C 1
ATOM 7389 O O . LYS A 1 969 ? 23.117 26.885 31.117 1.00 39.00 969 LYS A O 1
ATOM 7394 N N . SER A 1 970 ? 24.480 27.488 29.542 1.00 37.66 970 SER A N 1
ATOM 7395 C CA . SER A 1 970 ? 25.555 27.690 28.442 1.00 37.66 970 SER A CA 1
ATOM 7396 C C . SER A 1 970 ? 26.792 28.594 28.957 1.00 37.66 970 SER A C 1
ATOM 7398 O O . SER A 1 970 ? 26.528 29.225 29.973 1.00 37.66 970 SER A O 1
ATOM 7400 N N . MET A 1 971 ? 28.057 28.915 28.471 1.00 38.25 971 MET A N 1
ATOM 7401 C CA . MET A 1 971 ? 29.198 28.543 27.510 1.00 38.25 971 MET A CA 1
ATOM 7402 C C . MET A 1 971 ? 30.566 29.379 27.810 1.00 38.25 971 MET A C 1
ATOM 7404 O O . MET A 1 971 ? 30.648 29.862 28.939 1.00 38.25 971 MET A O 1
ATOM 7408 N N . LEU A 1 972 ? 31.640 29.604 26.954 1.00 42.59 972 LEU A N 1
ATOM 7409 C CA . LEU A 1 972 ? 32.984 30.297 27.291 1.00 42.59 972 LEU A CA 1
ATOM 7410 C C . LEU A 1 972 ? 33.859 31.049 26.154 1.00 42.59 972 LEU A C 1
ATOM 7412 O O . LEU A 1 972 ? 33.628 30.792 24.980 1.00 42.59 972 LEU A O 1
ATOM 7416 N N . ILE A 1 973 ? 34.817 31.997 26.466 1.00 43.53 973 ILE A N 1
ATOM 7417 C CA . ILE A 1 973 ? 35.586 33.013 25.598 1.00 43.53 973 ILE A CA 1
ATOM 7418 C C . ILE A 1 973 ? 37.084 32.661 25.250 1.00 43.53 973 ILE A C 1
ATOM 7420 O O . ILE A 1 973 ? 37.726 32.032 26.085 1.00 43.53 973 ILE A O 1
ATOM 7424 N N . PHE A 1 974 ? 37.707 33.140 24.125 1.00 46.69 974 PHE A N 1
ATOM 7425 C CA . PHE A 1 974 ? 39.139 32.823 23.786 1.00 46.69 974 PHE A CA 1
ATOM 7426 C C . PHE A 1 974 ? 40.134 33.851 23.122 1.00 46.69 974 PHE A C 1
ATOM 7428 O O . PHE A 1 974 ? 41.158 34.186 23.719 1.00 46.69 974 PHE A O 1
ATOM 7435 N N . ALA A 1 975 ? 39.944 34.295 21.866 1.00 43.44 975 ALA A N 1
ATOM 7436 C CA . ALA A 1 975 ? 41.055 34.492 20.891 1.00 43.44 975 ALA A CA 1
ATOM 7437 C C . ALA A 1 975 ? 42.223 35.486 21.168 1.00 43.44 975 ALA A C 1
ATOM 7439 O O . ALA A 1 975 ? 43.261 35.367 20.515 1.00 43.44 975 ALA A O 1
ATOM 7440 N N . GLN A 1 976 ? 42.129 36.444 22.100 1.00 48.06 976 GLN A N 1
ATOM 7441 C CA . GLN A 1 976 ? 43.254 37.360 22.401 1.00 48.06 976 GLN A CA 1
ATOM 7442 C C . GLN A 1 976 ? 44.389 36.711 23.214 1.00 48.06 976 GLN A C 1
ATOM 7444 O O . GLN A 1 976 ? 45.500 37.240 23.232 1.00 48.06 976 GLN A O 1
ATOM 7449 N N . ALA A 1 977 ? 44.142 35.566 23.857 1.00 53.34 977 ALA A N 1
ATOM 7450 C CA . ALA A 1 977 ? 45.156 34.867 24.645 1.00 53.34 977 ALA A CA 1
ATOM 7451 C C . ALA A 1 977 ? 46.318 34.331 23.784 1.00 53.34 977 ALA A C 1
ATOM 7453 O O . ALA A 1 977 ? 47.472 34.394 24.204 1.00 53.34 977 ALA A O 1
ATOM 7454 N N . CYS A 1 978 ? 46.018 33.844 22.574 1.00 56.69 978 CYS A N 1
ATOM 7455 C CA . CYS A 1 978 ? 46.913 33.017 21.756 1.00 56.69 978 CYS A CA 1
ATOM 7456 C C . CYS A 1 978 ? 48.309 33.633 21.572 1.00 56.69 978 CYS A C 1
ATOM 7458 O O . CYS A 1 978 ? 49.318 33.029 21.929 1.00 56.69 978 CYS A O 1
ATOM 7460 N N . LYS A 1 979 ? 48.366 34.883 21.094 1.00 60.00 979 LYS A N 1
ATOM 7461 C CA . LYS A 1 979 ? 49.641 35.557 20.822 1.00 60.00 979 LYS A CA 1
ATOM 7462 C C . LYS A 1 979 ? 50.463 35.821 22.090 1.00 60.00 979 LYS A C 1
ATOM 7464 O O . LYS A 1 979 ? 51.676 35.646 22.068 1.00 60.00 979 LYS A O 1
ATOM 7469 N N . ILE A 1 980 ? 49.815 36.195 23.196 1.00 66.25 980 ILE A N 1
ATOM 7470 C CA . ILE A 1 980 ? 50.498 36.449 24.476 1.00 66.25 980 ILE A CA 1
ATOM 7471 C C . ILE A 1 980 ? 51.130 35.154 25.006 1.00 66.25 980 ILE A C 1
ATOM 7473 O O . ILE A 1 980 ? 52.245 35.183 25.523 1.00 66.25 980 ILE A O 1
ATOM 7477 N N . ILE A 1 981 ? 50.440 34.022 24.846 1.00 68.31 981 ILE A N 1
ATOM 7478 C CA . ILE A 1 981 ? 50.929 32.696 25.239 1.00 68.31 981 ILE A CA 1
ATOM 7479 C C . ILE A 1 981 ? 52.174 32.306 24.427 1.00 68.31 981 ILE A C 1
ATOM 7481 O O . ILE A 1 981 ? 53.187 31.942 25.026 1.00 68.31 981 ILE A O 1
ATOM 7485 N N . HIS A 1 982 ? 52.146 32.443 23.095 1.00 78.62 982 HIS A N 1
ATOM 7486 C CA . HIS A 1 982 ? 53.303 32.152 22.233 1.00 78.62 982 HIS A CA 1
ATOM 7487 C C . HIS A 1 982 ? 54.508 33.054 22.503 1.00 78.62 982 HIS A C 1
ATOM 7489 O O . HIS A 1 982 ? 55.618 32.549 22.655 1.00 78.62 982 HIS A O 1
ATOM 7495 N N . ASP A 1 983 ? 54.297 34.367 22.640 1.00 76.56 983 ASP A N 1
ATOM 7496 C CA . ASP A 1 983 ? 55.373 35.333 22.915 1.00 76.56 983 ASP A CA 1
ATOM 7497 C C . ASP A 1 983 ? 56.052 35.100 24.292 1.00 76.56 983 ASP A C 1
ATOM 7499 O O . ASP A 1 983 ? 57.106 35.673 24.563 1.00 76.56 983 ASP A O 1
ATOM 7503 N N . ASN A 1 984 ? 55.479 34.243 25.152 1.00 77.12 984 ASN A N 1
ATOM 7504 C CA . ASN A 1 984 ? 56.033 33.813 26.445 1.00 77.12 984 ASN A CA 1
ATOM 7505 C C . ASN A 1 984 ? 56.392 32.306 26.492 1.00 77.12 984 ASN A C 1
ATOM 7507 O O . ASN A 1 984 ? 56.606 31.758 27.572 1.00 77.12 984 ASN A O 1
ATOM 7511 N N . GLY A 1 985 ? 56.468 31.623 25.342 1.00 74.00 985 GLY A N 1
ATOM 7512 C CA . GLY A 1 985 ? 56.904 30.221 25.244 1.00 74.00 985 GLY A CA 1
ATOM 7513 C C . GLY A 1 985 ? 55.866 29.168 25.656 1.00 74.00 985 GLY A C 1
ATOM 7514 O O . GLY A 1 985 ? 56.216 28.001 25.824 1.00 74.00 985 GLY A O 1
ATOM 7515 N N . GLY A 1 986 ? 54.600 29.554 25.825 1.00 78.88 986 GLY A N 1
ATOM 7516 C CA . GLY A 1 986 ? 53.495 28.620 26.039 1.00 78.88 986 GLY A CA 1
ATOM 7517 C C . GLY A 1 986 ? 52.961 28.002 24.738 1.00 78.88 986 GLY A C 1
ATOM 7518 O O . GLY A 1 986 ? 53.447 28.270 23.640 1.00 78.88 986 GLY A O 1
ATOM 7519 N N . GLN A 1 987 ? 51.931 27.166 24.871 1.00 81.12 987 GLN A N 1
ATOM 7520 C CA . GLN A 1 987 ? 51.237 26.496 23.764 1.00 81.12 987 GLN A CA 1
ATOM 7521 C C . GLN A 1 987 ? 49.740 26.824 23.807 1.00 81.12 987 GLN A C 1
ATOM 7523 O O . GLN A 1 987 ? 49.159 26.960 24.886 1.00 81.12 987 GLN A O 1
ATOM 7528 N N . VAL A 1 988 ? 49.113 26.953 22.640 1.00 78.56 988 VAL A N 1
ATOM 7529 C CA . VAL A 1 988 ? 47.737 27.431 22.476 1.00 78.56 988 VAL A CA 1
ATOM 7530 C C . VAL A 1 988 ? 46.803 26.284 22.100 1.00 78.56 988 VAL A C 1
ATOM 7532 O O . VAL A 1 988 ? 46.934 25.674 21.040 1.00 78.56 988 VAL A O 1
ATOM 7535 N N . TYR A 1 989 ? 45.810 26.041 22.954 1.00 79.62 989 TYR A N 1
ATOM 7536 C CA . TYR A 1 989 ? 44.718 25.098 22.717 1.00 79.62 989 TYR A CA 1
ATOM 7537 C C . TYR A 1 989 ? 43.473 25.849 22.221 1.00 79.62 989 TYR A C 1
ATOM 7539 O O . TYR A 1 989 ? 42.800 26.512 23.005 1.00 79.62 989 TYR A O 1
ATOM 7547 N N . LEU A 1 990 ? 43.159 25.758 20.928 1.00 72.25 990 LEU A N 1
ATOM 7548 C CA . LEU A 1 990 ? 41.937 26.312 20.341 1.00 72.25 990 LEU A CA 1
ATOM 7549 C C . LEU A 1 990 ? 40.750 25.359 20.537 1.00 72.25 990 LEU A C 1
ATOM 7551 O O . LEU A 1 990 ? 40.767 24.221 20.064 1.00 72.25 990 LEU A O 1
ATOM 7555 N N . ASP A 1 991 ? 39.667 25.848 21.139 1.00 70.56 991 ASP A N 1
ATOM 7556 C CA . ASP A 1 991 ? 38.376 25.169 21.033 1.00 70.56 991 ASP A CA 1
ATOM 7557 C C . ASP A 1 991 ? 37.800 25.401 19.628 1.00 70.56 991 ASP A C 1
ATOM 7559 O O . ASP A 1 991 ? 37.407 26.512 19.267 1.00 70.56 991 ASP A O 1
ATOM 7563 N N . GLY A 1 992 ? 37.769 24.352 18.806 1.00 70.81 992 GLY A N 1
ATOM 7564 C CA . GLY A 1 992 ? 37.241 24.362 17.440 1.00 70.81 992 GLY A CA 1
ATOM 7565 C C . GLY A 1 992 ? 35.717 24.342 17.422 1.00 70.81 992 GLY A C 1
ATOM 7566 O O . GLY A 1 992 ? 35.113 23.512 16.748 1.00 70.81 992 GLY A O 1
ATOM 7567 N N . ALA A 1 993 ? 35.091 25.181 18.245 1.00 70.38 993 ALA A N 1
ATOM 7568 C CA . ALA A 1 993 ? 33.645 25.297 18.374 1.00 70.38 993 ALA A CA 1
ATOM 7569 C C . ALA A 1 993 ? 33.018 25.971 17.149 1.00 70.38 993 ALA A C 1
ATOM 7571 O O . ALA A 1 993 ? 31.978 25.530 16.674 1.00 70.38 993 ALA A O 1
ATOM 7572 N N . ASN A 1 994 ? 33.696 26.996 16.631 1.00 71.44 994 ASN A N 1
ATOM 7573 C CA . ASN A 1 994 ? 33.172 27.937 15.640 1.00 71.44 994 ASN A CA 1
ATOM 7574 C C . ASN A 1 994 ? 33.898 27.730 14.291 1.00 71.44 994 ASN A C 1
ATOM 7576 O O . ASN A 1 994 ? 34.368 28.680 13.658 1.00 71.44 994 ASN A O 1
ATOM 7580 N N . LEU A 1 995 ? 34.111 26.462 13.909 1.00 75.69 995 LEU A N 1
ATOM 7581 C CA . LEU A 1 995 ? 34.838 26.055 12.695 1.00 75.69 995 LEU A CA 1
ATOM 7582 C C . LEU A 1 995 ? 33.977 26.115 11.427 1.00 75.69 995 LEU A C 1
ATOM 7584 O O . LEU A 1 995 ? 34.519 26.288 10.336 1.00 75.69 995 LEU A O 1
ATOM 7588 N N . ASN A 1 996 ? 32.653 26.045 11.564 1.00 72.88 996 ASN A N 1
ATOM 7589 C CA . ASN A 1 996 ? 31.688 26.310 10.493 1.00 72.88 996 ASN A CA 1
ATOM 7590 C C . ASN A 1 996 ? 31.908 27.682 9.823 1.00 72.88 996 ASN A C 1
ATOM 7592 O O . ASN A 1 996 ? 31.752 27.797 8.615 1.00 72.88 996 ASN A O 1
ATOM 7596 N N . ALA A 1 997 ? 32.383 28.695 10.555 1.00 70.44 997 ALA A N 1
ATOM 7597 C CA . ALA A 1 997 ? 32.779 30.004 10.016 1.00 70.44 997 ALA A CA 1
ATOM 7598 C C . ALA A 1 997 ? 34.166 30.042 9.335 1.00 70.44 997 ALA A C 1
ATOM 7600 O O . ALA A 1 997 ? 34.567 31.091 8.827 1.00 70.44 997 ALA A O 1
ATOM 7601 N N . GLN A 1 998 ? 34.939 28.953 9.389 1.00 73.75 998 GLN A N 1
ATOM 7602 C CA . GLN A 1 998 ? 36.370 28.946 9.066 1.00 73.75 998 GLN A CA 1
ATOM 7603 C C . GLN A 1 998 ? 36.742 28.025 7.904 1.00 73.75 998 GLN A C 1
ATOM 7605 O O . GLN A 1 998 ? 37.688 28.342 7.188 1.00 73.75 998 GLN A O 1
ATOM 7610 N N . ILE A 1 999 ? 36.052 26.898 7.705 1.00 78.25 999 ILE A N 1
ATOM 7611 C CA . ILE A 1 999 ? 36.482 25.866 6.748 1.00 78.25 999 ILE A CA 1
ATOM 7612 C C . ILE A 1 999 ? 36.624 26.439 5.328 1.00 78.25 999 ILE A C 1
ATOM 7614 O O . ILE A 1 999 ? 35.708 27.016 4.753 1.00 78.25 999 ILE A O 1
ATOM 7618 N N . GLY A 1 1000 ? 37.825 26.303 4.758 1.00 72.75 1000 GLY A N 1
ATOM 7619 C CA . GLY A 1 1000 ? 38.145 26.830 3.428 1.00 72.75 1000 GLY A CA 1
ATOM 7620 C C . GLY A 1 1000 ? 38.325 28.352 3.343 1.00 72.75 1000 GLY A C 1
ATOM 7621 O O . GLY A 1 1000 ? 38.619 28.857 2.261 1.00 72.75 1000 GLY A O 1
ATOM 7622 N N . LEU A 1 1001 ? 38.183 29.074 4.460 1.00 73.12 1001 LEU A N 1
ATOM 7623 C CA . LEU A 1 1001 ? 38.384 30.524 4.581 1.00 73.12 1001 LEU A CA 1
ATOM 7624 C C . LEU A 1 1001 ? 39.603 30.862 5.466 1.00 73.12 1001 LEU A C 1
ATOM 7626 O O . LEU A 1 1001 ? 40.310 31.831 5.206 1.00 73.12 1001 LEU A O 1
ATOM 7630 N N . THR A 1 1002 ? 39.860 30.050 6.495 1.00 71.31 1002 THR A N 1
ATOM 7631 C CA . THR A 1 1002 ? 41.036 30.064 7.383 1.00 71.31 1002 THR A CA 1
ATOM 7632 C C . THR A 1 1002 ? 41.192 28.675 8.037 1.00 71.31 1002 THR A C 1
ATOM 7634 O O . THR A 1 1002 ? 40.468 27.738 7.696 1.00 71.31 1002 THR A O 1
ATOM 7637 N N . ASN A 1 1003 ? 42.135 28.488 8.962 1.00 73.12 1003 ASN A N 1
ATOM 7638 C CA . ASN A 1 1003 ? 42.193 27.306 9.830 1.00 73.12 1003 ASN A CA 1
ATOM 7639 C C . ASN A 1 1003 ? 42.842 27.608 11.206 1.00 73.12 1003 ASN A C 1
ATOM 7641 O O . ASN A 1 1003 ? 43.587 28.586 11.328 1.00 73.12 1003 ASN A O 1
ATOM 7645 N N . PRO A 1 1004 ? 42.627 26.755 12.231 1.00 71.81 1004 PRO A N 1
ATOM 7646 C CA . PRO A 1 1004 ? 43.175 26.945 13.579 1.00 71.81 1004 PRO A CA 1
ATOM 7647 C C . PRO A 1 1004 ? 44.693 27.156 13.652 1.00 71.81 1004 PRO A C 1
ATOM 7649 O O . PRO A 1 1004 ? 45.148 28.007 14.413 1.00 71.81 1004 PRO A O 1
ATOM 7652 N N . ALA A 1 1005 ? 45.483 26.445 12.840 1.00 70.50 1005 ALA A N 1
ATOM 7653 C CA . ALA A 1 1005 ? 46.939 26.600 12.834 1.00 70.50 1005 ALA A CA 1
ATOM 7654 C C . ALA A 1 1005 ? 47.351 27.979 12.287 1.00 70.50 1005 ALA A C 1
ATOM 7656 O O . ALA A 1 1005 ? 48.171 28.666 12.893 1.00 70.50 1005 ALA A O 1
ATOM 7657 N N . THR A 1 1006 ? 46.707 28.458 11.215 1.00 69.06 1006 THR A N 1
ATOM 7658 C CA . THR A 1 1006 ? 46.901 29.835 10.711 1.00 69.06 1006 THR A CA 1
ATOM 7659 C C . THR A 1 1006 ? 46.381 30.924 11.657 1.00 69.06 1006 THR A C 1
ATOM 7661 O O . THR A 1 1006 ? 46.772 32.081 11.522 1.00 69.06 1006 THR A O 1
ATOM 7664 N N . CYS A 1 1007 ? 45.549 30.570 12.641 1.00 63.69 1007 CYS A N 1
ATOM 7665 C CA . CYS A 1 1007 ? 45.134 31.452 13.735 1.00 63.69 1007 CYS A CA 1
ATOM 7666 C C . CYS A 1 1007 ? 46.023 31.341 14.992 1.00 63.69 1007 CYS A C 1
ATOM 7668 O O . CYS A 1 1007 ? 45.743 32.016 15.982 1.00 63.69 1007 CYS A O 1
ATOM 7670 N N . GLY A 1 1008 ? 47.090 30.534 14.961 1.00 70.75 1008 GLY A N 1
ATOM 7671 C CA . GLY A 1 1008 ? 48.034 30.386 16.070 1.00 70.75 1008 GLY A CA 1
ATOM 7672 C C . GLY A 1 1008 ? 47.573 29.434 17.177 1.00 70.75 1008 GLY A C 1
ATOM 7673 O O . GLY A 1 1008 ? 47.771 29.744 18.347 1.00 70.75 1008 GLY A O 1
ATOM 7674 N N . GLY A 1 1009 ? 46.955 28.298 16.836 1.00 79.12 1009 GLY A N 1
ATOM 7675 C CA . GLY A 1 1009 ? 46.752 27.176 17.763 1.00 79.12 1009 GLY A CA 1
ATOM 7676 C C . GLY A 1 1009 ? 47.692 26.000 17.489 1.00 79.12 1009 GLY A C 1
ATOM 7677 O O . GLY A 1 1009 ? 47.764 25.528 16.356 1.00 79.12 1009 GLY A O 1
ATOM 7678 N N . ASP A 1 1010 ? 48.356 25.496 18.532 1.00 84.06 1010 ASP A N 1
ATOM 7679 C CA . ASP A 1 1010 ? 49.200 24.289 18.485 1.00 84.06 1010 ASP A CA 1
ATOM 7680 C C . ASP A 1 1010 ? 48.380 23.007 18.695 1.00 84.06 1010 ASP A C 1
ATOM 7682 O O . ASP A 1 1010 ? 48.737 21.936 18.210 1.00 84.06 1010 ASP A O 1
ATOM 7686 N N . VAL A 1 1011 ? 47.254 23.110 19.404 1.00 84.56 1011 VAL A N 1
ATOM 7687 C CA . VAL A 1 1011 ? 46.242 22.057 19.539 1.00 84.56 1011 VAL A CA 1
ATOM 7688 C C . VAL A 1 1011 ? 44.892 22.660 19.177 1.00 84.56 1011 VAL A C 1
ATOM 7690 O O . VAL A 1 1011 ? 44.590 23.781 19.578 1.00 84.56 1011 VAL A O 1
ATOM 7693 N N . CYS A 1 1012 ? 44.053 21.927 18.450 1.00 83.12 1012 CYS A N 1
ATOM 7694 C CA . CYS A 1 1012 ? 42.658 22.289 18.250 1.00 83.12 1012 CYS A CA 1
ATOM 7695 C C . CYS A 1 1012 ? 41.734 21.090 18.470 1.00 83.12 1012 CYS A C 1
ATOM 7697 O O . CYS A 1 1012 ? 41.856 20.060 17.809 1.00 83.12 1012 CYS A O 1
ATOM 7699 N N . HIS A 1 1013 ? 40.788 21.244 19.392 1.00 83.31 1013 HIS A N 1
ATOM 7700 C CA . HIS A 1 1013 ? 39.712 20.286 19.616 1.00 83.31 1013 HIS A CA 1
ATOM 7701 C C . HIS A 1 1013 ? 38.591 20.513 18.597 1.00 83.31 1013 HIS A C 1
ATOM 7703 O O . HIS A 1 1013 ? 37.952 21.563 18.594 1.00 83.31 1013 HIS A O 1
ATOM 7709 N N . MET A 1 1014 ? 38.341 19.533 17.730 1.00 77.06 1014 MET A N 1
ATOM 7710 C CA . MET A 1 1014 ? 37.330 19.648 16.679 1.00 77.06 1014 MET A CA 1
ATOM 7711 C C . MET A 1 1014 ? 35.941 19.317 17.244 1.00 77.06 1014 MET A C 1
ATOM 7713 O O . MET A 1 1014 ? 35.644 18.150 17.497 1.00 77.06 1014 MET A O 1
ATOM 7717 N N . ASN A 1 1015 ? 35.049 20.303 17.385 1.00 74.94 1015 ASN A N 1
ATOM 7718 C CA . ASN A 1 1015 ? 33.665 20.037 17.799 1.00 74.94 1015 ASN A CA 1
ATOM 7719 C C . ASN A 1 1015 ? 32.861 19.479 16.613 1.00 74.94 1015 ASN A C 1
ATOM 7721 O O . ASN A 1 1015 ? 32.126 20.208 15.941 1.00 74.94 1015 ASN A O 1
ATOM 7725 N N . LEU A 1 1016 ? 32.989 18.172 16.350 1.00 75.75 1016 LEU A N 1
ATOM 7726 C CA . LEU A 1 1016 ? 32.341 17.515 15.205 1.00 75.75 1016 LEU A CA 1
ATOM 7727 C C . LEU A 1 1016 ? 30.807 17.658 15.210 1.00 75.75 1016 LEU A C 1
ATOM 7729 O O . LEU A 1 1016 ? 30.182 17.671 14.155 1.00 75.75 1016 LEU A O 1
ATOM 7733 N N . HIS A 1 1017 ? 30.209 17.824 16.390 1.00 70.38 1017 HIS A N 1
ATOM 7734 C CA . HIS A 1 1017 ? 28.779 18.075 16.578 1.00 70.38 1017 HIS A CA 1
ATOM 7735 C C . HIS A 1 1017 ? 28.336 19.477 16.134 1.00 70.38 1017 HIS A C 1
ATOM 7737 O O . HIS A 1 1017 ? 27.304 19.595 15.484 1.00 70.38 1017 HIS A O 1
ATOM 7743 N N . LYS A 1 1018 ? 29.162 20.511 16.350 1.00 72.50 1018 LYS A N 1
ATOM 7744 C CA . LYS A 1 1018 ? 28.894 21.876 15.860 1.00 72.50 1018 LYS A CA 1
ATOM 7745 C C . LYS A 1 1018 ? 29.214 22.074 14.374 1.00 72.50 1018 LYS A C 1
ATOM 7747 O O . LYS A 1 1018 ? 28.649 22.948 13.736 1.00 72.50 1018 LYS A O 1
ATOM 7752 N N . THR A 1 1019 ? 30.163 21.301 13.840 1.00 73.31 1019 THR A N 1
ATOM 7753 C CA . THR A 1 1019 ? 30.813 21.606 12.545 1.00 73.31 1019 THR A CA 1
ATOM 7754 C C . THR A 1 1019 ? 30.518 20.587 11.440 1.00 73.31 1019 THR A C 1
ATOM 7756 O O . THR A 1 1019 ? 30.578 20.916 10.261 1.00 73.31 1019 THR A O 1
ATOM 7759 N N . PHE A 1 1020 ? 30.230 19.334 11.798 1.00 77.88 1020 PHE A N 1
ATOM 7760 C CA . PHE A 1 1020 ? 30.106 18.219 10.854 1.00 77.88 1020 PHE A CA 1
ATOM 7761 C C . PHE A 1 1020 ? 28.906 17.317 11.205 1.00 77.88 1020 PHE A C 1
ATOM 7763 O O . PHE A 1 1020 ? 29.023 16.087 11.246 1.00 77.88 1020 PHE A O 1
ATOM 7770 N N . ALA A 1 1021 ? 27.765 17.965 11.469 1.00 72.62 1021 ALA A N 1
ATOM 7771 C CA . ALA A 1 1021 ? 26.412 17.403 11.552 1.00 72.62 1021 ALA A CA 1
ATOM 7772 C C . ALA A 1 1021 ? 26.138 16.288 12.594 1.00 72.62 1021 ALA A C 1
ATOM 7774 O O . ALA A 1 1021 ? 25.127 15.593 12.487 1.00 72.62 1021 ALA A O 1
ATOM 7775 N N . ILE A 1 1022 ? 26.974 16.101 13.625 1.00 74.12 1022 ILE A N 1
ATOM 7776 C CA . ILE A 1 1022 ? 26.672 15.124 14.693 1.00 74.12 1022 ILE A CA 1
ATOM 7777 C C . ILE A 1 1022 ? 25.568 15.662 15.646 1.00 74.12 1022 ILE A C 1
ATOM 7779 O O . ILE A 1 1022 ? 25.730 16.751 16.196 1.00 74.12 1022 ILE A O 1
ATOM 7783 N N . PRO A 1 1023 ? 24.471 14.915 15.914 1.00 61.50 1023 PRO A N 1
ATOM 7784 C CA . PRO A 1 1023 ? 23.317 15.432 16.666 1.00 61.50 1023 PRO A CA 1
ATOM 7785 C C . PRO A 1 1023 ? 23.573 15.875 18.120 1.00 61.50 1023 PRO A C 1
ATOM 7787 O O . PRO A 1 1023 ? 24.112 15.135 18.946 1.00 61.50 1023 PRO A O 1
ATOM 7790 N N . HIS A 1 1024 ? 23.042 17.050 18.475 1.00 56.53 1024 HIS A N 1
ATOM 7791 C CA . HIS A 1 1024 ? 23.066 17.637 19.824 1.00 56.53 1024 HIS A CA 1
ATOM 7792 C C . HIS A 1 1024 ? 22.007 17.025 20.773 1.00 56.53 1024 HIS A C 1
ATOM 7794 O O . HIS A 1 1024 ? 21.089 17.699 21.239 1.00 56.53 1024 HIS A O 1
ATOM 7800 N N . GLY A 1 1025 ? 22.124 15.733 21.093 1.00 44.06 1025 GLY A N 1
ATOM 7801 C CA . GLY A 1 1025 ? 21.162 15.007 21.939 1.00 44.06 1025 GLY A CA 1
ATOM 7802 C C . GLY A 1 1025 ? 21.187 15.361 23.436 1.00 44.06 1025 GLY A C 1
ATOM 7803 O O . GLY A 1 1025 ? 21.617 14.539 24.234 1.00 44.06 1025 GLY A O 1
ATOM 7804 N N . GLY A 1 1026 ? 20.739 16.562 23.830 1.00 39.44 1026 GLY A N 1
ATOM 7805 C CA . GLY A 1 1026 ? 20.434 16.910 25.234 1.00 39.44 1026 GLY A CA 1
ATOM 7806 C C . GLY A 1 1026 ? 21.616 16.864 26.216 1.00 39.44 1026 GLY A C 1
ATOM 7807 O O . GLY A 1 1026 ? 21.423 16.567 27.390 1.00 39.44 1026 GLY A O 1
ATOM 7808 N N . GLY A 1 1027 ? 22.835 17.121 25.730 1.00 52.00 1027 GLY A N 1
ATOM 7809 C CA . GLY A 1 1027 ? 24.082 16.675 26.374 1.00 52.00 1027 GLY A CA 1
ATOM 7810 C C . GLY A 1 1027 ? 24.666 15.440 25.679 1.00 52.00 1027 GLY A C 1
ATOM 7811 O O . GLY A 1 1027 ? 25.139 14.518 26.335 1.00 52.00 1027 GLY A O 1
ATOM 7812 N N . GLY A 1 1028 ? 24.557 15.408 24.345 1.00 51.69 1028 GLY A N 1
ATOM 7813 C CA . GLY A 1 1028 ? 24.807 14.230 23.517 1.00 51.69 1028 GLY A CA 1
ATOM 7814 C C . GLY A 1 1028 ? 26.273 13.779 23.461 1.00 51.69 1028 GLY A C 1
ATOM 7815 O O . GLY A 1 1028 ? 27.146 14.412 24.055 1.00 51.69 1028 GLY A O 1
ATOM 7816 N N . PRO A 1 1029 ? 26.561 12.687 22.726 1.00 53.38 1029 PRO A N 1
ATOM 7817 C CA . PRO A 1 1029 ? 27.888 12.073 22.643 1.00 53.38 1029 PRO A CA 1
ATOM 7818 C C . PRO A 1 1029 ? 28.912 13.000 21.968 1.00 53.38 1029 PRO A C 1
ATOM 7820 O O . PRO A 1 1029 ? 29.155 12.931 20.763 1.00 53.38 1029 PRO A O 1
ATOM 7823 N N . GLY A 1 1030 ? 29.527 13.871 22.768 1.00 59.59 1030 GLY A N 1
ATOM 7824 C CA . GLY A 1 1030 ? 30.565 14.798 22.340 1.00 59.59 1030 GLY A CA 1
ATOM 7825 C C . GLY A 1 1030 ? 31.823 14.052 21.912 1.00 59.59 1030 GLY A C 1
ATOM 7826 O O . GLY A 1 1030 ? 32.635 13.662 22.749 1.00 59.59 1030 GLY A O 1
ATOM 7827 N N . VAL A 1 1031 ? 31.992 13.863 20.603 1.00 67.50 1031 VAL A N 1
ATOM 7828 C CA . VAL A 1 1031 ? 33.249 13.374 20.032 1.00 67.50 1031 VAL A CA 1
ATOM 7829 C C . VAL A 1 1031 ? 34.104 14.557 19.615 1.00 67.50 1031 VAL A C 1
ATOM 7831 O O . VAL A 1 1031 ? 33.694 15.381 18.796 1.00 67.50 1031 VAL A O 1
ATOM 7834 N N . GLY A 1 1032 ? 35.287 14.610 20.218 1.00 72.19 1032 GLY A N 1
ATOM 7835 C CA . GLY A 1 1032 ? 36.246 15.692 20.092 1.00 72.19 1032 GLY A CA 1
ATOM 7836 C C . GLY A 1 1032 ? 37.635 15.172 19.749 1.00 72.19 1032 GLY A C 1
ATOM 7837 O O . GLY A 1 1032 ? 38.468 15.065 20.650 1.00 72.19 1032 GLY A O 1
ATOM 7838 N N . PRO A 1 1033 ? 37.917 14.808 18.485 1.00 79.06 1033 PRO A N 1
ATOM 7839 C CA . PRO A 1 1033 ? 39.278 14.506 18.084 1.00 79.06 1033 PRO A CA 1
ATOM 7840 C C . PRO A 1 1033 ? 40.111 15.788 18.160 1.00 79.06 1033 PRO A C 1
ATOM 7842 O O . PRO A 1 1033 ? 39.665 16.866 17.752 1.00 79.06 1033 PRO A O 1
ATOM 7845 N N . ILE A 1 1034 ? 41.330 15.665 18.676 1.00 83.62 1034 ILE A N 1
ATOM 7846 C CA . ILE A 1 1034 ? 42.308 16.748 18.642 1.00 83.62 1034 ILE A CA 1
ATOM 7847 C C . ILE A 1 1034 ? 43.096 16.687 17.334 1.00 83.62 1034 ILE A C 1
ATOM 7849 O O . ILE A 1 1034 ? 43.679 15.661 16.985 1.00 83.62 1034 ILE A O 1
ATOM 7853 N N . CYS A 1 1035 ? 43.125 17.805 16.621 1.00 83.50 1035 CYS A N 1
ATOM 7854 C CA . CYS A 1 1035 ? 44.160 18.101 15.643 1.00 83.50 1035 CYS A CA 1
ATOM 7855 C C . CYS A 1 1035 ? 45.310 18.788 16.386 1.00 83.50 1035 CYS A C 1
ATOM 7857 O O . CYS A 1 1035 ? 45.069 19.601 17.279 1.00 83.50 1035 CYS A O 1
ATOM 7859 N N . VAL A 1 1036 ? 46.553 18.477 16.035 1.00 84.75 1036 VAL A N 1
ATOM 7860 C CA . VAL A 1 1036 ? 47.739 19.054 16.683 1.00 84.75 1036 VAL A CA 1
ATOM 7861 C C . VAL A 1 1036 ? 48.752 19.501 15.635 1.00 84.75 1036 VAL A C 1
ATOM 7863 O O . VAL A 1 1036 ? 48.805 18.938 14.540 1.00 84.75 1036 VAL A O 1
ATOM 7866 N N . ALA A 1 1037 ? 49.549 20.511 15.970 1.00 82.94 1037 ALA A N 1
ATOM 7867 C CA . ALA A 1 1037 ? 50.717 20.910 15.202 1.00 82.94 1037 ALA A CA 1
ATOM 7868 C C . ALA A 1 1037 ? 51.735 19.759 15.129 1.00 82.94 1037 ALA A C 1
ATOM 7870 O O . ALA A 1 1037 ? 51.779 18.884 15.997 1.00 82.94 1037 ALA A O 1
ATOM 7871 N N . GLU A 1 1038 ? 52.562 19.760 14.083 1.00 82.56 1038 GLU A N 1
ATOM 7872 C CA . GLU A 1 1038 ? 53.445 18.639 13.738 1.00 82.56 1038 GLU A CA 1
ATOM 7873 C C . GLU A 1 1038 ? 54.382 18.225 14.888 1.00 82.56 1038 GLU A C 1
ATOM 7875 O O . GLU A 1 1038 ? 54.573 17.033 15.128 1.00 82.56 1038 GLU A O 1
ATOM 7880 N N . HIS A 1 1039 ? 54.885 19.185 15.673 1.00 83.75 1039 HIS A N 1
ATOM 7881 C CA . HIS A 1 1039 ? 55.754 18.919 16.827 1.00 83.75 1039 HIS A CA 1
ATOM 7882 C C . HIS A 1 1039 ? 55.038 18.269 18.022 1.00 83.75 1039 HIS A C 1
ATOM 7884 O O . HIS A 1 1039 ? 55.705 17.690 18.878 1.00 83.75 1039 HIS A O 1
ATOM 7890 N N . LEU A 1 1040 ? 53.704 18.331 18.080 1.00 86.12 1040 LEU A N 1
ATOM 7891 C CA . LEU A 1 1040 ? 52.879 17.694 19.113 1.00 86.12 1040 LEU A CA 1
ATOM 7892 C C . LEU A 1 1040 ? 52.280 16.348 18.670 1.00 86.12 1040 LEU A C 1
ATOM 7894 O O . LEU A 1 1040 ? 51.850 15.566 19.519 1.00 86.12 1040 LEU A O 1
ATOM 7898 N N . ALA A 1 1041 ? 52.302 16.029 17.372 1.00 85.25 1041 ALA A N 1
ATOM 7899 C CA . ALA A 1 1041 ? 51.833 14.744 16.842 1.00 85.25 1041 ALA A CA 1
ATOM 7900 C C . ALA A 1 1041 ? 52.470 13.494 17.500 1.00 85.25 1041 ALA A C 1
ATOM 7902 O O . ALA A 1 1041 ? 51.760 12.494 17.644 1.00 85.25 1041 ALA A O 1
ATOM 7903 N N . PRO A 1 1042 ? 53.743 13.506 17.963 1.00 87.88 1042 PRO A N 1
ATOM 7904 C CA . PRO A 1 1042 ? 54.321 12.381 18.700 1.00 87.88 1042 PRO A CA 1
ATOM 7905 C C . PRO A 1 1042 ? 53.602 12.009 20.003 1.00 87.88 1042 PRO A C 1
ATOM 7907 O O . PRO A 1 1042 ? 53.646 10.847 20.401 1.00 87.88 1042 PRO A O 1
ATOM 7910 N N . PHE A 1 1043 ? 52.932 12.975 20.638 1.00 87.25 1043 PHE A N 1
ATOM 7911 C CA . PHE A 1 1043 ? 52.353 12.856 21.980 1.00 87.25 1043 PHE A CA 1
ATOM 7912 C C . PHE A 1 1043 ? 50.860 12.481 21.974 1.00 87.25 1043 PHE A C 1
ATOM 7914 O O . PHE A 1 1043 ? 50.222 12.478 23.025 1.00 87.25 1043 PHE A O 1
ATOM 7921 N N . LEU A 1 1044 ? 50.279 12.170 20.808 1.00 86.19 1044 LEU A N 1
ATOM 7922 C CA . LEU A 1 1044 ? 48.877 11.749 20.697 1.00 86.19 1044 LEU A CA 1
ATOM 7923 C C . LEU A 1 1044 ? 48.605 10.447 21.491 1.00 86.19 1044 LEU A C 1
ATOM 7925 O O . LEU A 1 1044 ? 49.499 9.605 21.579 1.00 86.19 1044 LEU A O 1
ATOM 7929 N N . PRO A 1 1045 ? 47.394 10.247 22.058 1.00 84.50 1045 PRO A N 1
ATOM 7930 C CA . PRO A 1 1045 ? 47.117 9.116 22.949 1.00 84.50 1045 PRO A CA 1
ATOM 7931 C C . PRO A 1 1045 ? 47.327 7.728 22.326 1.00 84.50 1045 PRO A C 1
ATOM 7933 O O . PRO A 1 1045 ? 46.893 7.451 21.207 1.00 84.50 1045 PRO A O 1
ATOM 7936 N N . SER A 1 1046 ? 47.907 6.824 23.113 1.00 84.94 1046 SER A N 1
ATOM 7937 C CA . SER A 1 1046 ? 48.094 5.405 22.811 1.00 84.94 1046 SER A CA 1
ATOM 7938 C C . SER A 1 1046 ? 47.149 4.549 23.656 1.00 84.94 1046 SER A C 1
ATOM 7940 O O . SER A 1 1046 ? 46.998 4.774 24.857 1.00 84.94 1046 SER A O 1
ATOM 7942 N N . HIS A 1 1047 ? 46.505 3.545 23.054 1.00 86.25 1047 HIS A N 1
ATOM 7943 C CA . HIS A 1 1047 ? 45.575 2.665 23.766 1.00 86.25 1047 HIS A CA 1
ATOM 7944 C C . HIS A 1 1047 ? 46.220 1.301 24.072 1.00 86.25 1047 HIS A C 1
ATOM 7946 O O . HIS A 1 1047 ? 46.706 0.668 23.138 1.00 86.25 1047 HIS A O 1
ATOM 7952 N N . PRO A 1 1048 ? 46.170 0.761 25.309 1.00 82.75 1048 PRO A N 1
ATOM 7953 C CA . PRO A 1 1048 ? 46.821 -0.510 25.658 1.00 82.75 1048 PRO A CA 1
ATOM 7954 C C . PRO A 1 1048 ? 46.469 -1.696 24.746 1.00 82.75 1048 PRO A C 1
ATOM 7956 O O . PRO A 1 1048 ? 47.329 -2.512 24.435 1.00 82.75 1048 PRO A O 1
ATOM 7959 N N . ALA A 1 1049 ? 45.219 -1.776 24.274 1.00 83.44 1049 ALA A N 1
ATOM 7960 C CA . ALA A 1 1049 ? 44.785 -2.823 23.341 1.00 83.44 1049 ALA A CA 1
ATOM 7961 C C . ALA A 1 1049 ? 45.204 -2.596 21.869 1.00 83.44 1049 ALA A C 1
ATOM 7963 O O . ALA A 1 1049 ? 45.143 -3.534 21.082 1.00 83.44 1049 ALA A O 1
ATOM 7964 N N . MET A 1 1050 ? 45.598 -1.374 21.486 1.00 82.25 1050 MET A N 1
ATOM 7965 C CA . MET A 1 1050 ? 46.112 -1.020 20.152 1.00 82.25 1050 MET A CA 1
ATOM 7966 C C . MET A 1 1050 ? 47.158 0.107 20.272 1.00 82.25 1050 MET A C 1
ATOM 7968 O O . MET A 1 1050 ? 46.836 1.273 20.022 1.00 82.25 1050 MET A O 1
ATOM 7972 N N . PRO A 1 1051 ? 48.394 -0.208 20.698 1.00 76.75 1051 PRO A N 1
ATOM 7973 C CA . PRO A 1 1051 ? 49.412 0.806 20.937 1.00 76.75 1051 PRO A CA 1
ATOM 7974 C C . PRO A 1 1051 ? 49.936 1.397 19.623 1.00 76.75 1051 PRO A C 1
ATOM 7976 O O . PRO A 1 1051 ? 50.301 0.665 18.697 1.00 76.75 1051 PRO A O 1
ATOM 7979 N N . VAL A 1 1052 ? 50.035 2.727 19.550 1.00 76.12 1052 VAL A N 1
ATOM 7980 C CA . VAL A 1 1052 ? 50.764 3.390 18.458 1.00 76.12 1052 VAL A CA 1
ATOM 7981 C C . VAL A 1 1052 ? 52.267 3.148 18.605 1.00 76.12 1052 VAL A C 1
ATOM 7983 O O . VAL A 1 1052 ? 52.793 3.055 19.712 1.00 76.12 1052 VAL A O 1
ATOM 7986 N N . LYS A 1 1053 ? 52.987 3.068 17.479 1.00 68.38 1053 LYS A N 1
ATOM 7987 C CA . LYS A 1 1053 ? 54.449 2.867 17.447 1.00 68.38 1053 LYS A CA 1
ATOM 7988 C C . LYS A 1 1053 ? 55.230 4.149 17.771 1.00 68.38 1053 LYS A C 1
ATOM 7990 O O . LYS A 1 1053 ? 56.183 4.483 17.071 1.00 68.38 1053 LYS A O 1
ATOM 7995 N N . ASN A 1 1054 ? 54.827 4.868 18.815 1.00 77.50 1054 ASN A N 1
ATOM 7996 C CA . ASN A 1 1054 ? 55.564 6.008 19.336 1.00 77.50 1054 ASN A CA 1
ATOM 7997 C C . ASN A 1 1054 ? 55.811 5.837 20.840 1.00 77.50 1054 ASN A C 1
ATOM 7999 O O . ASN A 1 1054 ? 54.897 5.521 21.595 1.00 77.50 1054 ASN A O 1
ATOM 8003 N N . LYS A 1 1055 ? 57.068 6.027 21.245 1.00 77.88 1055 LYS A N 1
ATOM 8004 C CA . LYS A 1 1055 ? 57.542 5.942 22.633 1.00 77.88 1055 LYS A CA 1
ATOM 8005 C C . LYS A 1 1055 ? 57.165 7.171 23.474 1.00 77.88 1055 LYS A C 1
ATOM 8007 O O . LYS A 1 1055 ? 57.187 7.079 24.693 1.00 77.88 1055 LYS A O 1
ATOM 8012 N N . ASP A 1 1056 ? 56.852 8.291 22.819 1.00 86.94 1056 ASP A N 1
ATOM 8013 C CA . ASP A 1 1056 ? 56.567 9.585 23.451 1.00 86.94 1056 ASP A CA 1
ATOM 8014 C C . ASP A 1 1056 ? 55.044 9.858 23.547 1.00 86.94 1056 ASP A C 1
ATOM 8016 O O . ASP A 1 1056 ? 54.622 10.912 24.017 1.00 86.94 1056 ASP A O 1
ATOM 8020 N N . ALA A 1 1057 ? 54.209 8.903 23.115 1.00 88.06 1057 ALA A N 1
ATOM 8021 C CA . ALA A 1 1057 ? 52.749 8.974 23.164 1.00 88.06 1057 ALA A CA 1
ATOM 8022 C C . ALA A 1 1057 ? 52.203 8.855 24.599 1.00 88.06 1057 ALA A C 1
ATOM 8024 O O . ALA A 1 1057 ? 52.670 8.023 25.379 1.00 88.06 1057 ALA A O 1
ATOM 8025 N N . ILE A 1 1058 ? 51.172 9.641 24.935 1.00 89.00 1058 ILE A N 1
ATOM 8026 C CA . ILE A 1 1058 ? 50.527 9.586 26.259 1.00 89.00 1058 ILE A CA 1
ATOM 8027 C C . ILE A 1 1058 ? 49.590 8.375 26.406 1.00 89.00 1058 ILE A C 1
ATOM 8029 O O . ILE A 1 1058 ? 49.197 7.747 25.423 1.00 89.00 1058 ILE A O 1
ATOM 8033 N N . GLU A 1 1059 ? 49.209 8.050 27.642 1.00 87.56 1059 GLU A N 1
ATOM 8034 C CA . GLU A 1 1059 ? 48.291 6.944 27.947 1.00 87.56 1059 GLU A CA 1
ATOM 8035 C C . GLU A 1 1059 ? 46.841 7.193 27.472 1.00 87.56 1059 GLU A C 1
ATOM 8037 O O . GLU A 1 1059 ? 46.466 8.279 27.022 1.00 87.56 1059 GLU A O 1
ATOM 8042 N N . ALA A 1 1060 ? 46.001 6.158 27.561 1.00 85.38 1060 ALA A N 1
ATOM 8043 C CA . ALA A 1 1060 ? 44.643 6.172 27.028 1.00 85.38 1060 ALA A CA 1
ATOM 8044 C C . ALA A 1 1060 ? 43.704 7.132 27.777 1.00 85.38 1060 ALA A C 1
ATOM 8046 O O . ALA A 1 1060 ? 43.322 6.893 28.920 1.00 85.38 1060 ALA A O 1
ATOM 8047 N N . VAL A 1 1061 ? 43.217 8.154 27.071 1.00 81.75 1061 VAL A N 1
ATOM 8048 C CA . VAL A 1 1061 ? 42.188 9.092 27.564 1.00 81.75 1061 VAL A CA 1
ATOM 8049 C C . VAL A 1 1061 ? 40.748 8.559 27.441 1.00 81.75 1061 VAL A C 1
ATOM 8051 O O . VAL A 1 1061 ? 39.793 9.248 27.791 1.00 81.75 1061 VAL A O 1
ATOM 8054 N N . SER A 1 1062 ? 40.561 7.343 26.917 1.00 80.06 1062 SER A N 1
ATOM 8055 C CA . SER A 1 1062 ? 39.257 6.690 26.762 1.00 80.06 1062 SER A CA 1
ATOM 8056 C C . SER A 1 1062 ? 39.390 5.169 26.855 1.00 80.06 1062 SER A C 1
ATOM 8058 O O . SER A 1 1062 ? 40.404 4.611 26.444 1.00 80.06 1062 SER A O 1
ATOM 8060 N N . ALA A 1 1063 ? 38.348 4.494 27.350 1.00 82.69 1063 ALA A N 1
ATOM 8061 C CA . ALA A 1 1063 ? 38.308 3.036 27.517 1.00 82.69 1063 ALA A CA 1
ATOM 8062 C C . ALA A 1 1063 ? 38.121 2.245 26.201 1.00 82.69 1063 ALA A C 1
ATOM 8064 O O . ALA A 1 1063 ? 38.083 1.015 26.219 1.00 82.69 1063 ALA A O 1
ATOM 8065 N N . ALA A 1 1064 ? 37.975 2.938 25.067 1.00 82.38 1064 ALA A N 1
ATOM 8066 C CA . ALA A 1 1064 ? 37.943 2.351 23.732 1.00 82.38 1064 ALA A CA 1
ATOM 8067 C C . ALA A 1 1064 ? 38.994 3.039 22.836 1.00 82.38 1064 ALA A C 1
ATOM 8069 O O . ALA A 1 1064 ? 39.074 4.270 22.874 1.00 82.38 1064 ALA A O 1
ATOM 8070 N N . PRO A 1 1065 ? 39.731 2.307 21.967 1.00 78.19 1065 PRO A N 1
ATOM 8071 C CA . PRO A 1 1065 ? 40.829 2.864 21.158 1.00 78.19 1065 PRO A CA 1
ATOM 8072 C C . PRO A 1 1065 ? 40.472 4.078 20.289 1.00 78.19 1065 PRO A C 1
ATOM 8074 O O . PRO A 1 1065 ? 41.348 4.855 19.929 1.00 78.19 1065 PRO A O 1
ATOM 8077 N N . PHE A 1 1066 ? 39.193 4.226 19.938 1.00 76.31 1066 PHE A N 1
ATOM 8078 C CA . PHE A 1 1066 ? 38.675 5.273 19.056 1.00 76.31 1066 PHE A CA 1
ATOM 8079 C C . PHE A 1 1066 ? 37.492 6.043 19.673 1.00 76.31 1066 PHE A C 1
ATOM 8081 O O . PHE A 1 1066 ? 36.745 6.711 18.956 1.00 76.31 1066 PHE A O 1
ATOM 8088 N N . GLY A 1 1067 ? 37.273 5.917 20.989 1.00 80.19 1067 GLY A N 1
ATOM 8089 C CA . GLY A 1 1067 ? 36.093 6.469 21.660 1.00 80.19 1067 GLY A CA 1
ATOM 8090 C C . GLY A 1 1067 ? 34.783 6.004 21.006 1.00 80.19 1067 GLY A C 1
ATOM 8091 O O . GLY A 1 1067 ? 34.597 4.818 20.730 1.00 80.19 1067 GLY A O 1
ATOM 8092 N N . SER A 1 1068 ? 33.881 6.946 20.718 1.00 78.12 1068 SER A N 1
ATOM 8093 C CA . SER A 1 1068 ? 32.561 6.680 20.116 1.00 78.12 1068 SER A CA 1
ATOM 8094 C C . SER A 1 1068 ? 32.626 6.507 18.588 1.00 78.12 1068 SER A C 1
ATOM 8096 O O . SER A 1 1068 ? 31.961 7.220 17.843 1.00 78.12 1068 SER A O 1
ATOM 8098 N N . ALA A 1 1069 ? 33.444 5.571 18.098 1.00 78.69 1069 ALA A N 1
ATOM 8099 C CA . ALA A 1 1069 ? 33.828 5.462 16.683 1.00 78.69 1069 ALA A CA 1
ATOM 8100 C C . ALA A 1 1069 ? 32.670 5.443 15.660 1.00 78.69 1069 ALA A C 1
ATOM 8102 O O . ALA A 1 1069 ? 32.838 5.925 14.541 1.00 78.69 1069 ALA A O 1
ATOM 8103 N N . SER A 1 1070 ? 31.501 4.908 16.027 1.00 80.38 1070 SER A N 1
ATOM 8104 C CA . SER A 1 1070 ? 30.334 4.780 15.141 1.00 80.38 1070 SER A CA 1
ATOM 8105 C C . SER A 1 1070 ? 29.766 6.117 14.658 1.00 80.38 1070 SER A C 1
ATOM 8107 O O . SER A 1 1070 ? 29.265 6.193 13.539 1.00 80.38 1070 SER A O 1
ATOM 8109 N N . ILE A 1 1071 ? 29.847 7.176 15.468 1.00 79.25 1071 ILE A N 1
ATOM 8110 C CA . ILE A 1 1071 ? 29.210 8.464 15.155 1.00 79.25 1071 ILE A CA 1
ATOM 8111 C C . ILE A 1 1071 ? 30.048 9.324 14.195 1.00 79.25 1071 ILE A C 1
ATOM 8113 O O . ILE A 1 1071 ? 29.506 10.153 13.467 1.00 79.25 1071 ILE A O 1
ATOM 8117 N N . ASN A 1 1072 ? 31.354 9.046 14.094 1.00 80.31 1072 ASN A N 1
ATOM 8118 C CA . ASN A 1 1072 ? 32.267 9.694 13.144 1.00 80.31 1072 ASN A CA 1
ATOM 8119 C C . ASN A 1 1072 ? 31.889 9.429 11.674 1.00 80.31 1072 ASN A C 1
ATOM 8121 O O . ASN A 1 1072 ? 32.301 10.180 10.790 1.00 80.31 1072 ASN A O 1
ATOM 8125 N N . LEU A 1 1073 ? 31.084 8.392 11.407 1.00 82.62 1073 LEU A N 1
ATOM 8126 C CA . LEU A 1 1073 ? 30.539 8.103 10.078 1.00 82.62 1073 LEU A CA 1
ATOM 8127 C C . LEU A 1 1073 ? 29.657 9.245 9.546 1.00 82.62 1073 LEU A C 1
ATOM 8129 O O . LEU A 1 1073 ? 29.645 9.471 8.339 1.00 82.62 1073 LEU A O 1
ATOM 8133 N N . ILE A 1 1074 ? 28.983 9.996 10.427 1.00 82.50 1074 ILE A N 1
ATOM 8134 C CA . ILE A 1 1074 ? 28.160 11.159 10.056 1.00 82.50 1074 ILE A CA 1
ATOM 8135 C C . ILE A 1 1074 ? 29.053 12.264 9.482 1.00 82.50 1074 ILE A C 1
ATOM 8137 O O . ILE A 1 1074 ? 28.864 12.702 8.349 1.00 82.50 1074 ILE A O 1
ATOM 8141 N N . SER A 1 1075 ? 30.088 12.659 10.226 1.00 83.56 1075 SER A N 1
ATOM 8142 C CA . SER A 1 1075 ? 31.034 13.693 9.795 1.00 83.56 1075 SER A CA 1
ATOM 8143 C C . SER A 1 1075 ? 31.851 13.269 8.572 1.00 83.56 1075 SER A C 1
ATOM 8145 O O . SER A 1 1075 ? 32.105 14.086 7.688 1.00 83.56 1075 SER A O 1
ATOM 8147 N N . TRP A 1 1076 ? 32.213 11.985 8.470 1.00 84.94 1076 TRP A N 1
ATOM 8148 C CA . TRP A 1 1076 ? 32.834 11.422 7.269 1.00 84.94 1076 TRP A CA 1
ATOM 8149 C C . TRP A 1 1076 ? 31.916 11.543 6.046 1.00 84.94 1076 TRP A C 1
ATOM 8151 O O . TRP A 1 1076 ? 32.368 12.007 4.999 1.00 84.94 1076 TRP A O 1
ATOM 8161 N N . ALA A 1 1077 ? 30.632 11.190 6.179 1.00 82.50 1077 ALA A N 1
ATOM 8162 C CA . ALA A 1 1077 ? 29.659 11.309 5.097 1.00 82.50 1077 ALA A CA 1
ATOM 8163 C C . ALA A 1 1077 ? 29.465 12.776 4.681 1.00 82.50 1077 ALA A C 1
ATOM 8165 O O . ALA A 1 1077 ? 29.578 13.080 3.499 1.00 82.50 1077 ALA A O 1
ATOM 8166 N N . TYR A 1 1078 ? 29.283 13.695 5.636 1.00 82.12 1078 TYR A N 1
ATOM 8167 C CA . TYR A 1 1078 ? 29.152 15.137 5.379 1.00 82.12 1078 TYR A CA 1
ATOM 8168 C C . TYR A 1 1078 ? 30.332 15.689 4.558 1.00 82.12 1078 TYR A C 1
ATOM 8170 O O . TYR A 1 1078 ? 30.142 16.284 3.496 1.00 82.12 1078 TYR A O 1
ATOM 8178 N N . ILE A 1 1079 ? 31.566 15.393 4.987 1.00 83.19 1079 ILE A N 1
ATOM 8179 C CA . ILE A 1 1079 ? 32.798 15.799 4.291 1.00 83.19 1079 ILE A CA 1
ATOM 8180 C C . ILE A 1 1079 ? 32.894 15.173 2.888 1.00 83.19 1079 ILE A C 1
ATOM 8182 O O . ILE A 1 1079 ? 33.375 15.822 1.957 1.00 83.19 1079 ILE A O 1
ATOM 8186 N N . LYS A 1 1080 ? 32.447 13.923 2.710 1.00 84.25 1080 LYS A N 1
ATOM 8187 C CA . LYS A 1 1080 ? 32.479 13.229 1.411 1.00 84.25 1080 LYS A CA 1
ATOM 8188 C C . LYS A 1 1080 ? 31.390 13.681 0.439 1.00 84.25 1080 LYS A C 1
ATOM 8190 O O . LYS A 1 1080 ? 31.669 13.704 -0.756 1.00 84.25 1080 LYS A O 1
ATOM 8195 N N . MET A 1 1081 ? 30.203 14.045 0.922 1.00 80.25 1081 MET A N 1
ATOM 8196 C CA . MET A 1 1081 ? 29.079 14.483 0.086 1.00 80.25 1081 MET A CA 1
ATOM 8197 C C . MET A 1 1081 ? 29.234 15.937 -0.376 1.00 80.25 1081 MET A C 1
ATOM 8199 O O . MET A 1 1081 ? 29.017 16.222 -1.549 1.00 80.25 1081 MET A O 1
ATOM 8203 N N . LEU A 1 1082 ? 29.667 16.847 0.506 1.00 79.50 1082 LEU A N 1
ATOM 8204 C CA . LEU A 1 1082 ? 29.921 18.247 0.137 1.00 79.50 1082 LEU A CA 1
ATOM 8205 C C . LEU A 1 1082 ? 31.243 18.435 -0.625 1.00 79.50 1082 LEU A C 1
ATOM 8207 O O . LEU A 1 1082 ? 31.366 19.321 -1.477 1.00 79.50 1082 LEU A O 1
ATOM 8211 N N . GLY A 1 1083 ? 32.253 17.624 -0.299 1.00 83.75 1083 GLY A N 1
ATOM 8212 C CA . GLY A 1 1083 ? 33.612 17.786 -0.805 1.00 83.75 1083 GLY A CA 1
ATOM 8213 C C . GLY A 1 1083 ? 34.244 19.131 -0.420 1.00 83.75 1083 GLY A C 1
ATOM 8214 O O . GLY A 1 1083 ? 33.672 19.948 0.302 1.00 83.75 1083 GLY A O 1
ATOM 8215 N N . GLY A 1 1084 ? 35.453 19.386 -0.929 1.00 81.38 1084 GLY A N 1
ATOM 8216 C CA . GLY A 1 1084 ? 36.204 20.598 -0.582 1.00 81.38 1084 GLY A CA 1
ATOM 8217 C C . GLY A 1 1084 ? 35.454 21.895 -0.903 1.00 81.38 1084 GLY A C 1
ATOM 8218 O O . GLY A 1 1084 ? 35.437 22.800 -0.077 1.00 81.38 1084 GLY A O 1
ATOM 8219 N N . LYS A 1 1085 ? 34.786 21.976 -2.065 1.00 79.25 1085 LYS A N 1
ATOM 8220 C CA . LYS A 1 1085 ? 34.032 23.176 -2.464 1.00 79.25 1085 LYS A CA 1
ATOM 8221 C C . LYS A 1 1085 ? 32.772 23.386 -1.619 1.00 79.25 1085 LYS A C 1
ATOM 8223 O O . LYS A 1 1085 ? 32.581 24.495 -1.131 1.00 79.25 1085 LYS A O 1
ATOM 8228 N N . GLY A 1 1086 ? 31.939 22.357 -1.436 1.00 80.25 1086 GLY A N 1
ATOM 8229 C CA . GLY A 1 1086 ? 30.685 22.489 -0.688 1.00 80.25 1086 GLY A CA 1
ATOM 8230 C C . GLY A 1 1086 ? 30.917 22.917 0.760 1.00 80.25 1086 GLY A C 1
ATOM 8231 O O . GLY A 1 1086 ? 30.184 23.757 1.267 1.00 80.25 1086 GLY A O 1
ATOM 8232 N N . LEU A 1 1087 ? 32.000 22.439 1.384 1.00 82.31 1087 LEU A N 1
ATOM 8233 C CA . LEU A 1 1087 ? 32.422 22.883 2.715 1.00 82.31 1087 LEU A CA 1
ATOM 8234 C C . LEU A 1 1087 ? 32.823 24.373 2.755 1.00 82.31 1087 LEU A C 1
ATOM 8236 O O . LEU A 1 1087 ? 32.452 25.070 3.693 1.00 82.31 1087 LEU A O 1
ATOM 8240 N N . VAL A 1 1088 ? 33.535 24.885 1.740 1.00 82.62 1088 VAL A N 1
ATOM 8241 C CA . VAL A 1 1088 ? 33.885 26.322 1.663 1.00 82.62 1088 VAL A CA 1
ATOM 8242 C C . VAL A 1 1088 ? 32.638 27.183 1.430 1.00 82.62 1088 VAL A C 1
ATOM 8244 O O . VAL A 1 1088 ? 32.521 28.284 1.969 1.00 82.62 1088 VAL A O 1
ATOM 8247 N N . ASP A 1 1089 ? 31.717 26.715 0.587 1.00 81.25 1089 ASP A N 1
ATOM 8248 C CA . ASP A 1 1089 ? 30.502 27.457 0.248 1.00 81.25 1089 ASP A CA 1
ATOM 8249 C C . ASP A 1 1089 ? 29.499 27.464 1.417 1.00 81.25 1089 ASP A C 1
ATOM 8251 O O . ASP A 1 1089 ? 28.924 28.516 1.694 1.00 81.25 1089 ASP A O 1
ATOM 8255 N N . ALA A 1 1090 ? 29.404 26.379 2.195 1.00 81.81 1090 ALA A N 1
ATOM 8256 C CA . ALA A 1 1090 ? 28.709 26.346 3.485 1.00 81.81 1090 ALA A CA 1
ATOM 8257 C C . ALA A 1 1090 ? 29.216 27.449 4.435 1.00 81.81 1090 ALA A C 1
ATOM 8259 O O . ALA A 1 1090 ? 28.439 28.307 4.861 1.00 81.81 1090 ALA A O 1
ATOM 8260 N N . SER A 1 1091 ? 30.532 27.532 4.672 1.00 83.00 1091 SER A N 1
ATOM 8261 C CA . SER A 1 1091 ? 31.116 28.577 5.527 1.00 83.00 1091 SER A CA 1
ATOM 8262 C C . SER A 1 1091 ? 30.801 30.007 5.067 1.00 83.00 1091 SER A C 1
ATOM 8264 O O . SER A 1 1091 ? 30.640 30.899 5.901 1.00 83.00 1091 SER A O 1
ATOM 8266 N N . LYS A 1 1092 ? 30.651 30.253 3.756 1.00 82.31 1092 LYS A N 1
ATOM 8267 C CA . LYS A 1 1092 ? 30.206 31.561 3.236 1.00 82.31 1092 LYS A CA 1
ATOM 8268 C C . LYS A 1 1092 ? 28.737 31.844 3.551 1.00 82.31 1092 LYS A C 1
ATOM 8270 O O . LYS A 1 1092 ? 28.417 32.977 3.906 1.00 82.31 1092 LYS A O 1
ATOM 8275 N N . VAL A 1 1093 ? 27.856 30.850 3.420 1.00 82.44 1093 VAL A N 1
ATOM 8276 C CA . VAL A 1 1093 ? 26.414 31.014 3.680 1.00 82.44 1093 VAL A CA 1
ATOM 8277 C C . VAL A 1 1093 ? 26.152 31.233 5.172 1.00 82.44 1093 VAL A C 1
ATOM 8279 O O . VAL A 1 1093 ? 25.407 32.148 5.512 1.00 82.44 1093 VAL A O 1
ATOM 8282 N N . ALA A 1 1094 ? 26.847 30.528 6.072 1.00 81.38 1094 ALA A N 1
ATOM 8283 C CA . ALA A 1 1094 ? 26.752 30.777 7.516 1.00 81.38 1094 ALA A CA 1
ATOM 8284 C C . ALA A 1 1094 ? 27.129 32.227 7.897 1.00 81.38 1094 ALA A C 1
ATOM 8286 O O . ALA A 1 1094 ? 26.418 32.890 8.658 1.00 81.38 1094 ALA A O 1
ATOM 8287 N N . LEU A 1 1095 ? 28.215 32.759 7.318 1.00 84.50 1095 LEU A N 1
ATOM 8288 C CA . LEU A 1 1095 ? 28.622 34.162 7.489 1.00 84.50 1095 LEU A CA 1
ATOM 8289 C C . LEU A 1 1095 ? 27.605 35.152 6.891 1.00 84.50 1095 LEU A C 1
ATOM 8291 O O . LEU A 1 1095 ? 27.371 36.217 7.471 1.00 84.50 1095 LEU A O 1
ATOM 8295 N N . LEU A 1 1096 ? 27.007 34.823 5.741 1.00 88.31 1096 LEU A N 1
ATOM 8296 C CA . LEU A 1 1096 ? 25.995 35.645 5.071 1.00 88.31 1096 LEU A CA 1
ATOM 8297 C C . LEU A 1 1096 ? 24.709 35.734 5.901 1.00 88.31 1096 LEU A C 1
ATOM 8299 O O . LEU A 1 1096 ? 24.258 36.841 6.198 1.00 88.31 1096 LEU A O 1
ATOM 8303 N N . ASN A 1 1097 ? 24.170 34.589 6.323 1.00 89.94 1097 ASN A N 1
ATOM 8304 C CA . ASN A 1 1097 ? 22.929 34.472 7.088 1.00 89.94 1097 ASN A CA 1
ATOM 8305 C C . ASN A 1 1097 ? 22.992 35.285 8.392 1.00 89.94 1097 ASN A C 1
ATOM 8307 O O . ASN A 1 1097 ? 22.122 36.117 8.661 1.00 89.94 1097 ASN A O 1
ATOM 8311 N N . ALA A 1 1098 ? 24.073 35.146 9.164 1.00 88.44 1098 ALA A N 1
ATOM 8312 C CA . ALA A 1 1098 ? 24.255 35.900 10.404 1.00 88.44 1098 ALA A CA 1
ATOM 8313 C C . ALA A 1 1098 ? 24.410 37.413 10.178 1.00 88.44 1098 ALA A C 1
ATOM 8315 O O . ALA A 1 1098 ? 23.889 38.220 10.953 1.00 88.44 1098 ALA A O 1
ATOM 8316 N N . ASN A 1 1099 ? 25.074 37.830 9.095 1.00 92.12 1099 ASN A N 1
ATOM 8317 C CA . ASN A 1 1099 ? 25.199 39.248 8.756 1.00 92.12 1099 ASN A CA 1
ATOM 8318 C C . ASN A 1 1099 ? 23.910 39.851 8.171 1.00 92.12 1099 ASN A C 1
ATOM 8320 O O . ASN A 1 1099 ? 23.682 41.051 8.342 1.00 92.12 1099 ASN A O 1
ATOM 8324 N N . TYR A 1 1100 ? 23.051 39.041 7.548 1.00 92.62 1100 TYR A N 1
ATOM 8325 C CA . TYR A 1 1100 ? 21.698 39.430 7.152 1.00 92.62 1100 TYR A CA 1
ATOM 8326 C C . TYR A 1 1100 ? 20.805 39.657 8.383 1.00 92.62 1100 TYR A C 1
ATOM 8328 O O . TYR A 1 1100 ? 20.222 40.734 8.527 1.00 92.62 1100 TYR A O 1
ATOM 8336 N N . MET A 1 1101 ? 20.794 38.719 9.340 1.00 92.25 1101 MET A N 1
ATOM 8337 C CA . MET A 1 1101 ? 20.097 38.892 10.625 1.00 92.25 1101 MET A CA 1
ATOM 8338 C C . MET A 1 1101 ? 20.590 40.124 11.388 1.00 92.25 1101 MET A C 1
ATOM 8340 O O . MET A 1 1101 ? 19.789 40.906 11.903 1.00 92.25 1101 MET A O 1
ATOM 8344 N N . ALA A 1 1102 ? 21.909 40.334 11.429 1.00 91.06 1102 ALA A N 1
ATOM 8345 C CA . ALA A 1 1102 ? 22.505 41.516 12.041 1.00 91.06 1102 ALA A CA 1
ATOM 8346 C C . ALA A 1 1102 ? 22.046 42.809 11.347 1.00 91.06 1102 ALA A C 1
ATOM 8348 O O . ALA A 1 1102 ? 21.763 43.790 12.028 1.00 91.06 1102 ALA A O 1
ATOM 8349 N N . ALA A 1 1103 ? 21.903 42.821 10.017 1.00 91.19 1103 ALA A N 1
ATOM 8350 C CA . ALA A 1 1103 ? 21.320 43.960 9.314 1.00 91.19 1103 ALA A CA 1
ATOM 8351 C C . ALA A 1 1103 ? 19.855 44.191 9.736 1.00 91.19 1103 ALA A C 1
ATOM 8353 O O . ALA A 1 1103 ? 19.550 45.284 10.223 1.00 91.19 1103 ALA A O 1
ATOM 8354 N N . ARG A 1 1104 ? 18.984 43.169 9.649 1.00 92.44 1104 ARG A N 1
ATOM 8355 C CA . ARG A 1 1104 ? 17.553 43.282 10.006 1.00 92.44 1104 ARG A CA 1
ATOM 8356 C C . ARG A 1 1104 ? 17.327 43.735 11.451 1.00 92.44 1104 ARG A C 1
ATOM 8358 O O . ARG A 1 1104 ? 16.467 44.575 11.695 1.00 92.44 1104 ARG A O 1
ATOM 8365 N N . LEU A 1 1105 ? 18.102 43.222 12.407 1.00 89.62 1105 LEU A N 1
ATOM 8366 C CA . LEU A 1 1105 ? 17.896 43.499 13.836 1.00 89.62 1105 LEU A CA 1
ATOM 8367 C C . LEU A 1 1105 ? 18.624 44.755 14.350 1.00 89.62 1105 LEU A C 1
ATOM 8369 O O . LEU A 1 1105 ? 18.292 45.241 15.432 1.00 89.62 1105 LEU A O 1
ATOM 8373 N N . SER A 1 1106 ? 19.557 45.334 13.582 1.00 87.69 1106 SER A N 1
ATOM 8374 C CA . SER A 1 1106 ? 20.362 46.494 14.015 1.00 87.69 1106 SER A CA 1
ATOM 8375 C C . SER A 1 1106 ? 19.576 47.776 14.313 1.00 87.69 1106 SER A C 1
ATOM 8377 O O . SER A 1 1106 ? 20.053 48.599 15.092 1.00 87.69 1106 SER A O 1
ATOM 8379 N N . GLY A 1 1107 ? 18.389 47.951 13.723 1.00 85.00 1107 GLY A N 1
ATOM 8380 C CA . GLY A 1 1107 ? 17.490 49.078 14.012 1.00 85.00 1107 GLY A CA 1
ATOM 8381 C C . GLY A 1 1107 ? 16.583 48.867 15.231 1.00 85.00 1107 GLY A C 1
ATOM 8382 O O . GLY A 1 1107 ? 15.863 49.782 15.620 1.00 85.00 1107 GLY A O 1
ATOM 8383 N N . HIS A 1 1108 ? 16.602 47.670 15.826 1.00 88.69 1108 HIS A N 1
ATOM 8384 C CA . HIS A 1 1108 ? 15.679 47.253 16.886 1.00 88.69 1108 HIS A CA 1
ATOM 8385 C C . HIS A 1 1108 ? 16.392 46.893 18.196 1.00 88.69 1108 HIS A C 1
ATOM 8387 O O . HIS A 1 1108 ? 15.821 47.092 19.268 1.00 88.69 1108 HIS A O 1
ATOM 8393 N N . TYR A 1 1109 ? 17.630 46.396 18.110 1.00 88.44 1109 TYR A N 1
ATOM 8394 C CA . TYR A 1 1109 ? 18.409 45.889 19.237 1.00 88.44 1109 TYR A CA 1
ATOM 8395 C C . TYR A 1 1109 ? 19.875 46.332 19.186 1.00 88.44 1109 TYR A C 1
ATOM 8397 O O . TYR A 1 1109 ? 20.508 46.338 18.125 1.00 88.44 1109 TYR A O 1
ATOM 8405 N N . THR A 1 1110 ? 20.458 46.612 20.354 1.00 89.56 1110 THR A N 1
ATOM 8406 C CA . THR A 1 1110 ? 21.887 46.920 20.488 1.00 89.56 1110 THR A CA 1
ATOM 8407 C C . THR A 1 1110 ? 22.762 45.698 20.174 1.00 89.56 1110 THR A C 1
ATOM 8409 O O . THR A 1 1110 ? 22.925 44.798 20.997 1.00 89.56 1110 THR A O 1
ATOM 8412 N N . LEU A 1 1111 ? 23.379 45.670 18.986 1.00 88.50 1111 LEU A N 1
ATOM 8413 C CA . LEU A 1 1111 ? 24.314 44.607 18.583 1.00 88.50 1111 LEU A CA 1
ATOM 8414 C C . LEU A 1 1111 ? 25.724 44.799 19.164 1.00 88.50 1111 LEU A C 1
ATOM 8416 O O . LEU A 1 1111 ? 26.373 45.827 18.932 1.00 88.50 1111 LEU A O 1
ATOM 8420 N N . ARG A 1 1112 ? 26.230 43.768 19.848 1.00 82.38 1112 ARG A N 1
ATOM 8421 C CA . ARG A 1 1112 ? 27.578 43.691 20.436 1.00 82.38 1112 ARG A CA 1
ATOM 8422 C C . ARG A 1 1112 ? 28.577 42.996 19.504 1.00 82.38 1112 ARG A C 1
ATOM 8424 O O . ARG A 1 1112 ? 28.199 42.283 18.584 1.00 82.38 1112 ARG A O 1
ATOM 8431 N N . TYR A 1 1113 ? 29.866 43.224 19.772 1.00 77.06 1113 TYR A N 1
ATOM 8432 C CA . TYR A 1 1113 ? 31.015 42.549 19.141 1.00 77.06 1113 TYR A CA 1
ATOM 8433 C C . TYR A 1 1113 ? 31.019 42.511 17.600 1.00 77.06 1113 TYR A C 1
ATOM 8435 O O . TYR A 1 1113 ? 31.428 41.531 16.983 1.00 77.06 1113 TYR A O 1
ATOM 8443 N N . LYS A 1 1114 ? 30.625 43.623 16.969 1.00 81.38 1114 LYS A N 1
ATOM 8444 C CA . LYS A 1 1114 ? 30.876 43.862 15.541 1.00 81.38 1114 LYS A CA 1
ATOM 8445 C C . LYS A 1 1114 ? 32.362 44.158 15.301 1.00 81.38 1114 LYS A C 1
ATOM 8447 O O . LYS A 1 1114 ? 33.001 44.816 16.122 1.00 81.38 1114 LYS A O 1
ATOM 8452 N N . ASN A 1 1115 ? 32.898 43.712 14.168 1.00 78.44 1115 ASN A N 1
ATOM 8453 C CA . ASN A 1 1115 ? 34.255 44.036 13.724 1.00 78.44 1115 ASN A CA 1
ATOM 8454 C C . ASN A 1 1115 ? 34.362 45.484 13.191 1.00 78.44 1115 ASN A C 1
ATOM 8456 O O . ASN A 1 1115 ? 33.366 46.205 13.110 1.00 78.44 1115 ASN A O 1
ATOM 8460 N N . GLY A 1 1116 ? 35.567 45.906 12.789 1.00 69.31 1116 GLY A N 1
ATOM 8461 C CA . GLY A 1 1116 ? 35.828 47.264 12.280 1.00 69.31 1116 GLY A CA 1
ATOM 8462 C C . GLY A 1 1116 ? 35.025 47.668 11.032 1.00 69.31 1116 GLY A C 1
ATOM 8463 O O . GLY A 1 1116 ? 34.851 48.857 10.789 1.00 69.31 1116 GLY A O 1
ATOM 8464 N N . ASN A 1 1117 ? 34.470 46.701 10.292 1.00 79.38 1117 ASN A N 1
ATOM 8465 C CA . ASN A 1 1117 ? 33.596 46.925 9.134 1.00 79.38 1117 ASN A CA 1
ATOM 8466 C C . ASN A 1 1117 ? 32.097 46.850 9.501 1.00 79.38 1117 ASN A C 1
ATOM 8468 O O . ASN A 1 1117 ? 31.243 46.751 8.620 1.00 79.38 1117 ASN A O 1
ATOM 8472 N N . GLY A 1 1118 ? 31.760 46.837 10.797 1.00 80.38 1118 GLY A N 1
ATOM 8473 C CA . GLY A 1 1118 ? 30.385 46.741 11.293 1.00 80.38 1118 GLY A CA 1
ATOM 8474 C C . GLY A 1 1118 ? 29.738 45.359 11.133 1.00 80.38 1118 GLY A C 1
ATOM 8475 O O . GLY A 1 1118 ? 28.525 45.249 11.300 1.00 80.38 1118 GLY A O 1
ATOM 8476 N N . ARG A 1 1119 ? 30.516 44.318 10.811 1.00 82.44 1119 ARG A N 1
ATOM 8477 C CA . ARG A 1 1119 ? 30.032 42.952 10.543 1.00 82.44 1119 ARG A CA 1
ATOM 8478 C C . ARG A 1 1119 ? 30.198 42.024 11.744 1.00 82.44 1119 ARG A C 1
ATOM 8480 O O . ARG A 1 1119 ? 31.065 42.243 12.589 1.00 82.44 1119 ARG A O 1
ATOM 8487 N N . VAL A 1 1120 ? 29.363 40.994 11.792 1.00 87.50 1120 VAL A N 1
ATOM 8488 C CA . VAL A 1 1120 ? 29.441 39.869 12.739 1.00 87.50 1120 VAL A CA 1
ATOM 8489 C C . VAL A 1 1120 ? 30.110 38.658 12.067 1.00 87.50 1120 VAL A C 1
ATOM 8491 O O . VAL A 1 1120 ? 30.509 38.745 10.903 1.00 87.50 1120 VAL A O 1
ATOM 8494 N N . ALA A 1 1121 ? 30.257 37.544 12.788 1.00 84.44 1121 ALA A N 1
ATOM 8495 C CA . ALA A 1 1121 ? 30.754 36.283 12.232 1.00 84.44 1121 ALA A CA 1
ATOM 8496 C C . ALA A 1 1121 ? 29.590 35.457 11.634 1.00 84.44 1121 ALA A C 1
ATOM 8498 O O . ALA A 1 1121 ? 28.755 36.002 10.921 1.00 84.44 1121 ALA A O 1
ATOM 8499 N N . HIS A 1 1122 ? 29.546 34.154 11.924 1.00 84.50 1122 HIS A N 1
ATOM 8500 C CA . HIS A 1 1122 ? 28.429 33.228 11.672 1.00 84.50 1122 HIS A CA 1
ATOM 8501 C C . HIS A 1 1122 ? 27.375 33.267 12.800 1.00 84.50 1122 HIS A C 1
ATOM 8503 O O . HIS A 1 1122 ? 26.376 32.557 12.762 1.00 84.50 1122 HIS A O 1
ATOM 8509 N N . GLU A 1 1123 ? 27.611 34.107 13.806 1.00 86.62 1123 GLU A N 1
ATOM 8510 C CA . GLU A 1 1123 ? 26.801 34.302 15.003 1.00 86.62 1123 GLU A CA 1
ATOM 8511 C C . GLU A 1 1123 ? 26.726 35.810 15.312 1.00 86.62 1123 GLU A C 1
ATOM 8513 O O . GLU A 1 1123 ? 27.664 36.557 15.007 1.00 86.62 1123 GLU A O 1
ATOM 8518 N N . LEU A 1 1124 ? 25.626 36.273 15.912 1.00 89.81 1124 LEU A N 1
ATOM 8519 C CA . LEU A 1 1124 ? 25.411 37.662 16.332 1.00 89.81 1124 LEU A CA 1
ATOM 8520 C C . LEU A 1 1124 ? 24.970 37.753 17.796 1.00 89.81 1124 LEU A C 1
ATOM 8522 O O . LEU A 1 1124 ? 24.267 36.882 18.304 1.00 89.81 1124 LEU A O 1
ATOM 8526 N N . LEU A 1 1125 ? 25.354 38.846 18.463 1.00 88.25 1125 LEU A N 1
ATOM 8527 C CA . LEU A 1 1125 ? 25.044 39.102 19.869 1.00 88.25 1125 LEU A CA 1
ATOM 8528 C C . LEU A 1 1125 ? 24.152 40.334 20.034 1.00 88.25 1125 LEU A C 1
ATOM 8530 O O . LEU A 1 1125 ? 24.578 41.455 19.751 1.00 88.25 1125 LEU A O 1
ATOM 8534 N N . ILE A 1 1126 ? 22.935 40.122 20.531 1.00 88.75 1126 ILE A N 1
ATOM 8535 C CA . ILE A 1 1126 ? 21.974 41.166 20.913 1.00 88.75 1126 ILE A CA 1
ATOM 8536 C C . ILE A 1 1126 ? 22.081 41.417 22.414 1.00 88.75 1126 ILE A C 1
ATOM 8538 O O . ILE A 1 1126 ? 21.941 40.481 23.195 1.00 88.75 1126 ILE A O 1
ATOM 8542 N N . ASP A 1 1127 ? 22.297 42.668 22.818 1.00 88.06 1127 ASP A N 1
ATOM 8543 C CA . ASP A 1 1127 ? 22.247 43.097 24.217 1.00 88.06 1127 ASP A CA 1
ATOM 8544 C C . ASP A 1 1127 ? 20.846 43.578 24.597 1.00 88.06 1127 ASP A C 1
ATOM 8546 O O . ASP A 1 1127 ? 20.183 44.285 23.838 1.00 88.06 1127 ASP A O 1
ATOM 8550 N N . LEU A 1 1128 ? 20.412 43.194 25.794 1.00 85.81 1128 LEU A N 1
ATOM 8551 C CA . LEU A 1 1128 ? 19.101 43.498 26.355 1.00 85.81 1128 LEU A CA 1
ATOM 8552 C C . LEU A 1 1128 ? 19.194 44.380 27.617 1.00 85.81 1128 LEU A C 1
ATOM 8554 O O . LEU A 1 1128 ? 18.175 44.684 28.238 1.00 85.81 1128 LEU A O 1
ATOM 8558 N N . ALA A 1 1129 ? 20.398 44.842 27.984 1.00 83.00 1129 ALA A N 1
ATOM 8559 C CA . ALA A 1 1129 ? 20.642 45.696 29.151 1.00 83.00 1129 ALA A CA 1
ATOM 8560 C C . ALA A 1 1129 ? 19.830 47.011 29.160 1.00 83.00 1129 ALA A C 1
ATOM 8562 O O . ALA A 1 1129 ? 19.552 47.558 30.229 1.00 83.00 1129 ALA A O 1
ATOM 8563 N N . GLU A 1 1130 ? 19.434 47.525 27.992 1.00 83.00 1130 GLU A N 1
ATOM 8564 C CA . GLU A 1 1130 ? 18.574 48.710 27.884 1.00 83.00 1130 GLU A CA 1
ATOM 8565 C C . GLU A 1 1130 ? 17.144 48.447 28.394 1.00 83.00 1130 GLU A C 1
ATOM 8567 O O . GLU A 1 1130 ? 16.604 49.257 29.152 1.00 83.00 1130 GLU A O 1
ATOM 8572 N N . PHE A 1 1131 ? 16.574 47.275 28.096 1.00 85.56 1131 PHE A N 1
ATOM 8573 C CA . PHE A 1 1131 ? 15.254 46.849 28.580 1.00 85.56 1131 PHE A CA 1
ATOM 8574 C C . PHE A 1 1131 ? 15.276 46.495 30.069 1.00 85.56 1131 PHE A C 1
ATOM 8576 O O . PHE A 1 1131 ? 14.299 46.748 30.778 1.00 85.56 1131 PHE A O 1
ATOM 8583 N N . ASP A 1 1132 ? 16.404 45.986 30.570 1.00 80.31 1132 ASP A N 1
ATOM 8584 C CA . ASP A 1 1132 ? 16.621 45.800 32.005 1.00 80.31 1132 ASP A CA 1
ATOM 8585 C C . ASP A 1 1132 ? 16.622 47.155 32.732 1.00 80.31 1132 ASP A C 1
ATOM 8587 O O . ASP A 1 1132 ? 15.860 47.380 33.671 1.00 80.31 1132 ASP A O 1
ATOM 8591 N N . LYS A 1 1133 ? 17.391 48.128 32.231 1.00 82.31 1133 LYS A N 1
ATOM 8592 C CA . LYS A 1 1133 ? 17.466 49.467 32.832 1.00 82.31 1133 LYS A CA 1
ATOM 8593 C C . LYS A 1 1133 ? 16.144 50.247 32.756 1.00 82.31 1133 LYS A C 1
ATOM 8595 O O . LYS A 1 1133 ? 15.843 51.004 33.677 1.00 82.31 1133 LYS A O 1
ATOM 8600 N N . ALA A 1 1134 ? 15.374 50.103 31.676 1.00 81.75 1134 ALA A N 1
ATOM 8601 C CA . ALA A 1 1134 ? 14.137 50.861 31.463 1.00 81.75 1134 ALA A CA 1
ATOM 8602 C C . ALA A 1 1134 ? 12.886 50.195 32.071 1.00 81.75 1134 ALA A C 1
ATOM 8604 O O . ALA A 1 1134 ? 12.016 50.886 32.613 1.00 81.75 1134 ALA A O 1
ATOM 8605 N N . ALA A 1 1135 ? 12.787 48.865 32.001 1.00 80.19 1135 ALA A N 1
ATOM 8606 C CA . ALA A 1 1135 ? 11.593 48.089 32.352 1.00 80.19 1135 ALA A CA 1
ATOM 8607 C C . ALA A 1 1135 ? 11.867 46.878 33.271 1.00 80.19 1135 ALA A C 1
ATOM 8609 O O . ALA A 1 1135 ? 10.943 46.133 33.587 1.00 80.19 1135 ALA A O 1
ATOM 8610 N N . GLY A 1 1136 ? 13.110 46.666 33.717 1.00 79.88 1136 GLY A N 1
ATOM 8611 C CA . GLY A 1 1136 ? 13.503 45.532 34.564 1.00 79.88 1136 GLY A CA 1
ATOM 8612 C C . GLY A 1 1136 ? 13.556 44.185 33.836 1.00 79.88 1136 GLY A C 1
ATOM 8613 O O . GLY A 1 1136 ? 13.686 43.148 34.492 1.00 79.88 1136 GLY A O 1
ATOM 8614 N N . LEU A 1 1137 ? 13.403 44.172 32.508 1.00 76.38 1137 LEU A N 1
ATOM 8615 C CA . LEU A 1 1137 ? 13.303 42.969 31.677 1.00 76.38 1137 LEU A CA 1
ATOM 8616 C C . LEU A 1 1137 ? 14.672 42.292 31.517 1.00 76.38 1137 LEU A C 1
ATOM 8618 O O . LEU A 1 1137 ? 15.622 42.893 31.023 1.00 76.38 1137 LEU A O 1
ATOM 8622 N N . LYS A 1 1138 ? 14.774 41.028 31.932 1.00 78.94 1138 LYS A N 1
ATOM 8623 C CA . LYS A 1 1138 ? 16.003 40.223 31.869 1.00 78.94 1138 LYS A CA 1
ATOM 8624 C C . LYS A 1 1138 ? 16.054 39.408 30.578 1.00 78.94 1138 LYS A C 1
ATOM 8626 O O . LYS A 1 1138 ? 15.020 39.125 29.982 1.00 78.94 1138 LYS A O 1
ATOM 8631 N N . VAL A 1 1139 ? 17.240 38.926 30.192 1.00 74.06 1139 VAL A N 1
ATOM 8632 C CA . VAL A 1 1139 ? 17.411 38.023 29.029 1.00 74.06 1139 VAL A CA 1
ATOM 8633 C C . VAL A 1 1139 ? 16.500 36.802 29.106 1.00 74.06 1139 VAL A C 1
ATOM 8635 O O . VAL A 1 1139 ? 15.954 36.380 28.092 1.00 74.06 1139 VAL A O 1
ATOM 8638 N N . THR A 1 1140 ? 16.304 36.258 30.310 1.00 61.09 1140 THR A N 1
ATOM 8639 C CA . THR A 1 1140 ? 15.369 35.159 30.567 1.00 61.09 1140 THR A CA 1
ATOM 8640 C C . THR A 1 1140 ? 13.967 35.470 30.073 1.00 61.09 1140 THR A C 1
ATOM 8642 O O . THR A 1 1140 ? 13.313 34.589 29.541 1.00 61.09 1140 THR A O 1
ATOM 8645 N N . ASP A 1 1141 ? 13.513 36.709 30.206 1.00 73.38 1141 ASP A N 1
ATOM 8646 C CA . ASP A 1 1141 ? 12.134 37.114 29.949 1.00 73.38 1141 ASP A CA 1
ATOM 8647 C C . ASP A 1 1141 ? 11.888 37.144 28.429 1.00 73.38 1141 ASP A C 1
ATOM 8649 O O . ASP A 1 1141 ? 10.929 36.556 27.937 1.00 73.38 1141 ASP A O 1
ATOM 8653 N N . PHE A 1 1142 ? 12.850 37.681 27.666 1.00 77.31 1142 PHE A N 1
ATOM 8654 C CA . PHE A 1 1142 ? 12.900 37.566 26.202 1.00 77.31 1142 PHE A CA 1
ATOM 8655 C C . PHE A 1 1142 ? 13.076 36.107 25.733 1.00 77.31 1142 PHE A C 1
ATOM 8657 O O . PHE A 1 1142 ? 12.469 35.691 24.751 1.00 77.31 1142 PHE A O 1
ATOM 8664 N N . ALA A 1 1143 ? 13.897 35.307 26.423 1.00 66.06 1143 ALA A N 1
ATOM 8665 C CA . ALA A 1 1143 ? 14.161 33.910 26.059 1.00 66.06 1143 ALA A CA 1
ATOM 8666 C C . ALA A 1 1143 ? 12.955 33.000 26.308 1.00 66.06 1143 ALA A C 1
ATOM 8668 O O . ALA A 1 1143 ? 12.721 32.040 25.581 1.00 66.06 1143 ALA A O 1
ATOM 8669 N N . LYS A 1 1144 ? 12.184 33.294 27.349 1.00 59.56 1144 LYS A N 1
ATOM 8670 C CA . LYS A 1 1144 ? 10.919 32.630 27.637 1.00 59.56 1144 LYS A CA 1
ATOM 8671 C C . LYS A 1 1144 ? 9.879 33.061 26.607 1.00 59.56 1144 LYS A C 1
ATOM 8673 O O . LYS A 1 1144 ? 9.282 32.191 25.991 1.00 59.56 1144 LYS A O 1
ATOM 8678 N N . ARG A 1 1145 ? 9.793 34.362 26.298 1.00 71.19 1145 ARG A N 1
ATOM 8679 C CA . ARG A 1 1145 ? 8.888 34.878 25.263 1.00 71.19 1145 ARG A CA 1
ATOM 8680 C C . ARG A 1 1145 ? 9.151 34.304 23.864 1.00 71.19 1145 ARG A C 1
ATOM 8682 O O . ARG A 1 1145 ? 8.204 34.017 23.151 1.00 71.19 1145 ARG A O 1
ATOM 8689 N N . LEU A 1 1146 ? 10.406 34.053 23.477 1.00 62.03 1146 LEU A N 1
ATOM 8690 C CA . LEU A 1 1146 ? 10.728 33.413 22.186 1.00 62.03 1146 LEU A CA 1
ATOM 8691 C C . LEU A 1 1146 ? 10.151 31.995 22.016 1.00 62.03 1146 LEU A C 1
ATOM 8693 O O . LEU A 1 1146 ? 9.901 31.583 20.884 1.00 62.03 1146 LEU A O 1
ATOM 8697 N N . GLN A 1 1147 ? 9.903 31.268 23.110 1.00 57.09 1147 GLN A N 1
ATOM 8698 C CA . GLN A 1 1147 ? 9.271 29.944 23.046 1.00 57.09 1147 GLN A CA 1
ATOM 8699 C C . GLN A 1 1147 ? 7.784 30.051 22.688 1.00 57.09 1147 GLN A C 1
ATOM 8701 O O . GLN A 1 1147 ? 7.293 29.218 21.931 1.00 57.09 1147 GLN A O 1
ATOM 8706 N N . ASP A 1 1148 ? 7.110 31.127 23.107 1.00 48.16 1148 ASP A N 1
ATOM 8707 C CA . ASP A 1 1148 ? 5.731 31.445 22.702 1.00 48.16 1148 ASP A CA 1
ATOM 8708 C C . ASP A 1 1148 ? 5.630 31.783 21.193 1.00 48.16 1148 ASP A C 1
ATOM 8710 O O . ASP A 1 1148 ? 4.549 31.743 20.615 1.00 48.16 1148 ASP A O 1
ATOM 8714 N N . TYR A 1 1149 ? 6.756 32.082 20.528 1.00 52.94 1149 TYR A N 1
ATOM 8715 C CA . TYR A 1 1149 ? 6.860 32.263 19.069 1.00 52.94 1149 TYR A CA 1
ATOM 8716 C C . TYR A 1 1149 ? 7.336 30.991 18.332 1.00 52.94 1149 TYR A C 1
ATOM 8718 O O . TYR A 1 1149 ? 7.645 31.036 17.141 1.00 52.94 1149 TYR A O 1
ATOM 8726 N N . GLY A 1 1150 ? 7.408 29.845 19.022 1.00 50.44 1150 GLY A N 1
ATOM 8727 C CA . GLY A 1 1150 ? 7.800 28.554 18.445 1.00 50.44 1150 GLY A CA 1
ATOM 8728 C C . GLY A 1 1150 ? 9.305 28.365 18.220 1.00 50.44 1150 GLY A C 1
ATOM 8729 O O . GLY A 1 1150 ? 9.708 27.343 17.668 1.00 50.44 1150 GLY A O 1
ATOM 8730 N N . PHE A 1 1151 ? 10.151 29.303 18.656 1.00 57.59 1151 PHE A N 1
ATOM 8731 C CA . PHE A 1 1151 ? 11.603 29.180 18.538 1.00 57.59 1151 PHE A CA 1
ATOM 8732 C C . PHE A 1 1151 ? 12.215 28.596 19.816 1.00 57.59 1151 PHE A C 1
ATOM 8734 O O . PHE A 1 1151 ? 12.045 29.137 20.911 1.00 57.59 1151 PHE A O 1
ATOM 8741 N N . HIS A 1 1152 ? 13.022 27.535 19.685 1.00 63.00 1152 HIS A N 1
ATOM 8742 C CA . HIS A 1 1152 ? 13.967 27.204 20.753 1.00 63.00 1152 HIS A CA 1
ATOM 8743 C C . HIS A 1 1152 ? 14.908 28.409 20.925 1.00 63.00 1152 HIS A C 1
ATOM 8745 O O . HIS A 1 1152 ? 15.516 28.829 19.937 1.00 63.00 1152 HIS A O 1
ATOM 8751 N N . PRO A 1 1153 ? 15.061 28.992 22.130 1.00 67.75 1153 PRO A N 1
ATOM 8752 C CA . PRO A 1 1153 ? 15.710 30.289 22.218 1.00 67.75 1153 PRO A CA 1
ATOM 8753 C C . PRO A 1 1153 ? 17.178 30.213 21.779 1.00 67.75 1153 PRO A C 1
ATOM 8755 O O . PRO A 1 1153 ? 17.840 29.203 22.049 1.00 67.75 1153 PRO A O 1
ATOM 8758 N N . PRO A 1 1154 ? 17.734 31.292 21.213 1.00 78.62 1154 PRO A N 1
ATOM 8759 C CA . PRO A 1 1154 ? 19.172 31.451 21.024 1.00 78.62 1154 PRO A CA 1
ATOM 8760 C C . PRO A 1 1154 ? 19.925 31.355 22.359 1.00 78.62 1154 PRO A C 1
ATOM 8762 O O . PRO A 1 1154 ? 19.314 31.348 23.434 1.00 78.62 1154 PRO A O 1
ATOM 8765 N N . THR A 1 1155 ? 21.250 31.245 22.350 1.00 77.06 1155 THR A N 1
ATOM 8766 C CA . THR A 1 1155 ? 22.011 31.005 23.586 1.00 77.06 1155 THR A CA 1
ATOM 8767 C C . THR A 1 1155 ? 21.948 32.233 24.506 1.00 77.06 1155 THR A C 1
ATOM 8769 O O . THR A 1 1155 ? 22.273 33.345 24.102 1.00 77.06 1155 THR A O 1
ATOM 8772 N N . CYS A 1 1156 ? 21.443 32.056 25.731 1.00 76.12 1156 CYS A N 1
ATOM 8773 C CA . CYS A 1 1156 ? 21.000 33.148 26.604 1.00 76.12 1156 CYS A CA 1
ATOM 8774 C C . CYS A 1 1156 ? 22.034 33.488 27.680 1.00 76.12 1156 CYS A C 1
ATOM 8776 O O . CYS A 1 1156 ? 22.665 32.589 28.233 1.00 76.12 1156 CYS A O 1
ATOM 8778 N N . SER A 1 1157 ? 22.130 34.770 28.040 1.00 73.19 1157 SER A N 1
ATOM 8779 C CA . SER A 1 1157 ? 23.007 35.284 29.100 1.00 73.19 1157 SER A CA 1
ATOM 8780 C C . SER A 1 1157 ? 24.480 34.913 28.895 1.00 73.19 1157 SER A C 1
ATOM 8782 O O . SER A 1 1157 ? 25.233 34.740 29.854 1.00 73.19 1157 SER A O 1
ATOM 8784 N N . TRP A 1 1158 ? 24.887 34.812 27.627 1.00 64.25 1158 TRP A N 1
ATOM 8785 C CA . TRP A 1 1158 ? 26.222 34.410 27.216 1.00 64.25 1158 TRP A CA 1
ATOM 8786 C C . TRP A 1 1158 ? 26.667 35.136 25.928 1.00 64.25 1158 TRP A C 1
ATOM 8788 O O . TRP A 1 1158 ? 25.827 35.330 25.049 1.00 64.25 1158 TRP A O 1
ATOM 8798 N N . PRO A 1 1159 ? 27.948 35.552 25.778 1.00 62.44 1159 PRO A N 1
ATOM 8799 C CA . PRO A 1 1159 ? 29.019 35.575 26.784 1.00 62.44 1159 PRO A CA 1
ATOM 8800 C C . PRO A 1 1159 ? 28.826 36.655 27.850 1.00 62.44 1159 PRO A C 1
ATOM 8802 O O . PRO A 1 1159 ? 29.453 36.598 28.903 1.00 62.44 1159 PRO A O 1
ATOM 8805 N N . ILE A 1 1160 ? 27.939 37.621 27.601 1.00 77.62 1160 ILE A N 1
ATOM 8806 C CA . ILE A 1 1160 ? 27.516 38.623 28.582 1.00 77.62 1160 ILE A CA 1
ATOM 8807 C C . ILE A 1 1160 ? 26.163 38.191 29.152 1.00 77.62 1160 ILE A C 1
ATOM 8809 O O . ILE A 1 1160 ? 25.255 37.851 28.396 1.00 77.62 1160 ILE A O 1
ATOM 8813 N N . GLN A 1 1161 ? 25.991 38.292 30.473 1.00 72.50 1161 GLN A N 1
ATOM 8814 C CA . GLN A 1 1161 ? 24.739 37.958 31.170 1.00 72.50 1161 GLN A CA 1
ATOM 8815 C C . GLN A 1 1161 ? 23.494 38.691 30.635 1.00 72.50 1161 GLN A C 1
ATOM 8817 O O . GLN A 1 1161 ? 22.380 38.201 30.817 1.00 72.50 1161 GLN A O 1
ATOM 8822 N N . THR A 1 1162 ? 23.673 39.835 29.968 1.00 79.06 1162 THR A N 1
ATOM 8823 C CA . THR A 1 1162 ? 22.614 40.666 29.376 1.00 79.06 1162 THR A CA 1
ATOM 8824 C C . THR A 1 1162 ? 22.335 40.373 27.897 1.00 79.06 1162 THR A C 1
ATOM 8826 O O . THR A 1 1162 ? 21.474 41.028 27.319 1.00 79.06 1162 THR A O 1
ATOM 8829 N N . CYS A 1 1163 ? 23.028 39.414 27.269 1.00 83.00 1163 CYS A N 1
ATOM 8830 C CA . CYS A 1 1163 ? 22.945 39.175 25.825 1.00 83.00 1163 CYS A CA 1
ATOM 8831 C C . CYS A 1 1163 ? 22.257 37.860 25.417 1.00 83.00 1163 CYS A C 1
ATOM 8833 O O . CYS A 1 1163 ? 22.212 36.890 26.175 1.00 83.00 1163 CYS A O 1
ATOM 8835 N N . MET A 1 1164 ? 21.784 37.825 24.169 1.00 82.06 1164 MET A N 1
ATOM 8836 C CA . MET A 1 1164 ? 21.435 36.621 23.409 1.00 82.06 1164 MET A CA 1
ATOM 8837 C C . MET A 1 1164 ? 22.396 36.435 22.238 1.00 82.06 1164 MET A C 1
ATOM 8839 O O . MET A 1 1164 ? 22.604 37.374 21.468 1.00 82.06 1164 MET A O 1
ATOM 8843 N N . LEU A 1 1165 ? 22.915 35.221 22.074 1.00 88.38 1165 LEU A N 1
ATOM 8844 C CA . LEU A 1 1165 ? 23.711 34.791 20.928 1.00 88.38 1165 LEU A CA 1
ATOM 8845 C C . LEU A 1 1165 ? 22.851 33.985 19.959 1.00 88.38 1165 LEU A C 1
ATOM 8847 O O . LEU A 1 1165 ? 22.325 32.936 20.334 1.00 88.38 1165 LEU A O 1
ATOM 8851 N N . ILE A 1 1166 ? 22.746 34.462 18.723 1.00 87.50 1166 ILE A N 1
ATOM 8852 C CA . ILE A 1 1166 ? 21.993 33.845 17.627 1.00 87.50 1166 ILE A CA 1
ATOM 8853 C C . ILE A 1 1166 ? 22.982 33.327 16.585 1.00 87.50 1166 ILE A C 1
ATOM 8855 O O . ILE A 1 1166 ? 23.865 34.068 16.166 1.00 87.50 1166 ILE A O 1
ATOM 8859 N N . GLU A 1 1167 ? 22.814 32.081 16.155 1.00 86.69 1167 GLU A N 1
ATOM 8860 C CA . GLU A 1 1167 ? 23.630 31.409 15.140 1.00 86.69 1167 GLU A CA 1
ATOM 8861 C C . GLU A 1 1167 ? 22.674 30.753 14.125 1.00 86.69 1167 GLU A C 1
ATOM 8863 O O . GLU A 1 1167 ? 22.055 29.744 14.461 1.00 86.69 1167 GLU A O 1
ATOM 8868 N N . PRO A 1 1168 ? 22.473 31.323 12.920 1.00 81.25 1168 PRO A N 1
ATOM 8869 C CA . PRO A 1 1168 ? 21.576 30.742 11.915 1.00 81.25 1168 PRO A CA 1
ATOM 8870 C C . PRO A 1 1168 ? 22.195 29.603 11.098 1.00 81.25 1168 PRO A C 1
ATOM 8872 O O . PRO A 1 1168 ? 21.460 28.899 10.419 1.00 81.25 1168 PRO A O 1
ATOM 8875 N N . THR A 1 1169 ? 23.517 29.399 11.137 1.00 84.19 1169 THR A N 1
ATOM 8876 C CA . THR A 1 1169 ? 24.237 28.419 10.292 1.00 84.19 1169 THR A CA 1
ATOM 8877 C C . THR A 1 1169 ? 24.053 28.636 8.777 1.00 84.19 1169 THR A C 1
ATOM 8879 O O . THR A 1 1169 ? 23.417 29.589 8.320 1.00 84.19 1169 THR A O 1
ATOM 8882 N N . GLU A 1 1170 ? 24.648 27.753 7.977 1.00 82.44 1170 GLU A N 1
ATOM 8883 C CA . GLU A 1 1170 ? 24.472 27.655 6.527 1.00 82.44 1170 GLU A CA 1
ATOM 8884 C C . GLU A 1 1170 ? 23.160 26.984 6.091 1.00 82.44 1170 GLU A C 1
ATOM 8886 O O . GLU A 1 1170 ? 22.768 27.118 4.935 1.00 82.44 1170 GLU A O 1
ATOM 8891 N N . SER A 1 1171 ? 22.509 26.234 6.988 1.00 80.19 1171 SER A N 1
ATOM 8892 C CA . SER A 1 1171 ? 21.398 25.333 6.640 1.00 80.19 1171 SER A CA 1
ATOM 8893 C C . SER A 1 1171 ? 20.020 25.988 6.712 1.00 80.19 1171 SER A C 1
ATOM 8895 O O . SER A 1 1171 ? 19.034 25.366 6.317 1.00 80.19 1171 SER A O 1
ATOM 8897 N N . GLU A 1 1172 ? 19.933 27.217 7.226 1.00 78.62 1172 GLU A N 1
ATOM 8898 C CA . GLU A 1 1172 ? 18.666 27.926 7.365 1.00 78.62 1172 GLU A CA 1
ATOM 8899 C C . GLU A 1 1172 ? 18.270 28.706 6.114 1.00 78.62 1172 GLU A C 1
ATOM 8901 O O . GLU A 1 1172 ? 19.079 29.409 5.500 1.00 78.62 1172 GLU A O 1
ATOM 8906 N N . SER A 1 1173 ? 16.989 28.589 5.754 1.00 71.00 1173 SER A N 1
ATOM 8907 C CA . SER A 1 1173 ? 16.397 29.331 4.647 1.00 71.00 1173 SER A CA 1
ATOM 8908 C C . SER A 1 1173 ? 16.180 30.796 5.024 1.00 71.00 1173 SER A C 1
ATOM 8910 O O . SER A 1 1173 ? 15.962 31.138 6.190 1.00 71.00 1173 SER A O 1
ATOM 8912 N N . LEU A 1 1174 ? 16.178 31.669 4.013 1.00 72.75 1174 LEU A N 1
ATOM 8913 C CA . LEU A 1 1174 ? 15.895 33.095 4.194 1.00 72.75 1174 LEU A CA 1
ATOM 8914 C C . LEU A 1 1174 ? 14.538 33.329 4.884 1.00 72.75 1174 LEU A C 1
ATOM 8916 O O . LEU A 1 1174 ? 14.433 34.208 5.726 1.00 72.75 1174 LEU A O 1
ATOM 8920 N N . GLU A 1 1175 ? 13.537 32.492 4.596 1.00 64.69 1175 GLU A N 1
ATOM 8921 C CA . GLU A 1 1175 ? 12.210 32.528 5.224 1.00 64.69 1175 GLU A CA 1
ATOM 8922 C C . GLU A 1 1175 ? 12.242 32.233 6.736 1.00 64.69 1175 GLU A C 1
ATOM 8924 O O . GLU A 1 1175 ? 11.600 32.940 7.513 1.00 64.69 1175 GLU A O 1
ATOM 8929 N N . GLU A 1 1176 ? 13.003 31.226 7.184 1.00 69.19 1176 GLU A N 1
ATOM 8930 C CA . GLU A 1 1176 ? 13.135 30.910 8.617 1.00 69.19 1176 GLU A CA 1
ATOM 8931 C C . GLU A 1 1176 ? 13.891 32.029 9.352 1.00 69.19 1176 GLU A C 1
ATOM 8933 O O . GLU A 1 1176 ? 13.496 32.464 10.438 1.00 69.19 1176 GLU A O 1
ATOM 8938 N N . ILE A 1 1177 ? 14.948 32.538 8.712 1.00 81.69 1177 ILE A N 1
ATOM 8939 C CA . ILE A 1 1177 ? 15.752 33.677 9.163 1.00 81.69 1177 ILE A CA 1
ATOM 8940 C C . ILE A 1 1177 ? 14.888 34.937 9.303 1.00 81.69 1177 ILE A C 1
ATOM 8942 O O . ILE A 1 1177 ? 14.959 35.619 10.329 1.00 81.69 1177 ILE A O 1
ATOM 8946 N N . ASP A 1 1178 ? 14.042 35.222 8.313 1.00 72.38 1178 ASP A N 1
ATOM 8947 C CA . ASP A 1 1178 ? 13.110 36.343 8.342 1.00 72.38 1178 ASP A CA 1
ATOM 8948 C C . ASP A 1 1178 ? 12.049 36.159 9.428 1.00 72.38 1178 ASP A C 1
ATOM 8950 O O . ASP A 1 1178 ? 11.862 37.072 10.232 1.00 72.38 1178 ASP A O 1
ATOM 8954 N N . ARG A 1 1179 ? 11.445 34.968 9.564 1.00 73.44 1179 ARG A N 1
ATOM 8955 C CA . ARG A 1 1179 ? 10.466 34.690 10.631 1.00 73.44 1179 ARG A CA 1
ATOM 8956 C C . ARG A 1 1179 ? 11.072 34.850 12.028 1.00 73.44 1179 ARG A C 1
ATOM 8958 O O . ARG A 1 1179 ? 10.403 35.371 12.922 1.00 73.44 1179 ARG A O 1
ATOM 8965 N N . PHE A 1 1180 ? 12.334 34.460 12.226 1.00 77.25 1180 PHE A N 1
ATOM 8966 C CA . PHE A 1 1180 ? 13.048 34.718 13.479 1.00 77.25 1180 PHE A CA 1
ATOM 8967 C C . PHE A 1 1180 ? 13.275 36.221 13.702 1.00 77.25 1180 PHE A C 1
ATOM 8969 O O . PHE A 1 1180 ? 13.040 36.735 14.801 1.00 77.25 1180 PHE A O 1
ATOM 8976 N N . CYS A 1 1181 ? 13.718 36.945 12.669 1.00 81.25 1181 CYS A N 1
ATOM 8977 C CA . CYS A 1 1181 ? 13.898 38.390 12.751 1.00 81.25 1181 CYS A CA 1
ATOM 8978 C C . CYS A 1 1181 ? 12.583 39.112 13.074 1.00 81.25 1181 CYS A C 1
ATOM 8980 O O . CYS A 1 1181 ? 12.576 39.984 13.940 1.00 81.25 1181 CYS A O 1
ATOM 8982 N N . ASP A 1 1182 ? 11.472 38.725 12.452 1.00 71.81 1182 ASP A N 1
ATOM 8983 C CA . ASP A 1 1182 ? 10.155 39.319 12.683 1.00 71.81 1182 ASP A CA 1
ATOM 8984 C C . ASP A 1 1182 ? 9.597 39.000 14.078 1.00 71.81 1182 ASP A C 1
ATOM 8986 O O . ASP A 1 1182 ? 9.059 39.899 14.730 1.00 71.81 1182 ASP A O 1
ATOM 8990 N N . ALA A 1 1183 ? 9.817 37.788 14.603 1.00 67.50 1183 ALA A N 1
ATOM 8991 C CA . ALA A 1 1183 ? 9.502 37.456 15.995 1.00 67.50 1183 ALA A CA 1
ATOM 8992 C C . ALA A 1 1183 ? 10.282 38.347 16.982 1.00 67.50 1183 ALA A C 1
ATOM 8994 O O . ALA A 1 1183 ? 9.686 38.961 17.868 1.00 67.50 1183 ALA A O 1
ATOM 8995 N N . MET A 1 1184 ? 11.595 38.514 16.790 1.00 84.00 1184 MET A N 1
ATOM 8996 C CA . MET A 1 1184 ? 12.400 39.441 17.601 1.00 84.00 1184 MET A CA 1
ATOM 8997 C C . MET A 1 1184 ? 11.914 40.895 17.470 1.00 84.00 1184 MET A C 1
ATOM 8999 O O . MET A 1 1184 ? 11.771 41.594 18.472 1.00 84.00 1184 MET A O 1
ATOM 9003 N N . ILE A 1 1185 ? 11.599 41.360 16.258 1.00 85.75 1185 ILE A N 1
ATOM 9004 C CA . ILE A 1 1185 ? 11.065 42.711 16.015 1.00 85.75 1185 ILE A CA 1
ATOM 9005 C C . ILE A 1 1185 ? 9.696 42.906 16.686 1.00 85.75 1185 ILE A C 1
ATOM 9007 O O . ILE A 1 1185 ? 9.386 44.017 17.123 1.00 85.75 1185 ILE A O 1
ATOM 9011 N N . GLN A 1 1186 ? 8.881 41.858 16.822 1.00 75.88 1186 GLN A N 1
ATOM 9012 C CA . GLN A 1 1186 ? 7.618 41.921 17.553 1.00 75.88 1186 GLN A CA 1
ATOM 9013 C C . GLN A 1 1186 ? 7.829 41.943 19.076 1.00 75.88 1186 GLN A C 1
ATOM 9015 O O . GLN A 1 1186 ? 7.272 42.818 19.741 1.00 75.88 1186 GLN A O 1
ATOM 9020 N N . ILE A 1 1187 ? 8.702 41.093 19.626 1.00 78.44 1187 ILE A N 1
ATOM 9021 C CA . ILE A 1 1187 ? 9.061 41.110 21.059 1.00 78.44 1187 ILE A CA 1
ATOM 9022 C C . ILE A 1 1187 ? 9.688 42.464 21.453 1.00 78.44 1187 ILE A C 1
ATOM 9024 O O . ILE A 1 1187 ? 9.459 42.971 22.554 1.00 78.44 1187 ILE A O 1
ATOM 9028 N N . ARG A 1 1188 ? 10.402 43.132 20.535 1.00 87.31 1188 ARG A N 1
ATOM 9029 C CA . ARG A 1 1188 ? 10.875 44.514 20.725 1.00 87.31 1188 ARG A CA 1
ATOM 9030 C C . ARG A 1 1188 ? 9.735 45.521 20.923 1.00 87.31 1188 ARG A C 1
ATOM 9032 O O . ARG A 1 1188 ? 9.923 46.470 21.686 1.00 87.31 1188 ARG A O 1
ATOM 9039 N N . LYS A 1 1189 ? 8.581 45.346 20.266 1.00 82.44 1189 LYS A N 1
ATOM 9040 C CA . LYS A 1 1189 ? 7.389 46.200 20.449 1.00 82.44 1189 LYS A CA 1
ATOM 9041 C C . LYS A 1 1189 ? 6.688 45.890 21.771 1.00 82.44 1189 LYS A C 1
ATOM 9043 O O . LYS A 1 1189 ? 6.380 46.820 22.505 1.00 82.44 1189 LYS A O 1
ATOM 9048 N N . GLU A 1 1190 ? 6.538 44.608 22.118 1.00 80.31 1190 GLU A N 1
ATOM 9049 C CA . GLU A 1 1190 ? 6.013 44.184 23.428 1.00 80.31 1190 GLU A CA 1
ATOM 9050 C C . GLU A 1 1190 ? 6.827 44.810 24.581 1.00 80.31 1190 GLU A C 1
ATOM 9052 O O . GLU A 1 1190 ? 6.261 45.316 25.549 1.00 80.31 1190 GLU A O 1
ATOM 9057 N N . ALA A 1 1191 ? 8.159 44.869 24.447 1.00 80.00 1191 ALA A N 1
ATOM 9058 C CA . ALA A 1 1191 ? 9.034 45.559 25.397 1.00 80.00 1191 ALA A CA 1
ATOM 9059 C C . ALA A 1 1191 ? 8.857 47.095 25.407 1.00 80.00 1191 ALA A C 1
ATOM 9061 O O . ALA A 1 1191 ? 8.930 47.705 26.475 1.00 80.00 1191 ALA A O 1
ATOM 9062 N N . GLU A 1 1192 ? 8.595 47.734 24.260 1.00 86.06 1192 GLU A N 1
ATOM 9063 C CA . GLU A 1 1192 ? 8.324 49.182 24.184 1.00 86.06 1192 GLU A CA 1
ATOM 9064 C C . GLU A 1 1192 ? 7.000 49.555 24.861 1.00 86.06 1192 GLU A C 1
ATOM 9066 O O . GLU A 1 1192 ? 6.908 50.580 25.535 1.00 86.06 1192 GLU A O 1
ATOM 9071 N N . ASP A 1 1193 ? 5.980 48.706 24.749 1.00 81.69 1193 ASP A N 1
ATOM 9072 C CA . ASP A 1 1193 ? 4.682 48.918 25.393 1.00 81.69 1193 ASP A CA 1
ATOM 9073 C C . ASP A 1 1193 ? 4.783 48.843 26.929 1.00 81.69 1193 ASP A C 1
ATOM 9075 O O . ASP A 1 1193 ? 4.033 49.520 27.635 1.00 81.69 1193 ASP A O 1
ATOM 9079 N N . ILE A 1 1194 ? 5.769 48.113 27.462 1.00 83.38 1194 ILE A N 1
ATOM 9080 C CA . ILE A 1 1194 ? 6.110 48.100 28.895 1.00 83.38 1194 ILE A CA 1
ATOM 9081 C C . ILE A 1 1194 ? 6.949 49.335 29.287 1.00 83.38 1194 ILE A C 1
ATOM 9083 O O . ILE A 1 1194 ? 6.747 49.912 30.359 1.00 83.38 1194 ILE A O 1
ATOM 9087 N N . ILE A 1 1195 ? 7.877 49.781 28.430 1.00 82.38 1195 ILE A N 1
ATOM 9088 C CA . ILE A 1 1195 ? 8.699 50.988 28.658 1.00 82.38 1195 ILE A CA 1
ATOM 9089 C C . ILE A 1 1195 ? 7.836 52.258 28.662 1.00 82.38 1195 ILE A C 1
ATOM 9091 O O . ILE A 1 1195 ? 7.975 53.093 29.558 1.00 82.38 1195 ILE A O 1
ATOM 9095 N N . THR A 1 1196 ? 6.919 52.376 27.700 1.00 84.31 1196 THR A N 1
ATOM 9096 C CA . THR A 1 1196 ? 5.984 53.504 27.541 1.00 84.31 1196 THR A CA 1
ATOM 9097 C C . THR A 1 1196 ? 4.795 53.464 28.506 1.00 84.31 1196 THR A C 1
ATOM 9099 O O . THR A 1 1196 ? 4.027 54.421 28.565 1.00 84.31 1196 THR A O 1
ATOM 9102 N N . GLY A 1 1197 ? 4.651 52.393 29.296 1.00 79.69 1197 GLY A N 1
ATOM 9103 C CA . GLY A 1 1197 ? 3.634 52.276 30.344 1.00 79.69 1197 GLY A CA 1
ATOM 9104 C C . GLY A 1 1197 ? 2.239 51.861 29.869 1.00 79.69 1197 GLY A C 1
ATOM 9105 O O . GLY A 1 1197 ? 1.292 51.972 30.645 1.00 79.69 1197 GLY A O 1
ATOM 9106 N N . LYS A 1 1198 ? 2.094 51.357 28.634 1.00 76.25 1198 LYS A N 1
ATOM 9107 C CA . LYS A 1 1198 ? 0.849 50.723 28.159 1.00 76.25 1198 LYS A CA 1
ATOM 9108 C C . LYS A 1 1198 ? 0.603 49.375 28.847 1.00 76.25 1198 LYS A C 1
ATOM 9110 O O . LYS A 1 1198 ? -0.544 49.033 29.112 1.00 76.25 1198 LYS A O 1
ATOM 9115 N N . GLN A 1 1199 ? 1.668 48.628 29.157 1.00 70.94 1199 GLN A N 1
ATOM 9116 C CA . GLN A 1 1199 ? 1.625 47.444 30.023 1.00 70.94 1199 GLN A CA 1
ATOM 9117 C C . GLN A 1 1199 ? 2.388 47.691 31.344 1.00 70.94 1199 GLN A C 1
ATOM 9119 O O . GLN A 1 1199 ? 3.455 48.309 31.328 1.00 70.94 1199 GLN A O 1
ATOM 9124 N N . PRO A 1 1200 ? 1.904 47.193 32.501 1.00 79.06 1200 PRO A N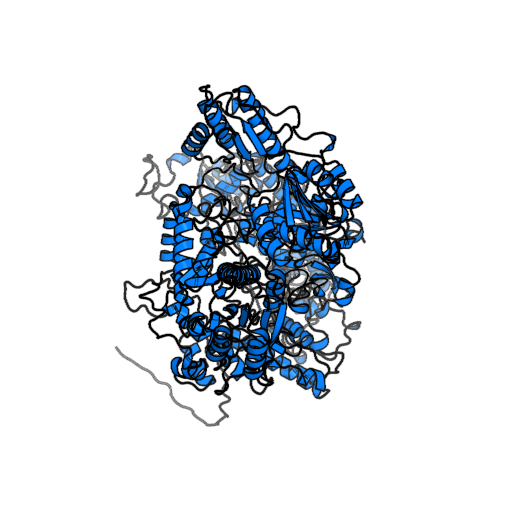 1
ATOM 9125 C CA . PRO A 1 1200 ? 2.606 47.312 33.783 1.00 79.06 1200 PRO A CA 1
ATOM 9126 C C . PRO A 1 1200 ? 3.949 46.569 33.813 1.00 79.06 1200 PRO A C 1
ATOM 9128 O O . PRO A 1 1200 ? 4.042 45.421 33.377 1.00 79.06 1200 PRO A O 1
ATOM 9131 N N . LYS A 1 1201 ? 4.980 47.178 34.414 1.00 76.38 1201 LYS A N 1
ATOM 9132 C CA . LYS A 1 1201 ? 6.356 46.633 34.469 1.00 76.38 1201 LYS A CA 1
ATOM 9133 C C . LYS A 1 1201 ? 6.477 45.274 35.161 1.00 76.38 1201 LYS A C 1
ATOM 9135 O O . LYS A 1 1201 ? 7.315 44.464 34.771 1.00 76.38 1201 LYS A O 1
ATOM 9140 N N . ASP A 1 1202 ? 5.597 45.005 36.119 1.00 73.88 1202 ASP A N 1
ATOM 9141 C CA . ASP A 1 1202 ? 5.681 43.834 36.999 1.00 73.88 1202 ASP A CA 1
ATOM 9142 C C . ASP A 1 1202 ? 4.735 42.694 36.574 1.00 73.88 1202 ASP A C 1
ATOM 9144 O O . ASP A 1 1202 ? 4.763 41.607 37.146 1.00 73.88 1202 ASP A O 1
ATOM 9148 N N . ASN A 1 1203 ? 3.856 42.943 35.593 1.00 73.75 1203 ASN A N 1
ATOM 9149 C CA . ASN A 1 1203 ? 2.736 42.063 35.255 1.00 73.75 1203 ASN A CA 1
ATOM 9150 C C . ASN A 1 1203 ? 2.375 42.174 33.760 1.00 73.75 1203 ASN A C 1
ATOM 9152 O O . ASN A 1 1203 ? 1.346 42.737 33.401 1.00 73.75 1203 ASN A O 1
ATOM 9156 N N . ASN A 1 1204 ? 3.245 41.661 32.891 1.00 79.12 1204 ASN A N 1
ATOM 9157 C CA . ASN A 1 1204 ? 3.171 41.780 31.426 1.00 79.12 1204 ASN A CA 1
ATOM 9158 C C . ASN A 1 1204 ? 3.540 40.459 30.728 1.00 79.12 1204 ASN A C 1
ATOM 9160 O O . ASN A 1 1204 ? 3.874 39.475 31.395 1.00 79.12 1204 ASN A O 1
ATOM 9164 N N . LEU A 1 1205 ? 3.485 40.452 29.392 1.00 67.12 1205 LEU A N 1
ATOM 9165 C CA . LEU A 1 1205 ? 3.794 39.288 28.557 1.00 67.12 1205 LEU A CA 1
ATOM 9166 C C . LEU A 1 1205 ? 5.186 38.702 28.850 1.00 67.12 1205 LEU A C 1
ATOM 9168 O O . LEU A 1 1205 ? 5.282 37.528 29.190 1.00 67.12 1205 LEU A O 1
ATOM 9172 N N . LEU A 1 1206 ? 6.250 39.511 28.821 1.00 67.44 1206 LEU A N 1
ATOM 9173 C CA . LEU A 1 1206 ? 7.623 39.022 29.010 1.00 67.44 1206 LEU A CA 1
ATOM 9174 C C . LEU A 1 1206 ? 7.888 38.555 30.456 1.00 67.44 1206 LEU A C 1
ATOM 9176 O O . LEU A 1 1206 ? 8.523 37.524 30.672 1.00 67.44 1206 LEU A O 1
ATOM 9180 N N . LYS A 1 1207 ? 7.389 39.281 31.467 1.00 69.81 1207 LYS A N 1
ATOM 9181 C CA . LYS A 1 1207 ? 7.589 38.938 32.889 1.00 69.81 1207 LYS A CA 1
ATOM 9182 C C . LYS A 1 1207 ? 6.865 37.681 33.333 1.00 69.81 1207 LYS A C 1
ATOM 9184 O O . LYS A 1 1207 ? 7.355 36.979 34.215 1.00 69.81 1207 LYS A O 1
ATOM 9189 N N . ASN A 1 1208 ? 5.715 37.411 32.732 1.00 60.28 1208 ASN A N 1
ATOM 9190 C CA . ASN A 1 1208 ? 4.932 36.222 33.015 1.00 60.28 1208 ASN A CA 1
ATOM 9191 C C . ASN A 1 1208 ? 5.157 35.114 31.979 1.00 60.28 1208 ASN A C 1
ATOM 9193 O O . ASN A 1 1208 ? 4.321 34.226 31.947 1.00 60.28 1208 ASN A O 1
ATOM 9197 N N . ALA A 1 1209 ? 6.226 35.165 31.169 1.00 46.38 1209 ALA A N 1
ATOM 9198 C CA . ALA A 1 1209 ? 6.653 34.077 30.287 1.00 46.38 1209 ALA A CA 1
ATOM 9199 C C . ALA A 1 1209 ? 7.563 33.063 31.048 1.00 46.38 1209 ALA A C 1
ATOM 9201 O O . ALA A 1 1209 ? 8.375 33.498 31.880 1.00 46.38 1209 ALA A O 1
ATOM 9202 N N . PRO A 1 1210 ? 7.528 31.733 30.789 1.00 44.44 1210 PRO A N 1
ATOM 9203 C CA . PRO A 1 1210 ? 6.459 31.023 30.088 1.00 44.44 1210 PRO A CA 1
ATOM 9204 C C . PRO A 1 1210 ? 5.108 31.434 30.612 1.00 44.44 1210 PRO A C 1
ATOM 9206 O O . PRO A 1 1210 ? 4.998 31.676 31.811 1.00 44.44 1210 PRO A O 1
ATOM 9209 N N . HIS A 1 1211 ? 4.107 31.451 29.740 1.00 53.69 1211 HIS A N 1
ATOM 9210 C CA . HIS A 1 1211 ? 2.715 31.413 30.157 1.00 53.69 1211 HIS A CA 1
ATOM 9211 C C . HIS A 1 1211 ? 2.314 29.949 30.297 1.00 53.69 1211 HIS A C 1
ATOM 9213 O O . HIS A 1 1211 ? 1.711 29.408 29.369 1.00 53.69 1211 HIS A O 1
ATOM 9219 N N . PRO A 1 1212 ? 2.671 29.277 31.414 1.00 44.81 1212 PRO A N 1
ATOM 9220 C CA . PRO A 1 1212 ? 2.382 27.876 31.540 1.00 44.81 1212 PRO A CA 1
ATOM 9221 C C . PRO A 1 1212 ? 0.880 27.698 31.475 1.00 44.81 1212 PRO A C 1
ATOM 9223 O O . PRO A 1 1212 ? 0.130 28.474 32.077 1.00 44.81 1212 PRO A O 1
ATOM 9226 N N . ILE A 1 1213 ? 0.402 26.676 30.786 1.00 41.94 1213 ILE A N 1
ATOM 9227 C CA . ILE A 1 1213 ? -1.043 26.547 30.597 1.00 41.94 1213 ILE A CA 1
ATOM 9228 C C . ILE A 1 1213 ? -1.768 26.296 31.936 1.00 41.94 1213 ILE A C 1
ATOM 9230 O O . ILE A 1 1213 ? -2.925 26.673 32.095 1.00 41.94 1213 ILE A O 1
ATOM 9234 N N . SER A 1 1214 ? -1.052 25.844 32.975 1.00 42.12 1214 SER A N 1
ATOM 9235 C CA . SER A 1 1214 ? -1.526 25.826 34.375 1.00 42.12 1214 SER A CA 1
ATOM 9236 C C . SER A 1 1214 ? -1.911 27.200 34.952 1.00 42.12 1214 SER A C 1
ATOM 9238 O O . SER A 1 1214 ? -2.661 27.273 35.927 1.00 42.12 1214 SER A O 1
ATOM 9240 N N . PHE A 1 1215 ? -1.456 28.293 34.336 1.00 44.59 1215 PHE A N 1
ATOM 9241 C CA . PHE A 1 1215 ? -1.906 29.663 34.585 1.00 44.59 1215 PHE A CA 1
ATOM 9242 C C . PHE A 1 1215 ? -2.968 30.117 33.568 1.00 44.59 1215 PHE A C 1
ATOM 9244 O O . PHE A 1 1215 ? -3.807 30.959 33.887 1.00 44.59 1215 PHE A O 1
ATOM 9251 N N . MET A 1 1216 ? -2.982 29.545 32.364 1.00 46.28 1216 MET A N 1
ATOM 9252 C CA . MET A 1 1216 ? -3.966 29.854 31.320 1.00 46.28 1216 MET A CA 1
ATOM 9253 C C . MET A 1 1216 ? -5.346 29.244 31.609 1.00 46.28 1216 MET A C 1
ATOM 9255 O O . MET A 1 1216 ? -6.360 29.854 31.281 1.00 46.28 1216 MET A O 1
ATOM 9259 N N . THR A 1 1217 ? -5.411 28.106 32.309 1.00 41.00 1217 THR A N 1
ATOM 9260 C CA . THR A 1 1217 ? -6.664 27.498 32.798 1.00 41.00 1217 THR A CA 1
ATOM 9261 C C . THR A 1 1217 ? -7.119 28.047 34.161 1.00 41.00 1217 THR A C 1
ATOM 9263 O O . THR A 1 1217 ? -7.962 27.441 34.825 1.00 41.00 1217 THR A O 1
ATOM 9266 N N . LEU A 1 1218 ? -6.565 29.172 34.637 1.00 45.41 1218 LEU A N 1
ATOM 9267 C CA . LEU A 1 1218 ? -7.087 29.844 35.834 1.00 45.41 1218 LEU A CA 1
ATOM 9268 C C . LEU A 1 1218 ? -8.504 30.378 35.550 1.00 45.41 1218 LEU A C 1
ATOM 9270 O O . LEU A 1 1218 ? -8.668 31.081 34.552 1.00 45.41 1218 LEU A O 1
ATOM 9274 N N . PRO A 1 1219 ? -9.507 30.134 36.421 1.00 47.22 1219 PRO A N 1
ATOM 9275 C CA . PRO A 1 1219 ? -10.843 30.726 36.299 1.00 47.22 1219 PRO A CA 1
ATOM 9276 C C . PRO A 1 1219 ? -10.795 32.245 36.094 1.00 47.22 1219 PRO A C 1
ATOM 9278 O O . PRO A 1 1219 ? -9.908 32.895 36.646 1.00 47.22 1219 PRO A O 1
ATOM 9281 N N . GLY A 1 1220 ? -11.754 32.819 35.358 1.00 51.19 1220 GLY A N 1
ATOM 9282 C CA . GLY A 1 1220 ? -11.751 34.250 35.003 1.00 51.19 1220 GLY A CA 1
ATOM 9283 C C . GLY A 1 1220 ? -11.558 35.193 36.201 1.00 51.19 1220 GLY A C 1
ATOM 9284 O O . GLY A 1 1220 ? -10.715 36.083 36.156 1.00 51.19 1220 GLY A O 1
ATOM 9285 N N . GLU A 1 1221 ? -12.225 34.911 37.324 1.00 58.28 1221 GLU A N 1
ATOM 9286 C CA . GLU A 1 1221 ? -12.096 35.633 38.607 1.00 58.28 1221 GLU A CA 1
ATOM 9287 C C . GLU A 1 1221 ? -10.670 35.643 39.203 1.00 58.28 1221 GLU A C 1
ATOM 9289 O O . GLU A 1 1221 ? -10.379 36.414 40.117 1.00 58.28 1221 GLU A O 1
ATOM 9294 N N . LYS A 1 1222 ? -9.777 34.770 38.720 1.00 56.16 1222 LYS A N 1
ATOM 9295 C CA . LYS A 1 1222 ? -8.387 34.608 39.177 1.00 56.16 1222 LYS A CA 1
ATOM 9296 C C . LYS A 1 1222 ? -7.353 35.085 38.150 1.00 56.16 1222 LYS A C 1
ATOM 9298 O O . LYS A 1 1222 ? -6.161 35.065 38.452 1.00 56.16 1222 LYS A O 1
ATOM 9303 N N . TRP A 1 1223 ? -7.771 35.527 36.961 1.00 66.81 1223 TRP A N 1
ATOM 9304 C CA . TRP A 1 1223 ? -6.876 36.082 35.941 1.00 66.81 1223 TRP A CA 1
ATOM 9305 C C . TRP A 1 1223 ? -6.641 37.582 36.184 1.00 66.81 1223 TRP A C 1
ATOM 9307 O O . TRP A 1 1223 ? -7.235 38.450 35.554 1.00 66.81 1223 TRP A O 1
ATOM 9317 N N . THR A 1 1224 ? -5.741 37.907 37.113 1.00 72.31 1224 THR A N 1
ATOM 9318 C CA . THR A 1 1224 ? -5.364 39.292 37.462 1.00 72.31 1224 THR A CA 1
ATOM 9319 C C . THR A 1 1224 ? -4.276 39.871 36.540 1.00 72.31 1224 THR A C 1
ATOM 9321 O O . THR A 1 1224 ? -3.380 40.599 36.981 1.00 72.31 1224 THR A O 1
ATOM 9324 N N . ARG A 1 1225 ? -4.308 39.526 35.245 1.00 66.50 1225 ARG A N 1
ATOM 9325 C CA . ARG A 1 1225 ? -3.330 39.982 34.240 1.00 66.50 1225 ARG A CA 1
ATOM 9326 C C . ARG A 1 1225 ? -3.945 41.072 33.343 1.00 66.50 1225 ARG A C 1
ATOM 9328 O O . ARG A 1 1225 ? -5.101 40.933 32.957 1.00 66.50 1225 ARG A O 1
ATOM 9335 N N . PRO A 1 1226 ? -3.198 42.130 32.980 1.00 65.25 1226 PRO A N 1
ATOM 9336 C CA . PRO A 1 1226 ? -3.691 43.264 32.185 1.00 65.25 1226 PRO A CA 1
ATOM 9337 C C . PRO A 1 1226 ? -3.634 43.025 30.662 1.00 65.25 1226 PRO A C 1
ATOM 9339 O O . PRO A 1 1226 ? -3.655 43.974 29.888 1.00 65.25 1226 PRO A O 1
ATOM 9342 N N . TYR A 1 1227 ? -3.520 41.766 30.243 1.00 56.25 1227 TYR A N 1
ATOM 9343 C CA . TYR A 1 1227 ? -3.491 41.300 28.856 1.00 56.25 1227 TYR A CA 1
ATOM 9344 C C . TYR A 1 1227 ? -4.319 40.007 28.769 1.00 56.25 1227 TYR A C 1
ATOM 9346 O O . TYR A 1 1227 ? -4.568 39.342 29.786 1.00 56.25 1227 TYR A O 1
ATOM 9354 N N . THR A 1 1228 ? -4.800 39.664 27.577 1.00 60.44 1228 THR A N 1
ATOM 9355 C CA . THR A 1 1228 ? -5.664 38.497 27.360 1.00 60.44 1228 THR A CA 1
ATOM 9356 C C . THR A 1 1228 ? -4.885 37.184 27.416 1.00 60.44 1228 THR A C 1
ATOM 9358 O O . THR A 1 1228 ? -3.655 37.145 27.378 1.00 60.44 1228 THR A O 1
ATOM 9361 N N . ARG A 1 1229 ? -5.615 36.066 27.489 1.00 60.94 1229 ARG A N 1
ATOM 9362 C CA . ARG A 1 1229 ? -4.999 34.737 27.421 1.00 60.94 1229 ARG A CA 1
ATOM 9363 C C . ARG A 1 1229 ? -4.530 34.362 26.005 1.00 60.94 1229 ARG A C 1
ATOM 9365 O O . ARG A 1 1229 ? -3.625 33.549 25.860 1.00 60.94 1229 ARG A O 1
ATOM 9372 N N . GLU A 1 1230 ? -5.125 34.966 24.981 1.00 49.50 1230 GLU A N 1
ATOM 9373 C CA . GLU A 1 1230 ? -4.793 34.738 23.570 1.00 49.50 1230 GLU A CA 1
ATOM 9374 C C . GLU A 1 1230 ? -3.414 35.346 23.253 1.00 49.50 1230 GLU A C 1
ATOM 9376 O O . GLU A 1 1230 ? -2.506 34.628 22.854 1.00 49.50 1230 GLU A O 1
ATOM 9381 N N . GLU A 1 1231 ? -3.185 36.614 23.617 1.00 49.75 1231 GLU A N 1
ATOM 9382 C CA . GLU A 1 1231 ? -1.888 37.312 23.466 1.00 49.75 1231 GLU A CA 1
ATOM 9383 C C . GLU A 1 1231 ? -0.712 36.648 24.214 1.00 49.75 1231 GLU A C 1
ATOM 9385 O O . GLU A 1 1231 ? 0.457 36.887 23.894 1.00 49.75 1231 GLU A O 1
ATOM 9390 N N . ALA A 1 1232 ? -1.021 35.848 25.236 1.00 47.25 1232 ALA A N 1
ATOM 9391 C CA . ALA A 1 1232 ? -0.062 35.224 26.133 1.00 47.25 1232 ALA A CA 1
ATOM 9392 C C . ALA A 1 1232 ? 0.548 33.949 25.528 1.00 47.25 1232 ALA A C 1
ATOM 9394 O O . ALA A 1 1232 ? 1.652 34.005 24.999 1.00 47.25 1232 ALA A O 1
ATOM 9395 N N . ALA A 1 1233 ? -0.170 32.822 25.542 1.00 42.59 1233 ALA A N 1
ATOM 9396 C CA . ALA A 1 1233 ? 0.363 31.544 25.051 1.00 42.59 1233 ALA A CA 1
ATOM 9397 C C . ALA A 1 1233 ? 0.078 31.281 23.558 1.00 42.59 1233 ALA A C 1
ATOM 9399 O O . ALA A 1 1233 ? 0.680 30.378 22.981 1.00 42.59 1233 ALA A O 1
ATOM 9400 N N . TYR A 1 1234 ? -0.808 32.065 22.925 1.00 48.78 1234 TYR A N 1
ATOM 9401 C CA . TYR A 1 1234 ? -1.271 31.849 21.545 1.00 48.78 1234 TYR A CA 1
ATOM 9402 C C . TYR A 1 1234 ? -1.175 33.112 20.675 1.00 48.78 1234 TYR A C 1
ATOM 9404 O O . TYR A 1 1234 ? -2.149 33.460 20.002 1.00 48.78 1234 TYR A O 1
ATOM 9412 N N . PRO A 1 1235 ? -0.006 33.798 20.630 1.00 38.19 1235 PRO A N 1
ATOM 9413 C CA . PRO A 1 1235 ? 0.192 34.928 19.719 1.00 38.19 1235 PRO A CA 1
ATOM 9414 C C . PRO A 1 1235 ? -0.024 34.509 18.257 1.00 38.19 1235 PRO A C 1
ATOM 9416 O O . PRO A 1 1235 ? -0.430 35.329 17.436 1.00 38.19 1235 PRO A O 1
ATOM 9419 N N . LEU A 1 1236 ? 0.188 33.221 17.956 1.00 34.44 1236 LEU A N 1
ATOM 9420 C CA . LEU A 1 1236 ? -0.419 32.524 16.830 1.00 34.44 1236 LEU A CA 1
ATOM 9421 C C . LEU A 1 1236 ? -1.014 31.170 17.280 1.00 34.44 1236 LEU A C 1
ATOM 9423 O O . LEU A 1 1236 ? -0.616 30.630 18.315 1.00 34.44 1236 LEU A O 1
ATOM 9427 N N . PRO A 1 1237 ? -1.987 30.612 16.534 1.00 33.53 1237 PRO A N 1
ATOM 9428 C CA . PRO A 1 1237 ? -3.018 29.774 17.159 1.00 33.53 1237 PRO A CA 1
ATOM 9429 C C . PRO A 1 1237 ? -2.627 28.331 17.555 1.00 33.53 1237 PRO A C 1
ATOM 9431 O O . PRO A 1 1237 ? -3.318 27.711 18.356 1.00 33.53 1237 PRO A O 1
ATOM 9434 N N . TRP A 1 1238 ? -1.559 27.747 16.998 1.00 33.91 1238 TRP A N 1
ATOM 9435 C CA . TRP A 1 1238 ? -1.335 26.280 16.984 1.00 33.91 1238 TRP A CA 1
ATOM 9436 C C . TRP A 1 1238 ? -0.620 25.661 18.193 1.00 33.91 1238 TRP A C 1
ATOM 9438 O O . TRP A 1 1238 ? -0.344 24.462 18.201 1.00 33.91 1238 TRP A O 1
ATOM 9448 N N . LEU A 1 1239 ? -0.330 26.439 19.230 1.00 40.03 1239 LEU A N 1
ATOM 9449 C CA . LEU A 1 1239 ? 0.663 26.084 20.255 1.00 40.03 1239 LEU A CA 1
ATOM 9450 C C . LEU A 1 1239 ? 0.096 25.280 21.453 1.00 40.03 1239 LEU A C 1
ATOM 9452 O O . LEU A 1 1239 ? 0.768 25.112 22.462 1.00 40.03 1239 LEU A O 1
ATOM 9456 N N . HIS A 1 1240 ? -1.147 24.797 21.356 1.00 38.41 1240 HIS A N 1
ATOM 9457 C CA . HIS A 1 1240 ? -2.025 24.552 22.514 1.00 38.41 1240 HIS A CA 1
ATOM 9458 C C . HIS A 1 1240 ? -1.768 23.337 23.435 1.00 38.41 1240 HIS A C 1
ATOM 9460 O O . HIS A 1 1240 ? -2.168 23.442 24.584 1.00 38.41 1240 HIS A O 1
ATOM 9466 N N . GLU A 1 1241 ? -1.170 22.209 22.998 1.00 39.53 1241 GLU A N 1
ATOM 9467 C CA . GLU A 1 1241 ? -0.801 21.115 23.955 1.00 39.53 1241 GLU A CA 1
ATOM 9468 C C . GLU A 1 1241 ? 0.086 19.961 23.416 1.00 39.53 1241 GLU A C 1
ATOM 9470 O O . GLU A 1 1241 ? 0.639 19.195 24.196 1.00 39.53 1241 GLU A O 1
ATOM 9475 N N . LYS A 1 1242 ? 0.199 19.769 22.090 1.00 50.34 1242 LYS A N 1
ATOM 9476 C CA . LYS A 1 1242 ? -0.029 18.461 21.410 1.00 50.34 1242 LYS A CA 1
ATOM 9477 C C . LYS A 1 1242 ? -1.510 18.091 21.229 1.00 50.34 1242 LYS A C 1
ATOM 9479 O O . LYS A 1 1242 ? -1.832 16.954 20.885 1.00 50.34 1242 LYS A O 1
ATOM 9484 N N . LYS A 1 1243 ? -2.416 19.070 21.267 1.00 44.84 1243 LYS A N 1
ATOM 9485 C CA . LYS A 1 1243 ? -3.623 18.960 20.445 1.00 44.84 1243 LYS A CA 1
ATOM 9486 C C . LYS A 1 1243 ? -3.181 18.760 18.986 1.00 44.84 1243 LYS A C 1
ATOM 9488 O O . LYS A 1 1243 ? -2.612 19.669 18.386 1.00 44.84 1243 LYS A O 1
ATOM 9493 N N . PHE A 1 1244 ? -3.414 17.568 18.430 1.00 47.06 1244 PHE A N 1
ATOM 9494 C CA . PHE A 1 1244 ? -3.420 17.396 16.979 1.00 47.06 1244 PHE A CA 1
ATOM 9495 C C . PHE A 1 1244 ? -4.572 18.250 16.457 1.00 47.06 1244 PHE A C 1
ATOM 9497 O O . PHE A 1 1244 ? -5.730 18.036 16.827 1.00 47.06 1244 PHE A O 1
ATOM 9504 N N . TRP A 1 1245 ? -4.255 19.258 15.656 1.00 54.22 1245 TRP A N 1
ATOM 9505 C CA . TRP A 1 1245 ? -5.258 20.171 15.142 1.00 54.22 1245 TRP A CA 1
ATOM 9506 C C . TRP A 1 1245 ? -5.719 19.712 13.762 1.00 54.22 1245 TRP A C 1
ATOM 9508 O O . TRP A 1 1245 ? -4.883 19.566 12.869 1.00 54.22 1245 TRP A O 1
ATOM 9518 N N . PRO A 1 1246 ? -7.038 19.525 13.560 1.00 45.31 1246 PRO A N 1
ATOM 9519 C CA . PRO A 1 1246 ? -7.625 19.433 12.233 1.00 45.31 1246 PRO A CA 1
ATOM 9520 C C . PRO A 1 1246 ? -7.079 20.567 11.362 1.00 45.31 1246 PRO A C 1
ATOM 9522 O O . PRO A 1 1246 ? -7.110 21.739 11.743 1.00 45.31 1246 PRO A O 1
ATOM 9525 N N . SER A 1 1247 ? -6.490 20.193 10.230 1.00 61.50 1247 SER A N 1
ATOM 9526 C CA . SER A 1 1247 ? -5.678 21.096 9.403 1.00 61.50 1247 SER A CA 1
ATOM 9527 C C . SER A 1 1247 ? -6.521 22.075 8.575 1.00 61.50 1247 SER A C 1
ATOM 9529 O O . SER A 1 1247 ? -6.024 23.109 8.134 1.00 61.50 1247 SER A O 1
ATOM 9531 N N . VAL A 1 1248 ? -7.808 21.760 8.417 1.00 58.59 1248 VAL A N 1
ATOM 9532 C CA . VAL A 1 1248 ? -8.868 22.533 7.754 1.00 58.59 1248 VAL A CA 1
ATOM 9533 C C . VAL A 1 1248 ? -10.183 22.326 8.521 1.00 58.59 1248 VAL A C 1
ATOM 9535 O O . VAL A 1 1248 ? -10.291 21.384 9.312 1.00 58.59 1248 VAL A O 1
ATOM 9538 N N . SER A 1 1249 ? -11.185 23.189 8.319 1.00 57.22 1249 SER A N 1
ATOM 9539 C CA . SER A 1 1249 ? -12.530 22.963 8.879 1.00 57.22 1249 SER A CA 1
ATOM 9540 C C . SER A 1 1249 ? -13.310 21.911 8.069 1.00 57.22 1249 SER A C 1
ATOM 9542 O O . SER A 1 1249 ? -12.777 21.313 7.136 1.00 57.22 1249 SER A O 1
ATOM 9544 N N . ARG A 1 1250 ? -14.576 21.650 8.427 1.00 63.53 1250 ARG A N 1
ATOM 9545 C CA . ARG A 1 1250 ? -15.455 20.689 7.731 1.00 63.53 1250 ARG A CA 1
ATOM 9546 C C . ARG A 1 1250 ? -15.543 21.010 6.227 1.00 63.53 1250 ARG A C 1
ATOM 9548 O O . ARG A 1 1250 ? -15.876 22.137 5.868 1.00 63.53 1250 ARG A O 1
ATOM 9555 N N . LEU A 1 1251 ? -15.279 20.028 5.359 1.00 66.19 1251 LEU A N 1
ATOM 9556 C CA . LEU A 1 1251 ? -15.282 20.227 3.901 1.00 66.19 1251 LEU A CA 1
ATOM 9557 C C . LEU A 1 1251 ? -16.689 20.270 3.282 1.00 66.19 1251 LEU A C 1
ATOM 9559 O O . LEU A 1 1251 ? -17.625 19.616 3.742 1.00 66.19 1251 LEU A O 1
ATOM 9563 N N . ASP A 1 1252 ? -16.796 20.990 2.165 1.00 76.50 1252 ASP A N 1
ATOM 9564 C CA . ASP A 1 1252 ? -17.936 20.968 1.249 1.00 76.50 1252 ASP A CA 1
ATOM 9565 C C . ASP A 1 1252 ? -17.764 19.827 0.223 1.00 76.50 1252 ASP A C 1
ATOM 9567 O O . ASP A 1 1252 ? -17.155 19.989 -0.839 1.00 76.50 1252 ASP A O 1
ATOM 9571 N N . ASP A 1 1253 ? -18.262 18.632 0.557 1.00 67.94 1253 ASP A N 1
ATOM 9572 C CA . ASP A 1 1253 ? -18.202 17.456 -0.326 1.00 67.94 1253 ASP A CA 1
ATOM 9573 C C . ASP A 1 1253 ? -18.911 17.683 -1.674 1.00 67.94 1253 ASP A C 1
ATOM 9575 O O . ASP A 1 1253 ? -18.438 17.238 -2.723 1.00 67.94 1253 ASP A O 1
ATOM 9579 N N . ALA A 1 1254 ? -20.044 18.391 -1.654 1.00 68.56 1254 ALA A N 1
ATOM 9580 C CA . ALA A 1 1254 ? -20.882 18.602 -2.830 1.00 68.56 1254 ALA A CA 1
ATOM 9581 C C . ALA A 1 1254 ? -20.229 19.565 -3.832 1.00 68.56 1254 ALA A C 1
ATOM 9583 O O . ALA A 1 1254 ? -20.270 19.319 -5.038 1.00 68.56 1254 ALA A O 1
ATOM 9584 N N . TYR A 1 1255 ? -19.579 20.629 -3.350 1.00 79.88 1255 TYR A N 1
ATOM 9585 C CA . TYR A 1 1255 ? -18.817 21.539 -4.202 1.00 79.88 1255 TYR A CA 1
ATOM 9586 C C . TYR A 1 1255 ? -17.664 20.830 -4.921 1.00 79.88 1255 TYR A C 1
ATOM 9588 O O . TYR A 1 1255 ? -17.472 21.080 -6.109 1.00 79.88 1255 TYR A O 1
ATOM 9596 N N . GLY A 1 1256 ? -16.952 19.918 -4.250 1.00 76.69 1256 GLY A N 1
ATOM 9597 C CA . GLY A 1 1256 ? -15.823 19.179 -4.832 1.00 76.69 1256 GLY A CA 1
ATOM 9598 C C . GLY A 1 1256 ? -16.221 18.155 -5.902 1.00 76.69 1256 GLY A C 1
ATOM 9599 O O . GLY A 1 1256 ? -15.492 17.968 -6.873 1.00 76.69 1256 GLY A O 1
ATOM 9600 N N . ASP A 1 1257 ? -17.391 17.519 -5.771 1.00 76.75 1257 ASP A N 1
ATOM 9601 C CA . ASP A 1 1257 ? -17.928 16.617 -6.806 1.00 76.75 1257 ASP A CA 1
ATOM 9602 C C . ASP A 1 1257 ? -18.555 17.375 -7.998 1.00 76.75 1257 ASP A C 1
ATOM 9604 O O . ASP A 1 1257 ? -18.631 16.828 -9.103 1.00 76.75 1257 ASP A O 1
ATOM 9608 N N . LEU A 1 1258 ? -18.983 18.631 -7.801 1.00 79.19 1258 LEU A N 1
ATOM 9609 C CA . LEU A 1 1258 ? -19.471 19.520 -8.866 1.00 79.19 1258 LEU A CA 1
ATOM 9610 C C . LEU A 1 1258 ? -18.334 20.232 -9.620 1.00 79.19 1258 LEU A C 1
ATOM 9612 O O . LEU A 1 1258 ? -18.407 20.366 -10.840 1.00 79.19 1258 LEU A O 1
ATOM 9616 N N . ASN A 1 1259 ? -17.290 20.664 -8.910 1.00 80.75 1259 ASN A N 1
ATOM 9617 C CA . ASN A 1 1259 ? -16.172 21.466 -9.418 1.00 80.75 1259 ASN A CA 1
ATOM 9618 C C . ASN A 1 1259 ? -14.875 20.650 -9.330 1.00 80.75 1259 ASN A C 1
ATOM 9620 O O . ASN A 1 1259 ? -13.944 20.997 -8.607 1.00 80.75 1259 ASN A O 1
ATOM 9624 N N . LEU A 1 1260 ? -14.862 19.513 -10.026 1.00 83.19 1260 LEU A N 1
ATOM 9625 C CA . LEU A 1 1260 ? -13.787 18.530 -9.948 1.00 83.19 1260 LEU A CA 1
ATOM 9626 C C . LEU A 1 1260 ? -12.471 19.076 -10.529 1.00 83.19 1260 LEU A C 1
ATOM 9628 O O . LEU A 1 1260 ? -12.318 19.147 -11.747 1.00 83.19 1260 LEU A O 1
ATOM 9632 N N . ILE A 1 1261 ? -11.527 19.386 -9.643 1.00 82.19 1261 ILE A N 1
ATOM 9633 C CA . ILE A 1 1261 ? -10.144 19.785 -9.939 1.00 82.19 1261 ILE A CA 1
ATOM 9634 C C . ILE A 1 1261 ? -9.238 18.766 -9.238 1.00 82.19 1261 ILE A C 1
ATOM 9636 O O . ILE A 1 1261 ? -9.414 18.533 -8.041 1.00 82.19 1261 ILE A O 1
ATOM 9640 N N . CYS A 1 1262 ? -8.338 18.105 -9.968 1.00 79.94 1262 CYS A N 1
ATOM 9641 C CA . CYS A 1 1262 ? -7.623 16.894 -9.513 1.00 79.94 1262 CYS A CA 1
ATOM 9642 C C . CYS A 1 1262 ? -6.093 16.993 -9.616 1.00 79.94 1262 CYS A C 1
ATOM 9644 O O . CYS A 1 1262 ? -5.369 16.025 -9.372 1.00 79.94 1262 CYS A O 1
ATOM 9646 N N . ASP A 1 1263 ? -5.624 18.180 -9.944 1.00 73.62 1263 ASP A N 1
ATOM 9647 C CA . ASP A 1 1263 ? -4.256 18.630 -10.067 1.00 73.62 1263 ASP A CA 1
ATOM 9648 C C . ASP A 1 1263 ? -3.940 19.695 -9.002 1.00 73.62 1263 ASP A C 1
ATOM 9650 O O . ASP A 1 1263 ? -4.814 20.187 -8.274 1.00 73.62 1263 ASP A O 1
ATOM 9654 N N . CYS A 1 1264 ? -2.658 20.022 -8.859 1.00 56.00 1264 CYS A N 1
ATOM 9655 C CA . CYS A 1 1264 ? -2.232 21.177 -8.083 1.00 56.00 1264 CYS A CA 1
ATOM 9656 C C . CYS A 1 1264 ? -2.779 22.479 -8.712 1.00 56.00 1264 CYS A C 1
ATOM 9658 O O . CYS A 1 1264 ? -2.922 22.531 -9.932 1.00 56.00 1264 CYS A O 1
ATOM 9660 N N . PRO A 1 1265 ? -3.026 23.547 -7.926 1.00 62.66 1265 PRO A N 1
ATOM 9661 C CA . PRO A 1 1265 ? -3.459 24.837 -8.470 1.00 62.66 1265 PRO A CA 1
ATOM 9662 C C . PRO A 1 1265 ? -2.508 25.388 -9.541 1.00 62.66 1265 PRO A C 1
ATOM 9664 O O . PRO A 1 1265 ? -1.305 25.115 -9.504 1.00 62.66 1265 PRO A O 1
ATOM 9667 N N . THR A 1 1266 ? -3.014 26.197 -10.475 1.00 65.81 1266 THR A N 1
ATOM 9668 C CA . THR A 1 1266 ? -2.139 26.821 -11.483 1.00 65.81 1266 THR A CA 1
ATOM 9669 C C . THR A 1 1266 ? -1.198 27.857 -10.848 1.00 65.81 1266 THR A C 1
ATOM 9671 O O . THR A 1 1266 ? -1.380 28.286 -9.706 1.00 65.81 1266 THR A O 1
ATOM 9674 N N . VAL A 1 1267 ? -0.161 28.281 -11.581 1.00 43.69 1267 VAL A N 1
ATOM 9675 C CA . VAL A 1 1267 ? 0.773 29.317 -11.095 1.00 43.69 1267 VAL A CA 1
ATOM 9676 C C . VAL A 1 1267 ? 0.040 30.646 -10.870 1.00 43.69 1267 VAL A C 1
ATOM 9678 O O . VAL A 1 1267 ? 0.351 31.375 -9.932 1.00 43.69 1267 VAL A O 1
ATOM 9681 N N . GLU A 1 1268 ? -0.964 30.924 -11.697 1.00 41.56 1268 GLU A N 1
ATOM 9682 C CA . GLU A 1 1268 ? -1.849 32.082 -11.611 1.00 41.56 1268 GLU A CA 1
ATOM 9683 C C . GLU A 1 1268 ? -2.787 31.981 -10.398 1.00 41.56 1268 GLU A C 1
ATOM 9685 O O . GLU A 1 1268 ? -2.906 32.952 -9.658 1.00 41.56 1268 GLU A O 1
ATOM 9690 N N . GLU A 1 1269 ? -3.382 30.807 -10.137 1.00 51.00 1269 GLU A N 1
ATOM 9691 C CA . GLU A 1 1269 ? -4.216 30.560 -8.944 1.00 51.00 1269 GLU A CA 1
ATOM 9692 C C . GLU A 1 1269 ? -3.435 30.630 -7.619 1.00 51.00 1269 GLU A C 1
ATOM 9694 O O . GLU A 1 1269 ? -4.029 30.841 -6.565 1.00 51.00 1269 GLU A O 1
ATOM 9699 N N . LEU A 1 1270 ? -2.110 30.439 -7.646 1.00 42.41 1270 LEU A N 1
ATOM 9700 C CA . LEU A 1 1270 ? -1.229 30.631 -6.484 1.00 42.41 1270 LEU A CA 1
ATOM 9701 C C . LEU A 1 1270 ? -0.743 32.077 -6.309 1.00 42.41 1270 LEU A C 1
ATOM 9703 O O . LEU A 1 1270 ? -0.121 32.384 -5.291 1.00 42.41 1270 LEU A O 1
ATOM 9707 N N . ALA A 1 1271 ? -0.973 32.941 -7.299 1.00 33.94 1271 ALA A N 1
ATOM 9708 C CA . ALA A 1 1271 ? -0.556 34.342 -7.293 1.00 33.94 1271 ALA A CA 1
ATOM 9709 C C . ALA A 1 1271 ? -1.713 35.323 -7.008 1.00 33.94 1271 ALA A C 1
ATOM 9711 O O . ALA A 1 1271 ? -1.460 36.524 -6.881 1.00 33.94 1271 ALA A O 1
ATOM 9712 N N . SER A 1 1272 ? -2.951 34.819 -6.927 1.00 31.25 1272 SER A N 1
ATOM 9713 C CA . SER A 1 1272 ? -4.201 35.561 -6.693 1.00 31.25 1272 SER A CA 1
ATOM 9714 C C . SER A 1 1272 ? -4.731 35.428 -5.266 1.00 31.25 1272 SER A C 1
ATOM 9716 O O . SER A 1 1272 ? -5.029 36.482 -4.665 1.00 31.25 1272 SER A O 1
#

Sequence (1272 aa):
MSALGIFSRIGYARAAPKTRRFIPSSRGLASLKKPASLFDPLDTFSERHIGPDDAETAKMLETIGYKTMDDFINATVPPKIRIAAYAISNDSIKPYSESQLKAKARALGNQNKVFKNFIGMGYHNAVVPPVIQRNIFENPAWYTQYTPYQPEISQGRLESLVNFQTMVSSLTAMDIANASLLDEATAAAEGMVMAFVSGNSKKKTFLVDSGVFPQTIAVLQTRAKGFGIRVVTGDIESLLQSESASDICGVLVQYPDVDGAIRDFSKVAEKTHSVNGLSVAATDLLALTRLKPPGEWDADIVVGNTARFGVPTGYGGPHAAFFAVKDKLKRKMPGRLIGRSRDAEGKPAYRLSLQTREQHIRREKATSNICTSQALLANMAAMYAVYHGPQGLSRIAERVHGFTQVFVNIVTGLGYKLVNGSFFDTVTIDVTPVLTSAELLHKKAVDAGINLRRIDDICIGATFDESVTPQDLVSLINVFASGASASPISLADLAEPKESSIPDAMKRTTSFLPHPVFNKHHSETEMLRYINHLASKDLSLAHAMIPLGSCTMKLNSTSSMIPLSWPQYGNIHPFAPYDQVHGYHTVIKELEDYLCQITGFHSASLQPNSGAAGEYTGLCVIRAYHESCGEGQRDVCLIPLSAHGTNPASAAMAGLRVVAVKVHSDGNLDLEDLRAKAEKHKDNLAAFMITYPSTFGVFEDGVQEACKIIHDNGGQVYLDGANLNAQIGLTNPATCGGDVCHMNLHKTFAIPHGGGGPGVGPICVAEHLAPFLPSHPAMPVKNKDAIEAVSAAPFGSASINLISWAYIKMLGGKGLVDASKVALLNANYMAARLSGHYTLRYKNGNGRVAHELLIDLAEFDKAAGLKVTDFAKRLQDYGFHPPTCSWPIQTCMLIEPTESESLEEIDRFCDAMIQIRKEAEDIITGKQPKDNNLLKNAPHPISFMTLPGEKWTRPYTREEAALDWSTSKSMLIFAQACKIIHDNGGQVYLDGANLNAQIGLTNPATCGGDVCHMNLHKTFAIPHGGGGPGVGPICVAEHLAPFLPSHPAMPVKNKDAIEAVSAAPFGSASINLISWAYIKMLGGKGLVDASKVALLNANYMAARLSGHYTLRYKNGNGRVAHELLIDLAEFDKAAGLKVTDFAKRLQDYGFHPPTCSWPIQTCMLIEPTESESLEEIDRFCDAMIQIRKEAEDIITGKQPKDNNLLKNAPHPISFMTLPGEKWTRPYTREEAAYPLPWLHEKKFWPSVSRLDDAYGDLNLICDCPTVEELAS

pLDDT: mean 85.95, std 16.9, range [25.12, 98.88]

Secondary structure (DSSP, 8-state):
-------------------------PPPS--SPPPSSTTS-S--SHHHH--S-HHHHHHHHHHHT-SSHHHHHHHHS-GGGBPPTTSS-TTTS----HHHHHHHHHHHHTTB--PEEE--TT-------HHHIIIIIT-HHHHS--S-SSGGGBHHHHHHHHHHHHHHHHHHT-SEE-S-BS-HHHHHHHHHHHHHHHTTTT--EEEEETTS-HHHHHHHHHHHHHHT-EEEEE-HHHHHHHS-TTTEEEEEEEES-TT------HHHHHHHHHTT-EEEEEE-TTGGGTBPPGGGGT-SEEEEE-TTTT---GGG---PEEEEE-GGGGGG--S--EEEEEBTTS-EEEEE--GGGSHHHHGGGSS-S--S--HHHHHHHHHHHHHHHHHHHHHHHHHHHHHHHHHHHHHHHTT-EE--SS-SSEEEEE-TTT-S-HHHHHHHHHHTTEEEEE-SSSEEEEE--TT--HHHHHHHHHHHHHHTTPPPP-GGG----SS-SS-GGGB--S----SGGGGT--SHHHHHHHHHHHHTTB--TTTS---BTTS------HHHHGGGGSHHHHT--TTS-GGGBHHHHHHHHHHHHHHHHHHT-SEEE----SHHHHHHHHHHHHHHHHHHTT-TT--EEEEETTS-SHHHHHHHHHT-EEEEEPB-TTS-B-HHHHHHHHHHHGGGEEEEEEESSBTTTB--TTHHHHHHHHHTTT-EEEEEETTGGGTTTTB-HHHHT-SEEEE-TTTTT----TTT------EEE-TTTGGGS---TTS--S-TTPPPPSSSSTTSSGGGHHHHHHHHHHHHHHHHHHHHHHHHHHHHHHHHHHTTTSEE----TTS---S-EEEE-HHHHHHH---HHHHHHHHHHTT----EES-SSTTEEEE--TTTS-HHHHHHHHHHHHHHHHHHHHHHTTSS-TTSSHHHH-S--HHHHT--GGG---SS-S----------------TTHHHHHHTTT---EEEETS-TTTTTT--TTTTT-SEEEE-HHHHS-----SS-----PEEE-TTTGGGS--BTTB--S-TTPPPPSSSSTTSSGGGHHHHHHHHHHHHHHHHHHHHHHHHHHHHHHHHHHTTTSEEE---TTS---SSEEEE-HHHHHHH---HHHHHHHHHHTTPPPPEES-SSTTEEEE--TTT--HHHHHHHHHHHHHHHHHHHHHHTTSS-TTSSTTTT-S--HHHHTS-GGG---SS-HHHHH-SSTT-SSS-PPPSS-SB-HHHHHHS-B-SPPPTTTTT-

Foldseek 3Di:
DDDYDDDDDDDDDDDDDPPPDDPDPPDDPDLDDDDPDPPDDPQFCLSQFFFAGPVSLCVLCVLLPHRDLVVVLVLAFFPLFFDDLPLQDCVVQPFDGLVRLVVLLVVLLVLFFLFAEQAPLQFDAADADVLLCVLQLLNQLQFLAFAPPPQLQAQLLLVLLLLLFQLCCQLQVFPTKFSFAFAQLVLVLLVVLLLCVQLVVPAAEEEEEQLHRQLSVLQNVQLSLQSVHHYHYYHLVVCLVPDDLQRYSEYEDEACGNQFAHDQCLVVQVSCVVSPHAYEYEYDSLVSLWWDHVVNSPHFKYKGWLCNLNAFQLLFDRTTIMIGGHPVSPLLDDDWFKFWFAFPVRHIGIDTFNCCQALQNQFQNHSFLDFFGASSNSSSSSLSLLQQPSVNSNVFQLVLQFLQVLLVVLLVVLVWDWDHQAHRFKTKIFCVRQDPFCVLLQVLQVVLSYHWHDDDGGMIMGGTGSPDDLVNSQSSSQSSCVSSVHDRDDSVPGDTDPDGSHDPVTTDPDDGDPDCSSVQQHDSLSSSVSSVVSSLSHFGVVFAFAFAALQQSGDQDSSLSVSCPDSSRRHDHNLPDPSNNSSLVVLVVLLQVVVCSQFVFDTKALQFFFQLLLLLQVLLLLLLLCVVVVLNLQAAEEEELQDGSSNSNSSSSNNHDYDYFYADQQGHGPLVSLLVVLVVCLSRHREYEAEPVTSQQGHDNCQLVSLVSNVVSVYAYEYEQSVVLLDGSTRHNVSSNHFKYWHWCSRNQNQTSSNRDGTTIMMGGHPSSVLQDEAEPSGGDPHPSHRGHSGSGRNRSSNSSSSSSSSCNSCGSPSSVVQSSQLQSLQSSLVSLCPPLFDFRHYDPSRGGTSKTKTFQVVLCVQQVFAQQLLQLLVLQLVYHFYHACPPHHRIGITGRGSRHHPVSSVSSSVSSSVVSVQSVCCSVVVAPSCAGSSNFGDQFQCNLPDPPVPPPHDDDNQPADFYDYYYYYDDDDQPVQVVQVVVPHAAEAEQQPCLLPQVNHDPVNSRHQKYWHQCVNQQVQDPDVVDDGDTDIDGHPVCVLQDEAEPVGGDPHPNHHYDPDPDRRRPVVRVVRSVVSCVVCDSPNSNVQSVLLQVLQQVLCVLCVVQFDWPDADPVRGDTSKTKGFQVVLCVQQVFFQQLVCLQVVLLVDNFAHACPPHPRIGMDHCGSSDDPVVSVSSSVSSNVVSVQSVCSSVVVAPSCAGQSNCGVVTVVVVSPPPVPVPGPDDSCVRNPVPGDRRHSSSGSNGTHTDSPSCNVVGDRHDDDPVRVVD

Radius of gyration: 34.12 Å; chains: 1; bounding box: 92×84×113 Å